Protein AF-A0A7R8V8C4-F1 (afdb_monomer)

Secondary structure (DSSP, 8-state):
-HHHHHHHHHHHTT--SSS-----SHHHHHHHHHHHHHHHHHHHHHHHHHHHHHHHHHHHHHHHHHHHHHHHHHHHHHHHHHHHHHHHHHHHHHHHHHHHHHHHHHHHHHHHHHHHHHHHHHHHHHHHHHHHHHHHHHHHHHHHHHHHHHHTTS-SSSHHHHHHHHHHHHHHHHHHHHHHHHHHHHHHHHHHHHHHHHHHHHHHHHHHHHHHHHHHHHHHHHHHHHHHHHHHHHHHHHHHHHHHHHHHHHHHHHHHHHHHHHHHHHHHHHHHHHHHHHHHHHHHHHHHHHHHHHHHHHHHHHHHHHHHHHHHHHHHHHHHHHHHHHHHHHHHHHHHHHHHHHHHHHHTTTTGGGTTTSSTTS------------------SSTTTTTTHHHHHHHHHHHHHHHHHHHHHHHHHHHHHHHHHHHHHHHHHHHHHHHHHHHHHHHHHHHHHHHHHHHHHHHHHHHHHHHHHHHHTT-PPPP-HHHHHHHHHHHHHHHHHHHHHHHHHHHHHHHHHHHHHHHHHHHHHHHHHHHHHHHHHHHHHHHHHHHHHHHHHHHHHHHHHHHHHHHHHHHHHHHHHHHHHHHHHHHHHHHHHHHHHHHHHHHHHHHHHHHHHHHHHHHHHHHHHHHHHHHHHHHHHHHHHHHHHTTSSSS----SS----------------------S-STTGGGGGGTTSTHHHHHHHHHHHHHHHHHHTTTT-------HHHHHHHHHHHHHHHHHHHHHHHHHHHHHHHHHHHHHHHHHHHHHHHHHHHHHHHHHHTTSS--

Sequence (787 aa):
MAQTYIKQVMESMGWTDGNMVPVANEENRGLLNAINELLKDKAEKAAALEIVQSRVGNLAAHFSNAESNIGQNVKLVNAHRSQLTTESHLSKLAEYDDNKYVSLLMDLEKEHEEIKQYESTTASHIKRIRKNIEKLSEKLDWARQTQAEWQQAMTKGDEANKLIERYCKEDESNAKKLENKRRLIQDNVNKQKKTLIDLYEEQKSVEQVLQRTAQLYRQAHMERRQLIQTWKDAVQQMSQRESDIEQCEKDLEEAKAYSKEKQAELKEQEHFLNQQVADNKEVEKAIDELNDEISDAKNRLADAVDLNTLKANEVQIIQKELSAMMQKLQQQRRQNNKTVTDKMRIDQTMKEVEKQIDELGQRYKKFQNETTSSSERLAQLDELLEAEEKIKYHLSQETVRLNNVFYRSQQQLANLRSEEKILNIQNRGAEASLVNTRKSLKDDEKELSRKIEHSYNMGFKVQQLEMKISKLMGVQKDIDPEKEARITALEKHNDRATQQLDLLQLQVKQVEDDMRNLTSNYNHDMHEMERMAFMIKEKETFYEGGNKKLRDLTASNQERLVEHSVLKMRVNQMENQIAKHNNKLFNIEKHRMELEKTVNERVIDLKSQLNLLNMKRKHLIEERTTLKADIVERRTRIEAMKTRYNLAIDLLGKNDDGSTVTVTQLRIETAQEKQLLLQEGNELNEKVIKAEKDIKAMENTLCLINYSNDAYRKSFGQADEDNPQLIELNELKKTYCEMLSKLRCMHNEISSKEAELENACQKRENAERELDELNRNRQVTLATFIN

Organism: Hermetia illucens (NCBI:txid343691)

Mean predicted aligned error: 25.66 Å

Solvent-accessible surface area (backbone atoms only — not comparable to full-atom values): 44706 Å² total; per-residue (Å²): 114,72,70,61,55,53,49,54,54,39,50,73,73,71,60,72,82,94,82,73,78,86,72,90,44,72,66,60,54,52,48,53,53,49,49,53,52,50,53,51,49,47,50,58,50,45,58,52,43,51,57,47,46,53,53,46,48,54,49,44,52,53,44,50,52,48,51,50,52,48,50,50,50,50,51,49,52,49,48,54,50,48,50,52,51,50,52,52,49,52,50,49,48,50,53,51,51,49,54,48,50,52,50,51,48,53,51,49,52,48,52,50,51,52,50,51,50,48,48,52,51,48,53,52,47,49,55,52,46,50,60,46,48,55,62,42,47,66,49,46,62,54,45,48,60,56,46,61,63,55,60,74,75,67,85,81,79,74,61,65,68,63,46,56,60,46,50,58,54,50,50,54,51,48,50,53,53,49,52,54,50,49,48,56,51,49,53,50,52,54,50,54,52,47,56,51,50,54,52,48,54,52,50,53,50,52,50,52,52,52,53,52,50,53,50,54,54,53,49,54,53,48,55,50,50,51,53,53,46,55,49,49,54,51,51,51,53,48,54,49,50,51,53,50,47,56,47,51,50,50,56,50,49,54,49,53,49,52,54,50,52,54,53,47,54,50,50,52,49,51,50,51,51,54,46,53,58,47,54,49,54,52,51,50,49,52,50,51,55,49,49,50,53,52,48,52,52,50,49,58,48,48,56,54,48,52,55,46,51,53,51,51,50,53,52,52,49,52,51,52,52,51,52,52,51,50,50,53,51,50,52,50,50,58,52,54,50,50,64,49,52,64,54,56,60,55,68,48,64,75,56,50,78,85,62,68,81,75,71,84,77,74,75,95,86,89,87,96,94,92,97,95,93,94,93,91,90,91,90,89,80,82,79,70,78,72,60,63,73,57,56,67,55,48,59,61,51,47,56,55,48,50,53,52,49,49,56,48,51,54,51,48,53,53,47,52,58,49,49,52,53,50,50,52,51,48,48,54,50,49,50,52,46,50,55,50,51,54,47,48,51,56,50,52,50,49,52,48,49,53,49,48,52,47,48,50,54,49,48,50,50,46,48,54,49,51,52,51,49,27,58,74,68,71,54,77,81,78,76,67,60,71,57,57,54,51,48,55,51,50,51,53,50,50,53,53,50,49,54,53,49,53,52,51,53,52,50,51,51,51,52,53,51,50,52,50,50,52,52,51,50,51,55,50,53,48,51,52,49,54,52,49,56,49,52,49,51,55,50,50,54,51,48,52,52,50,52,50,52,48,51,56,50,50,51,55,48,51,52,50,51,51,52,50,50,53,50,50,52,52,48,54,52,50,51,55,49,50,53,54,50,50,54,50,49,51,52,52,51,49,50,49,52,53,49,53,47,54,51,50,52,50,52,50,50,53,51,51,52,52,50,50,52,52,49,52,52,50,48,55,53,48,50,57,50,49,54,54,50,49,54,54,50,48,54,59,47,49,62,56,41,66,70,44,61,84,71,65,82,86,79,85,88,88,69,98,87,76,87,90,92,91,93,90,92,89,89,86,91,90,82,83,88,85,82,84,90,83,79,89,83,76,80,77,74,78,72,64,82,70,69,74,65,65,66,72,62,58,59,66,63,55,60,59,56,52,58,57,48,59,54,62,59,57,80,76,67,80,89,86,88,88,53,73,67,62,55,55,52,48,52,53,49,48,55,50,51,56,49,51,50,51,50,52,49,52,50,51,51,48,52,52,51,50,55,53,45,51,56,50,49,54,54,48,52,51,53,53,49,54,52,51,51,53,52,47,56,57,50,55,68,71,64,66,84,76,124

pLDDT: mean 78.24, std 16.7, range [31.08, 97.62]

Radius of gyration: 93.69 Å; Cα contacts (8 Å, |Δi|>4): 11; chains: 1; bounding box: 221×129×286 Å

InterPro domains:
  IPR033290 Coiled-coil domain-containing protein 39 [PF24161] (21-778)
  IPR033290 Coiled-coil domain-containing protein 39 [PTHR18962] (3-779)

Structure (mmCIF, N/CA/C/O backbone):
data_AF-A0A7R8V8C4-F1
#
_entry.id   AF-A0A7R8V8C4-F1
#
loop_
_atom_site.group_PDB
_atom_site.id
_atom_site.type_symbol
_atom_site.label_atom_id
_atom_site.label_alt_id
_atom_site.label_comp_id
_atom_site.label_asym_id
_atom_site.label_entity_id
_atom_site.label_seq_id
_atom_site.pdbx_PDB_ins_code
_atom_site.Cartn_x
_atom_site.Cartn_y
_atom_site.Cartn_z
_atom_site.occupancy
_atom_site.B_iso_or_equiv
_atom_site.auth_seq_id
_atom_site.auth_comp_id
_atom_site.auth_asym_id
_atom_site.auth_atom_id
_atom_site.pdbx_PDB_model_num
ATOM 1 N N . MET A 1 1 ? 10.760 -74.451 38.695 1.00 45.28 1 MET A N 1
ATOM 2 C CA . MET A 1 1 ? 10.424 -75.888 38.557 1.00 45.28 1 MET A CA 1
ATOM 3 C C . MET A 1 1 ? 9.294 -76.151 37.557 1.00 45.28 1 MET A C 1
ATOM 5 O O . MET A 1 1 ? 9.480 -77.029 36.732 1.00 45.28 1 MET A O 1
ATOM 9 N N . ALA A 1 2 ? 8.183 -75.395 37.534 1.00 49.34 2 ALA A N 1
ATOM 10 C CA . ALA A 1 2 ? 7.080 -75.640 36.581 1.00 49.34 2 ALA A CA 1
ATOM 11 C C . ALA A 1 2 ? 7.501 -75.703 35.089 1.00 49.34 2 ALA A C 1
ATOM 13 O O . ALA A 1 2 ? 7.123 -76.637 34.388 1.00 49.34 2 ALA A O 1
ATOM 14 N N . GLN A 1 3 ? 8.340 -74.772 34.613 1.00 51.81 3 GLN A N 1
ATOM 15 C CA . GLN A 1 3 ? 8.818 -74.758 33.217 1.00 51.81 3 GLN A CA 1
ATOM 16 C C . GLN A 1 3 ? 9.586 -76.028 32.805 1.00 51.81 3 GLN A C 1
ATOM 18 O O . GLN A 1 3 ? 9.489 -76.450 31.657 1.00 51.81 3 GLN A O 1
ATOM 23 N N . THR A 1 4 ? 10.326 -76.653 33.726 1.00 54.88 4 THR A N 1
ATOM 24 C CA . THR A 1 4 ? 11.104 -77.871 33.443 1.00 54.88 4 THR A CA 1
ATOM 25 C C . THR A 1 4 ? 10.183 -79.060 33.164 1.00 54.88 4 THR A C 1
ATOM 27 O O . THR A 1 4 ? 10.425 -79.821 32.234 1.00 54.88 4 THR A O 1
ATOM 30 N N . TYR A 1 5 ? 9.084 -79.166 33.918 1.00 58.81 5 TYR A N 1
ATOM 31 C CA . TYR A 1 5 ? 8.062 -80.195 33.724 1.00 58.81 5 TYR A CA 1
ATOM 32 C C . TYR A 1 5 ? 7.305 -80.001 32.399 1.00 58.81 5 TYR A C 1
ATOM 34 O O . TYR A 1 5 ? 7.102 -80.959 31.661 1.00 58.81 5 TYR A O 1
ATOM 42 N N . ILE A 1 6 ? 6.969 -78.753 32.044 1.00 58.59 6 ILE A N 1
ATOM 43 C CA . ILE A 1 6 ? 6.332 -78.425 30.754 1.00 58.59 6 ILE A CA 1
ATOM 44 C C . ILE A 1 6 ? 7.236 -78.825 29.577 1.00 58.59 6 ILE A C 1
ATOM 46 O O . ILE A 1 6 ? 6.747 -79.441 28.631 1.00 58.59 6 ILE A O 1
ATOM 50 N N . LYS A 1 7 ? 8.551 -78.556 29.650 1.00 57.12 7 LYS A N 1
ATOM 51 C CA . LYS A 1 7 ? 9.506 -79.018 28.627 1.00 57.12 7 LYS A CA 1
ATOM 52 C C . LYS A 1 7 ? 9.532 -80.543 28.494 1.00 57.12 7 LYS A C 1
ATOM 54 O O . LYS A 1 7 ? 9.382 -81.035 27.384 1.00 57.12 7 LYS A O 1
ATOM 59 N N . GLN A 1 8 ? 9.633 -81.282 29.601 1.00 56.88 8 GLN A N 1
ATOM 60 C CA . GLN A 1 8 ? 9.638 -82.752 29.567 1.00 56.88 8 GLN A CA 1
ATOM 61 C C . GLN A 1 8 ? 8.343 -83.336 28.975 1.00 56.88 8 GLN A C 1
ATOM 63 O O . GLN A 1 8 ? 8.392 -84.320 28.240 1.00 56.88 8 GLN A O 1
ATOM 68 N N . VAL A 1 9 ? 7.187 -82.711 29.232 1.00 59.00 9 VAL A N 1
ATOM 69 C CA . VAL A 1 9 ? 5.915 -83.106 28.604 1.00 59.00 9 VAL A CA 1
ATOM 70 C C . VAL A 1 9 ? 5.925 -82.823 27.094 1.00 59.00 9 VAL A C 1
ATOM 72 O O . VAL A 1 9 ? 5.523 -83.692 26.323 1.00 59.00 9 VAL A O 1
ATOM 75 N N . MET A 1 10 ? 6.436 -81.674 26.642 1.00 56.88 10 MET A N 1
ATOM 76 C CA . MET A 1 10 ? 6.558 -81.360 25.205 1.00 56.88 10 MET A CA 1
ATOM 77 C C . MET A 1 10 ? 7.560 -82.268 24.472 1.00 56.88 10 MET A C 1
ATOM 79 O O . MET A 1 10 ? 7.267 -82.754 23.381 1.00 56.88 10 MET A O 1
ATOM 83 N N . GLU A 1 11 ? 8.695 -82.580 25.096 1.00 59.06 11 GLU A N 1
ATOM 84 C CA . GLU A 1 11 ? 9.673 -83.547 24.584 1.00 59.06 11 GLU A CA 1
ATOM 85 C C . GLU A 1 11 ? 9.048 -84.953 24.478 1.00 59.06 11 GLU A C 1
ATOM 87 O O . GLU A 1 11 ? 9.202 -85.616 23.454 1.00 59.06 11 GLU A O 1
ATOM 92 N N . SER A 1 12 ? 8.237 -85.373 25.462 1.00 54.66 12 SER A N 1
ATOM 93 C CA . SER A 1 12 ? 7.499 -86.651 25.415 1.00 54.66 12 SER A CA 1
ATOM 94 C C . SER A 1 12 ? 6.405 -86.721 24.335 1.00 54.66 12 SER A C 1
ATOM 96 O O . SER A 1 12 ? 6.022 -87.813 23.923 1.00 54.66 12 SER A O 1
ATOM 98 N N . MET A 1 13 ? 5.939 -85.568 23.840 1.00 56.34 13 MET A N 1
ATOM 99 C CA . MET A 1 13 ? 5.015 -85.447 22.702 1.00 56.34 13 MET A CA 1
ATOM 100 C C . MET A 1 13 ? 5.744 -85.416 21.342 1.00 56.34 13 MET A C 1
ATOM 102 O O . MET A 1 13 ? 5.088 -85.348 20.303 1.00 56.34 13 MET A O 1
ATOM 106 N N . GLY A 1 14 ? 7.085 -85.446 21.325 1.00 55.62 14 GLY A N 1
ATOM 107 C CA . GLY A 1 14 ? 7.908 -85.444 20.108 1.00 55.62 14 GLY A CA 1
ATOM 108 C C . GLY A 1 14 ? 8.238 -84.058 19.538 1.00 55.62 14 GLY A C 1
ATOM 109 O O . GLY A 1 14 ? 8.553 -83.954 18.356 1.00 55.62 14 GLY A O 1
ATOM 110 N N . TRP A 1 15 ? 8.138 -82.989 20.337 1.00 60.59 15 TRP A N 1
ATOM 111 C CA . TRP A 1 15 ? 8.319 -81.606 19.871 1.00 60.59 15 TRP A CA 1
ATOM 112 C C . TRP A 1 15 ? 9.731 -81.098 20.206 1.00 60.59 15 TRP A C 1
ATOM 114 O O . TRP A 1 15 ? 9.964 -80.593 21.304 1.00 60.59 15 TRP A O 1
ATOM 124 N N . THR A 1 16 ? 10.678 -81.224 19.269 1.00 46.47 16 THR A N 1
ATOM 125 C CA . THR A 1 16 ? 12.077 -80.788 19.446 1.00 46.47 16 THR A CA 1
ATOM 126 C C . THR A 1 16 ? 12.454 -79.560 18.605 1.00 46.47 16 THR A C 1
ATOM 128 O O . THR A 1 16 ? 12.090 -79.433 17.442 1.00 46.47 16 THR A O 1
ATOM 131 N N . ASP A 1 17 ? 13.185 -78.655 19.261 1.00 47.72 17 ASP A N 1
ATOM 132 C CA . ASP A 1 17 ? 13.817 -77.402 18.823 1.00 47.72 17 ASP A CA 1
ATOM 133 C C . ASP A 1 17 ? 13.524 -76.788 17.433 1.00 47.72 17 ASP A C 1
ATOM 135 O O . ASP A 1 17 ? 13.943 -77.244 16.369 1.00 47.72 17 ASP A O 1
ATOM 139 N N . GLY A 1 18 ? 13.064 -75.536 17.495 1.00 55.84 18 GLY A N 1
ATOM 140 C CA . GLY A 1 18 ? 13.855 -74.450 16.909 1.00 55.84 18 GLY A CA 1
ATOM 141 C C . GLY A 1 18 ? 13.213 -73.704 15.748 1.00 55.84 18 GLY A C 1
ATOM 142 O O . GLY A 1 18 ? 13.243 -72.479 15.756 1.00 55.84 18 GLY A O 1
ATOM 143 N N . ASN A 1 19 ? 12.638 -74.406 14.765 1.00 49.56 19 ASN A N 1
ATOM 144 C CA . ASN A 1 19 ? 11.981 -73.743 13.622 1.00 49.56 19 ASN A CA 1
ATOM 145 C C . ASN A 1 19 ? 10.877 -74.553 12.910 1.00 49.56 19 ASN A C 1
ATOM 147 O O . ASN A 1 19 ? 10.336 -74.093 11.906 1.00 49.56 19 ASN A O 1
ATOM 151 N N . MET A 1 20 ? 10.497 -75.731 13.416 1.00 49.03 20 MET A N 1
ATOM 152 C CA . MET A 1 20 ? 9.277 -76.416 12.974 1.00 49.03 20 MET A CA 1
ATOM 153 C C . MET A 1 20 ? 8.134 -76.147 13.953 1.00 49.03 20 MET A C 1
ATOM 155 O O . MET A 1 20 ? 8.092 -76.713 15.041 1.00 49.03 20 MET A O 1
ATOM 159 N N . VAL A 1 21 ? 7.170 -75.322 13.536 1.00 50.09 21 VAL A N 1
ATOM 160 C CA . VAL A 1 21 ? 5.813 -75.363 14.101 1.00 50.09 21 VAL A CA 1
ATOM 161 C C . VAL A 1 21 ? 5.173 -76.677 13.636 1.00 50.09 21 VAL A C 1
ATOM 163 O O . VAL A 1 21 ? 5.147 -76.911 12.426 1.00 50.09 21 VAL A O 1
ATOM 166 N N . PRO A 1 22 ? 4.662 -77.547 14.525 1.00 47.22 22 PRO A N 1
ATOM 167 C CA . PRO A 1 22 ? 4.057 -78.808 14.101 1.00 47.22 22 PRO A CA 1
ATOM 168 C C . PRO A 1 22 ? 2.758 -78.595 13.319 1.00 47.22 22 PRO A C 1
ATOM 170 O O . PRO A 1 22 ? 1.705 -78.255 13.858 1.00 47.22 22 PRO A O 1
ATOM 173 N N . VAL A 1 23 ? 2.860 -78.794 12.008 1.00 51.75 23 VAL A N 1
ATOM 174 C CA . VAL A 1 23 ? 1.773 -78.638 11.042 1.00 51.75 23 VAL A CA 1
ATOM 175 C C . VAL A 1 23 ? 0.835 -79.846 11.143 1.00 51.75 23 VAL A C 1
ATOM 177 O O . VAL A 1 23 ? 1.113 -80.909 10.599 1.00 51.75 23 VAL A O 1
ATOM 180 N N . ALA A 1 24 ? -0.280 -79.684 11.858 1.00 53.47 24 ALA A N 1
ATOM 181 C CA . ALA A 1 24 ? -1.119 -80.791 12.336 1.00 53.47 24 ALA A CA 1
ATOM 182 C C . ALA A 1 24 ? -1.959 -81.551 11.277 1.00 53.47 24 ALA A C 1
ATOM 184 O O . ALA A 1 24 ? -2.761 -82.399 11.658 1.00 53.47 24 ALA A O 1
ATOM 185 N N . ASN A 1 25 ? -1.817 -81.265 9.974 1.00 59.34 25 ASN A N 1
ATOM 186 C CA . ASN A 1 25 ? -2.455 -82.048 8.903 1.00 59.34 25 ASN A CA 1
ATOM 187 C C . ASN A 1 25 ? -1.706 -81.908 7.561 1.00 59.34 25 ASN A C 1
ATOM 189 O O . ASN A 1 25 ? -1.074 -80.878 7.316 1.00 59.34 25 ASN A O 1
ATOM 193 N N . GLU A 1 26 ? -1.830 -82.889 6.659 1.00 61.47 26 GLU A N 1
ATOM 194 C CA . GLU A 1 26 ? -1.286 -82.807 5.291 1.00 61.47 26 GLU A CA 1
ATOM 195 C C . GLU A 1 26 ? -1.910 -81.660 4.483 1.00 61.47 26 GLU A C 1
ATOM 197 O O . GLU A 1 26 ? -1.203 -80.988 3.730 1.00 61.47 26 GLU A O 1
ATOM 202 N N . GLU A 1 27 ? -3.194 -81.357 4.712 1.00 59.94 27 GLU A N 1
ATOM 203 C CA . GLU A 1 27 ? -3.889 -80.188 4.147 1.00 59.94 27 GLU A CA 1
ATOM 204 C C . GLU A 1 27 ? -3.089 -78.896 4.353 1.00 59.94 27 GLU A C 1
ATOM 206 O O . GLU A 1 27 ? -2.861 -78.140 3.412 1.00 59.94 27 GLU A O 1
ATOM 211 N N . ASN A 1 28 ? -2.577 -78.678 5.568 1.00 56.78 28 ASN A N 1
ATOM 212 C CA . ASN A 1 28 ? -1.821 -77.478 5.923 1.00 56.78 28 ASN A CA 1
ATOM 213 C C . ASN A 1 28 ? -0.438 -77.425 5.241 1.00 56.78 28 ASN A C 1
ATOM 215 O O . ASN A 1 28 ? 0.128 -76.345 5.069 1.00 56.78 28 ASN A O 1
ATOM 219 N N . ARG A 1 29 ? 0.101 -78.570 4.799 1.00 60.22 29 ARG A N 1
ATOM 220 C CA . ARG A 1 29 ? 1.307 -78.632 3.959 1.00 60.22 29 ARG A CA 1
ATOM 221 C C . ARG A 1 29 ? 0.985 -78.314 2.495 1.00 60.22 29 ARG A C 1
ATOM 223 O O . ARG A 1 29 ? 1.773 -77.638 1.838 1.00 60.22 29 ARG A O 1
ATOM 230 N N . GLY A 1 30 ? -0.195 -78.720 2.019 1.00 66.56 30 GLY A N 1
ATOM 231 C CA . GLY A 1 30 ? -0.770 -78.251 0.755 1.00 66.56 30 GLY A CA 1
ATOM 232 C C . GLY A 1 30 ? -0.984 -76.734 0.749 1.00 66.56 30 GLY A C 1
ATOM 233 O O . GLY A 1 30 ? -0.543 -76.061 -0.183 1.00 66.56 30 GLY A O 1
ATOM 234 N N . LEU A 1 31 ? -1.549 -76.178 1.829 1.00 65.00 31 LEU A N 1
ATOM 235 C CA . LEU A 1 31 ? -1.701 -74.729 2.016 1.00 65.00 31 LEU A CA 1
ATOM 236 C C . LEU A 1 31 ? -0.359 -73.987 1.957 1.00 65.00 31 LEU A C 1
ATOM 238 O O . LEU A 1 31 ? -0.306 -72.900 1.396 1.00 65.00 31 LEU A O 1
ATOM 242 N N . LEU A 1 32 ? 0.736 -74.560 2.466 1.00 64.62 32 LEU A N 1
ATOM 243 C CA . LEU A 1 32 ? 2.067 -73.941 2.389 1.00 64.62 32 LEU A CA 1
ATOM 244 C C . LEU A 1 32 ? 2.618 -73.854 0.954 1.00 64.62 32 LEU A C 1
ATOM 246 O O . LEU A 1 32 ? 3.235 -72.852 0.594 1.00 64.62 32 LEU A O 1
ATOM 250 N N . ASN A 1 33 ? 2.356 -74.855 0.109 1.00 70.06 33 ASN A N 1
ATOM 251 C CA . ASN A 1 33 ? 2.700 -74.778 -1.314 1.00 70.06 33 ASN A CA 1
ATOM 252 C C . ASN A 1 33 ? 1.783 -73.798 -2.060 1.00 70.06 33 ASN A C 1
ATOM 254 O O . ASN A 1 33 ? 2.281 -72.973 -2.825 1.00 70.06 33 ASN A O 1
ATOM 258 N N . ALA A 1 34 ? 0.480 -73.809 -1.764 1.00 71.94 34 ALA A N 1
ATOM 259 C CA . ALA A 1 34 ? -0.464 -72.828 -2.297 1.00 71.94 34 ALA A CA 1
ATOM 260 C C . ALA A 1 34 ? -0.091 -71.390 -1.891 1.00 71.94 34 ALA A C 1
ATOM 262 O O . ALA A 1 34 ? -0.198 -70.485 -2.707 1.00 71.94 34 ALA A O 1
ATOM 263 N N . ILE A 1 35 ? 0.423 -71.164 -0.675 1.00 70.00 35 ILE A N 1
ATOM 264 C CA . ILE A 1 35 ? 0.965 -69.867 -0.236 1.00 70.00 35 ILE A CA 1
ATOM 265 C C . ILE A 1 35 ? 2.145 -69.432 -1.116 1.00 70.00 35 ILE A C 1
ATOM 267 O O . ILE A 1 35 ? 2.228 -68.257 -1.460 1.00 70.00 35 ILE A O 1
ATOM 271 N N . ASN A 1 36 ? 3.029 -70.343 -1.528 1.00 71.56 36 ASN A N 1
ATOM 272 C CA . ASN A 1 36 ? 4.157 -70.001 -2.401 1.00 71.56 36 ASN A CA 1
ATOM 273 C C . ASN A 1 36 ? 3.720 -69.684 -3.843 1.00 71.56 36 ASN A C 1
ATOM 275 O O . ASN A 1 36 ? 4.256 -68.752 -4.445 1.00 71.56 36 ASN A O 1
ATOM 279 N N . GLU A 1 37 ? 2.715 -70.381 -4.380 1.00 76.38 37 GLU A N 1
ATOM 280 C CA . GLU A 1 37 ? 2.099 -70.004 -5.661 1.00 76.38 37 GLU A CA 1
ATOM 281 C C . GLU A 1 37 ? 1.364 -68.659 -5.545 1.00 76.38 37 GLU A C 1
ATOM 283 O O . GLU A 1 37 ? 1.606 -67.763 -6.349 1.00 76.38 37 GLU A O 1
ATOM 288 N N . LEU A 1 38 ? 0.590 -68.446 -4.475 1.00 74.94 38 LEU A N 1
ATOM 289 C CA . LEU A 1 38 ? -0.062 -67.170 -4.157 1.00 74.94 38 LEU A CA 1
ATOM 290 C C . LEU A 1 38 ? 0.934 -66.019 -3.943 1.00 74.94 38 LEU A C 1
ATOM 292 O O . LEU A 1 38 ? 0.591 -64.873 -4.218 1.00 74.94 38 LEU A O 1
ATOM 296 N N . LEU A 1 39 ? 2.164 -66.279 -3.487 1.00 72.06 39 LEU A N 1
ATOM 297 C CA . LEU A 1 39 ? 3.232 -65.275 -3.400 1.00 72.06 39 LEU A CA 1
ATOM 298 C C . LEU A 1 39 ? 3.801 -64.903 -4.778 1.00 72.06 39 LEU A C 1
ATOM 300 O O . LEU A 1 39 ? 4.196 -63.752 -4.974 1.00 72.06 39 LEU A O 1
ATOM 304 N N . LYS A 1 40 ? 3.805 -65.833 -5.739 1.00 75.44 40 LYS A N 1
ATOM 305 C CA . LYS A 1 40 ? 4.178 -65.552 -7.131 1.00 75.44 40 LYS A CA 1
ATOM 306 C C . LYS A 1 40 ? 3.055 -64.812 -7.864 1.00 75.44 40 LYS A C 1
ATOM 308 O O . LYS A 1 40 ? 3.307 -63.765 -8.456 1.00 75.44 40 LYS A O 1
ATOM 313 N N . ASP A 1 41 ? 1.815 -65.273 -7.713 1.00 76.19 41 ASP A N 1
ATOM 314 C CA . ASP A 1 41 ? 0.613 -64.565 -8.159 1.00 76.19 41 ASP A CA 1
ATOM 315 C C . ASP A 1 41 ? 0.573 -63.149 -7.572 1.00 76.19 41 ASP A C 1
ATOM 317 O O . ASP A 1 41 ? 0.347 -62.190 -8.301 1.00 76.19 41 ASP A O 1
ATOM 321 N N . LYS A 1 42 ? 0.884 -62.975 -6.281 1.00 73.31 42 LYS A N 1
ATOM 322 C CA . LYS A 1 42 ? 1.001 -61.660 -5.630 1.00 73.31 42 LYS A CA 1
ATOM 323 C C . LYS A 1 42 ? 2.015 -60.748 -6.324 1.00 73.31 42 LYS A C 1
ATOM 325 O O . LYS A 1 42 ? 1.762 -59.550 -6.373 1.00 73.31 42 LYS A O 1
ATOM 330 N N . ALA A 1 43 ? 3.120 -61.263 -6.867 1.00 75.12 43 ALA A N 1
ATOM 331 C CA . ALA A 1 43 ? 4.084 -60.452 -7.615 1.00 75.12 43 ALA A CA 1
ATOM 332 C C . ALA A 1 43 ? 3.525 -60.007 -8.981 1.00 75.12 43 ALA A C 1
ATOM 334 O O . ALA A 1 43 ? 3.599 -58.827 -9.322 1.00 75.12 43 ALA A O 1
ATOM 335 N N . GLU A 1 44 ? 2.882 -60.908 -9.729 1.00 78.50 44 GLU A N 1
ATOM 336 C CA . GLU A 1 44 ? 2.236 -60.566 -11.008 1.00 78.50 44 GLU A CA 1
ATOM 337 C C . GLU A 1 44 ? 1.032 -59.626 -10.808 1.00 78.50 44 GLU A C 1
ATOM 339 O O . GLU A 1 44 ? 0.860 -58.644 -11.536 1.00 78.50 44 GLU A O 1
ATOM 344 N N . LYS A 1 45 ? 0.229 -59.857 -9.759 1.00 80.00 45 LYS A N 1
ATOM 345 C CA . LYS A 1 45 ? -0.833 -58.938 -9.333 1.00 80.00 45 LYS A CA 1
ATOM 346 C C . LYS A 1 45 ? -0.274 -57.621 -8.801 1.00 80.00 45 LYS A C 1
ATOM 348 O O . LYS A 1 45 ? -0.959 -56.625 -8.974 1.00 80.00 45 LYS A O 1
ATOM 353 N N . ALA A 1 46 ? 0.922 -57.568 -8.209 1.00 73.62 46 ALA A N 1
ATOM 354 C CA . ALA A 1 46 ? 1.550 -56.315 -7.784 1.00 73.62 46 ALA A CA 1
ATOM 355 C C . ALA A 1 46 ? 1.997 -55.464 -8.982 1.00 73.62 46 ALA A C 1
ATOM 357 O O . ALA A 1 46 ? 1.722 -54.270 -8.995 1.00 73.62 46 ALA A O 1
ATOM 358 N N . ALA A 1 47 ? 2.574 -56.062 -10.029 1.00 77.25 47 ALA A N 1
ATOM 359 C CA . ALA A 1 47 ? 2.881 -55.341 -11.270 1.00 77.25 47 ALA A CA 1
ATOM 360 C C . ALA A 1 47 ? 1.601 -54.830 -11.970 1.00 77.25 47 ALA A C 1
ATOM 362 O O . ALA A 1 47 ? 1.533 -53.688 -12.428 1.00 77.25 47 ALA A O 1
ATOM 363 N N . ALA A 1 48 ? 0.535 -55.640 -11.995 1.00 83.00 48 ALA A N 1
ATOM 364 C CA . ALA A 1 48 ? -0.773 -55.191 -12.476 1.00 83.00 48 ALA A CA 1
ATOM 365 C C . ALA A 1 48 ? -1.392 -54.104 -11.570 1.00 83.00 48 ALA A C 1
ATOM 367 O O . ALA A 1 48 ? -2.018 -53.168 -12.072 1.00 83.00 48 ALA A O 1
ATOM 368 N N . LEU A 1 49 ? -1.199 -54.201 -10.249 1.00 80.62 49 LEU A N 1
ATOM 369 C CA . LEU A 1 49 ? -1.621 -53.204 -9.267 1.00 80.62 49 LEU A CA 1
ATOM 370 C C . LEU A 1 49 ? -0.877 -51.887 -9.478 1.00 80.62 49 LEU A C 1
ATOM 372 O O . LEU A 1 49 ? -1.526 -50.861 -9.398 1.00 80.62 49 LEU A O 1
ATOM 376 N N . GLU A 1 50 ? 0.415 -51.893 -9.801 1.00 81.38 50 GLU A N 1
ATOM 377 C CA . GLU A 1 50 ? 1.209 -50.687 -10.069 1.00 81.38 50 GLU A CA 1
ATOM 378 C C . GLU A 1 50 ? 0.700 -49.940 -11.316 1.00 81.38 50 GLU A C 1
ATOM 380 O O . GLU A 1 50 ? 0.478 -48.728 -11.280 1.00 81.38 50 GLU A O 1
ATOM 385 N N . ILE A 1 51 ? 0.376 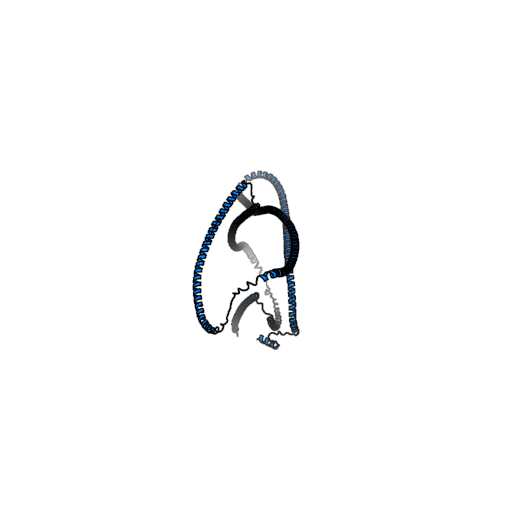-50.664 -12.395 1.00 83.00 51 ILE A N 1
ATOM 386 C CA . ILE A 1 51 ? -0.278 -50.090 -13.587 1.00 83.00 51 ILE A CA 1
ATOM 387 C C . ILE A 1 51 ? -1.662 -49.520 -13.227 1.00 83.00 51 ILE A C 1
ATOM 389 O O . ILE A 1 51 ? -2.027 -48.417 -13.651 1.00 83.00 51 ILE A O 1
ATOM 393 N N . VAL A 1 52 ? -2.440 -50.239 -12.410 1.00 84.94 52 VAL A N 1
ATOM 394 C CA . VAL A 1 52 ? -3.738 -49.760 -11.915 1.00 84.94 52 VAL A CA 1
ATOM 395 C C . VAL A 1 52 ? -3.576 -48.576 -10.958 1.00 84.94 52 VAL A C 1
ATOM 397 O O . VAL A 1 52 ? -4.397 -47.672 -11.024 1.00 84.94 52 VAL A O 1
ATOM 400 N N . GLN A 1 53 ? -2.526 -48.513 -10.139 1.00 82.94 53 GLN A N 1
ATOM 401 C CA . GLN A 1 53 ? -2.200 -47.417 -9.223 1.00 82.94 53 GLN A CA 1
ATOM 402 C C . GLN A 1 53 ? -1.736 -46.176 -9.979 1.00 82.94 53 GLN A C 1
ATOM 404 O O . GLN A 1 53 ? -2.136 -45.083 -9.607 1.00 82.94 53 GLN A O 1
ATOM 409 N N . SER A 1 54 ? -0.997 -46.319 -11.080 1.00 81.38 54 SER A N 1
ATOM 410 C CA . SER A 1 54 ? -0.709 -45.213 -12.000 1.00 81.38 54 SER A CA 1
ATOM 411 C C . SER A 1 54 ? -2.004 -44.665 -12.615 1.00 81.38 54 SER A C 1
ATOM 413 O O . SER A 1 54 ? -2.280 -43.465 -12.554 1.00 81.38 54 SER A O 1
ATOM 415 N N . ARG A 1 55 ? -2.890 -45.547 -13.107 1.00 89.06 55 ARG A N 1
ATOM 416 C CA . ARG A 1 55 ? -4.203 -45.135 -13.637 1.00 89.06 55 ARG A CA 1
ATOM 417 C C . ARG A 1 55 ? -5.108 -44.520 -12.563 1.00 89.06 55 ARG A C 1
ATOM 419 O O . ARG A 1 55 ? -5.796 -43.544 -12.845 1.00 89.06 55 ARG A O 1
ATOM 426 N N . VAL A 1 56 ? -5.112 -45.069 -11.350 1.00 86.06 56 VAL A N 1
ATOM 427 C CA . VAL A 1 56 ? -5.865 -44.562 -10.193 1.00 86.06 56 VAL A CA 1
ATOM 428 C C . VAL A 1 56 ? -5.259 -43.264 -9.674 1.00 86.06 56 VAL A C 1
ATOM 430 O O . VAL A 1 56 ? -6.021 -42.398 -9.288 1.00 86.06 56 VAL A O 1
ATOM 433 N N . GLY A 1 57 ? -3.943 -43.065 -9.741 1.00 84.25 57 GLY A N 1
ATOM 434 C CA . GLY A 1 57 ? -3.269 -41.808 -9.417 1.00 84.25 57 GLY A CA 1
ATOM 435 C C . GLY A 1 57 ? -3.636 -40.700 -10.401 1.00 84.25 57 GLY A C 1
ATOM 436 O O . GLY A 1 57 ? -4.017 -39.611 -9.985 1.00 84.25 57 GLY A O 1
ATOM 437 N N . ASN A 1 58 ? -3.655 -41.001 -11.702 1.00 84.00 58 ASN A N 1
ATOM 438 C CA . ASN A 1 58 ? -4.146 -40.074 -12.726 1.00 84.00 58 ASN A CA 1
ATOM 439 C C . ASN A 1 58 ? -5.644 -39.765 -12.543 1.00 84.00 58 ASN A C 1
ATOM 441 O O . ASN A 1 58 ? -6.055 -38.606 -12.609 1.00 84.00 58 ASN A O 1
ATOM 445 N N . LEU A 1 59 ? -6.467 -40.779 -12.247 1.00 88.94 59 LEU A N 1
ATOM 446 C CA . LEU A 1 59 ? -7.881 -40.586 -11.909 1.00 88.94 59 LEU A CA 1
ATOM 447 C C . LEU A 1 59 ? -8.072 -39.836 -10.583 1.00 88.94 59 LEU A C 1
ATOM 449 O O . LEU A 1 59 ? -9.021 -39.072 -10.483 1.00 88.94 59 LEU A O 1
ATOM 453 N N . ALA A 1 60 ? -7.181 -39.989 -9.604 1.00 85.25 60 ALA A N 1
ATOM 454 C CA . ALA A 1 60 ? -7.202 -39.284 -8.325 1.00 85.25 60 ALA A CA 1
ATOM 455 C C . ALA A 1 60 ? -6.738 -37.830 -8.470 1.00 85.25 60 ALA A C 1
ATOM 457 O O . ALA A 1 60 ? -7.278 -36.962 -7.799 1.00 85.25 60 ALA A O 1
ATOM 458 N N . ALA A 1 61 ? -5.821 -37.527 -9.391 1.00 86.44 61 ALA A N 1
ATOM 459 C CA . ALA A 1 61 ? -5.491 -36.156 -9.773 1.00 86.44 61 ALA A CA 1
ATOM 460 C C . ALA A 1 61 ? -6.674 -35.484 -10.496 1.00 86.44 61 ALA A C 1
ATOM 462 O O . ALA A 1 61 ? -7.043 -34.356 -10.171 1.00 86.44 61 ALA A O 1
ATOM 463 N N . HIS A 1 62 ? -7.339 -36.190 -11.419 1.00 87.12 62 HIS A N 1
ATOM 464 C CA . HIS A 1 62 ? -8.589 -35.717 -12.025 1.00 87.12 62 HIS A CA 1
ATOM 465 C C . HIS A 1 62 ? -9.723 -35.563 -11.001 1.00 87.12 62 HIS A C 1
ATOM 467 O O . HIS A 1 62 ? -10.455 -34.577 -11.058 1.00 87.12 62 HIS A O 1
ATOM 473 N N . PHE A 1 63 ? -9.852 -36.493 -10.054 1.00 89.00 63 PHE A N 1
ATOM 474 C CA . PHE A 1 63 ? -10.845 -36.449 -8.984 1.00 89.00 63 PHE A CA 1
ATOM 475 C C . PHE A 1 63 ? -10.547 -35.318 -8.000 1.00 89.00 63 PHE A C 1
ATOM 477 O O . PHE A 1 63 ? -11.453 -34.564 -7.703 1.00 89.00 63 PHE A O 1
ATOM 484 N N . SER A 1 64 ? -9.295 -35.100 -7.599 1.00 88.88 64 SER A N 1
ATOM 485 C CA . SER A 1 64 ? -8.892 -33.983 -6.735 1.00 88.88 64 SER A CA 1
ATOM 486 C C . SER A 1 64 ? -9.087 -32.625 -7.422 1.00 88.88 64 SER A C 1
ATOM 488 O O . SER A 1 64 ? -9.552 -31.674 -6.798 1.00 88.88 64 SER A O 1
ATOM 490 N N . ASN A 1 65 ? -8.852 -32.533 -8.736 1.00 88.25 65 ASN A N 1
ATOM 491 C CA . ASN A 1 65 ? -9.238 -31.358 -9.524 1.00 88.25 65 ASN A CA 1
ATOM 492 C C . ASN A 1 65 ? -10.769 -31.183 -9.575 1.00 88.25 65 ASN A C 1
ATOM 494 O O . ASN A 1 65 ? -11.265 -30.062 -9.453 1.00 88.25 65 ASN A O 1
ATOM 498 N N . ALA A 1 66 ? -11.535 -32.270 -9.702 1.00 91.62 66 ALA A N 1
ATOM 499 C CA . ALA A 1 66 ? -12.995 -32.231 -9.642 1.00 91.62 66 ALA A CA 1
ATOM 500 C C . ALA A 1 66 ? -13.513 -31.859 -8.240 1.00 91.62 66 ALA A C 1
ATOM 502 O O . ALA A 1 66 ? -14.420 -31.043 -8.147 1.00 91.62 66 ALA A O 1
ATOM 503 N N . GLU A 1 67 ? -12.915 -32.363 -7.159 1.00 89.12 67 GLU A N 1
ATOM 504 C CA . GLU A 1 67 ? -13.190 -31.999 -5.765 1.00 89.12 67 GLU A CA 1
ATOM 505 C C . GLU A 1 67 ? -12.795 -30.555 -5.464 1.00 89.12 67 GLU A C 1
ATOM 507 O O . GLU A 1 67 ? -13.510 -29.872 -4.741 1.00 89.12 67 GLU A O 1
ATOM 512 N N . SER A 1 68 ? -11.706 -30.049 -6.049 1.00 88.62 68 SER A N 1
ATOM 513 C CA . SER A 1 68 ? -11.328 -28.635 -5.968 1.00 88.62 68 SER A CA 1
ATOM 514 C C . SER A 1 68 ? -12.372 -27.755 -6.656 1.00 88.62 68 SER A C 1
ATOM 516 O O . SER A 1 68 ? -12.832 -26.775 -6.069 1.00 88.62 68 SER A O 1
ATOM 518 N N . ASN A 1 69 ? -12.832 -28.137 -7.851 1.00 90.00 69 ASN A N 1
ATOM 519 C CA . ASN A 1 69 ? -13.896 -27.432 -8.571 1.00 90.00 69 ASN A CA 1
ATOM 520 C C . ASN A 1 69 ? -15.253 -27.541 -7.852 1.00 90.00 69 ASN A C 1
ATOM 522 O O . ASN A 1 69 ? -15.969 -26.550 -7.731 1.00 90.00 69 ASN A O 1
ATOM 526 N N . ILE A 1 70 ? -15.597 -28.709 -7.302 1.00 91.19 70 ILE A N 1
ATOM 527 C CA . ILE A 1 70 ? -16.777 -28.911 -6.449 1.00 91.19 70 ILE A CA 1
ATOM 528 C C . ILE A 1 70 ? -16.644 -28.079 -5.173 1.00 91.19 70 ILE A C 1
ATOM 530 O O . ILE A 1 70 ? -17.603 -27.434 -4.782 1.00 91.19 70 ILE A O 1
ATOM 534 N N . GLY A 1 71 ? -15.467 -28.008 -4.556 1.00 91.12 71 GLY A N 1
ATOM 535 C CA . GLY A 1 71 ? -15.189 -27.199 -3.372 1.00 91.12 71 GLY A CA 1
ATOM 536 C C . GLY A 1 71 ? -15.269 -25.696 -3.644 1.00 91.12 71 GLY A C 1
ATOM 537 O O . GLY A 1 71 ? -15.764 -24.950 -2.803 1.00 91.12 71 GLY A O 1
ATOM 538 N N . GLN A 1 72 ? -14.849 -25.241 -4.826 1.00 90.88 72 GLN A N 1
ATOM 539 C CA . GLN A 1 72 ? -15.053 -23.869 -5.302 1.00 90.88 72 GLN A CA 1
ATOM 540 C C . GLN A 1 72 ? -16.542 -23.585 -5.549 1.00 90.88 72 GLN A C 1
ATOM 542 O O . GLN A 1 72 ? -17.062 -22.595 -5.037 1.00 90.88 72 GLN A O 1
ATOM 547 N N . ASN A 1 73 ? -17.259 -24.490 -6.219 1.00 91.94 73 ASN A N 1
ATOM 548 C CA . ASN A 1 73 ? -18.704 -24.381 -6.434 1.00 91.94 73 ASN A CA 1
ATOM 549 C C . ASN A 1 73 ? -19.498 -24.435 -5.118 1.00 91.94 73 ASN A C 1
ATOM 551 O O . ASN A 1 73 ? -20.452 -23.686 -4.951 1.00 91.94 73 ASN A O 1
ATOM 555 N N . VAL A 1 74 ? -19.092 -25.252 -4.144 1.00 92.00 74 VAL A N 1
ATOM 556 C CA . VAL A 1 74 ? -19.693 -25.324 -2.803 1.00 92.00 74 VAL A CA 1
ATOM 557 C C . VAL A 1 74 ? -19.374 -24.067 -1.997 1.00 92.00 74 VAL A C 1
ATOM 559 O O . VAL A 1 74 ? -20.257 -23.570 -1.306 1.00 92.00 74 VAL A O 1
ATOM 562 N N . LYS A 1 75 ? -18.172 -23.485 -2.116 1.00 91.94 75 LYS A N 1
ATOM 563 C CA . LYS A 1 75 ? -17.870 -22.154 -1.556 1.00 91.94 75 LYS A CA 1
ATOM 564 C C . LYS A 1 75 ? -18.761 -21.074 -2.176 1.00 91.94 75 LYS A C 1
ATOM 566 O O . LYS A 1 75 ? -19.308 -20.270 -1.430 1.00 91.94 75 LYS A O 1
ATOM 571 N N . LEU A 1 76 ? -18.965 -21.090 -3.495 1.00 92.38 76 LEU A N 1
ATOM 572 C CA . LEU A 1 76 ? -19.834 -20.148 -4.209 1.00 92.38 76 LEU A CA 1
ATOM 573 C C . LEU A 1 76 ? -21.313 -20.313 -3.811 1.00 92.38 76 LEU A C 1
ATOM 575 O O . LEU A 1 76 ? -21.971 -19.340 -3.451 1.00 92.38 76 LEU A O 1
ATOM 579 N N . VAL A 1 77 ? -21.824 -21.546 -3.778 1.00 94.06 77 VAL A N 1
ATOM 580 C CA . VAL A 1 77 ? -23.187 -21.869 -3.321 1.00 94.06 77 VAL A CA 1
ATOM 581 C C . VAL A 1 77 ? -23.377 -21.515 -1.845 1.00 94.06 77 VAL A C 1
ATOM 583 O O . VAL A 1 77 ? -24.421 -20.980 -1.486 1.00 94.06 77 VAL A O 1
ATOM 586 N N . ASN A 1 78 ? -22.379 -21.737 -0.985 1.00 92.44 78 ASN A N 1
ATOM 587 C CA . ASN A 1 78 ? -22.438 -21.319 0.417 1.00 92.44 78 ASN A CA 1
ATOM 588 C C . ASN A 1 78 ? -22.341 -19.795 0.577 1.00 92.44 78 ASN A C 1
ATOM 590 O O . ASN A 1 78 ? -22.990 -19.259 1.470 1.00 92.44 78 ASN A O 1
ATOM 594 N N . ALA A 1 79 ? -21.609 -19.086 -0.287 1.00 91.12 79 ALA A N 1
ATOM 595 C CA . ALA A 1 79 ? -21.595 -17.625 -0.315 1.00 91.12 79 ALA A CA 1
ATOM 596 C C . ALA A 1 79 ? -22.970 -17.070 -0.722 1.00 91.12 79 ALA A C 1
ATOM 598 O O . ALA A 1 79 ? -23.522 -16.248 0.004 1.00 91.12 79 ALA A O 1
ATOM 599 N N . HIS A 1 80 ? -23.583 -17.591 -1.792 1.00 92.19 80 HIS A N 1
ATOM 600 C CA . HIS A 1 80 ? -24.951 -17.228 -2.183 1.00 92.19 80 HIS A CA 1
ATOM 601 C C . HIS A 1 80 ? -25.997 -17.632 -1.136 1.00 92.19 80 HIS A C 1
ATOM 603 O O . HIS A 1 80 ? -26.935 -16.882 -0.887 1.00 92.19 80 HIS A O 1
ATOM 609 N N . ARG A 1 81 ? -25.840 -18.782 -0.469 1.00 93.62 81 ARG A N 1
ATOM 610 C CA . ARG A 1 81 ? -26.726 -19.194 0.630 1.00 93.62 81 ARG A CA 1
ATOM 611 C C . ARG A 1 81 ? -26.570 -18.287 1.850 1.00 93.62 81 ARG A C 1
ATOM 613 O O . ARG A 1 81 ? -27.576 -17.943 2.458 1.00 93.62 81 ARG A O 1
ATOM 620 N N . SER A 1 82 ? -25.342 -17.880 2.175 1.00 91.12 82 SER A N 1
ATOM 621 C CA . SER A 1 82 ? -25.051 -16.899 3.225 1.00 91.12 82 SER A CA 1
ATOM 622 C C . SER A 1 82 ? -25.701 -15.554 2.896 1.00 91.12 82 SER A C 1
ATOM 624 O O . SER A 1 82 ? -26.495 -15.056 3.692 1.00 91.12 82 SER A O 1
ATOM 626 N N . GLN A 1 83 ? -25.480 -15.043 1.678 1.00 92.50 83 GLN A N 1
ATOM 627 C CA . GLN A 1 83 ? -26.124 -13.839 1.148 1.00 92.50 83 GLN A CA 1
ATOM 628 C C . GLN A 1 83 ? -27.652 -13.921 1.283 1.00 92.50 83 GLN A C 1
ATOM 630 O O . GLN A 1 83 ? -28.252 -13.056 1.915 1.00 92.50 83 GLN A O 1
ATOM 635 N N . LEU A 1 84 ? -28.276 -15.000 0.803 1.00 93.00 84 LEU A N 1
ATOM 636 C CA . LEU A 1 84 ? -29.724 -15.205 0.879 1.00 93.00 84 LEU A CA 1
ATOM 637 C C . LEU A 1 84 ? -30.225 -15.302 2.332 1.00 93.00 84 LEU A C 1
ATOM 639 O O . LEU A 1 84 ? -31.306 -14.802 2.644 1.00 93.00 84 LEU A O 1
ATOM 643 N N . THR A 1 85 ? -29.443 -15.867 3.263 1.00 92.94 85 THR A N 1
ATOM 644 C CA . THR A 1 85 ? -29.782 -15.800 4.697 1.00 92.94 85 THR A CA 1
ATOM 645 C C . THR A 1 85 ? -29.621 -14.401 5.289 1.00 92.94 85 THR A C 1
ATOM 647 O O . THR A 1 85 ? -30.441 -14.025 6.124 1.00 92.94 85 THR A O 1
ATOM 650 N N . THR A 1 86 ? -28.645 -13.598 4.848 1.00 91.25 86 THR A N 1
ATOM 651 C CA . THR A 1 86 ? -28.527 -12.194 5.276 1.00 91.25 86 THR A CA 1
ATOM 652 C C . THR A 1 86 ? -29.634 -11.321 4.690 1.00 91.25 86 THR A C 1
ATOM 654 O O . THR A 1 86 ? -30.202 -10.519 5.420 1.00 91.25 86 THR A O 1
ATOM 657 N N . GLU A 1 87 ? -30.029 -11.528 3.434 1.00 91.88 87 GLU A N 1
ATOM 658 C CA . GLU A 1 87 ? -31.166 -10.851 2.799 1.00 91.88 87 GLU A CA 1
ATOM 659 C C . GLU A 1 87 ? -32.488 -11.246 3.471 1.00 91.88 87 GLU A C 1
ATOM 661 O O . GLU A 1 87 ? -33.288 -10.378 3.806 1.00 91.88 87 GLU A O 1
ATOM 666 N N . SER A 1 88 ? -32.692 -12.531 3.791 1.00 92.56 88 SER A N 1
ATOM 667 C CA . SER A 1 88 ? -33.858 -12.982 4.567 1.00 92.56 88 SER A CA 1
ATOM 668 C C . SER A 1 88 ? -33.871 -12.423 5.997 1.00 92.56 88 SER A C 1
ATOM 670 O O . SER A 1 88 ? -34.939 -12.115 6.523 1.00 92.56 88 SER A O 1
ATOM 672 N N . HIS A 1 89 ? -32.706 -12.257 6.630 1.00 92.75 89 HIS A N 1
ATOM 673 C CA . HIS A 1 89 ? -32.595 -11.604 7.936 1.00 92.75 89 HIS A CA 1
ATOM 674 C C . HIS A 1 89 ? -32.886 -10.098 7.851 1.00 92.75 89 HIS A C 1
ATOM 676 O O . HIS A 1 89 ? -33.595 -9.574 8.702 1.00 92.75 89 HIS A O 1
ATOM 682 N N . LEU A 1 90 ? -32.401 -9.411 6.813 1.00 90.75 90 LEU A N 1
ATOM 683 C CA . LEU A 1 90 ? -32.689 -7.995 6.561 1.00 90.75 90 LEU A CA 1
ATOM 684 C C . LEU A 1 90 ? -34.171 -7.762 6.230 1.00 90.75 90 LEU A C 1
ATOM 686 O O . LEU A 1 90 ? -34.750 -6.824 6.767 1.00 90.75 90 LEU A O 1
ATOM 690 N N . SER A 1 91 ? -34.804 -8.644 5.445 1.00 92.31 91 SER A N 1
ATOM 691 C CA . SER A 1 91 ? -36.261 -8.639 5.217 1.00 92.31 91 SER A CA 1
ATOM 692 C C . SER A 1 91 ? -37.013 -8.761 6.538 1.00 92.31 91 SER A C 1
ATOM 694 O O . SER A 1 91 ? -37.849 -7.923 6.845 1.00 92.31 91 SER A O 1
ATOM 696 N N . LYS A 1 92 ? -36.641 -9.729 7.385 1.00 92.69 92 LYS A N 1
ATOM 697 C CA . LYS A 1 92 ? -37.261 -9.904 8.705 1.00 92.69 92 LYS A CA 1
ATOM 698 C C . LYS A 1 92 ? -37.024 -8.728 9.644 1.00 92.69 92 LYS A C 1
ATOM 700 O O . LYS A 1 92 ? -37.919 -8.399 10.408 1.00 92.69 92 LYS A O 1
ATOM 705 N N . LEU A 1 93 ? -35.855 -8.085 9.609 1.00 91.12 93 LEU A N 1
ATOM 706 C CA . LEU A 1 93 ? -35.626 -6.851 10.368 1.00 91.12 93 LEU A CA 1
ATOM 707 C C . LEU A 1 93 ? -36.523 -5.715 9.867 1.00 91.12 93 LEU A C 1
ATOM 709 O O . LEU A 1 93 ? -37.134 -5.045 10.690 1.00 91.12 93 LEU A O 1
ATOM 713 N N . ALA A 1 94 ? -36.668 -5.547 8.549 1.00 89.25 94 ALA A N 1
ATOM 714 C CA . ALA A 1 94 ? -37.596 -4.577 7.974 1.00 89.25 94 ALA A CA 1
ATOM 715 C C . ALA A 1 94 ? -39.056 -4.892 8.348 1.00 89.25 94 ALA A C 1
ATOM 717 O O . ALA A 1 94 ? -39.775 -3.994 8.766 1.00 89.25 94 ALA A O 1
ATOM 718 N N . GLU A 1 95 ? -39.474 -6.161 8.297 1.00 92.81 95 GLU A N 1
ATOM 719 C CA . GLU A 1 95 ? -40.783 -6.623 8.778 1.00 92.81 95 GLU A CA 1
ATOM 720 C C . GLU A 1 95 ? -40.965 -6.346 10.283 1.00 92.81 95 GLU A C 1
ATOM 722 O O . GLU A 1 95 ? -42.037 -5.910 10.698 1.00 92.81 95 GLU A O 1
ATOM 727 N N . TYR A 1 96 ? -39.945 -6.565 11.121 1.00 92.62 96 TYR A N 1
ATOM 728 C CA . TYR A 1 96 ? -40.011 -6.282 12.559 1.00 92.62 96 TYR A CA 1
ATOM 729 C C . TYR A 1 96 ? -40.085 -4.785 12.861 1.00 92.62 96 TYR A C 1
ATOM 731 O O . TYR A 1 96 ? -40.869 -4.395 13.725 1.00 92.62 96 TYR A O 1
ATOM 739 N N . ASP A 1 97 ? -39.296 -3.952 12.179 1.00 89.31 97 ASP A N 1
ATOM 740 C CA . ASP A 1 97 ? -39.356 -2.501 12.347 1.00 89.31 97 ASP A CA 1
ATOM 741 C C . ASP A 1 97 ? -40.675 -1.932 11.800 1.00 89.31 97 ASP A C 1
ATOM 743 O O . ASP A 1 97 ? -41.277 -1.109 12.479 1.00 89.31 97 ASP A O 1
ATOM 747 N N . ASP A 1 98 ? -41.204 -2.429 10.676 1.00 92.50 98 ASP A N 1
ATOM 748 C CA . ASP A 1 98 ? -42.524 -2.043 10.150 1.00 92.50 98 ASP A CA 1
ATOM 749 C C . ASP A 1 98 ? -43.660 -2.422 11.118 1.00 92.50 98 ASP A C 1
ATOM 751 O O . ASP A 1 98 ? -44.429 -1.559 11.539 1.00 92.50 98 ASP A O 1
ATOM 755 N N . ASN A 1 99 ? -43.701 -3.668 11.611 1.00 93.25 99 ASN A N 1
ATOM 756 C CA . ASN A 1 99 ? -44.668 -4.083 12.641 1.00 93.25 99 ASN A CA 1
ATOM 757 C C . ASN A 1 99 ? -44.532 -3.267 13.943 1.00 93.25 99 ASN A C 1
ATOM 759 O O . ASN A 1 99 ? -45.525 -2.984 14.616 1.00 93.25 99 ASN A O 1
ATOM 763 N N . LYS A 1 100 ? -43.313 -2.860 14.307 1.00 93.56 100 LYS A N 1
ATOM 764 C CA . LYS A 1 100 ? -43.032 -1.990 15.458 1.00 93.56 100 LYS A CA 1
ATOM 765 C C . LYS A 1 100 ? -43.472 -0.546 15.208 1.00 93.56 100 LYS A C 1
ATOM 767 O O . LYS A 1 100 ? -43.978 0.076 16.138 1.00 93.56 100 LYS A O 1
ATOM 772 N N . TYR A 1 101 ? -43.340 -0.018 13.990 1.00 91.56 101 TYR A N 1
ATOM 773 C CA . TYR A 1 101 ? -43.901 1.280 13.612 1.00 91.56 101 TYR A CA 1
ATOM 774 C C . TYR A 1 101 ? -45.433 1.237 13.597 1.00 91.56 101 TYR A C 1
ATOM 776 O O . TYR A 1 101 ? -46.050 2.158 14.122 1.00 91.56 101 TYR A O 1
ATOM 784 N N . VAL A 1 102 ? -46.051 0.155 13.112 1.00 95.06 102 VAL A N 1
ATOM 785 C CA . VAL A 1 102 ? -47.505 -0.071 13.207 1.00 95.06 102 VAL A CA 1
ATOM 786 C C . VAL A 1 102 ? -47.961 -0.119 14.669 1.00 95.06 102 VAL A C 1
ATOM 788 O O . VAL A 1 102 ? -48.898 0.589 15.027 1.00 95.06 102 VAL A O 1
ATOM 791 N N . SER A 1 103 ? -47.274 -0.867 15.543 1.00 91.44 103 SER A N 1
ATOM 792 C CA . SER A 1 103 ? -47.588 -0.883 16.983 1.00 91.44 103 SER A CA 1
ATOM 793 C C . SER A 1 103 ? -47.442 0.503 17.614 1.00 91.44 103 SER A C 1
ATOM 795 O O . SER A 1 103 ? -48.338 0.942 18.324 1.00 91.44 103 SER A O 1
ATOM 797 N N . LEU A 1 104 ? -46.352 1.220 17.315 1.00 92.19 104 LEU A N 1
ATOM 798 C CA . LEU A 1 104 ? -46.114 2.573 17.823 1.00 92.19 104 LEU A CA 1
ATOM 799 C C . LEU A 1 104 ? -47.191 3.557 17.343 1.00 92.19 104 LEU A C 1
ATOM 801 O O . LEU A 1 104 ? -47.615 4.413 18.112 1.00 92.19 104 LEU A O 1
ATOM 805 N N . LEU A 1 105 ? -47.654 3.434 16.095 1.00 92.56 105 LEU A N 1
ATOM 806 C CA . LEU A 1 105 ? -48.764 4.226 15.565 1.00 92.56 105 LEU A CA 1
ATOM 807 C C . LEU A 1 105 ? -50.073 3.904 16.293 1.00 92.56 105 LEU A C 1
ATOM 809 O O . LEU A 1 105 ? -50.758 4.834 16.699 1.00 92.56 105 LEU A O 1
ATOM 813 N N . MET A 1 106 ? -50.388 2.629 16.540 1.00 93.94 106 MET A N 1
ATOM 814 C CA . MET A 1 106 ? -51.579 2.238 17.309 1.00 93.94 106 MET A CA 1
ATOM 815 C C . MET A 1 106 ? -51.527 2.728 18.766 1.00 93.94 106 MET A C 1
ATOM 817 O O . MET A 1 106 ? -52.540 3.191 19.295 1.00 93.94 106 MET A O 1
ATOM 821 N N . ASP A 1 107 ? -50.358 2.673 19.410 1.00 92.12 107 ASP A N 1
ATOM 822 C CA . ASP A 1 107 ? -50.155 3.216 20.757 1.00 92.12 107 ASP A CA 1
ATOM 823 C C . ASP A 1 107 ? -50.300 4.750 20.769 1.00 92.12 107 ASP A C 1
ATOM 825 O O . ASP A 1 107 ? -50.985 5.290 21.637 1.00 92.12 107 ASP A O 1
ATOM 829 N N . LEU A 1 108 ? -49.750 5.458 19.774 1.00 89.75 108 LEU A N 1
ATOM 830 C CA . LEU A 1 108 ? -49.889 6.914 19.624 1.00 89.75 108 LEU A CA 1
ATOM 831 C C . LEU A 1 108 ? -51.324 7.349 19.281 1.00 89.75 108 LEU A C 1
ATOM 833 O O . LEU A 1 108 ? -51.790 8.362 19.801 1.00 89.75 108 LEU A O 1
ATOM 837 N N . GLU A 1 109 ? -52.052 6.601 18.449 1.00 92.62 109 GLU A N 1
ATOM 838 C CA . GLU A 1 109 ? -53.478 6.830 18.175 1.00 92.62 109 GLU A CA 1
ATOM 839 C C . GLU A 1 109 ? -54.323 6.643 19.443 1.00 92.62 109 GLU A C 1
ATOM 841 O O . GLU A 1 109 ? -55.238 7.429 19.710 1.00 92.62 109 GLU A O 1
ATOM 846 N N . LYS A 1 110 ? -53.982 5.644 20.264 1.00 92.62 110 LYS A N 1
ATOM 847 C CA . LYS A 1 110 ? -54.623 5.388 21.555 1.00 92.62 110 LYS A CA 1
ATOM 848 C C . LYS A 1 110 ? -54.301 6.474 22.585 1.00 92.62 110 LYS A C 1
ATOM 850 O O . LYS A 1 110 ? -55.229 6.975 23.215 1.00 92.62 110 LYS A O 1
ATOM 855 N N . GLU A 1 111 ? -53.040 6.889 22.728 1.00 91.94 111 GLU A N 1
ATOM 856 C CA . GLU A 1 111 ? -52.661 8.035 23.571 1.00 91.94 111 GLU A CA 1
ATOM 857 C C . GLU A 1 111 ? -53.361 9.320 23.109 1.00 91.94 111 GLU A C 1
ATOM 859 O O . GLU A 1 111 ? -53.891 10.064 23.932 1.00 91.94 111 GLU A O 1
ATOM 864 N N . HIS A 1 112 ? -53.439 9.564 21.798 1.00 90.62 112 HIS A N 1
ATOM 865 C CA . HIS A 1 112 ? -54.149 10.707 21.230 1.00 90.62 112 HIS A CA 1
ATOM 866 C C . HIS A 1 112 ? -55.652 10.675 21.557 1.00 90.62 112 HIS A C 1
ATOM 868 O O . HIS A 1 112 ? -56.213 11.698 21.958 1.00 90.62 112 HIS A O 1
ATOM 874 N N . GLU A 1 113 ? -56.319 9.522 21.446 1.00 91.81 113 GLU A N 1
ATOM 875 C CA . GLU A 1 113 ? -57.736 9.406 21.805 1.00 91.81 113 GLU A CA 1
ATOM 876 C C . GLU A 1 113 ? -57.967 9.500 23.326 1.00 91.81 113 GLU A C 1
ATOM 878 O O . GLU A 1 113 ? -58.946 10.112 23.754 1.00 91.81 113 GLU A O 1
ATOM 883 N N . GLU A 1 114 ? -57.054 8.991 24.160 1.00 91.88 114 GLU A N 1
ATOM 884 C CA . GLU A 1 114 ? -57.082 9.186 25.618 1.00 91.88 114 GLU A CA 1
ATOM 885 C C . GLU A 1 114 ? -56.887 10.663 26.002 1.00 91.88 114 GLU A C 1
ATOM 887 O O . GLU A 1 114 ? -57.647 11.192 26.817 1.00 91.88 114 GLU A O 1
ATOM 892 N N . ILE A 1 115 ? -55.949 11.372 25.363 1.00 88.62 115 ILE A N 1
ATOM 893 C CA . ILE A 1 115 ? -55.743 12.822 25.527 1.00 88.62 115 ILE A CA 1
ATOM 894 C C . ILE A 1 115 ? -56.992 13.599 25.093 1.00 88.62 115 ILE A C 1
ATOM 896 O O . ILE A 1 115 ? -57.429 14.502 25.803 1.00 88.62 115 ILE A O 1
ATOM 900 N N . LYS A 1 116 ? -57.619 13.225 23.976 1.00 90.94 116 LYS A N 1
ATOM 901 C CA . LYS A 1 116 ? -58.854 13.829 23.447 1.00 90.94 116 LYS A CA 1
ATOM 902 C C . LYS A 1 116 ? -60.071 13.567 24.346 1.00 90.94 116 LYS A C 1
ATOM 904 O O . LYS A 1 116 ? -60.906 14.455 24.543 1.00 90.94 116 LYS A O 1
ATOM 909 N N . GLN A 1 117 ? -60.155 12.396 24.980 1.00 88.94 117 GLN A N 1
ATOM 910 C CA . GLN A 1 117 ? -61.141 12.117 26.031 1.00 88.94 117 GLN A CA 1
ATOM 911 C C . GLN A 1 117 ? -60.847 12.906 27.318 1.00 88.94 117 GLN A C 1
ATOM 913 O O . GLN A 1 117 ? -61.777 13.423 27.949 1.00 88.94 117 GLN A O 1
ATOM 918 N N . TYR A 1 118 ? -59.577 13.073 27.691 1.00 90.12 118 TYR A N 1
ATOM 919 C CA . TYR A 1 118 ? -59.164 13.918 28.813 1.00 90.12 118 TYR A CA 1
ATOM 920 C C . TYR A 1 118 ? -59.461 15.405 28.553 1.00 90.12 118 TYR A C 1
ATOM 922 O O . TYR A 1 118 ? -59.972 16.095 29.435 1.00 90.12 118 TYR A O 1
ATOM 930 N N . GLU A 1 119 ? -59.254 15.907 27.336 1.00 88.06 119 GLU A N 1
ATOM 931 C CA . GLU A 1 119 ? -59.639 17.264 26.934 1.00 88.06 119 GLU A CA 1
ATOM 932 C C . GLU A 1 119 ? -61.164 17.439 26.978 1.00 88.06 119 GLU A C 1
ATOM 934 O O . GLU A 1 119 ? -61.663 18.381 27.590 1.00 88.06 119 GLU A O 1
ATOM 939 N N . SER A 1 120 ? -61.932 16.497 2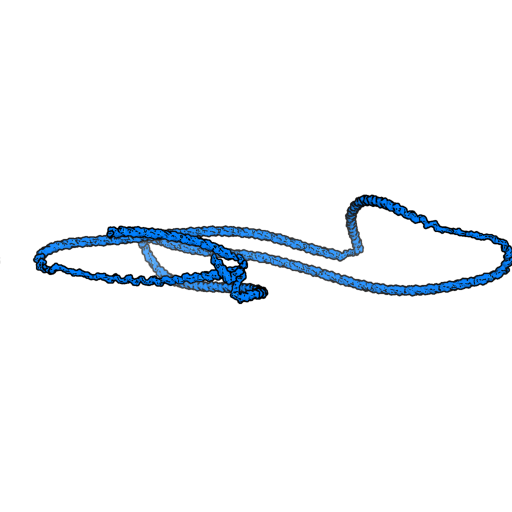6.423 1.00 87.69 120 SER A N 1
ATOM 940 C CA . SER A 1 120 ? -63.401 16.526 26.465 1.00 87.69 120 SER A CA 1
ATOM 941 C C . SER A 1 120 ? -63.944 16.528 27.904 1.00 87.69 120 SER A C 1
ATOM 943 O O . SER A 1 120 ? -64.779 17.364 28.278 1.00 87.69 120 SER A O 1
ATOM 945 N N . THR A 1 121 ? -63.426 15.640 28.760 1.00 88.62 121 THR A N 1
ATOM 946 C CA . THR A 1 121 ? -63.839 15.550 30.167 1.00 88.62 121 THR A CA 1
ATOM 947 C C . THR A 1 121 ? -63.400 16.773 30.971 1.00 88.62 121 THR A C 1
ATOM 949 O O . THR A 1 121 ? -64.238 17.348 31.671 1.00 88.62 121 THR A O 1
ATOM 952 N N . THR A 1 122 ? -62.161 17.256 30.829 1.00 84.12 122 THR A N 1
ATOM 953 C CA . THR A 1 122 ? -61.708 18.493 31.490 1.00 84.12 122 THR A CA 1
ATOM 954 C C . THR A 1 122 ? -62.443 19.730 30.981 1.00 84.12 122 THR A C 1
ATOM 956 O O . THR A 1 122 ? -62.840 20.552 31.802 1.00 84.12 122 THR A O 1
ATOM 959 N N . ALA A 1 123 ? -62.755 19.849 29.689 1.00 85.19 123 ALA A N 1
ATOM 960 C CA . ALA A 1 123 ? -63.589 20.927 29.154 1.00 85.19 123 ALA A CA 1
ATOM 961 C C . ALA A 1 123 ? -65.016 20.887 29.731 1.00 85.19 123 ALA A C 1
ATOM 963 O O . ALA A 1 123 ? -65.577 21.931 30.082 1.00 85.19 123 ALA A O 1
ATOM 964 N N . SER A 1 124 ? -65.600 19.693 29.900 1.00 86.25 124 SER A N 1
ATOM 965 C CA . SER A 1 124 ? -66.886 19.524 30.595 1.00 86.25 124 SER A CA 1
ATOM 966 C C . SER A 1 124 ? -66.795 19.926 32.077 1.00 86.25 124 SER A C 1
ATOM 968 O O . SER A 1 124 ? -67.680 20.613 32.598 1.00 86.25 124 SER A O 1
ATOM 970 N N . HIS A 1 125 ? -65.687 19.586 32.741 1.00 87.62 125 HIS A N 1
ATOM 971 C CA . HIS A 1 125 ? -65.439 19.906 34.142 1.00 87.62 125 HIS A CA 1
ATOM 972 C C . HIS A 1 125 ? -65.186 21.404 34.344 1.00 87.62 125 HIS A C 1
ATOM 974 O O . HIS A 1 125 ? -65.733 21.988 35.272 1.00 87.62 125 HIS A O 1
ATOM 980 N N . ILE A 1 126 ? -64.470 22.063 33.429 1.00 84.44 126 ILE A N 1
ATOM 981 C CA . ILE A 1 126 ? -64.269 23.517 33.392 1.00 84.44 126 ILE A CA 1
ATOM 982 C C . ILE A 1 126 ? -65.605 24.236 33.173 1.00 84.44 126 ILE A C 1
ATOM 984 O O . ILE A 1 126 ? -65.883 25.204 33.878 1.00 84.44 126 ILE A O 1
ATOM 988 N N . LYS A 1 127 ? -66.477 23.756 32.273 1.00 85.81 127 LYS A N 1
ATOM 989 C CA . LYS A 1 127 ? -67.845 24.296 32.119 1.00 85.81 127 LYS A CA 1
ATOM 990 C C . LYS A 1 127 ? -68.661 24.153 33.414 1.00 85.81 127 LYS A C 1
ATOM 992 O O . LYS A 1 127 ? -69.348 25.093 33.811 1.00 85.81 127 LYS A O 1
ATOM 997 N N . ARG A 1 128 ? -68.547 23.015 34.111 1.00 86.69 128 ARG A N 1
ATOM 998 C CA . ARG A 1 128 ? -69.207 22.768 35.408 1.00 86.69 128 ARG A CA 1
ATOM 999 C C . ARG A 1 128 ? -68.642 23.645 36.531 1.00 86.69 128 ARG A C 1
ATOM 1001 O O . ARG A 1 128 ? -69.412 24.177 37.324 1.00 86.69 128 ARG A O 1
ATOM 1008 N N . ILE A 1 129 ? -67.322 23.828 36.572 1.00 79.56 129 ILE A N 1
ATOM 1009 C CA . ILE A 1 129 ? -66.622 24.689 37.528 1.00 79.56 129 ILE A CA 1
ATOM 1010 C C . ILE A 1 129 ? -66.972 26.156 37.287 1.00 79.56 129 ILE A C 1
ATOM 1012 O O . ILE A 1 129 ? -67.329 26.815 38.251 1.00 79.56 129 ILE A O 1
ATOM 1016 N N . ARG A 1 130 ? -66.975 26.662 36.045 1.00 82.94 130 ARG A N 1
ATOM 1017 C CA . ARG A 1 130 ? -67.411 28.041 35.736 1.00 82.94 130 ARG A CA 1
ATOM 1018 C C . ARG A 1 130 ? -68.833 28.304 36.241 1.00 82.94 130 ARG A C 1
ATOM 1020 O O . ARG A 1 130 ? -69.023 29.205 37.050 1.00 82.94 130 ARG A O 1
ATOM 1027 N N . LYS A 1 131 ? -69.779 27.411 35.925 1.00 82.69 131 LYS A N 1
ATOM 1028 C CA . LYS A 1 131 ? -71.169 27.485 36.413 1.00 82.69 131 LYS A CA 1
ATOM 1029 C C . LYS A 1 131 ? -71.315 27.368 37.939 1.00 82.69 131 LYS A C 1
ATOM 1031 O O . LYS A 1 131 ? -72.311 27.819 38.503 1.00 82.69 131 LYS A O 1
ATOM 1036 N N . ASN A 1 132 ? -70.344 26.759 38.620 1.00 82.12 132 ASN A N 1
ATOM 1037 C CA . ASN A 1 132 ? -70.284 26.734 40.080 1.00 82.12 132 ASN A CA 1
ATOM 1038 C C . ASN A 1 132 ? -69.583 27.975 40.656 1.00 82.12 132 ASN A C 1
ATOM 1040 O O . ASN A 1 132 ? -69.992 28.428 41.715 1.00 82.12 132 ASN A O 1
ATOM 1044 N N . ILE A 1 133 ? -68.581 28.543 39.977 1.00 80.75 133 ILE A N 1
ATOM 1045 C CA . ILE A 1 133 ? -67.903 29.793 40.354 1.00 80.75 133 ILE A CA 1
ATOM 1046 C C . ILE A 1 133 ? -68.868 30.972 40.239 1.00 80.75 133 ILE A C 1
ATOM 1048 O O . ILE A 1 133 ? -68.926 31.768 41.164 1.00 80.75 133 ILE A O 1
ATOM 1052 N N . GLU A 1 134 ? -69.678 31.040 39.181 1.00 78.31 134 GLU A N 1
ATOM 1053 C CA . GLU A 1 134 ? -70.764 32.022 39.025 1.00 78.31 134 GLU A CA 1
ATOM 1054 C C . GLU A 1 134 ? -71.693 31.995 40.257 1.00 78.31 134 GLU A C 1
ATOM 1056 O O . GLU A 1 134 ? -71.770 32.966 41.010 1.00 78.31 134 GLU A O 1
ATOM 1061 N N . LYS A 1 135 ? -72.264 30.820 40.562 1.00 78.44 135 LYS A N 1
ATOM 1062 C CA . LYS A 1 135 ? -73.111 30.573 41.747 1.00 78.44 135 LYS A CA 1
ATOM 1063 C C . LYS A 1 135 ? -72.418 30.758 43.098 1.00 78.44 135 LYS A C 1
ATOM 1065 O O . LYS A 1 135 ? -73.092 30.877 44.123 1.00 78.44 135 LYS A O 1
ATOM 1070 N N . LEU A 1 136 ? -71.091 30.665 43.143 1.00 73.31 136 LEU A N 1
ATOM 1071 C CA . LEU A 1 136 ? -70.311 30.890 44.355 1.00 73.31 136 LEU A CA 1
ATOM 1072 C C . LEU A 1 136 ? -69.942 32.362 44.507 1.00 73.31 136 LEU A C 1
ATOM 1074 O O . LEU A 1 136 ? -69.897 32.802 45.644 1.00 73.31 136 LEU A O 1
ATOM 1078 N N . SER A 1 137 ? -69.766 33.135 43.430 1.00 79.00 137 SER A N 1
ATOM 1079 C CA . SER A 1 137 ? -69.573 34.589 43.511 1.00 79.00 137 SER A CA 1
ATOM 1080 C C . SER A 1 137 ? -70.824 35.255 44.074 1.00 79.00 137 SER A C 1
ATOM 1082 O O . SER A 1 137 ? -70.728 35.944 45.082 1.00 79.00 137 SER A O 1
ATOM 1084 N N . GLU A 1 138 ? -72.006 34.925 43.538 1.00 75.50 138 GLU A N 1
ATOM 1085 C CA . GLU A 1 138 ? -73.309 35.378 44.061 1.00 75.50 138 GLU A CA 1
ATOM 1086 C C . GLU A 1 138 ? -73.438 35.154 45.582 1.00 75.50 138 GLU A C 1
ATOM 1088 O O . GLU A 1 138 ? -73.931 36.009 46.318 1.00 75.50 138 GLU A O 1
ATOM 1093 N N . LYS A 1 139 ? -72.947 34.008 46.074 1.00 71.94 139 LYS A N 1
ATOM 1094 C CA . LYS A 1 139 ? -72.946 33.659 47.503 1.00 71.94 139 LYS A CA 1
ATOM 1095 C C . LYS A 1 139 ? -71.802 34.284 48.296 1.00 71.94 139 LYS A C 1
ATOM 1097 O O . LYS A 1 139 ? -71.968 34.514 49.488 1.00 71.94 139 LYS A O 1
ATOM 1102 N N . LEU A 1 140 ? -70.648 34.514 47.679 1.00 69.69 140 LEU A N 1
ATOM 1103 C CA . LEU A 1 140 ? -69.452 35.052 48.322 1.00 69.69 140 LEU A CA 1
ATOM 1104 C C . LEU A 1 140 ? -69.568 36.566 48.497 1.00 69.69 140 LEU A C 1
ATOM 1106 O O . LEU A 1 140 ? -69.121 37.083 49.512 1.00 69.69 140 LEU A O 1
ATOM 1110 N N . ASP A 1 141 ? -70.237 37.264 47.583 1.00 72.00 141 ASP A N 1
ATOM 1111 C CA . ASP A 1 141 ? -70.552 38.685 47.731 1.00 72.00 141 ASP A CA 1
ATOM 1112 C C . ASP A 1 141 ? -71.622 38.919 48.816 1.00 72.00 141 ASP A C 1
ATOM 1114 O O . ASP A 1 141 ? -71.473 39.831 49.630 1.00 72.00 141 ASP A O 1
ATOM 1118 N N . TRP A 1 142 ? -72.604 38.017 48.948 1.00 68.69 142 TRP A N 1
ATOM 1119 C CA . TRP A 1 142 ? -73.501 37.969 50.115 1.00 68.69 142 TRP A CA 1
ATOM 1120 C C . TRP A 1 142 ? -72.746 37.639 51.420 1.00 68.69 142 TRP A C 1
ATOM 1122 O O . TRP A 1 142 ? -72.902 38.320 52.434 1.00 68.69 142 TRP A O 1
ATOM 1132 N N . ALA A 1 143 ? -71.873 36.626 51.399 1.00 63.38 143 ALA A N 1
ATOM 1133 C CA . ALA A 1 143 ? -71.091 36.219 52.568 1.00 63.38 143 ALA A CA 1
ATOM 1134 C C . ALA A 1 143 ? -70.039 37.261 52.990 1.00 63.38 143 ALA A C 1
ATOM 1136 O O . ALA A 1 143 ? -69.719 37.348 54.168 1.00 63.38 143 ALA A O 1
ATOM 1137 N N . ARG A 1 144 ? -69.519 38.085 52.071 1.00 69.44 144 ARG A N 1
ATOM 1138 C CA . ARG A 1 144 ? -68.617 39.208 52.382 1.00 69.44 144 ARG A CA 1
ATOM 1139 C C . ARG A 1 144 ? -69.283 40.240 53.282 1.00 69.44 144 ARG A C 1
ATOM 1141 O O . ARG A 1 144 ? -68.637 40.721 54.210 1.00 69.44 144 ARG A O 1
ATOM 1148 N N . GLN A 1 145 ? -70.551 40.566 53.016 1.00 62.44 145 GLN A N 1
ATOM 1149 C CA . GLN A 1 145 ? -71.297 41.536 53.818 1.00 62.44 145 GLN A CA 1
ATOM 1150 C C . GLN A 1 145 ? -71.450 41.042 55.261 1.00 62.44 145 GLN A C 1
ATOM 1152 O O . GLN A 1 145 ? -71.090 41.766 56.183 1.00 62.44 145 GLN A O 1
ATOM 1157 N N . THR A 1 146 ? -71.851 39.782 55.463 1.00 56.53 146 THR A N 1
ATOM 1158 C CA . THR A 1 146 ? -71.933 39.196 56.813 1.00 56.53 146 THR A CA 1
ATOM 1159 C C . THR A 1 146 ? -70.554 38.978 57.449 1.00 56.53 146 THR A C 1
ATOM 1161 O O . THR A 1 146 ? -70.369 39.247 58.632 1.00 56.53 146 THR A O 1
ATOM 1164 N N . GLN A 1 147 ? -69.538 38.547 56.696 1.00 55.78 147 GLN A N 1
ATOM 1165 C CA . GLN A 1 147 ? -68.197 38.301 57.242 1.00 55.78 147 GLN A CA 1
ATOM 1166 C C . GLN A 1 147 ? -67.544 39.574 57.809 1.00 55.78 147 GLN A C 1
ATOM 1168 O O . GLN A 1 147 ? -66.832 39.479 58.809 1.00 55.78 147 GLN A O 1
ATOM 1173 N N . ALA A 1 148 ? -67.805 40.749 57.226 1.00 65.25 148 ALA A N 1
ATOM 1174 C CA . ALA A 1 148 ? -67.309 42.025 57.747 1.00 65.25 148 ALA A CA 1
ATOM 1175 C C . ALA A 1 148 ? -67.817 42.320 59.175 1.00 65.25 148 ALA A C 1
ATOM 1177 O O . ALA A 1 148 ? -67.061 42.829 60.003 1.00 65.25 148 ALA A O 1
ATOM 1178 N N . GLU A 1 149 ? -69.062 41.946 59.483 1.00 57.34 149 GLU A N 1
ATOM 1179 C CA . GLU A 1 149 ? -69.675 42.119 60.807 1.00 57.34 149 GLU A CA 1
ATOM 1180 C C . GLU A 1 149 ? -69.053 41.159 61.835 1.00 57.34 149 GLU A C 1
ATOM 1182 O O . GLU A 1 149 ? -68.663 41.564 62.931 1.00 57.34 149 GLU A O 1
ATOM 1187 N N . TRP A 1 150 ? -68.874 39.885 61.468 1.00 55.22 150 TRP A N 1
ATOM 1188 C CA . TRP A 1 150 ? -68.320 38.867 62.372 1.00 55.22 150 TRP A CA 1
ATOM 1189 C C . TRP A 1 150 ? -66.800 38.987 62.579 1.00 55.22 150 TRP A C 1
ATOM 1191 O O . TRP A 1 150 ? -66.291 38.599 63.634 1.00 55.22 150 TRP A O 1
ATOM 1201 N N . GLN A 1 151 ? -66.056 39.568 61.631 1.00 55.19 151 GLN A N 1
ATOM 1202 C CA . GLN A 1 151 ? -64.615 39.805 61.784 1.00 55.19 151 GLN A CA 1
ATOM 1203 C C . GLN A 1 151 ? -64.269 40.839 62.870 1.00 55.19 151 GLN A C 1
ATOM 1205 O O . GLN A 1 151 ? -63.161 40.785 63.403 1.00 55.19 151 GLN A O 1
ATOM 1210 N N . GLN A 1 152 ? -65.196 41.716 63.274 1.00 56.94 152 GLN A N 1
ATOM 1211 C CA . GLN A 1 152 ? -64.980 42.613 64.420 1.00 56.94 152 GLN A CA 1
ATOM 1212 C C . GLN A 1 152 ? -64.940 41.888 65.779 1.00 56.94 152 GLN A C 1
ATOM 1214 O O . GLN A 1 152 ? -64.397 42.437 66.737 1.00 56.94 152 GLN A O 1
ATOM 1219 N N . ALA A 1 153 ? -65.494 40.674 65.886 1.00 54.00 153 ALA A N 1
ATOM 1220 C CA . ALA A 1 153 ? -65.697 40.003 67.172 1.00 54.00 153 ALA A CA 1
ATOM 1221 C C . ALA A 1 153 ? -64.561 39.051 67.600 1.00 54.00 153 ALA A C 1
ATOM 1223 O O . ALA A 1 153 ? -64.421 38.776 68.791 1.00 54.00 153 ALA A O 1
ATOM 1224 N N . MET A 1 154 ? -63.760 38.527 66.661 1.00 50.84 154 MET A N 1
ATOM 1225 C CA . MET A 1 154 ? -62.931 37.325 66.899 1.00 50.84 154 MET A CA 1
ATOM 1226 C C . MET A 1 154 ? -61.408 37.570 67.006 1.00 50.84 154 MET A C 1
ATOM 1228 O O . MET A 1 154 ? -60.643 36.648 67.286 1.00 50.84 154 MET A O 1
ATOM 1232 N N . THR A 1 155 ? -60.942 38.802 66.801 1.00 56.25 155 THR A N 1
ATOM 1233 C CA . THR A 1 155 ? -59.524 39.180 66.592 1.00 56.25 155 THR A CA 1
ATOM 1234 C C . THR A 1 155 ? -58.710 39.377 67.885 1.00 56.25 155 THR A C 1
ATOM 1236 O O . THR A 1 155 ? -57.955 40.339 68.026 1.00 56.25 155 THR A O 1
ATOM 1239 N N . LYS A 1 156 ? -58.883 38.501 68.892 1.00 54.97 156 LYS A N 1
ATOM 1240 C CA . LYS A 1 156 ? -58.250 38.652 70.228 1.00 54.97 156 LYS A CA 1
ATOM 1241 C C . LYS A 1 156 ? -57.698 37.365 70.865 1.00 54.97 156 LYS A C 1
ATOM 1243 O O . LYS A 1 156 ? -57.804 37.186 72.076 1.00 54.97 156 LYS A O 1
ATOM 1248 N N . GLY A 1 157 ? -57.052 36.489 70.089 1.00 59.28 157 GLY A N 1
ATOM 1249 C CA . GLY A 1 157 ? -56.234 35.429 70.707 1.00 59.28 157 GLY A CA 1
ATOM 1250 C C . GLY A 1 157 ? -55.475 34.477 69.780 1.00 59.28 157 GLY A C 1
ATOM 1251 O O . GLY A 1 157 ? -54.366 34.073 70.108 1.00 59.28 157 GLY A O 1
ATOM 1252 N N . ASP A 1 158 ? -56.039 34.122 68.626 1.00 58.50 158 ASP A N 1
ATOM 1253 C CA . ASP A 1 158 ? -55.692 32.851 67.958 1.00 58.50 158 ASP A CA 1
ATOM 1254 C C . ASP A 1 158 ? -54.809 33.001 66.694 1.00 58.50 158 ASP A C 1
ATOM 1256 O O . ASP A 1 158 ? -54.687 32.087 65.874 1.00 58.50 158 ASP A O 1
ATOM 1260 N N . GLU A 1 159 ? -54.226 34.186 66.491 1.00 61.03 159 GLU A N 1
ATOM 1261 C CA . GLU A 1 159 ? -53.633 34.600 65.209 1.00 61.03 159 GLU A CA 1
ATOM 1262 C C . GLU A 1 159 ? -52.162 34.180 65.043 1.00 61.03 159 GLU A C 1
ATOM 1264 O O . GLU A 1 159 ? -51.764 33.765 63.953 1.00 61.03 159 GLU A O 1
ATOM 1269 N N . ALA A 1 160 ? -51.363 34.224 66.117 1.00 57.06 160 ALA A N 1
ATOM 1270 C CA . ALA A 1 160 ? -49.914 33.998 66.060 1.00 57.06 160 ALA A CA 1
ATOM 1271 C C . ALA A 1 160 ? -49.536 32.549 65.692 1.00 57.06 160 ALA A C 1
ATOM 1273 O O . ALA A 1 160 ? -48.795 32.321 64.735 1.00 57.06 160 ALA A O 1
ATOM 1274 N N . ASN A 1 161 ? -50.086 31.552 66.395 1.00 65.12 161 ASN A N 1
ATOM 1275 C CA . ASN A 1 161 ? -49.762 30.140 66.143 1.00 65.12 161 ASN A CA 1
ATOM 1276 C C . ASN A 1 161 ? -50.193 29.700 64.733 1.00 65.12 161 ASN A C 1
ATOM 1278 O O . ASN A 1 161 ? -49.440 29.034 64.022 1.00 65.12 161 ASN A O 1
ATOM 1282 N N . LYS A 1 162 ? -51.369 30.160 64.283 1.00 71.94 162 LYS A N 1
ATOM 1283 C CA . LYS A 1 162 ? -51.886 29.897 62.931 1.00 71.94 162 LYS A CA 1
ATOM 1284 C C . LYS A 1 162 ? -51.110 30.627 61.836 1.00 71.94 162 LYS A C 1
ATOM 1286 O O . LYS A 1 162 ? -51.311 30.322 60.663 1.00 71.94 162 LYS A O 1
ATOM 1291 N N . LEU A 1 163 ? -50.276 31.614 62.163 1.00 74.75 163 LEU A N 1
ATOM 1292 C CA . LEU A 1 163 ? -49.386 32.269 61.202 1.00 74.75 163 LEU A CA 1
ATOM 1293 C C . LEU A 1 163 ? -48.110 31.440 60.988 1.00 74.75 163 LEU A C 1
ATOM 1295 O O . LEU A 1 163 ? -47.766 31.146 59.846 1.00 74.75 163 LEU A O 1
ATOM 1299 N N . ILE A 1 164 ? -47.480 30.976 62.074 1.00 75.88 164 ILE A N 1
ATOM 1300 C CA . ILE A 1 164 ? -46.262 30.145 62.030 1.00 75.88 164 ILE A CA 1
ATOM 1301 C C . ILE A 1 164 ? -46.512 28.842 61.254 1.00 75.88 164 ILE A C 1
ATOM 1303 O O . ILE A 1 164 ? -45.768 28.519 60.331 1.00 75.88 164 ILE A O 1
ATOM 1307 N N . GLU A 1 165 ? -47.598 28.124 61.561 1.00 78.50 165 GLU A N 1
ATOM 1308 C CA . GLU A 1 165 ? -47.911 26.850 60.893 1.00 78.50 165 GLU A CA 1
ATOM 1309 C C . GLU A 1 165 ? -48.209 27.015 59.387 1.00 78.50 165 GLU A C 1
ATOM 1311 O O . GLU A 1 165 ? -47.969 26.098 58.597 1.00 78.50 165 GLU A O 1
ATOM 1316 N N . ARG A 1 166 ? -48.700 28.193 58.968 1.00 79.88 166 ARG A N 1
ATOM 1317 C CA . ARG A 1 166 ? -48.888 28.523 57.547 1.00 79.88 166 ARG A CA 1
ATOM 1318 C C . ARG A 1 166 ? -47.552 28.747 56.846 1.00 79.88 166 ARG A C 1
ATOM 1320 O O . ARG A 1 166 ? -47.340 28.126 55.808 1.00 79.88 166 ARG A O 1
ATOM 1327 N N . TYR A 1 167 ? -46.646 29.540 57.425 1.00 83.31 167 TYR A N 1
ATOM 1328 C CA . TYR A 1 167 ? -45.328 29.773 56.826 1.00 83.31 167 TYR A CA 1
ATOM 1329 C C . TYR A 1 167 ? -44.530 28.475 56.659 1.00 83.31 167 TYR A C 1
ATOM 1331 O O . TYR A 1 167 ? -44.068 28.205 55.557 1.00 83.31 167 TYR A O 1
ATOM 1339 N N . CYS A 1 168 ? -44.479 27.593 57.666 1.00 80.81 168 CYS A N 1
ATOM 1340 C CA . CYS A 1 168 ? -43.761 26.317 57.529 1.00 80.81 168 CYS A CA 1
ATOM 1341 C C . CYS A 1 168 ? -44.287 25.441 56.372 1.00 80.81 168 CYS A C 1
ATOM 1343 O O . CYS A 1 168 ? -43.502 24.809 55.666 1.00 80.81 168 CYS A O 1
ATOM 1345 N N . LYS A 1 169 ? -45.609 25.414 56.146 1.00 85.94 169 LYS A N 1
ATOM 1346 C CA . LYS A 1 169 ? -46.235 24.658 55.042 1.00 85.94 169 LYS A CA 1
ATOM 1347 C C . LYS A 1 169 ? -46.035 25.330 53.681 1.00 85.94 169 LYS A C 1
ATOM 1349 O O . LYS A 1 169 ? -45.913 24.642 52.665 1.00 85.94 169 LYS A O 1
ATOM 1354 N N . GLU A 1 170 ? -45.991 26.658 53.647 1.00 88.19 170 GLU A N 1
ATOM 1355 C CA . GLU A 1 170 ? -45.686 27.428 52.442 1.00 88.19 170 GLU A CA 1
ATOM 1356 C C . GLU A 1 170 ? -44.213 27.273 52.032 1.00 88.19 170 GLU A C 1
ATOM 1358 O O . GLU A 1 170 ? -43.940 26.981 50.866 1.00 88.19 170 GLU A O 1
ATOM 1363 N N . ASP A 1 171 ? -43.283 27.334 52.986 1.00 85.25 171 ASP A N 1
ATOM 1364 C CA . ASP A 1 171 ? -41.856 27.073 52.780 1.00 85.25 171 ASP A CA 1
ATOM 1365 C C . ASP A 1 171 ? -41.599 25.640 52.303 1.00 85.25 171 ASP A C 1
ATOM 1367 O O . ASP A 1 171 ? -40.882 25.442 51.323 1.00 85.25 171 ASP A O 1
ATOM 1371 N N . GLU A 1 172 ? -42.238 24.629 52.904 1.00 86.38 172 GLU A N 1
ATOM 1372 C CA . GLU A 1 172 ? -42.115 23.237 52.447 1.00 86.38 172 GLU A CA 1
ATOM 1373 C C . GLU A 1 172 ? -42.661 23.055 51.014 1.00 86.38 172 GLU A C 1
ATOM 1375 O O . GLU A 1 172 ? -42.066 22.359 50.183 1.00 86.38 172 GLU A O 1
ATOM 1380 N N . SER A 1 173 ? -43.772 23.727 50.686 1.00 87.81 173 SER A N 1
ATOM 1381 C CA . SER A 1 173 ? -44.325 23.767 49.327 1.00 87.81 173 SER A CA 1
ATOM 1382 C C . SER A 1 173 ? -43.362 24.444 48.345 1.00 87.81 173 SER A C 1
ATOM 1384 O O . SER A 1 173 ? -43.156 23.955 47.232 1.00 87.81 173 SER A O 1
ATOM 1386 N N . ASN A 1 174 ? -42.737 25.550 48.746 1.00 93.19 174 ASN A N 1
ATOM 1387 C CA . ASN A 1 174 ? -41.806 26.311 47.919 1.00 93.19 174 ASN A CA 1
ATOM 1388 C C . ASN A 1 174 ? -40.471 25.577 47.725 1.00 93.19 174 ASN A C 1
ATOM 1390 O O . ASN A 1 174 ? -39.983 25.520 46.596 1.00 93.19 174 ASN A O 1
ATOM 1394 N N . ALA A 1 175 ? -39.948 24.904 48.751 1.00 87.81 175 ALA A N 1
ATOM 1395 C CA . ALA A 1 175 ? -38.792 24.016 48.645 1.00 87.81 175 ALA A CA 1
ATOM 1396 C C . ALA A 1 175 ? -39.044 22.877 47.640 1.00 87.81 175 ALA A C 1
ATOM 1398 O O . ALA A 1 175 ? -38.225 22.647 46.749 1.00 87.81 175 ALA A O 1
ATOM 1399 N N . LYS A 1 176 ? -40.216 22.224 47.696 1.00 91.25 176 LYS A N 1
ATOM 1400 C CA . LYS A 1 176 ? -40.610 21.182 46.727 1.00 91.25 176 LYS A CA 1
ATOM 1401 C C . LYS A 1 176 ? -40.748 21.727 45.297 1.00 91.25 176 LYS A C 1
ATOM 1403 O O . LYS A 1 176 ? -40.286 21.086 44.354 1.00 91.25 176 LYS A O 1
ATOM 1408 N N . LYS A 1 177 ? -41.311 22.931 45.113 1.00 91.56 177 LYS A N 1
ATOM 1409 C CA . LYS A 1 177 ? -41.355 23.617 43.800 1.00 91.56 177 LYS A CA 1
ATOM 1410 C C . LYS A 1 177 ? -39.949 23.920 43.268 1.00 91.56 177 LYS A C 1
ATOM 1412 O O . LYS A 1 177 ? -39.707 23.747 42.074 1.00 91.56 177 LYS A O 1
ATOM 1417 N N . LEU A 1 178 ? -39.034 24.373 44.127 1.00 91.12 178 LEU A N 1
ATOM 1418 C CA . LEU A 1 178 ? -37.656 24.707 43.755 1.00 91.12 178 LEU A CA 1
ATOM 1419 C C . LEU A 1 178 ? -36.833 23.461 43.408 1.00 91.12 178 LEU A C 1
ATOM 1421 O O . LEU A 1 178 ? -36.156 23.472 42.386 1.00 91.12 178 LEU A O 1
ATOM 1425 N N . GLU A 1 179 ? -36.947 22.370 44.168 1.00 90.81 179 GLU A N 1
ATOM 1426 C CA . GLU A 1 179 ? -36.274 21.101 43.853 1.00 90.81 179 GLU A CA 1
ATOM 1427 C C . GLU A 1 179 ? -36.799 20.481 42.547 1.00 90.81 179 GLU A C 1
ATOM 1429 O O . GLU A 1 179 ? -36.010 20.039 41.711 1.00 90.81 179 GLU A O 1
ATOM 1434 N N . ASN A 1 180 ? -38.112 20.530 42.294 1.00 92.44 180 ASN A N 1
ATOM 1435 C CA . ASN A 1 180 ? -38.673 20.083 41.015 1.00 92.44 180 ASN A CA 1
ATOM 1436 C C . ASN A 1 180 ? -38.176 20.941 39.836 1.00 92.44 180 ASN A C 1
ATOM 1438 O O . ASN A 1 180 ? -37.819 20.396 38.790 1.00 92.44 180 ASN A O 1
ATOM 1442 N N . LYS A 1 181 ? -38.073 22.269 40.004 1.00 93.50 181 LYS A N 1
ATOM 1443 C CA . LYS A 1 181 ? -37.424 23.150 39.014 1.00 93.50 181 LYS A CA 1
ATOM 1444 C C . LYS A 1 181 ? -35.944 22.802 38.829 1.00 93.50 181 LYS A C 1
ATOM 1446 O O . LYS A 1 181 ? -35.484 22.751 37.692 1.00 93.50 181 LYS A O 1
ATOM 1451 N N . ARG A 1 182 ? -35.209 22.519 39.912 1.00 93.06 182 ARG A N 1
ATOM 1452 C CA . ARG A 1 182 ? -33.792 22.118 39.875 1.00 93.06 182 ARG A CA 1
ATOM 1453 C C . ARG A 1 182 ? -33.596 20.847 39.051 1.00 93.06 182 ARG A C 1
ATOM 1455 O O . ARG A 1 182 ? -32.694 20.811 38.221 1.00 93.06 182 ARG A O 1
ATOM 1462 N N . ARG A 1 183 ? -34.457 19.840 39.234 1.00 91.94 183 ARG A N 1
ATOM 1463 C CA . ARG A 1 183 ? -34.445 18.590 38.454 1.00 91.94 183 ARG A CA 1
ATOM 1464 C C . ARG A 1 183 ? -34.738 18.831 36.975 1.00 91.94 183 ARG A C 1
ATOM 1466 O O . ARG A 1 183 ? -33.920 18.459 36.147 1.00 91.94 183 ARG A O 1
ATOM 1473 N N . LEU A 1 184 ? -35.813 19.552 36.647 1.00 94.31 184 LEU A N 1
ATOM 1474 C CA . LEU A 1 184 ? -36.145 19.904 35.256 1.00 94.31 184 LEU A CA 1
ATOM 1475 C C . LEU A 1 184 ? -35.012 20.668 34.548 1.00 94.31 184 LEU A C 1
ATOM 1477 O O . LEU A 1 184 ? -34.708 20.394 33.388 1.00 94.31 184 LEU A O 1
ATOM 1481 N N . ILE A 1 185 ? -34.356 21.601 35.246 1.00 93.44 185 ILE A N 1
ATOM 1482 C CA . ILE A 1 185 ? -33.189 22.323 34.721 1.00 93.44 185 ILE A CA 1
ATOM 1483 C C . ILE A 1 185 ? -31.993 21.376 34.559 1.00 93.44 185 ILE A C 1
ATOM 1485 O O . ILE A 1 185 ? -31.343 21.407 33.517 1.00 93.44 185 ILE A O 1
ATOM 1489 N N . GLN A 1 186 ? -31.720 20.503 35.533 1.00 94.00 186 GLN A N 1
ATOM 1490 C CA . GLN A 1 186 ? -30.635 19.521 35.456 1.00 94.00 186 GLN A CA 1
ATOM 1491 C C . GLN A 1 186 ? -30.822 18.545 34.286 1.00 94.00 186 GLN A C 1
ATOM 1493 O O . GLN A 1 186 ? -29.864 18.280 33.563 1.00 94.00 186 GLN A O 1
ATOM 1498 N N . ASP A 1 187 ? -32.039 18.052 34.061 1.00 95.38 187 ASP A N 1
ATOM 1499 C CA . ASP A 1 187 ? -32.353 17.142 32.958 1.00 95.38 187 ASP A CA 1
ATOM 1500 C C . ASP A 1 187 ? -32.257 17.843 31.600 1.00 95.38 187 ASP A C 1
ATOM 1502 O O . ASP A 1 187 ? -31.732 17.266 30.647 1.00 95.38 187 ASP A O 1
ATOM 1506 N N . ASN A 1 188 ? -32.666 19.112 31.506 1.00 95.38 188 ASN A N 1
ATOM 1507 C CA . ASN A 1 188 ? -32.465 19.915 30.299 1.00 95.38 188 ASN A CA 1
ATOM 1508 C C . ASN A 1 188 ? -30.978 20.212 30.036 1.00 95.38 188 ASN A C 1
ATOM 1510 O O . ASN A 1 188 ? -30.539 20.092 28.896 1.00 95.38 188 ASN A O 1
ATOM 1514 N N . VAL A 1 189 ? -30.178 20.501 31.069 1.00 95.00 189 VAL A N 1
ATOM 1515 C CA . VAL A 1 189 ? -28.712 20.632 30.952 1.00 95.00 189 VAL A CA 1
ATOM 1516 C C . VAL A 1 189 ? -28.073 19.307 30.525 1.00 95.00 189 VAL A C 1
ATOM 1518 O O . VAL A 1 189 ? -27.169 19.302 29.694 1.00 95.00 189 VAL A O 1
ATOM 1521 N N . ASN A 1 190 ? -28.550 18.171 31.041 1.00 93.88 190 ASN A N 1
ATOM 1522 C CA . ASN A 1 190 ? -28.065 16.847 30.649 1.00 93.88 190 ASN A CA 1
ATOM 1523 C C . ASN A 1 190 ? -28.419 16.523 29.184 1.00 93.88 190 ASN A C 1
ATOM 1525 O O . ASN A 1 190 ? -27.574 15.995 28.463 1.00 93.88 190 ASN A O 1
ATOM 1529 N N . LYS A 1 191 ? -29.625 16.884 28.721 1.00 95.00 191 LYS A N 1
ATOM 1530 C CA . LYS A 1 191 ? -30.033 16.779 27.308 1.00 95.00 191 LYS A CA 1
ATOM 1531 C C . LYS A 1 191 ? -29.176 17.669 26.405 1.00 95.00 191 LYS A C 1
ATOM 1533 O O . LYS A 1 191 ? -28.611 17.163 25.445 1.00 95.00 191 LYS A O 1
ATOM 1538 N N . GLN A 1 192 ? -29.012 18.949 26.751 1.00 94.69 192 GLN A N 1
ATOM 1539 C CA . GLN A 1 192 ? -28.189 19.892 25.982 1.00 94.69 192 GLN A CA 1
ATOM 1540 C C . GLN A 1 192 ? -26.716 19.467 25.909 1.00 94.69 192 GLN A C 1
ATOM 1542 O O . GLN A 1 192 ? -26.078 19.648 24.876 1.00 94.69 192 GLN A O 1
ATOM 1547 N N . LYS A 1 193 ? -26.176 18.858 26.975 1.00 94.69 193 LYS A N 1
ATOM 1548 C CA . LYS A 1 193 ? -24.830 18.269 26.961 1.00 94.69 193 LYS A CA 1
ATOM 1549 C C . LYS A 1 193 ? -24.709 17.085 26.007 1.00 94.69 193 LYS A C 1
ATOM 1551 O O . LYS A 1 193 ? -23.684 16.994 25.348 1.00 94.69 193 LYS A O 1
ATOM 1556 N N . LYS A 1 194 ? -25.722 16.212 25.919 1.00 95.38 194 LYS A N 1
ATOM 1557 C CA . LYS A 1 194 ? -25.741 15.135 24.915 1.00 95.38 194 LYS A CA 1
ATOM 1558 C C . LYS A 1 194 ? -25.752 15.717 23.508 1.00 95.38 194 LYS A C 1
ATOM 1560 O O . LYS A 1 194 ? -24.773 15.536 22.805 1.00 95.38 194 LYS A O 1
ATOM 1565 N N . THR A 1 195 ? -26.733 16.560 23.178 1.00 95.38 195 THR A N 1
ATOM 1566 C CA . THR A 1 195 ? -26.829 17.160 21.834 1.00 95.38 195 THR A CA 1
ATOM 1567 C C . THR A 1 195 ? -25.583 17.954 21.434 1.00 95.38 195 THR A C 1
ATOM 1569 O O . THR A 1 195 ? -25.265 18.023 20.257 1.00 95.38 195 THR A O 1
ATOM 1572 N N . LEU A 1 196 ? -24.856 18.549 22.389 1.00 95.44 196 LEU A N 1
ATOM 1573 C CA . LEU A 1 196 ? -23.582 19.223 22.120 1.00 95.44 196 LEU A CA 1
ATOM 1574 C C . LEU A 1 196 ? -22.433 18.244 21.814 1.00 95.44 196 LEU A C 1
ATOM 1576 O O . LEU A 1 196 ? -21.571 18.574 21.006 1.00 95.44 196 LEU A O 1
ATOM 1580 N N . ILE A 1 197 ? -22.407 17.068 22.449 1.00 96.56 197 ILE A N 1
ATOM 1581 C CA . ILE A 1 197 ? -21.464 15.987 22.122 1.00 96.56 197 ILE A CA 1
ATOM 1582 C C . ILE A 1 197 ? -21.818 15.408 20.751 1.00 96.56 197 ILE A C 1
ATOM 1584 O O . ILE A 1 197 ? -20.947 15.352 19.890 1.00 96.56 197 ILE A O 1
ATOM 1588 N N . ASP A 1 198 ? -23.094 15.081 20.530 1.00 95.31 198 ASP A N 1
ATOM 1589 C CA . ASP A 1 198 ? -23.603 14.511 19.280 1.00 95.31 198 ASP A CA 1
ATOM 1590 C C . ASP A 1 198 ? -23.242 15.425 18.081 1.00 95.31 198 ASP A C 1
ATOM 1592 O O . ASP A 1 198 ? -22.581 14.992 17.139 1.00 95.31 198 ASP A O 1
ATOM 1596 N N . LEU A 1 199 ? -23.547 16.730 18.171 1.00 95.25 199 LEU A N 1
ATOM 1597 C CA . LEU A 1 199 ? -23.200 17.732 17.147 1.00 95.25 199 LEU A CA 1
ATOM 1598 C C . LEU A 1 199 ? -21.684 17.942 16.970 1.00 95.25 199 LEU A C 1
ATOM 1600 O O . LEU A 1 199 ? -21.233 18.273 15.874 1.00 95.25 199 LEU A O 1
ATOM 1604 N N . TYR A 1 200 ? -20.884 17.776 18.028 1.00 96.50 200 TYR A N 1
ATOM 1605 C CA . TYR A 1 200 ? -19.423 17.882 17.940 1.00 96.50 200 TYR A CA 1
ATOM 1606 C C . TYR A 1 200 ? -18.803 16.658 17.248 1.00 96.50 200 TYR A C 1
ATOM 1608 O O . TYR A 1 200 ? -17.856 16.798 16.470 1.00 96.50 200 TYR A O 1
ATOM 1616 N N . GLU A 1 201 ? -19.347 15.463 17.484 1.00 94.12 201 GLU A N 1
ATOM 1617 C CA . GLU A 1 201 ? -18.951 14.243 16.778 1.00 94.12 201 GLU A CA 1
ATOM 1618 C C . GLU A 1 201 ? -19.374 14.294 15.300 1.00 94.12 201 GLU A C 1
ATOM 1620 O O . GLU A 1 201 ? -18.552 13.996 14.428 1.00 94.12 201 GLU A O 1
ATOM 1625 N N . GLU A 1 202 ? -20.578 14.796 14.997 1.00 96.19 202 GLU A N 1
ATOM 1626 C CA . GLU A 1 202 ? -21.012 15.096 13.625 1.00 96.19 202 GLU A CA 1
ATOM 1627 C C . GLU A 1 202 ? -20.074 16.099 12.936 1.00 96.19 202 GLU A C 1
ATOM 1629 O O . GLU A 1 202 ? -19.521 15.774 11.880 1.00 96.19 202 GLU A O 1
ATOM 1634 N N . GLN A 1 203 ? -19.809 17.269 13.538 1.00 95.69 203 GLN A N 1
ATOM 1635 C CA . GLN A 1 203 ? -18.876 18.270 12.994 1.00 95.69 203 GLN A CA 1
ATOM 1636 C C . GLN A 1 203 ? -17.511 17.645 12.683 1.00 95.69 203 GLN A C 1
ATOM 1638 O O . GLN A 1 203 ? -16.983 17.806 11.582 1.00 95.69 203 GLN A O 1
ATOM 1643 N N . LYS A 1 204 ? -16.947 16.897 13.635 1.00 94.44 204 LYS A N 1
ATOM 1644 C CA . LYS A 1 204 ? -15.638 16.252 13.494 1.00 94.44 204 LYS A CA 1
ATOM 1645 C C . LYS A 1 204 ? -15.622 15.205 12.375 1.00 94.44 204 LYS A C 1
ATOM 1647 O O . LYS A 1 204 ? -14.615 15.081 11.678 1.00 94.44 204 LYS A O 1
ATOM 1652 N N . SER A 1 205 ? -16.723 14.478 12.169 1.00 95.12 205 SER A N 1
ATOM 1653 C CA . SER A 1 205 ? -16.861 13.542 11.044 1.00 95.12 205 SER A CA 1
ATOM 1654 C C . SER A 1 205 ? -16.877 14.274 9.694 1.00 95.12 205 SER A C 1
ATOM 1656 O O . SER A 1 205 ? -16.164 13.882 8.767 1.00 95.12 205 SER A O 1
ATOM 1658 N N . VAL A 1 206 ? -17.595 15.400 9.601 1.00 95.19 206 VAL A N 1
ATOM 1659 C CA . VAL A 1 206 ? -17.655 16.238 8.394 1.00 95.19 206 VAL A CA 1
ATOM 1660 C C . VAL A 1 206 ? -16.296 16.876 8.102 1.00 95.19 206 VAL A C 1
ATOM 1662 O O . VAL A 1 206 ? -15.858 16.868 6.954 1.00 95.19 206 VAL A O 1
ATOM 1665 N N . GLU A 1 207 ? -15.573 17.353 9.120 1.00 92.94 207 GLU A N 1
ATOM 1666 C CA . GLU A 1 207 ? -14.203 17.864 8.970 1.00 92.94 207 GLU A CA 1
ATOM 1667 C C . GLU A 1 207 ? -13.241 16.794 8.429 1.00 92.94 207 GLU A C 1
ATOM 1669 O O . GLU A 1 207 ? -12.438 17.088 7.542 1.00 92.94 207 GLU A O 1
ATOM 1674 N N . GLN A 1 208 ? -13.342 15.542 8.892 1.00 93.75 208 GLN A N 1
ATOM 1675 C CA . GLN A 1 208 ? -12.538 14.430 8.367 1.00 93.75 208 GLN A CA 1
ATOM 1676 C C . GLN A 1 208 ? -12.874 14.111 6.901 1.00 93.75 208 GLN A C 1
ATOM 1678 O O . GLN A 1 208 ? -11.964 13.942 6.085 1.00 93.75 208 GLN A O 1
ATOM 1683 N N . VAL A 1 209 ? -14.160 14.090 6.532 1.00 95.38 209 VAL A N 1
ATOM 1684 C CA . VAL A 1 209 ? -14.601 13.908 5.136 1.00 95.38 209 VAL A CA 1
ATOM 1685 C C . VAL A 1 209 ? -14.131 15.067 4.246 1.00 95.38 209 VAL A C 1
ATOM 1687 O O . VAL A 1 209 ? -13.682 14.843 3.119 1.00 95.38 209 VAL A O 1
ATOM 1690 N N . LEU A 1 210 ? -14.156 16.304 4.747 1.00 95.62 210 LEU A N 1
ATOM 1691 C CA . LEU A 1 210 ? -13.703 17.492 4.020 1.00 95.62 210 LEU A CA 1
ATOM 1692 C C . LEU A 1 210 ? -12.175 17.487 3.836 1.00 95.62 210 LEU A C 1
ATOM 1694 O O . LEU A 1 210 ? -11.682 17.743 2.738 1.00 95.62 210 LEU A O 1
ATOM 1698 N N . GLN A 1 211 ? -11.408 17.088 4.855 1.00 94.75 211 GLN A N 1
ATOM 1699 C CA . GLN A 1 211 ? -9.964 16.865 4.720 1.00 94.75 211 GLN A CA 1
ATOM 1700 C C . GLN A 1 211 ? -9.651 15.752 3.708 1.00 94.75 211 GLN A C 1
ATOM 1702 O O . GLN A 1 211 ? -8.765 15.919 2.866 1.00 94.75 211 GLN A O 1
ATOM 1707 N N . ARG A 1 212 ? -10.390 14.633 3.736 1.00 96.31 212 ARG A N 1
ATOM 1708 C CA . ARG A 1 212 ? -10.163 13.511 2.813 1.00 96.31 212 ARG A CA 1
ATOM 1709 C C . ARG A 1 212 ? -10.527 13.856 1.369 1.00 96.31 212 ARG A C 1
ATOM 1711 O O . ARG A 1 212 ? -9.770 13.519 0.461 1.00 96.31 212 ARG A O 1
ATOM 1718 N N . THR A 1 213 ? -11.627 14.569 1.138 1.00 95.12 213 THR A N 1
ATOM 1719 C CA . THR A 1 213 ? -11.984 15.053 -0.208 1.00 95.12 213 THR A CA 1
ATOM 1720 C C . THR A 1 213 ? -10.999 16.112 -0.709 1.00 95.12 213 THR A C 1
ATOM 1722 O O . THR A 1 213 ? -10.612 16.061 -1.874 1.00 95.12 213 THR A O 1
ATOM 1725 N N . ALA A 1 214 ? -10.478 16.988 0.158 1.00 94.19 214 ALA A N 1
ATOM 1726 C CA . ALA A 1 214 ? -9.410 17.925 -0.203 1.00 94.19 214 ALA A CA 1
ATOM 1727 C C . ALA A 1 214 ? -8.084 17.226 -0.577 1.00 94.19 214 ALA A C 1
ATOM 1729 O O . ALA A 1 214 ? -7.397 17.684 -1.491 1.00 94.19 214 ALA A O 1
ATOM 1730 N N . GLN A 1 215 ? -7.727 16.109 0.075 1.00 94.38 215 GLN A N 1
ATOM 1731 C CA . GLN A 1 215 ? -6.595 15.264 -0.341 1.00 94.38 215 GLN A CA 1
ATOM 1732 C C . GLN A 1 215 ? -6.825 14.669 -1.738 1.00 94.38 215 GLN A C 1
ATOM 1734 O O . GLN A 1 215 ? -5.992 14.855 -2.623 1.00 94.38 215 GLN A O 1
ATOM 1739 N N . LEU A 1 216 ? -7.972 14.014 -1.953 1.00 94.94 216 LEU A N 1
ATOM 1740 C CA . LEU A 1 216 ? -8.328 13.397 -3.238 1.00 94.94 216 LEU A CA 1
ATOM 1741 C C . LEU A 1 216 ? -8.377 14.428 -4.378 1.00 94.94 216 LEU A C 1
ATOM 1743 O O . LEU A 1 216 ? -7.913 14.157 -5.481 1.00 94.94 216 LEU A O 1
ATOM 1747 N N . TYR A 1 217 ? -8.861 15.643 -4.105 1.00 93.44 217 TYR A N 1
ATOM 1748 C CA . TYR A 1 217 ? -8.876 16.734 -5.079 1.00 93.44 217 TYR A CA 1
ATOM 1749 C C . TYR A 1 217 ? -7.460 17.201 -5.459 1.00 93.44 217 TYR A C 1
ATOM 1751 O O . TYR A 1 217 ? -7.191 17.443 -6.635 1.00 93.44 217 TYR A O 1
ATOM 1759 N N . ARG A 1 218 ? -6.522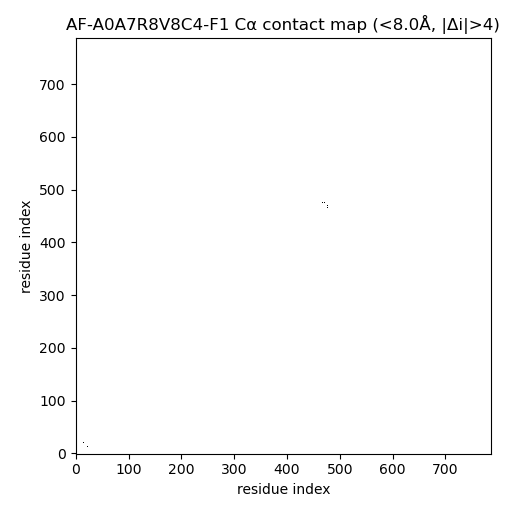 17.282 -4.501 1.00 95.38 218 ARG A N 1
ATOM 1760 C CA . ARG A 1 218 ? -5.105 17.579 -4.796 1.00 95.38 218 ARG A CA 1
ATOM 1761 C C . ARG A 1 218 ? -4.459 16.476 -5.634 1.00 95.38 218 ARG A C 1
ATOM 1763 O O . ARG A 1 218 ? -3.768 16.800 -6.596 1.00 95.38 218 ARG A O 1
ATOM 1770 N N . GLN A 1 219 ? -4.721 15.211 -5.301 1.00 94.44 219 GLN A N 1
ATOM 1771 C CA . GLN A 1 219 ? -4.235 14.051 -6.052 1.00 94.44 219 GLN A CA 1
ATOM 1772 C C . GLN A 1 219 ? -4.735 14.085 -7.506 1.00 94.44 219 GLN A C 1
ATOM 1774 O O . GLN A 1 219 ? -3.918 14.122 -8.424 1.00 94.44 219 GLN A O 1
ATOM 1779 N N . ALA A 1 220 ? -6.047 14.216 -7.724 1.00 92.69 220 ALA A N 1
ATOM 1780 C CA . ALA A 1 220 ? -6.632 14.307 -9.064 1.00 92.69 220 ALA A CA 1
ATOM 1781 C C . ALA A 1 220 ? -6.098 15.509 -9.877 1.00 92.69 220 ALA A C 1
ATOM 1783 O O . ALA A 1 220 ? -5.974 15.441 -11.101 1.00 92.69 220 ALA A O 1
ATOM 1784 N N . HIS A 1 221 ? -5.733 16.617 -9.217 1.00 95.12 221 HIS A N 1
ATOM 1785 C CA . HIS A 1 221 ? -5.058 17.749 -9.869 1.00 95.12 221 HIS A CA 1
ATOM 1786 C C . HIS A 1 221 ? -3.591 17.475 -10.225 1.00 95.12 221 HIS A C 1
ATOM 1788 O O . HIS A 1 221 ? -3.114 18.038 -11.210 1.00 95.12 221 HIS A O 1
ATOM 1794 N N . MET A 1 222 ? -2.870 16.634 -9.478 1.00 95.44 222 MET A N 1
ATOM 1795 C CA . MET A 1 222 ? -1.525 16.176 -9.856 1.00 95.44 222 MET A CA 1
ATOM 1796 C C . MET A 1 222 ? -1.586 15.191 -11.026 1.00 95.44 222 MET A C 1
ATOM 1798 O O . MET A 1 222 ? -0.923 15.419 -12.036 1.00 95.44 222 MET A O 1
ATOM 1802 N N . GLU A 1 223 ? -2.455 14.182 -10.946 1.00 92.81 223 GLU A N 1
ATOM 1803 C CA . GLU A 1 223 ? -2.700 13.202 -12.015 1.00 92.81 223 GLU A CA 1
ATOM 1804 C C . GLU A 1 223 ? -3.108 13.901 -13.323 1.00 92.81 223 GLU A C 1
ATOM 1806 O O . GLU A 1 223 ? -2.544 13.639 -14.386 1.00 92.81 223 GLU A O 1
ATOM 1811 N N . ARG A 1 224 ? -4.006 14.897 -13.253 1.00 96.19 224 ARG A N 1
ATOM 1812 C CA . ARG A 1 224 ? -4.381 15.721 -14.414 1.00 96.19 224 ARG A CA 1
ATOM 1813 C C . ARG A 1 224 ? -3.203 16.505 -15.001 1.00 96.19 224 ARG A C 1
ATOM 1815 O O . ARG A 1 224 ? -3.145 16.664 -16.218 1.00 96.19 224 ARG A O 1
ATOM 1822 N N . ARG A 1 225 ? -2.275 17.019 -14.184 1.00 94.38 225 ARG A N 1
ATOM 1823 C CA . ARG A 1 225 ? -1.072 17.717 -14.687 1.00 94.38 225 ARG A CA 1
ATOM 1824 C C . ARG A 1 225 ? -0.117 16.749 -15.375 1.00 94.38 225 ARG A C 1
ATOM 1826 O O . ARG A 1 225 ? 0.382 17.084 -16.442 1.00 94.38 225 ARG A O 1
ATOM 1833 N N . GLN A 1 226 ? 0.085 15.562 -14.805 1.00 94.12 226 GLN A N 1
ATOM 1834 C CA . GLN A 1 226 ? 0.896 14.502 -15.408 1.00 94.12 226 GLN A CA 1
ATOM 1835 C C . GLN A 1 226 ? 0.310 14.057 -16.753 1.00 94.12 226 GLN A C 1
ATOM 1837 O O . GLN A 1 226 ? 1.049 13.981 -17.728 1.00 94.12 226 GLN A O 1
ATOM 1842 N N . LEU A 1 227 ? -1.014 13.876 -16.843 1.00 95.00 227 LEU A N 1
ATOM 1843 C CA . LEU A 1 227 ? -1.707 13.555 -18.097 1.00 95.00 227 LEU A CA 1
ATOM 1844 C C . LEU A 1 227 ? -1.586 14.676 -19.146 1.00 95.00 227 LEU A C 1
ATOM 1846 O O . LEU A 1 227 ? -1.412 14.403 -20.329 1.00 95.00 227 LEU A O 1
ATOM 1850 N N . ILE A 1 228 ? -1.661 15.946 -18.731 1.00 95.75 228 ILE A N 1
ATOM 1851 C CA . ILE A 1 228 ? -1.455 17.091 -19.635 1.00 95.75 228 ILE A CA 1
ATOM 1852 C C . ILE A 1 228 ? -0.000 17.165 -20.114 1.00 95.75 228 ILE A C 1
ATOM 1854 O O . ILE A 1 228 ? 0.226 17.536 -21.264 1.00 95.75 228 ILE A O 1
ATOM 1858 N N . GLN A 1 229 ? 0.976 16.828 -19.268 1.00 94.00 229 GLN A N 1
ATOM 1859 C CA . GLN A 1 229 ? 2.381 16.826 -19.666 1.00 94.00 229 GLN A CA 1
ATOM 1860 C C . GLN A 1 229 ? 2.670 15.685 -20.644 1.00 94.00 229 GLN A C 1
ATOM 1862 O O . GLN A 1 229 ? 3.071 15.968 -21.766 1.00 94.00 229 GLN A O 1
ATOM 1867 N N . THR A 1 230 ? 2.325 14.438 -20.309 1.00 92.75 230 THR A N 1
ATOM 1868 C CA . THR A 1 230 ? 2.532 13.295 -21.217 1.00 92.75 230 THR A CA 1
ATOM 1869 C C . THR A 1 230 ? 1.774 13.442 -22.539 1.00 92.75 230 THR A C 1
ATOM 1871 O O . THR A 1 230 ? 2.271 13.011 -23.577 1.00 92.75 230 THR A O 1
ATOM 1874 N N . TRP A 1 231 ? 0.616 14.114 -22.546 1.00 95.69 231 TRP A N 1
ATOM 1875 C CA . TRP A 1 231 ? -0.075 14.485 -23.785 1.00 95.69 231 TRP A CA 1
ATOM 1876 C C . TRP A 1 231 ? 0.698 15.521 -24.619 1.00 95.69 231 TRP A C 1
ATOM 1878 O O . TRP A 1 231 ? 0.815 15.344 -25.830 1.00 95.69 231 TRP A O 1
ATOM 1888 N N . LYS A 1 232 ? 1.273 16.568 -24.005 1.00 93.75 232 LYS A N 1
ATOM 1889 C CA . LYS A 1 232 ? 2.158 17.512 -24.718 1.00 93.75 232 LYS A CA 1
ATOM 1890 C C . LYS A 1 232 ? 3.388 16.809 -25.282 1.00 93.75 232 LYS A C 1
ATOM 1892 O O . LYS A 1 232 ? 3.723 17.042 -26.438 1.00 93.75 232 LYS A O 1
ATOM 1897 N N . ASP A 1 233 ? 4.028 15.954 -24.489 1.00 93.12 233 ASP A N 1
ATOM 1898 C CA . ASP A 1 233 ? 5.240 15.234 -24.885 1.00 93.12 233 ASP A CA 1
ATOM 1899 C C . ASP A 1 233 ? 4.947 14.313 -26.083 1.00 93.12 233 ASP A C 1
ATOM 1901 O O . ASP A 1 233 ? 5.721 14.260 -27.037 1.00 93.12 233 ASP A O 1
ATOM 1905 N N . ALA A 1 234 ? 3.783 13.650 -26.086 1.00 93.31 234 ALA A N 1
ATOM 1906 C CA . ALA A 1 234 ? 3.307 12.850 -27.212 1.00 93.31 234 ALA A CA 1
ATOM 1907 C C . ALA A 1 234 ? 3.004 13.696 -28.464 1.00 93.31 234 ALA A C 1
ATOM 1909 O O . ALA A 1 234 ? 3.385 13.303 -29.565 1.00 93.31 234 ALA A O 1
ATOM 1910 N N . VAL A 1 235 ? 2.373 14.869 -28.317 1.00 94.94 235 VAL A N 1
ATOM 1911 C CA . VAL A 1 235 ? 2.135 15.807 -29.434 1.00 94.94 235 VAL A CA 1
ATOM 1912 C C . VAL A 1 235 ? 3.454 16.349 -29.997 1.00 94.94 235 VAL A C 1
ATOM 1914 O O . VAL A 1 235 ? 3.609 16.428 -31.214 1.00 94.94 235 VAL A O 1
ATOM 1917 N N . GLN A 1 236 ? 4.436 16.657 -29.146 1.00 93.44 236 GLN A N 1
ATOM 1918 C CA . GLN A 1 236 ? 5.762 17.098 -29.581 1.00 93.44 236 GLN A CA 1
ATOM 1919 C C . GLN A 1 236 ? 6.522 15.979 -30.311 1.00 93.44 236 GLN A C 1
ATOM 1921 O O . GLN A 1 236 ? 7.118 16.233 -31.354 1.00 93.44 236 GLN A O 1
ATOM 1926 N N . GLN A 1 237 ? 6.455 14.733 -29.828 1.00 91.94 237 GLN A N 1
ATOM 1927 C CA . GLN A 1 237 ? 7.012 13.575 -30.541 1.00 91.94 237 GLN A CA 1
ATOM 1928 C C . GLN A 1 237 ? 6.309 13.311 -31.880 1.00 91.94 237 GLN A C 1
ATOM 1930 O O . GLN A 1 237 ? 6.963 12.892 -32.832 1.00 91.94 237 GLN A O 1
ATOM 1935 N N . MET A 1 238 ? 4.997 13.551 -31.973 1.00 89.31 238 MET A N 1
ATOM 1936 C CA . MET A 1 238 ? 4.252 13.427 -33.228 1.00 89.31 238 MET A CA 1
ATOM 1937 C C . MET A 1 238 ? 4.702 14.487 -34.239 1.00 89.31 238 MET A C 1
ATOM 1939 O O . MET A 1 238 ? 5.081 14.130 -35.348 1.00 89.31 238 MET A O 1
ATOM 1943 N N . SER A 1 239 ? 4.779 15.755 -33.822 1.00 92.88 239 SER A N 1
ATOM 1944 C CA . SER A 1 239 ? 5.246 16.861 -34.669 1.00 92.88 239 SER A CA 1
ATOM 1945 C C . SER A 1 239 ? 6.713 16.707 -35.095 1.00 92.88 239 SER A C 1
ATOM 1947 O O . SER A 1 239 ? 7.049 17.003 -36.240 1.00 92.88 239 SER A O 1
ATOM 1949 N N . GLN A 1 240 ? 7.581 16.172 -34.225 1.00 92.19 240 GLN A N 1
ATOM 1950 C CA . GLN A 1 240 ? 8.948 15.814 -34.613 1.00 92.19 240 GLN A CA 1
ATOM 1951 C C . GLN A 1 240 ? 8.942 14.732 -35.699 1.00 92.19 240 GLN A C 1
ATOM 1953 O O . GLN A 1 240 ? 9.598 14.905 -36.718 1.00 92.19 240 GLN A O 1
ATOM 1958 N N . ARG A 1 241 ? 8.155 13.659 -35.535 1.00 92.88 241 ARG A N 1
ATOM 1959 C CA . ARG A 1 241 ? 8.048 12.592 -36.545 1.00 92.88 241 ARG A CA 1
ATOM 1960 C C . ARG A 1 241 ? 7.459 13.078 -37.865 1.00 92.88 241 ARG A C 1
ATOM 1962 O O . ARG A 1 241 ? 7.881 12.593 -38.903 1.00 92.88 241 ARG A O 1
ATOM 1969 N N . GLU A 1 242 ? 6.513 14.013 -37.845 1.00 94.38 242 GLU A N 1
ATOM 1970 C CA . GLU A 1 242 ? 5.987 14.655 -39.057 1.00 94.38 242 GLU A CA 1
ATOM 1971 C C . GLU A 1 242 ? 7.099 15.428 -39.789 1.00 94.38 242 GLU A C 1
ATOM 1973 O O . GLU A 1 242 ? 7.280 15.240 -40.990 1.00 94.38 242 GLU A O 1
ATOM 1978 N N . SER A 1 243 ? 7.921 16.194 -39.060 1.00 92.44 243 SER A N 1
ATOM 1979 C CA . SER A 1 243 ? 9.107 16.882 -39.603 1.00 92.44 243 SER A CA 1
ATOM 1980 C C . SER A 1 243 ? 10.185 15.910 -40.115 1.00 92.44 243 SER A C 1
ATOM 1982 O O . SER A 1 243 ? 10.783 16.136 -41.169 1.00 92.44 243 SER A O 1
ATOM 1984 N N . ASP A 1 244 ? 10.416 14.800 -39.406 1.00 90.56 244 ASP A N 1
ATOM 1985 C CA . ASP A 1 244 ? 11.356 13.749 -39.812 1.00 90.56 244 ASP A CA 1
ATOM 1986 C C . ASP A 1 244 ? 10.870 13.042 -41.092 1.00 90.56 244 ASP A C 1
ATOM 1988 O O . ASP A 1 244 ? 11.661 12.813 -42.005 1.00 90.56 244 ASP A O 1
ATOM 1992 N N . ILE A 1 245 ? 9.566 12.748 -41.195 1.00 92.31 245 ILE A N 1
ATOM 1993 C CA . ILE A 1 245 ? 8.932 12.175 -42.394 1.00 92.31 245 ILE A CA 1
ATOM 1994 C C . ILE A 1 245 ? 9.048 13.148 -43.567 1.00 92.31 245 ILE A C 1
ATOM 1996 O O . ILE A 1 245 ? 9.520 12.741 -44.625 1.00 92.31 245 ILE A O 1
ATOM 2000 N N . GLU A 1 246 ? 8.713 14.427 -43.380 1.00 93.12 246 GLU A N 1
ATOM 2001 C CA . GLU A 1 246 ? 8.895 15.463 -44.402 1.00 93.12 246 GLU A CA 1
ATOM 2002 C C . GLU A 1 246 ? 10.344 15.534 -44.914 1.00 93.12 246 GLU A C 1
ATOM 2004 O O . GLU A 1 246 ? 10.573 15.755 -46.105 1.00 93.12 246 GLU A O 1
ATOM 2009 N N . GLN A 1 247 ? 11.339 15.378 -44.033 1.00 91.19 247 GLN A N 1
ATOM 2010 C CA . GLN A 1 247 ? 12.743 15.368 -44.445 1.00 91.19 247 GLN A CA 1
ATOM 2011 C C . GLN A 1 247 ? 13.125 14.063 -45.153 1.00 91.19 247 GLN A C 1
ATOM 2013 O O . GLN A 1 247 ? 13.842 14.113 -46.150 1.00 91.19 247 GLN A O 1
ATOM 2018 N N . CYS A 1 248 ? 12.618 12.911 -44.710 1.00 90.88 248 CYS A N 1
ATOM 2019 C CA . CYS A 1 248 ? 12.790 11.643 -45.419 1.00 90.88 248 CYS A CA 1
ATOM 2020 C C . CYS A 1 248 ? 12.128 11.654 -46.805 1.00 90.88 248 CYS A C 1
ATOM 2022 O O . CYS A 1 248 ? 12.679 11.072 -47.736 1.00 90.88 248 CYS A O 1
ATOM 2024 N N . GLU A 1 249 ? 10.985 12.320 -46.978 1.00 90.12 249 GLU A N 1
ATOM 2025 C CA . GLU A 1 249 ? 10.340 12.492 -48.283 1.00 90.12 249 GLU A CA 1
ATOM 2026 C C . GLU A 1 249 ? 11.190 13.364 -49.215 1.00 90.12 249 GLU A C 1
ATOM 2028 O O . GLU A 1 249 ? 11.425 12.961 -50.355 1.00 90.12 249 GLU A O 1
ATOM 2033 N N . LYS A 1 250 ? 11.747 14.479 -48.718 1.00 92.56 250 LYS A N 1
ATOM 2034 C CA . LYS A 1 250 ? 12.691 15.336 -49.465 1.00 92.56 250 LYS A CA 1
ATOM 2035 C C . LYS A 1 250 ? 13.963 14.573 -49.856 1.00 92.56 250 LYS A C 1
ATOM 2037 O O . LYS A 1 250 ? 14.303 14.533 -51.036 1.00 92.56 250 LYS A O 1
ATOM 2042 N N . ASP A 1 251 ? 14.607 13.885 -48.910 1.00 89.75 251 ASP A N 1
ATOM 2043 C CA . ASP A 1 251 ? 15.804 13.067 -49.167 1.00 89.75 251 ASP A CA 1
ATOM 2044 C C . ASP A 1 251 ? 15.486 11.910 -50.163 1.00 89.75 251 ASP A C 1
ATOM 2046 O O . ASP A 1 251 ? 16.319 11.553 -51.000 1.00 89.75 251 ASP A O 1
ATOM 2050 N N . LEU A 1 252 ? 14.258 11.361 -50.160 1.00 90.06 252 LEU A N 1
ATOM 2051 C CA . LEU A 1 252 ? 13.782 10.388 -51.160 1.00 90.06 252 LEU A CA 1
ATOM 2052 C C . LEU A 1 252 ? 13.499 11.007 -52.538 1.00 90.06 252 LEU A C 1
ATOM 2054 O O . LEU A 1 252 ? 13.631 10.309 -53.545 1.00 90.06 252 LEU A O 1
ATOM 2058 N N . GLU A 1 253 ? 13.072 12.266 -52.626 1.00 91.31 253 GLU A N 1
ATOM 2059 C CA . GLU A 1 253 ? 12.920 12.975 -53.902 1.00 91.31 253 GLU A CA 1
ATOM 2060 C C . GLU A 1 253 ? 14.274 13.345 -54.512 1.00 91.31 253 GLU A C 1
ATOM 2062 O O . GLU A 1 253 ? 14.482 13.082 -55.700 1.00 91.31 253 GLU A O 1
ATOM 2067 N N . GLU A 1 254 ? 15.225 13.823 -53.704 1.00 90.81 254 GLU A N 1
ATOM 2068 C CA . GLU A 1 254 ? 16.620 14.033 -54.117 1.00 90.81 254 GLU A CA 1
ATOM 2069 C C . GLU A 1 254 ? 17.245 12.720 -54.627 1.00 90.81 254 GLU A C 1
ATOM 2071 O O . GLU A 1 254 ? 17.788 12.674 -55.734 1.00 90.81 254 GLU A O 1
ATOM 2076 N N . ALA A 1 255 ? 17.072 11.607 -53.902 1.00 87.69 255 ALA A N 1
ATOM 2077 C CA . ALA A 1 255 ? 17.551 10.291 -54.336 1.00 87.69 255 ALA A CA 1
ATOM 2078 C C . ALA A 1 255 ? 16.886 9.797 -55.640 1.00 87.69 255 ALA A C 1
ATOM 2080 O O . ALA A 1 255 ? 17.556 9.207 -56.492 1.00 87.69 255 ALA A O 1
ATOM 2081 N N . LYS A 1 256 ? 15.584 10.055 -55.846 1.00 90.12 256 LYS A N 1
ATOM 2082 C CA . LYS A 1 256 ? 14.885 9.745 -57.113 1.00 90.12 256 LYS A CA 1
ATOM 2083 C C . LYS A 1 256 ? 15.374 10.621 -58.269 1.00 90.12 256 LYS A C 1
ATOM 2085 O O . LYS A 1 256 ? 15.416 10.136 -59.399 1.00 90.12 256 LYS A O 1
ATOM 2090 N N . ALA A 1 257 ? 15.716 11.885 -58.019 1.00 90.19 257 ALA A N 1
ATOM 2091 C CA . ALA A 1 257 ? 16.280 12.781 -59.026 1.00 90.19 257 ALA A CA 1
ATOM 2092 C C . ALA A 1 257 ? 17.677 12.304 -59.452 1.00 90.19 257 ALA A C 1
ATOM 2094 O O . ALA A 1 257 ? 17.887 12.026 -60.633 1.00 90.19 257 ALA A O 1
ATOM 2095 N N . TYR A 1 258 ? 18.571 12.068 -58.489 1.00 88.75 258 TYR A N 1
ATOM 2096 C CA . TYR A 1 258 ? 19.912 11.528 -58.731 1.00 88.75 258 TYR A CA 1
ATOM 2097 C C . TYR A 1 258 ? 19.878 10.153 -59.422 1.00 88.75 258 TYR A C 1
ATOM 2099 O O . TYR A 1 258 ? 20.638 9.886 -60.352 1.00 88.75 258 TYR A O 1
ATOM 2107 N N . SER A 1 259 ? 18.937 9.277 -59.050 1.00 87.88 259 SER A N 1
ATOM 2108 C CA . SER A 1 259 ? 18.763 7.986 -59.729 1.00 87.88 259 SER A CA 1
ATOM 2109 C C . SER A 1 259 ? 18.301 8.125 -61.185 1.00 87.88 259 SER A C 1
ATOM 2111 O O . SER A 1 259 ? 18.629 7.254 -61.990 1.00 87.88 259 SER A O 1
ATOM 2113 N N . LYS A 1 260 ? 17.544 9.173 -61.544 1.00 90.00 260 LYS A N 1
ATOM 2114 C CA . LYS A 1 260 ? 17.174 9.462 -62.942 1.00 90.00 260 LYS A CA 1
ATOM 2115 C C . LYS A 1 260 ? 18.349 10.044 -63.723 1.00 90.00 260 LYS A C 1
ATOM 2117 O O . LYS A 1 260 ? 18.554 9.643 -64.862 1.00 90.00 260 LYS A O 1
ATOM 2122 N N . GLU A 1 261 ? 19.117 10.937 -63.106 1.00 91.12 261 GLU A N 1
ATOM 2123 C CA . GLU A 1 261 ? 20.344 11.518 -63.664 1.00 91.12 261 GLU A CA 1
ATOM 2124 C C . GLU A 1 261 ? 21.367 10.421 -63.994 1.00 91.12 261 GLU A C 1
ATOM 2126 O O . GLU A 1 261 ? 21.749 10.261 -65.151 1.00 91.12 261 GLU A O 1
ATOM 2131 N N . LYS A 1 262 ? 21.691 9.544 -63.034 1.00 89.69 262 LYS A N 1
ATOM 2132 C CA . LYS A 1 262 ? 22.585 8.401 -63.283 1.00 89.69 262 LYS A CA 1
ATOM 2133 C C . LYS A 1 262 ? 22.010 7.361 -64.251 1.00 89.69 262 LYS A C 1
ATOM 2135 O O . LYS A 1 262 ? 22.777 6.698 -64.942 1.00 89.69 262 LYS A O 1
ATOM 2140 N N . GLN A 1 263 ? 20.684 7.242 -64.379 1.00 88.69 263 GLN A N 1
ATOM 2141 C CA . GLN A 1 263 ? 20.072 6.426 -65.437 1.00 88.69 263 GLN A CA 1
ATOM 2142 C C . GLN A 1 263 ? 20.147 7.092 -66.826 1.00 88.69 263 GLN A C 1
ATOM 2144 O O . GLN A 1 263 ? 20.132 6.382 -67.832 1.00 88.69 263 GLN A O 1
ATOM 2149 N N . ALA A 1 264 ? 20.227 8.423 -66.911 1.00 88.44 264 ALA A N 1
ATOM 2150 C CA . ALA A 1 264 ? 20.481 9.135 -68.162 1.00 88.44 264 ALA A CA 1
ATOM 2151 C C . ALA A 1 264 ? 21.955 8.995 -68.574 1.00 88.44 2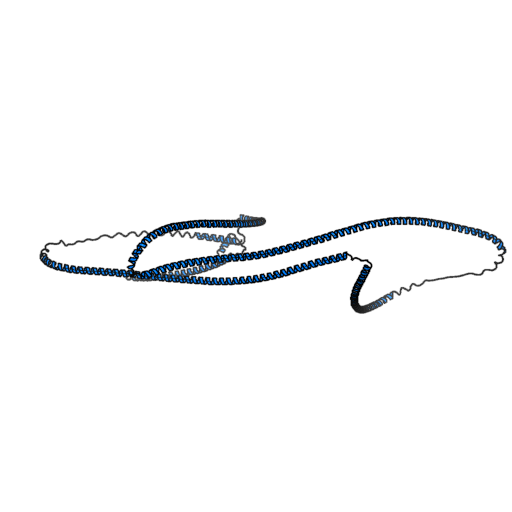64 ALA A C 1
ATOM 2153 O O . ALA A 1 264 ? 22.215 8.511 -69.673 1.00 88.44 264 ALA A O 1
ATOM 2154 N N . GLU A 1 265 ? 22.898 9.271 -67.664 1.00 89.94 265 GLU A N 1
ATOM 2155 C CA . GLU A 1 265 ? 24.339 9.053 -67.889 1.00 89.94 265 GLU A CA 1
ATOM 2156 C C . GLU A 1 265 ? 24.641 7.622 -68.348 1.00 89.94 265 GLU A C 1
ATOM 2158 O O . GLU A 1 265 ? 25.384 7.421 -69.305 1.00 89.94 265 GLU A O 1
ATOM 2163 N N . LEU A 1 266 ? 24.040 6.614 -67.703 1.00 88.31 266 LEU A N 1
ATOM 2164 C CA . LEU A 1 266 ? 24.244 5.214 -68.074 1.00 88.31 266 LEU A CA 1
ATOM 2165 C C . LEU A 1 266 ? 23.739 4.919 -69.494 1.00 88.31 266 LEU A C 1
ATOM 2167 O O . LEU A 1 266 ? 24.411 4.201 -70.225 1.00 88.31 266 LEU A O 1
ATOM 2171 N N . LYS A 1 267 ? 22.617 5.510 -69.926 1.00 89.38 267 LYS A N 1
ATOM 2172 C CA . LYS A 1 267 ? 22.117 5.366 -71.307 1.00 89.38 267 LYS A CA 1
ATOM 2173 C C . LYS A 1 267 ? 22.995 6.079 -72.331 1.00 89.38 267 LYS A C 1
ATOM 2175 O O . LYS A 1 267 ? 23.157 5.577 -73.439 1.00 89.38 267 LYS A O 1
ATOM 2180 N N . GLU A 1 268 ? 23.567 7.228 -71.981 1.00 89.81 268 GLU A N 1
ATOM 2181 C CA . GLU A 1 268 ? 24.536 7.923 -72.834 1.00 89.81 268 GLU A CA 1
ATOM 2182 C C . GLU A 1 268 ? 25.838 7.117 -72.956 1.00 89.81 268 GLU A C 1
ATOM 2184 O O . GLU A 1 268 ? 26.363 6.968 -74.058 1.00 89.81 268 GLU A O 1
ATOM 2189 N N . GLN A 1 269 ? 26.305 6.501 -71.865 1.00 86.94 269 GLN A N 1
ATOM 2190 C CA . GLN A 1 269 ? 27.450 5.584 -71.873 1.00 86.94 269 GLN A CA 1
ATOM 2191 C C . GLN A 1 269 ? 27.159 4.288 -72.647 1.00 86.94 269 GLN A C 1
ATOM 2193 O O . GLN A 1 269 ? 28.010 3.844 -73.414 1.00 86.94 269 GLN A O 1
ATOM 2198 N N . GLU A 1 270 ? 25.962 3.705 -72.522 1.00 86.69 270 GLU A N 1
ATOM 2199 C CA . GLU A 1 270 ? 25.517 2.574 -73.349 1.00 86.69 270 GLU A CA 1
ATOM 2200 C C . GLU A 1 270 ? 25.457 2.956 -74.834 1.00 86.69 270 GLU A C 1
ATOM 2202 O O . GLU A 1 270 ? 25.915 2.190 -75.681 1.00 86.69 270 GLU A O 1
ATOM 2207 N N . HIS A 1 271 ? 24.934 4.137 -75.181 1.00 89.81 271 HIS A N 1
ATOM 2208 C CA . HIS A 1 271 ? 24.911 4.617 -76.565 1.00 89.81 271 HIS A CA 1
ATOM 2209 C C . HIS A 1 271 ? 26.331 4.828 -77.105 1.00 89.81 271 HIS A C 1
ATOM 2211 O O . HIS A 1 271 ? 26.644 4.366 -78.201 1.00 89.81 271 HIS A O 1
ATOM 2217 N N . PHE A 1 272 ? 27.206 5.481 -76.337 1.00 88.81 272 PHE A N 1
ATOM 2218 C CA . PHE A 1 272 ? 28.601 5.704 -76.712 1.00 88.81 272 PHE A CA 1
ATOM 2219 C C . PHE A 1 272 ? 29.369 4.385 -76.879 1.00 88.81 272 PHE A C 1
ATOM 2221 O O . PHE A 1 272 ? 30.080 4.212 -77.866 1.00 88.81 272 PHE A O 1
ATOM 2228 N N . LEU A 1 273 ? 29.174 3.415 -75.980 1.00 87.19 273 LEU A N 1
ATOM 2229 C CA . LEU A 1 273 ? 29.768 2.082 -76.095 1.00 87.19 273 LEU A CA 1
ATOM 2230 C C . LEU A 1 273 ? 29.263 1.342 -77.341 1.00 87.19 273 LEU A C 1
ATOM 2232 O O . LEU A 1 273 ? 30.065 0.768 -78.072 1.00 87.19 273 LEU A O 1
ATOM 2236 N N . ASN A 1 274 ? 27.955 1.374 -77.616 1.00 90.88 274 ASN A N 1
ATOM 2237 C CA . ASN A 1 274 ? 27.388 0.766 -78.822 1.00 90.88 274 ASN A CA 1
ATOM 2238 C C . ASN A 1 274 ? 27.912 1.430 -80.105 1.00 90.88 274 ASN A C 1
ATOM 2240 O O . ASN A 1 274 ? 28.185 0.726 -81.076 1.00 90.88 274 ASN A O 1
ATOM 2244 N N . GLN A 1 275 ? 28.104 2.753 -80.095 1.00 90.50 275 GLN A N 1
ATOM 2245 C CA . GLN A 1 275 ? 28.724 3.482 -81.198 1.00 90.50 275 GLN A CA 1
ATOM 2246 C C . GLN A 1 275 ? 30.187 3.061 -81.384 1.00 90.50 275 GLN A C 1
ATOM 2248 O O . GLN A 1 275 ? 30.540 2.610 -82.462 1.00 90.50 275 GLN A O 1
ATOM 2253 N N . GLN A 1 276 ? 31.004 3.051 -80.329 1.00 84.75 276 GLN A N 1
ATOM 2254 C CA . GLN A 1 276 ? 32.397 2.589 -80.405 1.00 84.75 276 GLN A CA 1
ATOM 2255 C C . GLN A 1 276 ? 32.517 1.111 -80.823 1.00 84.75 276 GLN A C 1
ATOM 2257 O O . GLN A 1 276 ? 33.474 0.729 -81.491 1.00 84.75 276 GLN A O 1
ATOM 2262 N N . VAL A 1 277 ? 31.544 0.259 -80.486 1.00 88.00 277 VAL A N 1
ATOM 2263 C CA . VAL A 1 277 ? 31.462 -1.132 -80.975 1.00 88.00 277 VAL A CA 1
ATOM 2264 C C . VAL A 1 277 ? 31.041 -1.211 -82.452 1.00 88.00 277 VAL A C 1
ATOM 2266 O O . VAL A 1 277 ? 31.383 -2.189 -83.118 1.00 88.00 277 VAL A O 1
ATOM 2269 N N . ALA A 1 278 ? 30.328 -0.218 -82.988 1.00 89.31 278 ALA A N 1
ATOM 2270 C CA . ALA A 1 278 ? 30.079 -0.091 -84.423 1.00 89.31 278 ALA A CA 1
ATOM 2271 C C . ALA A 1 278 ? 31.324 0.443 -85.152 1.00 89.31 278 ALA A C 1
ATOM 2273 O O . ALA A 1 278 ? 31.787 -0.211 -86.084 1.00 89.31 278 ALA A O 1
ATOM 2274 N N . ASP A 1 279 ? 31.918 1.534 -84.661 1.00 89.31 279 ASP A N 1
ATOM 2275 C CA . ASP A 1 279 ? 33.140 2.151 -85.193 1.00 89.31 279 ASP A CA 1
ATOM 2276 C C . ASP A 1 279 ? 34.277 1.111 -85.294 1.00 89.31 279 ASP A C 1
ATOM 2278 O O . ASP A 1 279 ? 34.893 0.944 -86.347 1.00 89.31 279 ASP A O 1
ATOM 2282 N N . ASN A 1 280 ? 34.502 0.323 -84.232 1.00 85.31 280 ASN A N 1
ATOM 2283 C CA . ASN A 1 280 ? 35.497 -0.755 -84.232 1.00 85.31 280 ASN A CA 1
ATOM 2284 C C . ASN A 1 280 ? 35.205 -1.839 -85.284 1.00 85.31 280 ASN A C 1
ATOM 2286 O O . ASN A 1 280 ? 36.140 -2.327 -85.906 1.00 85.31 280 ASN A O 1
ATOM 2290 N N . LYS A 1 281 ? 33.936 -2.185 -85.546 1.00 89.12 281 LYS A N 1
ATOM 2291 C CA . LYS A 1 281 ? 33.565 -3.162 -86.592 1.00 89.12 281 LYS A CA 1
ATOM 2292 C C . LYS A 1 281 ? 33.727 -2.619 -88.008 1.00 89.12 281 LYS A C 1
ATOM 2294 O O . LYS A 1 281 ? 33.862 -3.402 -88.946 1.00 89.12 281 LYS A O 1
ATOM 2299 N N . GLU A 1 282 ? 33.673 -1.304 -88.196 1.00 89.62 282 GLU A N 1
ATOM 2300 C CA . GLU A 1 282 ? 34.015 -0.678 -89.477 1.00 89.62 282 GLU A CA 1
ATOM 2301 C C . GLU A 1 282 ? 35.535 -0.650 -89.679 1.00 89.62 282 GLU A C 1
ATOM 2303 O O . GLU A 1 282 ? 36.007 -0.962 -90.771 1.00 89.62 282 GLU A O 1
ATOM 2308 N N . VAL A 1 283 ? 36.308 -0.415 -88.612 1.00 86.25 283 VAL A N 1
ATOM 2309 C CA . VAL A 1 283 ? 37.776 -0.544 -88.628 1.00 86.25 283 VAL A CA 1
ATOM 2310 C C . VAL A 1 283 ? 38.227 -1.994 -88.855 1.00 86.25 283 VAL A C 1
ATOM 2312 O O . VAL A 1 283 ? 39.132 -2.212 -89.654 1.00 86.25 283 VAL A O 1
ATOM 2315 N N . GLU A 1 284 ? 37.592 -2.989 -88.226 1.00 86.12 284 GLU A N 1
ATOM 2316 C CA . GLU A 1 284 ? 37.865 -4.419 -88.462 1.00 86.12 284 GLU A CA 1
ATOM 2317 C C . GLU A 1 284 ? 37.658 -4.790 -89.940 1.00 86.12 284 GLU A C 1
ATOM 2319 O O . GLU A 1 284 ? 38.559 -5.353 -90.557 1.00 86.12 284 GLU A O 1
ATOM 2324 N N . LYS A 1 285 ? 36.536 -4.381 -90.553 1.00 89.31 285 LYS A N 1
ATOM 2325 C CA . LYS A 1 285 ? 36.297 -4.587 -91.994 1.00 89.31 285 LYS A CA 1
ATOM 2326 C C . LYS A 1 285 ? 37.339 -3.900 -92.871 1.00 89.31 285 LYS A C 1
ATOM 2328 O O . LYS A 1 285 ? 37.819 -4.512 -93.814 1.00 89.31 285 LYS A O 1
ATOM 2333 N N . ALA A 1 286 ? 37.703 -2.653 -92.567 1.00 87.81 286 ALA A N 1
ATOM 2334 C CA . ALA A 1 286 ? 38.722 -1.934 -93.328 1.00 87.81 286 ALA A CA 1
ATOM 2335 C C . ALA A 1 286 ? 40.109 -2.599 -93.207 1.00 87.81 286 ALA A C 1
ATOM 2337 O O . ALA A 1 286 ? 40.897 -2.565 -94.149 1.00 87.81 286 ALA A O 1
ATOM 2338 N N . ILE A 1 287 ? 40.406 -3.234 -92.068 1.00 80.75 287 ILE A N 1
ATOM 2339 C CA . ILE A 1 287 ? 41.609 -4.055 -91.880 1.00 80.75 287 ILE A CA 1
ATOM 2340 C C . ILE A 1 287 ? 41.528 -5.342 -92.712 1.00 80.75 287 ILE A C 1
ATOM 2342 O O . ILE A 1 287 ? 42.522 -5.697 -93.340 1.00 80.75 287 ILE A O 1
ATOM 2346 N N . ASP A 1 288 ? 40.377 -6.015 -92.765 1.00 87.19 288 ASP A N 1
ATOM 2347 C CA . ASP A 1 288 ? 40.179 -7.208 -93.600 1.00 87.19 288 ASP A CA 1
ATOM 2348 C C . ASP A 1 288 ? 40.278 -6.884 -95.104 1.00 87.19 288 ASP A C 1
ATOM 2350 O O . ASP A 1 288 ? 41.016 -7.556 -95.824 1.00 87.19 288 ASP A O 1
ATOM 2354 N N . GLU A 1 289 ? 39.649 -5.799 -95.568 1.00 89.06 289 GLU A N 1
ATOM 2355 C CA . GLU A 1 289 ? 39.764 -5.303 -96.950 1.00 89.06 289 GLU A CA 1
ATOM 2356 C C . GLU A 1 289 ? 41.227 -4.980 -97.318 1.00 89.06 289 GLU A C 1
ATOM 2358 O O . GLU A 1 289 ? 41.718 -5.402 -98.368 1.00 89.06 289 GLU A O 1
ATOM 2363 N N . LEU A 1 290 ? 41.973 -4.313 -96.426 1.00 87.12 290 LEU A N 1
ATOM 2364 C CA . LEU A 1 290 ? 43.407 -4.057 -96.614 1.00 87.12 290 LEU A CA 1
ATOM 2365 C C . LEU A 1 290 ? 44.260 -5.335 -96.550 1.00 87.12 290 LEU A C 1
ATOM 2367 O O . LEU A 1 290 ? 45.278 -5.424 -97.240 1.00 87.12 290 LEU A O 1
ATOM 2371 N N . ASN A 1 291 ? 43.881 -6.333 -95.747 1.00 86.69 291 ASN A N 1
ATOM 2372 C CA . ASN A 1 291 ? 44.565 -7.627 -95.703 1.00 86.69 291 ASN A CA 1
ATOM 2373 C C . ASN A 1 291 ? 44.399 -8.388 -97.025 1.00 86.69 291 ASN A C 1
ATOM 2375 O O . ASN A 1 291 ? 45.382 -8.958 -97.510 1.00 86.69 291 ASN A O 1
ATOM 2379 N N . ASP A 1 292 ? 43.209 -8.348 -97.628 1.00 87.88 292 ASP A N 1
ATOM 2380 C CA . ASP A 1 292 ? 42.951 -8.910 -98.954 1.00 87.88 292 ASP A CA 1
ATOM 2381 C C . ASP A 1 292 ? 43.726 -8.152 -100.044 1.00 87.88 292 ASP A C 1
ATOM 2383 O O . ASP A 1 292 ? 44.426 -8.792 -100.831 1.00 87.88 292 ASP A O 1
ATOM 2387 N N . GLU A 1 293 ? 43.742 -6.810 -100.047 1.00 88.12 293 GLU A N 1
ATOM 2388 C CA . GLU A 1 293 ? 44.589 -6.031 -100.973 1.00 88.12 293 GLU A CA 1
ATOM 2389 C C . GLU A 1 293 ? 46.086 -6.370 -100.832 1.00 88.12 293 GLU A C 1
ATOM 2391 O O . GLU A 1 293 ? 46.802 -6.509 -101.829 1.00 88.12 293 GLU A O 1
ATOM 2396 N N . ILE A 1 294 ? 46.574 -6.544 -99.599 1.00 83.62 294 ILE A N 1
ATOM 2397 C CA . ILE A 1 294 ? 47.957 -6.945 -99.308 1.00 83.62 294 ILE A CA 1
ATOM 2398 C C . ILE A 1 294 ? 48.224 -8.393 -99.750 1.00 83.62 294 ILE A C 1
ATOM 2400 O O . ILE A 1 294 ? 49.336 -8.700 -100.190 1.00 83.62 294 ILE A O 1
ATOM 2404 N N . SER A 1 295 ? 47.242 -9.289 -99.639 1.00 84.44 295 SER A N 1
ATOM 2405 C CA . SER A 1 295 ? 47.314 -10.665 -100.143 1.00 84.44 295 SER A CA 1
ATOM 2406 C C . SER A 1 295 ? 47.444 -10.667 -101.668 1.00 84.44 295 SER A C 1
ATOM 2408 O O . SER A 1 295 ? 48.385 -11.242 -102.218 1.00 84.44 295 SER A O 1
ATOM 2410 N N . ASP A 1 296 ? 46.593 -9.902 -102.350 1.00 88.31 296 ASP A N 1
ATOM 2411 C CA . ASP A 1 296 ? 46.610 -9.747 -103.802 1.00 88.31 296 ASP A CA 1
ATOM 2412 C C . ASP A 1 296 ? 47.913 -9.099 -104.300 1.00 88.31 296 ASP A C 1
ATOM 2414 O O . ASP A 1 296 ? 48.505 -9.543 -105.286 1.00 88.31 296 ASP A O 1
ATOM 2418 N N . ALA A 1 297 ? 48.433 -8.099 -103.581 1.00 81.81 297 ALA A N 1
ATOM 2419 C CA . ALA A 1 297 ? 49.732 -7.494 -103.869 1.00 81.81 297 ALA A CA 1
ATOM 2420 C C . ALA A 1 297 ? 50.903 -8.482 -103.693 1.00 81.81 297 ALA A C 1
ATOM 2422 O O . ALA A 1 297 ? 51.835 -8.470 -104.501 1.00 81.81 297 ALA A O 1
ATOM 2423 N N . LYS A 1 298 ? 50.858 -9.366 -102.683 1.00 85.00 298 LYS A N 1
ATOM 2424 C CA . LYS A 1 298 ? 51.851 -10.442 -102.495 1.00 85.00 298 LYS A CA 1
ATOM 2425 C C . LYS A 1 298 ? 51.780 -11.485 -103.609 1.00 85.00 298 LYS A C 1
ATOM 2427 O O . LYS A 1 298 ? 52.831 -11.897 -104.092 1.00 85.00 298 LYS A O 1
ATOM 2432 N N . ASN A 1 299 ? 50.580 -11.864 -104.050 1.00 85.88 299 ASN A N 1
ATOM 2433 C CA . ASN A 1 299 ? 50.388 -12.807 -105.155 1.00 85.88 299 ASN A CA 1
ATOM 2434 C C . ASN A 1 299 ? 50.960 -12.235 -106.463 1.00 85.88 299 ASN A C 1
ATOM 2436 O O . ASN A 1 299 ? 51.830 -12.849 -107.075 1.00 85.88 299 ASN A O 1
ATOM 2440 N N . ARG A 1 300 ? 50.603 -10.989 -106.810 1.00 86.50 300 ARG A N 1
ATOM 2441 C CA . ARG A 1 300 ? 51.154 -10.278 -107.982 1.00 86.50 300 ARG A CA 1
ATOM 2442 C C . ARG A 1 300 ? 52.681 -10.107 -107.909 1.00 86.50 300 ARG A C 1
ATOM 2444 O O . ARG A 1 300 ? 53.351 -10.113 -108.941 1.00 86.50 300 ARG A O 1
ATOM 2451 N N . LEU A 1 301 ? 53.246 -9.951 -106.706 1.00 82.44 301 LEU A N 1
ATOM 2452 C CA . LEU A 1 301 ? 54.698 -9.915 -106.497 1.00 82.44 301 LEU A CA 1
ATOM 2453 C C . LEU A 1 301 ? 55.342 -11.293 -106.715 1.00 82.44 301 LEU A C 1
ATOM 2455 O O . LEU A 1 301 ? 56.410 -11.356 -107.319 1.00 82.44 301 LEU A O 1
ATOM 2459 N N . ALA A 1 302 ? 54.707 -12.379 -106.263 1.00 85.00 302 ALA A N 1
ATOM 2460 C CA . ALA A 1 302 ? 55.170 -13.744 -106.508 1.00 85.00 302 ALA A CA 1
ATOM 2461 C C . ALA A 1 302 ? 55.162 -14.074 -108.011 1.00 85.00 302 ALA A C 1
ATOM 2463 O O . ALA A 1 302 ? 56.200 -14.467 -108.538 1.00 85.00 302 ALA A O 1
ATOM 2464 N N . ASP A 1 303 ? 54.066 -13.783 -108.722 1.00 86.50 303 ASP A N 1
ATOM 2465 C CA . ASP A 1 303 ? 53.967 -13.941 -110.183 1.00 86.50 303 ASP A CA 1
ATOM 2466 C C . ASP A 1 303 ? 55.087 -13.182 -110.921 1.00 86.50 303 ASP A C 1
ATOM 2468 O O . ASP A 1 303 ? 55.710 -13.693 -111.857 1.00 86.50 303 ASP A O 1
ATOM 2472 N N . ALA A 1 304 ? 55.379 -11.951 -110.484 1.00 80.31 304 ALA A N 1
ATOM 2473 C CA . ALA A 1 304 ? 56.441 -11.125 -111.054 1.00 80.31 304 ALA A CA 1
ATOM 2474 C C . ALA A 1 304 ? 57.852 -11.654 -110.736 1.00 80.31 304 ALA A C 1
ATOM 2476 O O . ALA A 1 304 ? 58.749 -11.543 -111.577 1.00 80.31 304 ALA A O 1
ATOM 2477 N N . VAL A 1 305 ? 58.064 -12.241 -109.553 1.00 85.69 305 VAL A N 1
ATOM 2478 C CA . VAL A 1 305 ? 59.318 -12.918 -109.187 1.00 85.69 305 VAL A CA 1
ATOM 2479 C C . VAL A 1 305 ? 59.503 -14.179 -110.025 1.00 85.69 305 VAL A C 1
ATOM 2481 O O . VAL A 1 305 ? 60.563 -14.333 -110.632 1.00 85.69 305 VAL A O 1
ATOM 2484 N N . ASP A 1 306 ? 58.485 -15.029 -110.148 1.00 86.06 306 ASP A N 1
ATOM 2485 C CA . ASP A 1 306 ? 58.549 -16.261 -110.937 1.00 86.06 306 ASP A CA 1
ATOM 2486 C C . ASP A 1 306 ? 58.814 -15.960 -112.418 1.00 86.06 306 ASP A C 1
ATOM 2488 O O . ASP A 1 306 ? 59.740 -16.531 -113.005 1.00 86.06 306 ASP A O 1
ATOM 2492 N N . LEU A 1 307 ? 58.122 -14.973 -113.000 1.00 87.31 307 LEU A N 1
ATOM 2493 C CA . LEU A 1 307 ? 58.403 -14.476 -114.351 1.00 87.31 307 LEU A CA 1
ATOM 2494 C C . LEU A 1 307 ? 59.853 -13.980 -114.5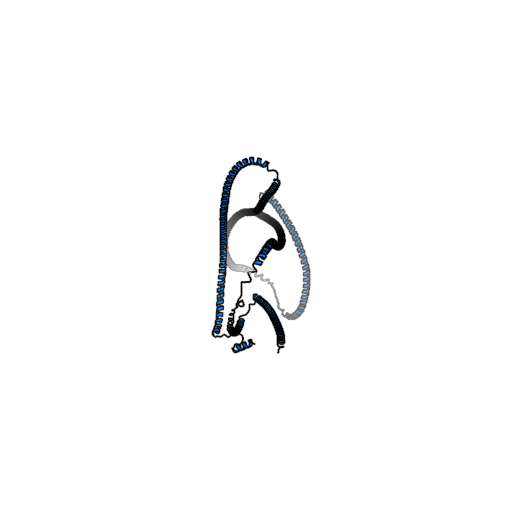01 1.00 87.31 307 LEU A C 1
ATOM 2496 O O . LEU A 1 307 ? 60.497 -14.239 -115.522 1.00 87.31 307 LEU A O 1
ATOM 2500 N N . ASN A 1 308 ? 60.398 -13.302 -113.488 1.00 81.94 308 ASN A N 1
ATOM 2501 C CA . ASN A 1 308 ? 61.787 -12.846 -113.487 1.00 81.94 308 ASN A CA 1
ATOM 2502 C C . ASN A 1 308 ? 62.774 -14.027 -113.392 1.00 81.94 308 ASN A C 1
ATOM 2504 O O . ASN A 1 308 ? 63.756 -14.054 -114.133 1.00 81.94 308 ASN A O 1
ATOM 2508 N N . THR A 1 309 ? 62.496 -15.065 -112.588 1.00 83.81 309 THR A N 1
ATOM 2509 C CA . THR A 1 309 ? 63.336 -16.280 -112.573 1.00 83.81 309 THR A CA 1
ATOM 2510 C C . THR A 1 309 ? 63.311 -17.014 -113.916 1.00 83.81 309 THR A C 1
ATOM 2512 O O . THR A 1 309 ? 64.363 -17.443 -114.393 1.00 83.81 309 THR A O 1
ATOM 2515 N N . LEU A 1 310 ? 62.157 -17.085 -114.591 1.00 85.25 310 LEU A N 1
ATOM 2516 C CA . LEU A 1 310 ? 62.046 -17.631 -115.947 1.00 85.25 310 LEU A CA 1
ATOM 2517 C C . LEU A 1 310 ? 62.907 -16.836 -116.941 1.00 85.25 310 LEU A C 1
ATOM 2519 O O . LEU A 1 310 ? 63.659 -17.436 -117.711 1.00 85.25 310 LEU A O 1
ATOM 2523 N N . LYS A 1 311 ? 62.898 -15.497 -116.876 1.00 82.31 311 LYS A N 1
ATOM 2524 C CA . LYS A 1 311 ? 63.772 -14.658 -117.716 1.00 82.31 311 LYS A CA 1
ATOM 2525 C C . LYS A 1 311 ? 65.255 -14.755 -117.352 1.00 82.31 311 LYS A C 1
ATOM 2527 O O . LYS A 1 311 ? 66.092 -14.772 -118.253 1.00 82.31 311 LYS A O 1
ATOM 2532 N N . ALA A 1 312 ? 65.605 -14.919 -116.078 1.00 81.38 312 ALA A N 1
ATOM 2533 C CA . ALA A 1 312 ? 66.976 -15.218 -115.669 1.00 81.38 312 ALA A CA 1
ATOM 2534 C C . ALA A 1 312 ? 67.452 -16.577 -116.224 1.00 81.38 312 ALA A C 1
ATOM 2536 O O . ALA A 1 312 ? 68.592 -16.693 -116.680 1.00 81.38 312 ALA A O 1
ATOM 2537 N N . ASN A 1 313 ? 66.574 -17.583 -116.257 1.00 83.75 313 ASN A N 1
ATOM 2538 C CA . ASN A 1 313 ? 66.856 -18.893 -116.845 1.00 83.75 313 ASN A CA 1
ATOM 2539 C C . ASN A 1 313 ? 67.026 -18.819 -118.375 1.00 83.75 313 ASN A C 1
ATOM 2541 O O . ASN A 1 313 ? 67.987 -19.387 -118.897 1.00 83.75 313 ASN A O 1
ATOM 2545 N N . GLU A 1 314 ? 66.182 -18.064 -119.090 1.00 83.19 314 GLU A N 1
ATOM 2546 C CA . GLU A 1 314 ? 66.373 -17.766 -120.523 1.00 83.19 314 GLU A CA 1
ATOM 2547 C C . GLU A 1 314 ? 67.743 -17.114 -120.788 1.00 83.19 314 GLU A C 1
ATOM 2549 O O . GLU A 1 314 ? 68.491 -17.566 -121.658 1.00 83.19 314 GLU A O 1
ATOM 2554 N N . VAL A 1 315 ? 68.130 -16.109 -119.993 1.00 80.88 315 VAL A N 1
ATOM 2555 C CA . VAL A 1 315 ? 69.443 -15.450 -120.112 1.00 80.88 315 VAL A CA 1
ATOM 2556 C C . VAL A 1 315 ? 70.597 -16.421 -119.833 1.00 80.88 315 VAL A C 1
ATOM 2558 O O . VAL A 1 315 ? 71.597 -16.387 -120.550 1.00 80.88 315 VAL A O 1
ATOM 2561 N N . GLN A 1 316 ? 70.478 -17.330 -118.859 1.00 80.44 316 GLN A N 1
ATOM 2562 C CA . GLN A 1 316 ? 71.496 -18.363 -118.621 1.00 80.44 316 GLN A CA 1
ATOM 2563 C C . GLN A 1 316 ? 71.619 -19.367 -119.777 1.00 80.44 316 GLN A C 1
ATOM 2565 O O . GLN A 1 316 ? 72.725 -19.838 -120.055 1.00 80.44 316 GLN A O 1
ATOM 2570 N N . ILE A 1 317 ? 70.517 -19.706 -120.454 1.00 80.81 317 ILE A N 1
ATOM 2571 C CA . ILE A 1 317 ? 70.542 -20.552 -121.658 1.00 80.81 317 ILE A CA 1
ATOM 2572 C C . ILE A 1 317 ? 71.283 -19.814 -122.780 1.00 80.81 317 ILE A C 1
ATOM 2574 O O . ILE A 1 317 ? 72.259 -20.346 -123.308 1.00 80.81 317 ILE A O 1
ATOM 2578 N N . ILE A 1 318 ? 70.927 -18.555 -123.048 1.00 79.56 318 ILE A N 1
ATOM 2579 C CA . ILE A 1 318 ? 71.586 -17.719 -124.066 1.00 79.56 318 ILE A CA 1
ATOM 2580 C C . ILE A 1 318 ? 73.082 -17.525 -123.752 1.00 79.56 318 ILE A C 1
ATOM 2582 O O . ILE A 1 318 ? 73.914 -17.585 -124.655 1.00 79.56 318 ILE A O 1
ATOM 2586 N N . GLN A 1 319 ? 73.474 -17.363 -122.482 1.00 76.31 319 GLN A N 1
ATOM 2587 C CA . GLN A 1 319 ? 74.890 -17.307 -122.085 1.00 76.31 319 GLN A CA 1
ATOM 2588 C C . GLN A 1 319 ? 75.630 -18.630 -122.343 1.00 76.31 319 GLN A C 1
ATOM 2590 O O . GLN A 1 319 ? 76.773 -18.612 -122.810 1.00 76.31 319 GLN A O 1
ATOM 2595 N N . LYS A 1 320 ? 74.994 -19.782 -122.088 1.00 78.19 320 LYS A N 1
ATOM 2596 C CA . LYS A 1 320 ? 75.565 -21.102 -122.408 1.00 78.19 320 LYS A CA 1
ATOM 2597 C C . LYS A 1 320 ? 75.738 -21.269 -123.920 1.00 78.19 320 LYS A C 1
ATOM 2599 O O . LYS A 1 320 ? 76.828 -21.645 -124.356 1.00 78.19 320 LYS A O 1
ATOM 2604 N N . GLU A 1 321 ? 74.738 -20.903 -124.719 1.00 77.94 321 GLU A N 1
ATOM 2605 C CA . GLU A 1 321 ? 74.808 -20.920 -126.188 1.00 77.94 321 GLU A CA 1
ATOM 2606 C C . GLU A 1 321 ? 75.886 -19.975 -126.737 1.00 77.94 321 GLU A C 1
ATOM 2608 O O . GLU A 1 321 ? 76.684 -20.377 -127.590 1.00 77.94 321 GLU A O 1
ATOM 2613 N N . LEU A 1 322 ? 75.991 -18.757 -126.194 1.00 76.94 322 LEU A N 1
ATOM 2614 C CA . LEU A 1 322 ? 77.043 -17.798 -126.532 1.00 76.94 322 LEU A CA 1
ATOM 2615 C C . LEU A 1 322 ? 78.434 -18.362 -126.206 1.00 76.94 322 LEU A C 1
ATOM 2617 O O . LEU A 1 322 ? 79.351 -18.239 -127.019 1.00 76.94 322 LEU A O 1
ATOM 2621 N N . SER A 1 323 ? 78.599 -19.034 -125.060 1.00 77.25 323 SER A N 1
ATOM 2622 C CA . SER A 1 323 ? 79.868 -19.678 -124.695 1.00 77.25 323 SER A CA 1
ATOM 2623 C C . SER A 1 323 ? 80.232 -20.821 -125.656 1.00 77.25 323 SER A C 1
ATOM 2625 O O . SER A 1 323 ? 81.386 -20.931 -126.075 1.00 77.25 323 SER A O 1
ATOM 2627 N N . ALA A 1 324 ? 79.245 -21.606 -126.105 1.00 75.56 324 ALA A N 1
ATOM 2628 C CA . ALA A 1 324 ? 79.432 -22.676 -127.081 1.00 75.56 324 ALA A CA 1
ATOM 2629 C C . ALA A 1 324 ? 79.761 -22.134 -128.488 1.00 75.56 324 ALA A C 1
ATOM 2631 O O . ALA A 1 324 ? 80.638 -22.674 -129.170 1.00 75.56 324 ALA A O 1
ATOM 2632 N N . MET A 1 325 ? 79.134 -21.028 -128.914 1.00 76.75 325 MET A N 1
ATOM 2633 C CA . MET A 1 325 ? 79.554 -20.282 -130.109 1.00 76.75 325 MET A CA 1
ATOM 2634 C C . MET A 1 325 ? 80.983 -19.749 -129.971 1.00 76.75 325 MET A C 1
ATOM 2636 O O . MET A 1 325 ? 81.772 -19.871 -130.906 1.00 76.75 325 MET A O 1
ATOM 2640 N N . MET A 1 326 ? 81.348 -19.193 -128.815 1.00 67.88 326 MET A N 1
ATOM 2641 C CA . MET A 1 326 ? 82.674 -18.615 -128.586 1.00 67.88 326 MET A CA 1
ATOM 2642 C C . MET A 1 326 ? 83.780 -19.684 -128.590 1.00 67.88 326 MET A C 1
ATOM 2644 O O . MET A 1 326 ? 84.860 -19.450 -129.139 1.00 67.88 326 MET A O 1
ATOM 2648 N N . GLN A 1 327 ? 83.496 -20.889 -128.082 1.00 78.19 327 GLN A N 1
ATOM 2649 C CA . GLN A 1 327 ? 84.376 -22.055 -128.211 1.00 78.19 327 GLN A CA 1
ATOM 2650 C C . GLN A 1 327 ? 84.507 -22.523 -129.671 1.00 78.19 327 GLN A C 1
ATOM 2652 O O . GLN A 1 327 ? 85.630 -22.703 -130.148 1.00 78.19 327 GLN A O 1
ATOM 2657 N N . LYS A 1 328 ? 83.401 -22.629 -130.429 1.00 78.06 328 LYS A N 1
ATOM 2658 C CA . LYS A 1 328 ? 83.446 -22.915 -131.881 1.00 78.06 328 LYS A CA 1
ATOM 2659 C C . LYS A 1 328 ? 84.255 -21.860 -132.652 1.00 78.06 328 LYS A C 1
ATOM 2661 O O . LYS A 1 328 ? 85.042 -22.210 -133.531 1.00 78.06 328 LYS A O 1
ATOM 2666 N N . LEU A 1 329 ? 84.133 -20.583 -132.286 1.00 76.19 329 LEU A N 1
ATOM 2667 C CA . LEU A 1 329 ? 84.896 -19.483 -132.881 1.00 76.19 329 LEU A CA 1
ATOM 2668 C C . LEU A 1 329 ? 86.395 -19.574 -132.548 1.00 76.19 329 LEU A C 1
ATOM 2670 O O . LEU A 1 329 ? 87.226 -19.349 -133.428 1.00 76.19 329 LEU A O 1
ATOM 2674 N N . GLN A 1 330 ? 86.774 -19.951 -131.320 1.00 75.50 330 GLN A N 1
ATOM 2675 C CA . GLN A 1 330 ? 88.175 -20.256 -130.991 1.00 75.50 330 GLN A CA 1
ATOM 2676 C C . GLN A 1 330 ? 88.710 -21.460 -131.781 1.00 75.50 330 GLN A C 1
ATOM 2678 O O . GLN A 1 330 ? 89.856 -21.428 -132.234 1.00 75.50 330 GLN A O 1
ATOM 2683 N N . GLN A 1 331 ? 87.897 -22.501 -131.981 1.00 74.94 331 GLN A N 1
ATOM 2684 C CA . GLN A 1 331 ? 88.277 -23.679 -132.763 1.00 74.94 331 GLN A CA 1
ATOM 2685 C C . GLN A 1 331 ? 88.537 -23.313 -134.234 1.00 74.94 331 GLN A C 1
ATOM 2687 O O . GLN A 1 331 ? 89.600 -23.648 -134.763 1.00 74.94 331 GLN A O 1
ATOM 2692 N N . GLN A 1 332 ? 87.651 -22.526 -134.857 1.00 73.50 332 GLN A N 1
ATOM 2693 C CA . GLN A 1 332 ? 87.881 -21.995 -136.205 1.00 73.50 332 GLN A CA 1
ATOM 2694 C C . GLN A 1 332 ? 89.091 -21.052 -136.269 1.00 73.50 332 GLN A C 1
ATOM 2696 O O . GLN A 1 332 ? 89.893 -21.175 -137.191 1.00 73.50 332 GLN A O 1
ATOM 2701 N N . ARG A 1 333 ? 89.306 -20.166 -135.284 1.00 75.31 333 ARG A N 1
ATOM 2702 C CA . ARG A 1 333 ? 90.516 -19.315 -135.228 1.00 75.31 333 ARG A CA 1
ATOM 2703 C C . ARG A 1 333 ? 91.805 -20.145 -135.139 1.00 75.31 333 ARG A C 1
ATOM 2705 O O . ARG A 1 333 ? 92.783 -19.813 -135.803 1.00 75.31 333 ARG A O 1
ATOM 2712 N N . ARG A 1 334 ? 91.807 -21.262 -134.398 1.00 71.44 334 ARG A N 1
ATOM 2713 C CA . ARG A 1 334 ? 92.939 -22.211 -134.358 1.00 71.44 334 ARG A CA 1
ATOM 2714 C C . ARG A 1 334 ? 93.175 -22.926 -135.693 1.00 71.44 334 ARG A C 1
ATOM 2716 O O . ARG A 1 334 ? 94.331 -23.174 -136.026 1.00 71.44 334 ARG A O 1
ATOM 2723 N N . GLN A 1 335 ? 92.130 -23.237 -136.463 1.00 73.81 335 GLN A N 1
ATOM 2724 C CA . GLN A 1 335 ? 92.290 -23.765 -137.826 1.00 73.81 335 GLN A CA 1
ATOM 2725 C C . GLN A 1 335 ? 92.796 -22.689 -138.798 1.00 73.81 335 GLN A C 1
ATOM 2727 O O . GLN A 1 335 ? 93.749 -22.944 -139.529 1.00 73.81 335 GLN A O 1
ATOM 2732 N N . ASN A 1 336 ? 92.239 -21.477 -138.749 1.00 66.69 336 ASN A N 1
ATOM 2733 C CA . ASN A 1 336 ? 92.593 -20.396 -139.670 1.00 66.69 336 ASN A CA 1
ATOM 2734 C C . ASN A 1 336 ? 94.043 -19.906 -139.472 1.00 66.69 336 ASN A C 1
ATOM 2736 O O . ASN A 1 336 ? 94.738 -19.606 -140.441 1.00 66.69 336 ASN A O 1
ATOM 2740 N N . ASN A 1 337 ? 94.550 -19.910 -138.230 1.00 68.38 337 ASN A N 1
ATOM 2741 C CA . ASN A 1 337 ? 95.962 -19.617 -137.967 1.00 68.38 337 ASN A CA 1
ATOM 2742 C C . ASN A 1 337 ? 96.912 -20.658 -138.586 1.00 68.38 337 ASN A C 1
ATOM 2744 O O . ASN A 1 337 ? 97.966 -20.264 -139.077 1.00 68.38 337 ASN A O 1
ATOM 2748 N N . LYS A 1 338 ? 96.551 -21.954 -138.624 1.00 71.19 338 LYS A N 1
ATOM 2749 C CA . LYS A 1 338 ? 97.386 -22.985 -139.276 1.00 71.19 338 LYS A CA 1
ATOM 2750 C C . LYS A 1 338 ? 97.531 -22.725 -140.777 1.00 71.19 338 LYS A C 1
ATOM 2752 O O . LYS A 1 338 ? 98.645 -22.687 -141.291 1.00 71.19 338 LYS A O 1
ATOM 2757 N N . THR A 1 339 ? 96.421 -22.440 -141.459 1.00 67.00 339 THR A N 1
ATOM 2758 C CA . THR A 1 339 ? 96.423 -22.113 -142.895 1.00 67.00 339 THR A CA 1
ATOM 2759 C C . THR A 1 339 ? 97.154 -20.808 -143.231 1.00 67.00 339 THR A C 1
ATOM 2761 O O . THR A 1 339 ? 97.625 -20.654 -144.355 1.00 67.00 339 THR A O 1
ATOM 2764 N N . VAL A 1 340 ? 97.303 -19.884 -142.273 1.00 70.19 340 VAL A N 1
ATOM 2765 C CA . VAL A 1 340 ? 98.167 -18.698 -142.424 1.00 70.19 340 VAL A CA 1
ATOM 2766 C C . VAL A 1 340 ? 99.646 -19.058 -142.239 1.00 70.19 340 VAL A C 1
ATOM 2768 O O . VAL A 1 340 ? 100.467 -18.665 -143.069 1.00 70.19 340 VAL A O 1
ATOM 2771 N N . THR A 1 341 ? 100.000 -19.845 -141.213 1.00 66.00 341 THR A N 1
ATOM 2772 C CA . THR A 1 341 ? 101.399 -20.251 -140.982 1.00 66.00 341 THR A CA 1
ATOM 2773 C C . THR A 1 341 ? 101.963 -21.106 -142.113 1.00 66.00 341 THR A C 1
ATOM 2775 O O . THR A 1 341 ? 103.100 -20.886 -142.520 1.00 66.00 341 THR A O 1
ATOM 2778 N N . ASP A 1 342 ? 101.172 -22.025 -142.676 1.00 65.12 342 ASP A N 1
ATOM 2779 C CA . ASP A 1 342 ? 101.628 -22.888 -143.773 1.00 65.12 342 ASP A CA 1
ATOM 2780 C C . ASP A 1 342 ? 101.842 -22.115 -145.087 1.00 65.12 342 ASP A C 1
ATOM 2782 O O . ASP A 1 342 ? 102.649 -22.531 -145.917 1.00 65.12 342 ASP A O 1
ATOM 2786 N N . LYS A 1 343 ? 101.186 -20.956 -145.263 1.00 59.91 343 LYS A N 1
ATOM 2787 C CA . LYS A 1 343 ? 101.357 -20.102 -146.448 1.00 59.91 343 LYS A CA 1
ATOM 2788 C C . LYS A 1 343 ? 102.603 -19.213 -146.357 1.00 59.91 343 LYS A C 1
ATOM 2790 O O . LYS A 1 343 ? 103.372 -19.156 -147.310 1.00 59.91 343 LYS A O 1
ATOM 2795 N N . MET A 1 344 ? 102.860 -18.594 -145.199 1.00 63.91 344 MET A N 1
ATOM 2796 C CA . MET A 1 344 ? 104.097 -17.820 -144.971 1.00 63.91 344 MET A CA 1
ATOM 2797 C C . MET A 1 344 ? 105.366 -18.680 -145.080 1.00 63.91 344 MET A C 1
ATOM 2799 O O . MET A 1 344 ? 106.407 -18.194 -145.524 1.00 63.91 344 MET A O 1
ATOM 2803 N N . ARG A 1 345 ? 105.277 -19.970 -144.726 1.00 63.91 345 ARG A N 1
ATOM 2804 C CA . ARG A 1 345 ? 106.421 -20.893 -144.725 1.00 63.91 345 ARG A CA 1
ATOM 2805 C C . ARG A 1 345 ? 106.983 -21.228 -146.111 1.00 63.91 345 ARG A C 1
ATOM 2807 O O . ARG A 1 345 ? 108.051 -21.823 -146.164 1.00 63.91 345 ARG A O 1
ATOM 2814 N N . ILE A 1 346 ? 106.282 -20.882 -147.195 1.00 64.00 346 ILE A N 1
ATOM 2815 C CA . ILE A 1 346 ? 106.716 -21.131 -148.582 1.00 64.00 346 ILE A CA 1
ATOM 2816 C C . ILE A 1 346 ? 107.429 -19.896 -149.162 1.00 64.00 346 ILE A C 1
ATOM 2818 O O . ILE A 1 346 ? 108.502 -20.028 -149.754 1.00 64.00 346 ILE A O 1
ATOM 2822 N N . ASP A 1 347 ? 106.906 -18.690 -148.915 1.00 55.91 347 ASP A N 1
ATOM 2823 C CA . ASP A 1 347 ? 107.506 -17.436 -149.404 1.00 55.91 347 ASP A CA 1
ATOM 2824 C C . ASP A 1 347 ? 108.860 -17.117 -148.740 1.00 55.91 347 ASP A C 1
ATOM 2826 O O . ASP A 1 347 ? 109.743 -16.532 -149.370 1.00 55.91 347 ASP A O 1
ATOM 2830 N N . GLN A 1 348 ? 109.059 -17.516 -147.476 1.00 58.88 348 GLN A N 1
ATOM 2831 C CA . GLN A 1 348 ? 110.322 -17.291 -146.754 1.00 58.88 348 GLN A CA 1
ATOM 2832 C C . GLN A 1 348 ? 111.425 -18.281 -147.166 1.00 58.88 348 GLN A C 1
ATOM 2834 O O . GLN A 1 348 ? 112.580 -17.886 -147.340 1.00 58.88 348 GLN A O 1
ATOM 2839 N N . THR A 1 349 ? 111.080 -19.547 -147.440 1.00 60.22 349 THR A N 1
ATOM 2840 C CA . THR A 1 349 ? 112.052 -20.555 -147.914 1.00 60.22 349 THR A CA 1
ATOM 2841 C C . THR A 1 349 ? 112.694 -20.217 -149.260 1.00 60.22 349 THR A C 1
ATOM 2843 O O . THR A 1 349 ? 113.735 -20.779 -149.582 1.00 60.22 349 THR A O 1
ATOM 2846 N N . MET A 1 350 ? 112.124 -19.284 -150.028 1.00 53.16 350 MET A N 1
ATOM 2847 C CA . MET A 1 350 ? 112.673 -18.839 -151.313 1.00 53.16 350 MET A CA 1
ATOM 2848 C C . MET A 1 350 ? 113.654 -17.654 -151.199 1.00 53.16 350 MET A C 1
ATOM 2850 O O . MET A 1 350 ? 114.146 -17.187 -152.221 1.00 53.16 350 MET A O 1
ATOM 2854 N N . LYS A 1 351 ? 113.928 -17.141 -149.987 1.00 56.03 351 LYS A N 1
ATOM 2855 C CA . LYS A 1 351 ? 114.835 -15.991 -149.759 1.00 56.03 351 LYS A CA 1
ATOM 2856 C C . LYS A 1 351 ? 115.872 -16.212 -148.658 1.00 56.03 351 LYS A C 1
ATOM 2858 O O . LYS A 1 351 ? 116.956 -15.644 -148.721 1.00 56.03 351 LYS A O 1
ATOM 2863 N N . GLU A 1 352 ? 115.581 -17.062 -147.676 1.00 51.03 352 GLU A N 1
ATOM 2864 C CA . GLU A 1 352 ? 116.512 -17.339 -146.571 1.00 51.03 352 GLU A CA 1
ATOM 2865 C C . GLU A 1 352 ? 117.718 -18.210 -146.998 1.00 51.03 352 GLU A C 1
ATOM 2867 O O . GLU A 1 352 ? 118.815 -18.100 -146.445 1.00 51.03 352 GLU A O 1
ATOM 2872 N N . VAL A 1 353 ? 117.525 -19.049 -148.026 1.00 59.31 353 VAL A N 1
ATOM 2873 C CA . VAL A 1 353 ? 118.523 -20.001 -148.558 1.00 59.31 353 VAL A CA 1
ATOM 2874 C C . VAL A 1 353 ? 119.735 -19.301 -149.187 1.00 59.31 353 VAL A C 1
ATOM 2876 O O . VAL A 1 353 ? 120.826 -19.864 -149.186 1.00 59.31 353 VAL A O 1
ATOM 2879 N N . GLU A 1 354 ? 119.583 -18.062 -149.657 1.00 51.78 354 GLU A N 1
ATOM 2880 C CA . GLU A 1 354 ? 120.684 -17.270 -150.225 1.00 51.78 354 GLU A CA 1
ATOM 2881 C C . GLU A 1 354 ? 121.535 -16.549 -149.163 1.00 51.78 354 GLU A C 1
ATOM 2883 O O . GLU A 1 354 ? 122.513 -15.897 -149.525 1.00 51.78 354 GLU A O 1
ATOM 2888 N N . LYS A 1 355 ? 121.178 -16.614 -147.864 1.00 53.28 355 LYS A N 1
ATOM 2889 C CA . LYS A 1 355 ? 121.790 -15.729 -146.853 1.00 53.28 355 LYS A CA 1
ATOM 2890 C C . LYS A 1 355 ? 122.184 -16.343 -145.508 1.00 53.28 355 LYS A C 1
ATOM 2892 O O . LYS A 1 355 ? 123.039 -15.776 -144.838 1.00 53.28 355 LYS A O 1
ATOM 2897 N N . GLN A 1 356 ? 121.637 -17.490 -145.103 1.00 50.19 356 GLN A N 1
ATOM 2898 C CA . GLN A 1 356 ? 121.992 -18.115 -143.811 1.00 50.19 356 GLN A CA 1
ATOM 2899 C C . GLN A 1 356 ? 123.136 -19.151 -143.888 1.00 50.19 356 GLN A C 1
ATOM 2901 O O . GLN A 1 356 ? 123.306 -19.964 -142.981 1.00 50.19 356 GLN A O 1
ATOM 2906 N N . ILE A 1 357 ? 123.959 -19.095 -144.942 1.00 52.94 357 ILE A N 1
ATOM 2907 C CA . ILE A 1 357 ? 125.206 -19.876 -145.054 1.00 52.94 357 ILE A CA 1
ATOM 2908 C C . ILE A 1 357 ? 126.340 -19.289 -144.184 1.00 52.94 357 ILE A C 1
ATOM 2910 O O . ILE A 1 357 ? 127.171 -20.053 -143.694 1.00 52.94 357 ILE A O 1
ATOM 2914 N N . ASP A 1 358 ? 126.361 -17.973 -143.933 1.00 41.72 358 ASP A N 1
ATOM 2915 C CA . ASP A 1 358 ? 127.535 -17.294 -143.351 1.00 41.72 358 ASP A CA 1
ATOM 2916 C C . ASP A 1 358 ? 127.595 -17.243 -141.807 1.00 41.72 358 ASP A C 1
ATOM 2918 O O . ASP A 1 358 ? 128.687 -17.252 -141.235 1.00 41.72 358 ASP A O 1
ATOM 2922 N N . GLU A 1 359 ? 126.464 -17.184 -141.090 1.00 44.53 359 GLU A N 1
ATOM 2923 C CA . GLU A 1 359 ? 126.472 -16.745 -139.674 1.00 44.53 359 GLU A CA 1
ATOM 2924 C C . GLU A 1 359 ? 126.341 -17.860 -138.614 1.00 44.53 359 GLU A C 1
ATOM 2926 O O . GLU A 1 359 ? 126.546 -17.615 -137.422 1.00 44.53 359 GLU A O 1
ATOM 2931 N N . LEU A 1 360 ? 126.146 -19.126 -139.009 1.00 43.66 360 LEU A N 1
ATOM 2932 C CA . LEU A 1 360 ? 126.122 -20.282 -138.085 1.00 43.66 360 LEU A CA 1
ATOM 2933 C C . LEU A 1 360 ? 127.505 -20.672 -137.498 1.00 43.66 360 LEU A C 1
ATOM 2935 O O . LEU A 1 360 ? 127.677 -21.752 -136.931 1.00 43.66 360 LEU A O 1
ATOM 2939 N N . GLY A 1 361 ? 128.505 -19.787 -137.582 1.00 39.59 361 GLY A N 1
ATOM 2940 C CA . GLY A 1 361 ? 129.871 -20.028 -137.105 1.00 39.59 361 GLY A CA 1
ATOM 2941 C C . GLY A 1 361 ? 130.139 -19.741 -135.617 1.00 39.59 361 GLY A C 1
ATOM 2942 O O . GLY A 1 361 ? 131.085 -20.311 -135.059 1.00 39.59 361 GLY A O 1
ATOM 2943 N N . GLN A 1 362 ? 129.359 -18.867 -134.955 1.00 42.00 362 GLN A N 1
ATOM 2944 C CA . GLN A 1 362 ? 129.785 -18.206 -133.698 1.00 42.00 362 GLN A CA 1
ATOM 2945 C C . GLN A 1 362 ? 128.878 -18.396 -132.455 1.00 42.00 362 GLN A C 1
ATOM 2947 O O . GLN A 1 362 ? 128.629 -17.468 -131.699 1.00 42.00 362 GLN A O 1
ATOM 2952 N N . ARG A 1 363 ? 128.537 -19.665 -132.174 1.00 35.47 363 ARG A N 1
ATOM 2953 C CA . ARG A 1 363 ? 128.722 -20.344 -130.856 1.00 35.47 363 ARG A CA 1
ATOM 2954 C C . ARG A 1 363 ? 128.101 -19.700 -129.590 1.00 35.47 363 ARG A C 1
ATOM 2956 O O . ARG A 1 363 ? 128.576 -18.702 -129.072 1.00 35.47 363 ARG A O 1
ATOM 2963 N N . TYR A 1 364 ? 127.146 -20.363 -128.933 1.00 34.56 364 TYR A N 1
ATOM 2964 C CA . TYR A 1 364 ? 127.398 -21.424 -127.925 1.00 34.56 364 TYR A CA 1
ATOM 2965 C C . TYR A 1 364 ? 128.286 -21.013 -126.714 1.00 34.56 364 TYR A C 1
ATOM 2967 O O . TYR A 1 364 ? 129.506 -21.193 -126.767 1.00 34.56 364 TYR A O 1
ATOM 2975 N N . LYS A 1 365 ? 127.647 -20.500 -125.631 1.00 31.91 365 LYS A N 1
ATOM 2976 C CA . LYS A 1 365 ? 128.083 -20.308 -124.202 1.00 31.91 365 LYS A CA 1
ATOM 2977 C C . LYS A 1 365 ? 127.051 -19.363 -123.494 1.00 31.91 365 LYS A C 1
ATOM 2979 O O . LYS A 1 365 ? 126.823 -18.314 -124.078 1.00 31.91 365 LYS A O 1
ATOM 2984 N N . LYS A 1 366 ? 126.398 -19.558 -122.312 1.00 31.08 366 LYS A N 1
ATOM 2985 C CA . LYS A 1 366 ? 126.374 -20.533 -121.156 1.00 31.08 366 LYS A CA 1
ATOM 2986 C C . LYS A 1 366 ? 124.985 -20.543 -120.378 1.00 31.08 366 LYS A C 1
ATOM 2988 O O . LYS A 1 366 ? 124.112 -19.792 -120.795 1.00 31.08 366 LYS A O 1
ATOM 2993 N N . PHE A 1 367 ? 124.787 -21.347 -119.285 1.00 31.95 367 PHE A N 1
ATOM 2994 C CA . PHE A 1 367 ? 123.519 -21.633 -118.487 1.00 31.95 367 PHE A CA 1
ATOM 2995 C C . PHE A 1 367 ? 123.752 -22.293 -117.030 1.00 31.95 367 PHE A C 1
ATOM 2997 O O . PHE A 1 367 ? 124.911 -22.613 -116.782 1.00 31.95 367 PHE A O 1
ATOM 3004 N N . GLN A 1 368 ? 122.711 -22.571 -116.154 1.00 46.44 368 GLN A N 1
ATOM 3005 C CA . GLN A 1 368 ? 122.551 -23.487 -114.902 1.00 46.44 368 GLN A CA 1
ATOM 3006 C C . GLN A 1 368 ? 123.097 -23.113 -113.445 1.00 46.44 368 GLN A C 1
ATOM 3008 O O . GLN A 1 368 ? 123.912 -22.198 -113.422 1.00 46.44 368 GLN A O 1
ATOM 3013 N N . ASN A 1 369 ? 122.797 -23.649 -112.191 1.00 46.88 369 ASN A N 1
ATOM 3014 C CA . ASN A 1 369 ? 121.901 -24.641 -111.408 1.00 46.88 369 ASN A CA 1
ATOM 3015 C C . ASN A 1 369 ? 121.791 -24.249 -109.836 1.00 46.88 369 ASN A C 1
ATOM 3017 O O . ASN A 1 369 ? 122.037 -23.067 -109.622 1.00 46.88 369 ASN A O 1
ATOM 3021 N N . GLU A 1 370 ? 121.459 -24.923 -108.661 1.00 49.56 370 GLU A N 1
ATOM 3022 C CA . GLU A 1 370 ? 121.196 -26.298 -108.019 1.00 49.56 370 GLU A CA 1
ATOM 3023 C C . GLU A 1 370 ? 120.505 -26.263 -106.545 1.00 49.56 370 GLU A C 1
ATOM 3025 O O . GLU A 1 370 ? 120.205 -25.152 -106.118 1.00 49.56 370 GLU A O 1
ATOM 3030 N N . THR A 1 371 ? 120.237 -27.366 -105.733 1.00 50.97 371 THR A N 1
ATOM 3031 C CA . THR A 1 371 ? 119.494 -27.393 -104.361 1.00 50.97 371 THR A CA 1
ATOM 3032 C C . THR A 1 371 ? 119.684 -28.604 -103.306 1.00 50.97 371 THR A C 1
ATOM 3034 O O . THR A 1 371 ? 120.421 -29.530 -103.631 1.00 50.97 371 THR A O 1
ATOM 3037 N N . THR A 1 372 ? 118.993 -28.640 -102.094 1.00 45.62 372 THR A N 1
ATOM 3038 C CA . THR A 1 372 ? 118.677 -29.721 -101.004 1.00 45.62 372 THR A CA 1
ATOM 3039 C C . THR A 1 372 ? 119.134 -29.469 -99.497 1.00 45.62 372 THR A C 1
ATOM 3041 O O . THR A 1 372 ? 119.783 -28.444 -99.327 1.00 45.62 372 THR A O 1
ATOM 3044 N N . SER A 1 373 ? 118.861 -30.159 -98.320 1.00 43.25 373 SER A N 1
ATOM 3045 C CA . SER A 1 373 ? 118.265 -31.468 -97.782 1.00 43.25 373 SER A CA 1
ATOM 3046 C C . SER A 1 373 ? 117.817 -31.472 -96.225 1.00 43.25 373 SER A C 1
ATOM 3048 O O . SER A 1 373 ? 117.694 -30.376 -95.686 1.00 43.25 373 SER A O 1
ATOM 3050 N N . SER A 1 374 ? 117.554 -32.609 -95.477 1.00 40.00 374 SER A N 1
ATOM 3051 C CA . SER A 1 374 ? 11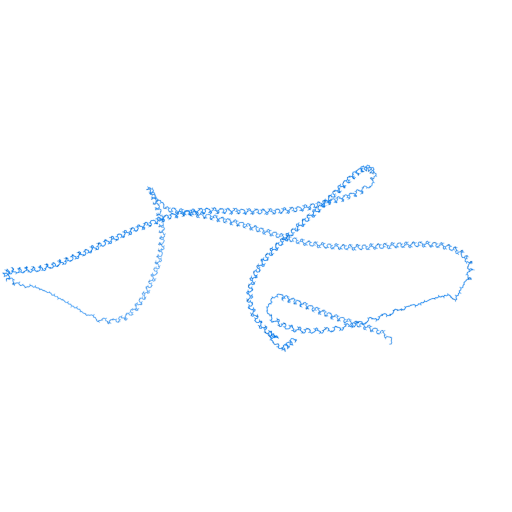6.851 -32.719 -94.103 1.00 40.00 374 SER A CA 1
ATOM 3052 C C . SER A 1 374 ? 117.096 -33.959 -93.109 1.00 40.00 374 SER A C 1
ATOM 3054 O O . SER A 1 374 ? 117.606 -34.964 -93.594 1.00 40.00 374 SER A O 1
ATOM 3056 N N . SER A 1 375 ? 116.689 -33.976 -91.780 1.00 42.94 375 SER A N 1
ATOM 3057 C CA . SER A 1 375 ? 116.776 -35.135 -90.760 1.00 42.94 375 SER A CA 1
ATOM 3058 C C . SER A 1 375 ? 116.029 -35.025 -89.340 1.00 42.94 375 SER A C 1
ATOM 3060 O O . SER A 1 375 ? 115.821 -33.891 -88.924 1.00 42.94 375 SER A O 1
ATOM 3062 N N . GLU A 1 376 ? 115.695 -36.124 -88.563 1.00 46.12 376 GLU A N 1
ATOM 3063 C CA . GLU A 1 376 ? 115.141 -36.200 -87.129 1.00 46.12 376 GLU A CA 1
ATOM 3064 C C . GLU A 1 376 ? 115.080 -37.638 -86.465 1.00 46.12 376 GLU A C 1
ATOM 3066 O O . GLU A 1 376 ? 114.797 -38.592 -87.196 1.00 46.12 376 GLU A O 1
ATOM 3071 N N . ARG A 1 377 ? 115.237 -37.831 -85.112 1.00 41.75 377 ARG A N 1
ATOM 3072 C CA . ARG A 1 377 ? 114.580 -38.990 -84.395 1.00 41.75 377 ARG A CA 1
ATOM 3073 C C . ARG A 1 377 ? 114.468 -39.156 -82.840 1.00 41.75 377 ARG A C 1
ATOM 3075 O O . ARG A 1 377 ? 113.507 -39.795 -82.424 1.00 41.75 377 ARG A O 1
ATOM 3082 N N . LEU A 1 378 ? 115.459 -38.838 -81.990 1.00 45.47 378 LEU A N 1
ATOM 3083 C CA . LEU A 1 378 ? 115.871 -39.778 -80.896 1.00 45.47 378 LEU A CA 1
ATOM 3084 C C . LEU A 1 378 ? 115.772 -39.247 -79.423 1.00 45.47 378 LEU A C 1
ATOM 3086 O O . LEU A 1 378 ? 116.667 -38.496 -79.044 1.00 45.47 378 LEU A O 1
ATOM 3090 N N . ALA A 1 379 ? 114.779 -39.643 -78.577 1.00 62.22 379 ALA A N 1
ATOM 3091 C CA . ALA A 1 379 ? 114.635 -39.102 -77.185 1.00 62.22 379 ALA A CA 1
ATOM 3092 C C . ALA A 1 379 ? 113.612 -39.746 -76.158 1.00 62.22 379 ALA A C 1
ATOM 3094 O O . ALA A 1 379 ? 112.830 -38.995 -75.582 1.00 62.22 379 ALA A O 1
ATOM 3095 N N . GLN A 1 380 ? 113.521 -41.072 -75.898 1.00 53.00 380 GLN A N 1
ATOM 3096 C CA . GLN A 1 380 ? 112.362 -41.645 -75.127 1.00 53.00 380 GLN A CA 1
ATOM 3097 C C . GLN A 1 380 ? 112.604 -42.781 -74.078 1.00 53.00 380 GLN A C 1
ATOM 3099 O O . GLN A 1 380 ? 111.765 -43.674 -73.982 1.00 53.00 380 GLN A O 1
ATOM 3104 N N . LEU A 1 381 ? 113.696 -42.820 -73.288 1.00 53.38 381 LEU A N 1
ATOM 3105 C CA . LEU A 1 381 ? 113.907 -43.939 -72.322 1.00 53.38 381 LEU A CA 1
ATOM 3106 C C . LEU A 1 381 ? 114.293 -43.616 -70.861 1.00 53.38 381 LEU A C 1
ATOM 3108 O O . LEU A 1 381 ? 114.077 -44.478 -70.011 1.00 53.38 381 LEU A O 1
ATOM 3112 N N . ASP A 1 382 ? 114.794 -42.426 -70.520 1.00 63.94 382 ASP A N 1
ATOM 3113 C CA . ASP A 1 382 ? 115.296 -42.144 -69.154 1.00 63.94 382 ASP A CA 1
ATOM 3114 C C . ASP A 1 382 ? 114.208 -41.760 -68.117 1.00 63.94 382 ASP A C 1
ATOM 3116 O O . ASP A 1 382 ? 114.492 -41.595 -66.933 1.00 63.94 382 ASP A O 1
ATOM 3120 N N . GLU A 1 383 ? 112.948 -41.613 -68.535 1.00 71.62 383 GLU A N 1
ATOM 3121 C CA . GLU A 1 383 ? 111.925 -40.841 -67.803 1.00 71.62 383 GLU A CA 1
ATOM 3122 C C . GLU A 1 383 ? 111.319 -41.532 -66.557 1.00 71.62 383 GLU A C 1
ATOM 3124 O O . GLU A 1 383 ? 110.760 -40.865 -65.687 1.00 71.62 383 GLU A O 1
ATOM 3129 N N . LEU A 1 384 ? 111.412 -42.863 -66.435 1.00 62.56 384 LEU A N 1
ATOM 3130 C CA . LEU A 1 384 ? 110.587 -43.627 -65.479 1.00 62.56 384 LEU A CA 1
ATOM 3131 C C . LEU A 1 384 ? 111.205 -43.869 -64.090 1.00 62.56 384 LEU A C 1
ATOM 3133 O O . LEU A 1 384 ? 110.459 -44.076 -63.133 1.00 62.56 384 LEU A O 1
ATOM 3137 N N . LEU A 1 385 ? 112.535 -43.859 -63.941 1.00 58.59 385 LEU A N 1
ATOM 3138 C CA . LEU A 1 385 ? 113.176 -44.251 -62.671 1.00 58.59 385 LEU A CA 1
ATOM 3139 C C . LEU A 1 385 ? 113.149 -43.165 -61.585 1.00 58.59 385 LEU A C 1
ATOM 3141 O O . LEU A 1 385 ? 113.196 -43.496 -60.403 1.00 58.59 385 LEU A O 1
ATOM 3145 N N . GLU A 1 386 ? 113.006 -41.885 -61.939 1.00 71.81 386 GLU A N 1
ATOM 3146 C CA . GLU A 1 386 ? 112.936 -40.809 -60.938 1.00 71.81 386 GLU A CA 1
ATOM 3147 C C . GLU A 1 386 ? 111.603 -40.756 -60.154 1.00 71.81 386 GLU A C 1
ATOM 3149 O O . GLU A 1 386 ? 111.417 -39.867 -59.320 1.00 71.81 386 GLU A O 1
ATOM 3154 N N . ALA A 1 387 ? 110.627 -41.617 -60.457 1.00 71.75 387 ALA A N 1
ATOM 3155 C CA . ALA A 1 387 ? 109.247 -41.437 -60.004 1.00 71.75 387 ALA A CA 1
ATOM 3156 C C . ALA A 1 387 ? 109.018 -41.730 -58.506 1.00 71.75 387 ALA A C 1
ATOM 3158 O O . ALA A 1 387 ? 108.328 -40.958 -57.838 1.00 71.75 387 ALA A O 1
ATOM 3159 N N . GLU A 1 388 ? 109.572 -42.820 -57.957 1.00 57.06 388 GLU A N 1
ATOM 3160 C CA . GLU A 1 388 ? 109.156 -43.307 -56.628 1.00 57.06 388 GLU A CA 1
ATOM 3161 C C . GLU A 1 388 ? 109.784 -42.562 -55.440 1.00 57.06 388 GLU A C 1
ATOM 3163 O O . GLU A 1 388 ? 109.081 -42.263 -54.470 1.00 57.06 388 GLU A O 1
ATOM 3168 N N . GLU A 1 389 ? 111.074 -42.204 -55.484 1.00 68.12 389 GLU A N 1
ATOM 3169 C CA . GLU A 1 389 ? 111.736 -41.548 -54.337 1.00 68.12 389 GLU A CA 1
ATOM 3170 C C . GLU A 1 389 ? 111.090 -40.195 -53.981 1.00 68.12 389 GLU A C 1
ATOM 3172 O O . GLU A 1 389 ? 111.011 -39.816 -52.806 1.00 68.12 389 GLU A O 1
ATOM 3177 N N . LYS A 1 390 ? 110.521 -39.514 -54.986 1.00 70.38 390 LYS A N 1
ATOM 3178 C CA . LYS A 1 390 ? 109.766 -38.259 -54.843 1.00 70.38 390 LYS A CA 1
ATOM 3179 C C . LYS A 1 390 ? 108.552 -38.409 -53.906 1.00 70.38 390 LYS A C 1
ATOM 3181 O O . LYS A 1 390 ? 108.216 -37.468 -53.185 1.00 70.38 390 LYS A O 1
ATOM 3186 N N . ILE A 1 391 ? 107.928 -39.591 -53.840 1.00 73.25 391 ILE A N 1
ATOM 3187 C CA . ILE A 1 391 ? 106.700 -39.841 -53.059 1.00 73.25 391 ILE A CA 1
ATOM 3188 C C . ILE A 1 391 ? 106.974 -39.828 -51.546 1.00 73.25 391 ILE A C 1
ATOM 3190 O O . ILE A 1 391 ? 106.211 -39.248 -50.769 1.00 73.25 391 ILE A O 1
ATOM 3194 N N . LYS A 1 392 ? 108.081 -40.433 -51.097 1.00 62.09 392 LYS A N 1
ATOM 3195 C CA . LYS A 1 392 ? 108.393 -40.545 -49.659 1.00 62.09 392 LYS A CA 1
ATOM 3196 C C . LYS A 1 392 ? 108.826 -39.208 -49.047 1.00 62.09 392 LYS A C 1
ATOM 3198 O O . LYS A 1 392 ? 108.538 -38.944 -47.881 1.00 62.09 392 LYS A O 1
ATOM 3203 N N . TYR A 1 393 ? 109.469 -38.356 -49.845 1.00 75.38 393 TYR A N 1
ATOM 3204 C CA . TYR A 1 393 ? 109.801 -36.976 -49.485 1.00 75.38 393 TYR A CA 1
ATOM 3205 C C . TYR A 1 393 ? 108.543 -36.096 -49.348 1.00 75.38 393 TYR A C 1
ATOM 3207 O O . TYR A 1 393 ? 108.431 -35.320 -48.398 1.00 75.38 393 TYR A O 1
ATOM 3215 N N . HIS A 1 394 ? 107.552 -36.277 -50.228 1.00 75.12 394 HIS A N 1
ATOM 3216 C CA . HIS A 1 394 ? 106.284 -35.541 -50.186 1.00 75.12 394 HIS A CA 1
ATOM 3217 C C . HIS A 1 394 ? 105.536 -35.673 -48.847 1.00 75.12 394 HIS A C 1
ATOM 3219 O O . HIS A 1 394 ? 105.032 -34.679 -48.326 1.00 75.12 394 HIS A O 1
ATOM 3225 N N . LEU A 1 395 ? 105.484 -36.872 -48.255 1.00 71.88 395 LEU A N 1
ATOM 3226 C CA . LEU A 1 395 ? 104.737 -37.102 -47.010 1.00 71.88 395 LEU A CA 1
ATOM 3227 C C . LEU A 1 395 ? 105.324 -36.371 -45.791 1.00 71.88 395 LEU A C 1
ATOM 3229 O O . LEU A 1 395 ? 104.565 -35.932 -44.930 1.00 71.88 395 LEU A O 1
ATOM 3233 N N . SER A 1 396 ? 106.648 -36.197 -45.704 1.00 71.00 396 SER A N 1
ATOM 3234 C CA . SER A 1 396 ? 107.259 -35.451 -44.591 1.00 71.00 396 SER A CA 1
ATOM 3235 C C . SER A 1 396 ? 107.135 -33.936 -44.771 1.00 71.00 396 SER A C 1
ATOM 3237 O O . SER A 1 396 ? 106.925 -33.220 -43.786 1.00 71.00 396 SER A O 1
ATOM 3239 N N . GLN A 1 397 ? 107.169 -33.447 -46.018 1.00 76.19 397 GLN A N 1
ATOM 3240 C CA . GLN A 1 397 ? 106.779 -32.071 -46.329 1.00 76.19 397 GLN A CA 1
ATOM 3241 C C . GLN A 1 397 ? 105.325 -31.799 -45.923 1.00 76.19 397 GLN A C 1
ATOM 3243 O O . GLN A 1 397 ? 105.044 -30.739 -45.368 1.00 76.19 397 GLN A O 1
ATOM 3248 N N . GLU A 1 398 ? 104.410 -32.745 -46.146 1.00 75.81 398 GLU A N 1
ATOM 3249 C CA . GLU A 1 398 ? 102.977 -32.550 -45.909 1.00 75.81 398 GLU A CA 1
ATOM 3250 C C . GLU A 1 398 ? 102.635 -32.344 -44.423 1.00 75.81 398 GLU A C 1
ATOM 3252 O O . GLU A 1 398 ? 101.846 -31.458 -44.089 1.00 75.81 398 GLU A O 1
ATOM 3257 N N . THR A 1 399 ? 103.295 -33.048 -43.497 1.00 73.06 399 THR A N 1
ATOM 3258 C CA . THR A 1 399 ? 103.116 -32.816 -42.049 1.00 73.06 399 THR A CA 1
ATOM 3259 C C . THR A 1 399 ? 103.614 -31.429 -41.623 1.00 73.06 399 THR A C 1
ATOM 3261 O O . THR A 1 399 ? 102.981 -30.747 -40.812 1.00 73.06 399 THR A O 1
ATOM 3264 N N . VAL A 1 400 ? 104.728 -30.966 -42.202 1.00 81.69 400 VAL A N 1
ATOM 3265 C CA . VAL A 1 400 ? 105.254 -29.607 -41.980 1.00 81.69 400 VAL A CA 1
ATOM 3266 C C . VAL A 1 400 ? 104.341 -28.559 -42.629 1.00 81.69 400 VAL A C 1
ATOM 3268 O O . VAL A 1 400 ? 104.124 -27.493 -42.046 1.00 81.69 400 VAL A O 1
ATOM 3271 N N . ARG A 1 401 ? 103.743 -28.861 -43.788 1.00 80.75 401 ARG A N 1
ATOM 3272 C CA . ARG A 1 401 ? 102.736 -28.026 -44.455 1.00 80.75 401 ARG A CA 1
ATOM 3273 C C . ARG A 1 401 ? 101.501 -27.866 -43.573 1.00 80.75 401 ARG A C 1
ATOM 3275 O O . ARG A 1 401 ? 101.071 -26.737 -43.362 1.00 80.75 401 ARG A O 1
ATOM 3282 N N . LEU A 1 402 ? 100.989 -28.954 -42.995 1.00 79.88 402 LEU A N 1
ATOM 3283 C CA . LEU A 1 402 ? 99.826 -28.948 -42.102 1.00 79.88 402 LEU A CA 1
ATOM 3284 C C . LEU A 1 402 ? 100.061 -28.127 -40.825 1.00 79.88 402 LEU A C 1
ATOM 3286 O O . LEU A 1 402 ? 99.225 -27.288 -40.498 1.00 79.88 402 LEU A O 1
ATOM 3290 N N . ASN A 1 403 ? 101.210 -28.264 -40.152 1.00 79.69 403 ASN A N 1
ATOM 3291 C CA . ASN A 1 403 ? 101.522 -27.426 -38.981 1.00 79.69 403 ASN A CA 1
ATOM 3292 C C . ASN A 1 403 ? 101.687 -25.937 -39.345 1.00 79.69 403 ASN A C 1
ATOM 3294 O O . ASN A 1 403 ? 101.213 -25.065 -38.615 1.00 79.69 403 ASN A O 1
ATOM 3298 N N . ASN A 1 404 ? 102.291 -25.625 -40.498 1.00 82.38 404 ASN A N 1
ATOM 3299 C CA . ASN A 1 404 ? 102.350 -24.248 -40.999 1.00 82.38 404 ASN A CA 1
ATOM 3300 C C . ASN A 1 404 ? 100.958 -23.698 -41.353 1.00 82.38 404 ASN A C 1
ATOM 3302 O O . ASN A 1 404 ? 100.682 -22.529 -41.089 1.00 82.38 404 ASN A O 1
ATOM 3306 N N . VAL A 1 405 ? 100.068 -24.519 -41.921 1.00 81.69 405 VAL A N 1
ATOM 3307 C CA . VAL A 1 405 ? 98.666 -24.157 -42.182 1.00 81.69 405 VAL A CA 1
ATOM 3308 C C . VAL A 1 405 ? 97.910 -23.926 -40.872 1.00 81.69 405 VAL A C 1
ATOM 3310 O O . VAL A 1 405 ? 97.200 -22.930 -40.771 1.00 81.69 405 VAL A O 1
ATOM 3313 N N . PHE A 1 406 ? 98.109 -24.760 -39.847 1.00 81.00 406 PHE A N 1
ATOM 3314 C CA . PHE A 1 406 ? 97.492 -24.567 -38.535 1.00 81.00 406 PHE A CA 1
ATOM 3315 C C . PHE A 1 406 ? 97.929 -23.241 -37.898 1.00 81.00 406 PHE A C 1
ATOM 3317 O O . PHE A 1 406 ? 97.076 -22.414 -37.580 1.00 81.00 406 PHE A O 1
ATOM 3324 N N . TYR A 1 407 ? 99.236 -22.967 -37.813 1.00 85.69 407 TYR A N 1
ATOM 3325 C CA . TYR A 1 407 ? 99.743 -21.700 -37.269 1.00 85.69 407 TYR A CA 1
ATOM 3326 C C . TYR A 1 407 ? 99.232 -20.485 -38.061 1.00 85.69 407 TYR A C 1
ATOM 3328 O O . TYR A 1 407 ? 98.750 -19.518 -37.471 1.00 85.69 407 TYR A O 1
ATOM 3336 N N . ARG A 1 408 ? 99.239 -20.560 -39.402 1.00 85.88 408 ARG A N 1
ATOM 3337 C CA . ARG A 1 408 ? 98.654 -19.522 -40.269 1.00 85.88 408 ARG A CA 1
ATOM 3338 C C . ARG A 1 408 ? 97.162 -19.331 -40.010 1.00 85.88 408 ARG A C 1
ATOM 3340 O O . ARG A 1 408 ? 96.739 -18.188 -39.901 1.00 85.88 408 ARG A O 1
ATOM 3347 N N . SER A 1 409 ? 96.382 -20.401 -39.845 1.00 82.31 409 SER A N 1
ATOM 3348 C CA . SER A 1 409 ? 94.951 -20.297 -39.526 1.00 82.31 409 SER A CA 1
ATOM 3349 C C . SER A 1 409 ? 94.704 -19.680 -38.147 1.00 82.31 409 SER A C 1
ATOM 3351 O O . SER A 1 409 ? 93.792 -18.875 -37.995 1.00 82.31 409 SER A O 1
ATOM 3353 N N . GLN A 1 410 ? 95.552 -19.970 -37.155 1.00 85.00 410 GLN A N 1
ATOM 3354 C CA . GLN A 1 410 ? 95.444 -19.391 -35.818 1.00 85.00 410 GLN A CA 1
ATOM 3355 C C . GLN A 1 410 ? 95.807 -17.898 -35.825 1.00 85.00 410 GLN A C 1
ATOM 3357 O O . GLN A 1 410 ? 95.139 -17.098 -35.169 1.00 85.00 410 GLN A O 1
ATOM 3362 N N . GLN A 1 411 ? 96.809 -17.504 -36.618 1.00 85.94 411 GLN A N 1
ATOM 3363 C CA . GLN A 1 411 ? 97.176 -16.103 -36.824 1.00 85.94 411 GLN A CA 1
ATOM 3364 C C . GLN A 1 411 ? 96.128 -15.346 -37.661 1.00 85.94 411 GLN A C 1
ATOM 3366 O O . GLN A 1 411 ? 95.785 -14.215 -37.328 1.00 85.94 411 GLN A O 1
ATOM 3371 N N . GLN A 1 412 ? 95.535 -15.980 -38.678 1.00 86.44 412 GLN A N 1
ATOM 3372 C CA . GLN A 1 412 ? 94.376 -15.450 -39.405 1.00 86.44 412 GLN A CA 1
ATOM 3373 C C . GLN A 1 412 ? 93.172 -15.263 -38.475 1.00 86.44 412 GLN A C 1
ATOM 3375 O O . GLN A 1 412 ? 92.540 -14.218 -38.523 1.00 86.44 412 GLN A O 1
ATOM 3380 N N . LEU A 1 413 ? 92.884 -16.209 -37.577 1.00 87.00 413 LEU A N 1
ATOM 3381 C CA . LEU A 1 413 ? 91.792 -16.097 -36.603 1.00 87.00 413 LEU A CA 1
ATOM 3382 C C . LEU A 1 413 ? 92.060 -14.972 -35.580 1.00 87.00 413 LEU A C 1
ATOM 3384 O O . LEU A 1 413 ? 91.136 -14.267 -35.177 1.00 87.00 413 LEU A O 1
ATOM 3388 N N . ALA A 1 414 ? 93.322 -14.740 -35.204 1.00 88.69 414 ALA A N 1
ATOM 3389 C CA . ALA A 1 414 ? 93.714 -13.588 -34.390 1.00 88.69 414 ALA A CA 1
ATOM 3390 C C . ALA A 1 414 ? 93.529 -12.246 -35.131 1.00 88.69 414 ALA A C 1
ATOM 3392 O O . ALA A 1 414 ? 93.011 -11.302 -34.532 1.00 88.69 414 ALA A O 1
ATOM 3393 N N . ASN A 1 415 ? 93.881 -12.179 -36.420 1.00 89.62 415 ASN A N 1
ATOM 3394 C CA . ASN A 1 415 ? 93.662 -11.000 -37.266 1.00 89.62 415 ASN A CA 1
ATOM 3395 C C . ASN A 1 415 ? 92.165 -10.743 -37.504 1.00 89.62 415 ASN A C 1
ATOM 3397 O O . ASN A 1 415 ? 91.693 -9.638 -37.280 1.00 89.62 415 ASN A O 1
ATOM 3401 N N . LEU A 1 416 ? 91.381 -11.772 -37.831 1.00 86.44 416 LEU A N 1
ATOM 3402 C CA . LEU A 1 416 ? 89.927 -11.661 -37.990 1.00 86.44 416 LEU A CA 1
ATOM 3403 C C . LEU A 1 416 ? 89.249 -11.156 -36.704 1.00 86.44 416 LEU A C 1
ATOM 3405 O O . LEU A 1 416 ? 88.297 -10.391 -36.780 1.00 86.44 416 LEU A O 1
ATOM 3409 N N . ARG A 1 417 ? 89.771 -11.497 -35.516 1.00 86.75 417 ARG A N 1
ATOM 3410 C CA . ARG A 1 417 ? 89.312 -10.956 -34.217 1.00 86.75 417 ARG A CA 1
ATOM 3411 C C . ARG A 1 417 ? 89.777 -9.526 -33.910 1.00 86.75 417 ARG A C 1
ATOM 3413 O O . ARG A 1 417 ? 89.243 -8.910 -32.983 1.00 86.75 417 ARG A O 1
ATOM 3420 N N . SER A 1 418 ? 90.783 -8.990 -34.604 1.00 88.62 418 SER A N 1
ATOM 3421 C CA . SER A 1 418 ? 91.130 -7.563 -34.525 1.00 88.62 418 SER A CA 1
ATOM 3422 C C . SER A 1 418 ? 90.342 -6.758 -35.561 1.00 88.62 418 SER A C 1
ATOM 3424 O O . SER A 1 418 ? 89.791 -5.715 -35.212 1.00 88.62 418 SER A O 1
ATOM 3426 N N . GLU A 1 419 ? 90.168 -7.295 -36.768 1.00 90.31 419 GLU A N 1
ATOM 3427 C CA . GLU A 1 419 ? 89.264 -6.786 -37.804 1.00 90.31 419 GLU A CA 1
ATOM 3428 C C . GLU A 1 419 ? 87.814 -6.727 -37.305 1.00 90.31 419 GLU A C 1
ATOM 3430 O O . GLU A 1 419 ? 87.192 -5.679 -37.420 1.00 90.31 419 GLU A O 1
ATOM 3435 N N . GLU A 1 420 ? 87.302 -7.765 -36.635 1.00 85.38 420 GLU A N 1
ATOM 3436 C CA . GLU A 1 420 ? 85.983 -7.776 -35.978 1.00 85.38 420 GLU A CA 1
ATOM 3437 C C . GLU A 1 420 ? 85.807 -6.580 -35.029 1.00 85.38 420 GLU A C 1
ATOM 3439 O O . GLU A 1 420 ? 84.778 -5.906 -35.049 1.00 85.38 420 GLU A O 1
ATOM 3444 N N . LYS A 1 421 ? 86.825 -6.265 -34.216 1.00 90.06 421 LYS A N 1
ATOM 3445 C CA . LYS A 1 421 ? 86.790 -5.126 -33.283 1.00 90.06 421 LYS A CA 1
ATOM 3446 C C . LYS A 1 421 ? 86.836 -3.786 -34.013 1.00 90.06 421 LYS A C 1
ATOM 3448 O O . LYS A 1 421 ? 86.121 -2.866 -33.619 1.00 90.06 421 LYS A O 1
ATOM 3453 N N . ILE A 1 422 ? 87.639 -3.680 -35.071 1.00 89.94 422 ILE A N 1
ATOM 3454 C CA . ILE A 1 422 ? 87.713 -2.486 -35.923 1.00 89.94 422 ILE A CA 1
ATOM 3455 C C . ILE A 1 422 ? 86.369 -2.265 -36.630 1.00 89.94 422 ILE A C 1
ATOM 3457 O O . ILE A 1 422 ? 85.834 -1.162 -36.565 1.00 89.94 422 ILE A O 1
ATOM 3461 N N . LEU A 1 423 ? 85.775 -3.311 -37.205 1.00 89.12 423 LEU A N 1
ATOM 3462 C CA . LEU A 1 423 ? 84.452 -3.295 -37.834 1.00 89.12 423 LEU A CA 1
ATOM 3463 C C . LEU A 1 423 ? 83.339 -2.970 -36.827 1.00 89.12 423 LEU A C 1
ATOM 3465 O O . LEU A 1 423 ? 82.425 -2.228 -37.158 1.00 89.12 423 LEU A O 1
ATOM 3469 N N . ASN A 1 424 ? 83.422 -3.438 -35.577 1.00 91.44 424 ASN A N 1
ATOM 3470 C CA . ASN A 1 424 ? 82.464 -3.079 -34.522 1.00 91.44 424 ASN A CA 1
ATOM 3471 C C . ASN A 1 424 ? 82.552 -1.579 -34.165 1.00 91.44 424 ASN A C 1
ATOM 3473 O O . ASN A 1 424 ? 81.529 -0.919 -33.995 1.00 91.44 424 ASN A O 1
ATOM 3477 N N . ILE A 1 425 ? 83.764 -1.013 -34.113 1.00 89.75 425 ILE A N 1
ATOM 3478 C CA . ILE A 1 425 ? 83.984 0.431 -33.919 1.00 89.75 425 ILE A CA 1
ATOM 3479 C C . ILE A 1 425 ? 83.507 1.230 -35.144 1.00 89.75 425 ILE A C 1
ATOM 3481 O O . ILE A 1 425 ? 82.838 2.250 -34.981 1.00 89.75 425 ILE A O 1
ATOM 3485 N N . GLN A 1 426 ? 83.791 0.759 -36.362 1.00 90.25 426 GLN A N 1
ATOM 3486 C CA . GLN A 1 426 ? 83.330 1.380 -37.607 1.00 90.25 426 GLN A CA 1
ATOM 3487 C C . GLN A 1 426 ? 81.804 1.342 -37.732 1.00 90.25 426 GLN A C 1
ATOM 3489 O O . GLN A 1 426 ? 81.220 2.366 -38.069 1.00 90.25 426 GLN A O 1
ATOM 3494 N N . ASN A 1 427 ? 81.149 0.232 -37.377 1.00 87.00 427 ASN A N 1
ATOM 3495 C CA . ASN A 1 427 ? 79.690 0.128 -37.341 1.00 87.00 427 ASN A CA 1
ATOM 3496 C C . ASN A 1 427 ? 79.088 1.114 -36.338 1.00 87.00 427 ASN A C 1
ATOM 3498 O O . ASN A 1 427 ? 78.190 1.853 -36.713 1.00 87.00 427 ASN A O 1
ATOM 3502 N N . ARG A 1 428 ? 79.629 1.239 -35.118 1.00 88.38 428 ARG A N 1
ATOM 3503 C CA . ARG A 1 428 ? 79.172 2.262 -34.151 1.00 88.38 428 ARG A CA 1
ATOM 3504 C C . ARG A 1 428 ? 79.383 3.691 -34.662 1.00 88.38 428 ARG A C 1
ATOM 3506 O O . ARG A 1 428 ? 78.552 4.566 -34.426 1.00 88.38 428 ARG A O 1
ATOM 3513 N N . GLY A 1 429 ? 80.475 3.938 -35.388 1.00 90.50 429 GLY A N 1
ATOM 3514 C CA . GLY A 1 429 ? 80.718 5.207 -36.079 1.00 90.50 429 GLY A CA 1
ATOM 3515 C C . GLY A 1 429 ? 79.713 5.469 -37.207 1.00 90.50 429 GLY A C 1
ATOM 3516 O O . GLY A 1 429 ? 79.197 6.578 -37.329 1.00 90.50 429 GLY A O 1
ATOM 3517 N N . ALA A 1 430 ? 79.379 4.442 -37.990 1.00 87.12 430 ALA A N 1
ATOM 3518 C CA . ALA A 1 430 ? 78.383 4.490 -39.054 1.00 87.12 430 ALA A CA 1
ATOM 3519 C C . ALA A 1 430 ? 76.953 4.630 -38.508 1.00 87.12 430 ALA A C 1
ATOM 3521 O O . ALA A 1 430 ? 76.164 5.365 -39.088 1.00 87.12 430 ALA A O 1
ATOM 3522 N N . GLU A 1 431 ? 76.629 4.014 -37.369 1.00 87.94 431 GLU A N 1
ATOM 3523 C CA . GLU A 1 431 ? 75.378 4.182 -36.620 1.00 87.94 431 GLU A CA 1
ATOM 3524 C C . GLU A 1 431 ? 75.239 5.614 -36.090 1.00 87.94 431 GLU A C 1
ATOM 3526 O O . GLU A 1 431 ? 74.202 6.246 -36.291 1.00 87.94 431 GLU A O 1
ATOM 3531 N N . ALA A 1 432 ? 76.289 6.168 -35.475 1.00 88.75 432 ALA A N 1
ATOM 3532 C CA . ALA A 1 432 ? 76.311 7.565 -35.041 1.00 88.75 432 ALA A CA 1
ATOM 3533 C C . ALA A 1 432 ? 76.183 8.535 -36.232 1.00 88.75 432 ALA A C 1
ATOM 3535 O O . ALA A 1 432 ? 75.439 9.517 -36.160 1.00 88.75 432 ALA A O 1
ATOM 3536 N N . SER A 1 433 ? 76.844 8.226 -37.352 1.00 90.12 433 SER A N 1
ATOM 3537 C CA . SER A 1 433 ? 76.696 8.954 -38.614 1.00 90.12 433 SER A CA 1
ATOM 3538 C C . SER A 1 433 ? 75.268 8.846 -39.163 1.00 90.12 433 SER A C 1
ATOM 3540 O O . SER A 1 433 ? 74.686 9.865 -39.512 1.00 90.12 433 SER A O 1
ATOM 3542 N N . LEU A 1 434 ? 74.643 7.663 -39.128 1.00 89.81 434 LEU A N 1
ATOM 3543 C CA . LEU A 1 434 ? 73.239 7.433 -39.497 1.00 89.81 434 LEU A CA 1
ATOM 3544 C C . LEU A 1 434 ? 72.260 8.204 -38.608 1.00 89.81 434 LEU A C 1
ATOM 3546 O O . LEU A 1 434 ? 71.259 8.715 -39.099 1.00 89.81 434 LEU A O 1
ATOM 3550 N N . VAL A 1 435 ? 72.522 8.310 -37.305 1.00 92.94 435 VAL A N 1
ATOM 3551 C CA . VAL A 1 435 ? 71.709 9.133 -36.397 1.00 92.94 435 VAL A CA 1
ATOM 3552 C C . VAL A 1 435 ? 71.854 10.618 -36.734 1.00 92.94 435 VAL A C 1
ATOM 3554 O O . VAL A 1 435 ? 70.863 11.344 -36.695 1.00 92.94 435 VAL A O 1
ATOM 3557 N N . ASN A 1 436 ? 73.050 11.077 -37.105 1.00 91.12 436 ASN A N 1
ATOM 3558 C CA . ASN A 1 436 ? 73.282 12.474 -37.469 1.00 91.12 436 ASN A CA 1
ATOM 3559 C C . ASN A 1 436 ? 72.755 12.820 -38.873 1.00 91.12 436 ASN A C 1
ATOM 3561 O O . ASN A 1 436 ? 72.133 13.867 -39.030 1.00 91.12 436 ASN A O 1
ATOM 3565 N N . THR A 1 437 ? 72.882 11.939 -39.867 1.00 88.12 437 THR A N 1
ATOM 3566 C CA . THR A 1 437 ? 72.263 12.133 -41.189 1.00 88.12 437 THR A CA 1
ATOM 3567 C C . THR A 1 437 ? 70.744 12.014 -41.127 1.00 88.12 437 THR A C 1
ATOM 3569 O O . THR A 1 437 ? 70.072 12.784 -41.795 1.00 88.12 437 THR A O 1
ATOM 3572 N N . ARG A 1 438 ? 70.170 11.167 -40.257 1.00 90.56 438 ARG A N 1
ATOM 3573 C CA . ARG A 1 438 ? 68.720 11.173 -39.960 1.00 90.56 438 ARG A CA 1
ATOM 3574 C C . ARG A 1 438 ? 68.249 12.439 -39.236 1.00 90.56 438 ARG A C 1
ATOM 3576 O O . ARG A 1 438 ? 67.074 12.776 -39.344 1.00 90.56 438 ARG A O 1
ATOM 3583 N N . LYS A 1 439 ? 69.118 13.133 -38.489 1.00 91.62 439 LYS A N 1
ATOM 3584 C CA . LYS A 1 439 ? 68.811 14.470 -37.949 1.00 91.62 439 LYS A CA 1
ATOM 3585 C C . LYS A 1 439 ? 68.849 15.521 -39.054 1.00 91.62 439 LYS A C 1
ATOM 3587 O O . LYS A 1 439 ? 67.861 16.229 -39.181 1.00 91.62 439 LYS A O 1
ATOM 3592 N N . SER A 1 440 ? 69.902 15.537 -39.884 1.00 91.75 440 SER A N 1
ATOM 3593 C CA . SER A 1 440 ? 69.967 16.397 -41.078 1.00 91.75 440 SER A CA 1
ATOM 3594 C C . SER A 1 440 ? 68.723 16.204 -41.929 1.00 91.75 440 SER A C 1
ATOM 3596 O O . SER A 1 440 ? 67.976 17.151 -42.081 1.00 91.75 440 SER A O 1
ATOM 3598 N N . LEU A 1 441 ? 68.399 14.964 -42.320 1.00 88.94 441 LEU A N 1
ATOM 3599 C CA . LEU A 1 441 ? 67.196 14.627 -43.082 1.00 88.94 441 LEU A CA 1
ATOM 3600 C C . LEU A 1 441 ? 65.926 15.217 -42.453 1.00 88.94 441 LEU A C 1
ATOM 3602 O O . LEU A 1 441 ? 65.103 15.756 -43.171 1.00 88.94 441 LEU A O 1
ATOM 3606 N N . LYS A 1 442 ? 65.779 15.182 -41.123 1.00 91.19 442 LYS A N 1
ATOM 3607 C CA . LYS A 1 442 ? 64.630 15.779 -40.419 1.00 91.19 442 LYS A CA 1
ATOM 3608 C C . LYS A 1 442 ? 64.637 17.304 -40.366 1.00 91.19 442 LYS A C 1
ATOM 3610 O O . LYS A 1 442 ? 63.584 17.900 -40.154 1.00 91.19 442 LYS A O 1
ATOM 3615 N N . ASP A 1 443 ? 65.788 17.946 -40.491 1.00 91.25 443 ASP A N 1
ATOM 3616 C CA . ASP A 1 443 ? 65.904 19.400 -40.603 1.00 91.25 443 ASP A CA 1
ATOM 3617 C C . ASP A 1 443 ? 65.753 19.849 -42.070 1.00 91.25 443 ASP A C 1
ATOM 3619 O O . ASP A 1 443 ? 65.045 20.819 -42.338 1.00 91.25 443 ASP A O 1
ATOM 3623 N N . ASP A 1 444 ? 66.258 19.057 -43.016 1.00 89.94 444 ASP A N 1
ATOM 3624 C CA . ASP A 1 444 ? 66.035 19.142 -44.460 1.00 89.94 444 ASP A CA 1
ATOM 3625 C C . ASP A 1 444 ? 64.553 18.901 -44.818 1.00 89.94 444 ASP A C 1
ATOM 3627 O O . ASP A 1 444 ? 64.005 19.605 -45.658 1.00 89.94 444 ASP A O 1
ATOM 3631 N N . GLU A 1 445 ? 63.852 17.990 -44.133 1.00 90.19 445 GLU A N 1
ATOM 3632 C CA . GLU A 1 445 ? 62.397 17.771 -44.233 1.00 90.19 445 GLU A CA 1
ATOM 3633 C C . GLU A 1 445 ? 61.615 19.012 -43.767 1.00 90.19 445 GLU A C 1
ATOM 3635 O O . GLU A 1 445 ? 60.615 19.383 -44.386 1.00 90.19 445 GLU A O 1
ATOM 3640 N N . LYS A 1 446 ? 62.070 19.703 -42.710 1.00 89.69 446 LYS A N 1
ATOM 3641 C CA . LYS A 1 446 ? 61.458 20.962 -42.234 1.00 89.69 446 LYS A CA 1
ATOM 3642 C C . LYS A 1 446 ? 61.752 22.117 -43.186 1.00 89.69 446 LYS A C 1
ATOM 3644 O O . LYS A 1 446 ? 60.865 22.922 -43.452 1.00 89.69 446 LYS A O 1
ATOM 3649 N N . GLU A 1 447 ? 62.974 22.212 -43.708 1.00 90.31 447 GLU A N 1
ATOM 3650 C CA . GLU A 1 447 ? 63.334 23.160 -44.766 1.00 90.31 447 GLU A CA 1
ATOM 3651 C C . GLU A 1 447 ? 62.516 22.914 -46.034 1.00 90.31 447 GLU A C 1
ATOM 3653 O O . GLU A 1 447 ? 62.015 23.867 -46.622 1.00 90.31 447 GLU A O 1
ATOM 3658 N N . LEU A 1 448 ? 62.337 21.654 -46.435 1.00 88.94 448 LEU A N 1
ATOM 3659 C CA . LEU A 1 448 ? 61.512 21.262 -47.571 1.00 88.94 448 LEU A CA 1
ATOM 3660 C C . LEU A 1 448 ? 60.044 21.599 -47.314 1.00 88.94 448 LEU A C 1
ATOM 3662 O O . LEU A 1 448 ? 59.417 22.183 -48.185 1.00 88.94 448 LEU A O 1
ATOM 3666 N N . SER A 1 449 ? 59.522 21.341 -46.113 1.00 87.12 449 SER A N 1
ATOM 3667 C CA . SER A 1 449 ? 58.161 21.727 -45.712 1.00 87.12 449 SER A CA 1
ATOM 3668 C C . SER A 1 449 ? 57.966 23.244 -45.798 1.00 87.12 449 SER A C 1
ATOM 3670 O O . SER A 1 449 ? 57.043 23.701 -46.461 1.00 87.12 449 SER A O 1
ATOM 3672 N N . ARG A 1 450 ? 58.902 24.042 -45.264 1.00 91.31 450 ARG A N 1
ATOM 3673 C CA . ARG A 1 450 ? 58.902 25.513 -45.390 1.00 91.31 450 ARG A CA 1
ATOM 3674 C C . ARG A 1 450 ? 59.052 25.995 -46.836 1.00 91.31 450 ARG A C 1
ATOM 3676 O O . ARG A 1 450 ? 58.463 27.003 -47.212 1.00 91.31 450 ARG A O 1
ATOM 3683 N N . LYS A 1 451 ? 59.842 25.306 -47.664 1.00 87.12 451 LYS A N 1
ATOM 3684 C CA . LYS A 1 451 ? 60.007 25.616 -49.096 1.00 87.12 451 LYS A CA 1
ATOM 3685 C C . LYS A 1 451 ? 58.772 25.212 -49.901 1.00 87.12 451 LYS A C 1
ATOM 3687 O O . LYS A 1 451 ? 58.443 25.905 -50.856 1.00 87.12 451 LYS A O 1
ATOM 3692 N N . ILE A 1 452 ? 58.051 24.171 -49.488 1.00 86.81 452 ILE A N 1
ATOM 3693 C CA . ILE A 1 452 ? 56.740 23.775 -50.014 1.00 86.81 452 ILE A CA 1
ATOM 3694 C C . ILE A 1 452 ? 55.680 24.801 -49.599 1.00 86.81 452 ILE A C 1
ATOM 3696 O O . ILE A 1 452 ? 54.971 25.292 -50.464 1.00 86.81 452 ILE A O 1
ATOM 3700 N N . GLU A 1 453 ? 55.622 25.221 -48.333 1.00 88.50 453 GLU A N 1
ATOM 3701 C CA . GLU A 1 453 ? 54.776 26.332 -47.868 1.00 88.50 453 GLU A CA 1
ATOM 3702 C C . GLU A 1 453 ? 55.079 27.627 -48.633 1.00 88.50 453 GLU A C 1
ATOM 3704 O O . GLU A 1 453 ? 54.164 28.314 -49.083 1.00 88.50 453 GLU A O 1
ATOM 3709 N N . HIS A 1 454 ? 56.355 27.965 -48.834 1.00 90.00 454 HIS A N 1
ATOM 3710 C CA . HIS A 1 454 ? 56.751 29.131 -49.621 1.00 90.00 454 HIS A CA 1
ATOM 3711 C C . HIS A 1 454 ? 56.379 28.971 -51.103 1.00 90.00 454 HIS A C 1
ATOM 3713 O O . HIS A 1 454 ? 55.889 29.920 -51.704 1.00 90.00 454 HIS A O 1
ATOM 3719 N N . SER A 1 455 ? 56.533 27.775 -51.678 1.00 86.75 455 SER A N 1
ATOM 3720 C CA . SER A 1 455 ? 56.123 27.457 -53.052 1.00 86.75 455 SER A CA 1
ATOM 3721 C C . SER A 1 455 ? 54.601 27.490 -53.227 1.00 86.75 455 SER A C 1
ATOM 3723 O O . SER A 1 455 ? 54.125 27.991 -54.237 1.00 86.75 455 SER A O 1
ATOM 3725 N N . TYR A 1 456 ? 53.817 27.070 -52.229 1.00 89.88 456 TYR A N 1
ATOM 3726 C CA . TYR A 1 456 ? 52.362 27.234 -52.223 1.00 89.88 456 TYR A CA 1
ATOM 3727 C C . TYR A 1 456 ? 51.956 28.698 -52.058 1.00 89.88 456 TYR A C 1
ATOM 3729 O O . TYR A 1 456 ? 51.071 29.154 -52.770 1.00 89.88 456 TYR A O 1
ATOM 3737 N N . ASN A 1 457 ? 52.617 29.471 -51.192 1.00 89.12 457 ASN A N 1
ATOM 3738 C CA . ASN A 1 457 ? 52.350 30.906 -51.055 1.00 89.12 457 ASN A CA 1
ATOM 3739 C C . ASN A 1 457 ? 52.716 31.683 -52.331 1.00 89.12 457 ASN A C 1
ATOM 3741 O O . ASN A 1 457 ? 51.952 32.542 -52.768 1.00 89.12 457 ASN A O 1
ATOM 3745 N N . MET A 1 458 ? 53.849 31.363 -52.961 1.00 84.62 458 MET A N 1
ATOM 3746 C CA . MET A 1 458 ? 54.266 31.943 -54.239 1.00 84.62 458 MET A CA 1
ATOM 3747 C C . MET A 1 458 ? 53.391 31.454 -55.394 1.00 84.62 458 MET A C 1
ATOM 3749 O O . MET A 1 458 ? 52.999 32.267 -56.220 1.00 84.62 458 MET A O 1
ATOM 3753 N N . GLY A 1 459 ? 53.008 30.178 -55.420 1.00 85.06 459 GLY A N 1
ATOM 3754 C CA . GLY A 1 459 ? 52.074 29.596 -56.385 1.00 85.06 459 GLY A CA 1
ATOM 3755 C C . GLY A 1 459 ? 50.674 30.197 -56.271 1.00 85.06 459 GLY A C 1
ATOM 3756 O O . GLY A 1 459 ? 50.085 30.554 -57.280 1.00 85.06 459 GLY A O 1
ATOM 3757 N N . PHE A 1 460 ? 50.185 30.438 -55.055 1.00 84.56 460 PHE A N 1
ATOM 3758 C CA . PHE A 1 460 ? 48.959 31.191 -54.789 1.00 84.56 460 PHE A CA 1
ATOM 3759 C C . PHE A 1 460 ? 49.101 32.666 -55.189 1.00 84.56 460 PHE A C 1
ATOM 3761 O O . PHE A 1 460 ? 48.150 33.265 -55.684 1.00 84.56 460 PHE A O 1
ATOM 3768 N N . LYS A 1 461 ? 50.288 33.272 -55.041 1.00 86.62 461 LYS A N 1
ATOM 3769 C CA . LYS A 1 461 ? 50.546 34.638 -55.526 1.00 86.62 461 LYS A CA 1
ATOM 3770 C C . LYS A 1 461 ? 50.594 34.716 -57.051 1.00 86.62 461 LYS A C 1
ATOM 3772 O O . LYS A 1 461 ? 50.053 35.665 -57.614 1.00 86.62 461 LYS A O 1
ATOM 3777 N N . VAL A 1 462 ? 51.177 33.711 -57.700 1.00 83.31 462 VAL A N 1
ATOM 3778 C CA . VAL A 1 462 ? 51.137 33.510 -59.150 1.00 83.31 462 VAL A CA 1
ATOM 3779 C C . VAL A 1 462 ? 49.690 33.312 -59.586 1.00 83.31 462 VAL A C 1
ATOM 3781 O O . VAL A 1 462 ? 49.229 34.118 -60.374 1.00 83.31 462 VAL A O 1
ATOM 3784 N N . GLN A 1 463 ? 48.918 32.410 -58.977 1.00 79.81 463 GLN A N 1
ATOM 3785 C CA . GLN A 1 463 ? 47.488 32.236 -59.259 1.00 79.81 463 GLN A CA 1
ATOM 3786 C C . GLN A 1 463 ? 46.669 33.513 -59.025 1.00 79.81 463 GLN A C 1
ATOM 3788 O O . GLN A 1 463 ? 45.808 33.829 -59.833 1.00 79.81 463 GLN A O 1
ATOM 3793 N N . GLN A 1 464 ? 46.941 34.316 -57.989 1.00 80.38 464 GLN A N 1
ATOM 3794 C CA . GLN A 1 464 ? 46.288 35.623 -57.818 1.00 80.38 464 GLN A CA 1
ATOM 3795 C C . GLN A 1 464 ? 46.610 36.592 -58.967 1.00 80.38 464 GLN A C 1
ATOM 3797 O O . GLN A 1 464 ? 45.740 37.357 -59.389 1.00 80.38 464 GLN A O 1
ATOM 3802 N N . LEU A 1 465 ? 47.844 36.576 -59.477 1.00 81.69 465 LEU A N 1
ATOM 3803 C CA . LEU A 1 465 ? 48.260 37.385 -60.624 1.00 81.69 465 LEU A CA 1
ATOM 3804 C C . LEU A 1 465 ? 47.708 36.826 -61.940 1.00 81.69 465 LEU A C 1
ATOM 3806 O O . LEU A 1 465 ? 47.202 37.601 -62.741 1.00 81.69 465 LEU A O 1
ATOM 3810 N N . GLU A 1 466 ? 47.708 35.511 -62.136 1.00 75.56 466 GLU A N 1
ATOM 3811 C CA . GLU A 1 466 ? 47.125 34.807 -63.279 1.00 75.56 466 GLU A CA 1
ATOM 3812 C C . GLU A 1 466 ? 45.609 34.977 -63.323 1.00 75.56 466 GLU A C 1
ATOM 3814 O O . GLU A 1 466 ? 45.078 35.269 -64.383 1.00 75.56 466 GLU A O 1
ATOM 3819 N N . MET A 1 467 ? 44.893 34.896 -62.198 1.00 66.69 467 MET A N 1
ATOM 3820 C CA . MET A 1 467 ? 43.465 35.223 -62.114 1.00 66.69 467 MET A CA 1
ATOM 3821 C C . MET A 1 467 ? 43.216 36.700 -62.425 1.00 66.69 467 MET A C 1
ATOM 3823 O O . MET A 1 467 ? 42.233 37.025 -63.086 1.00 66.69 467 MET A O 1
ATOM 3827 N N . LYS A 1 468 ? 44.094 37.610 -61.984 1.00 77.81 468 LYS A N 1
ATOM 3828 C CA . LYS A 1 468 ? 43.984 39.041 -62.305 1.00 77.81 468 LYS A CA 1
ATOM 3829 C C . LYS A 1 468 ? 44.247 39.308 -63.791 1.00 77.81 468 LYS A C 1
ATOM 3831 O O . LYS A 1 468 ? 43.509 40.076 -64.395 1.00 77.81 468 LYS A O 1
ATOM 3836 N N . ILE A 1 469 ? 45.234 38.640 -64.386 1.00 73.38 469 ILE A N 1
ATOM 3837 C CA . ILE A 1 469 ? 45.542 38.679 -65.821 1.00 73.38 469 ILE A CA 1
ATOM 3838 C C . ILE A 1 469 ? 44.408 38.035 -66.627 1.00 73.38 469 ILE A C 1
ATOM 3840 O O . ILE A 1 469 ? 43.951 38.623 -67.593 1.00 73.38 469 ILE A O 1
ATOM 3844 N N . SER A 1 470 ? 43.877 36.890 -66.203 1.00 65.44 470 SER A N 1
ATOM 3845 C CA . SER A 1 470 ? 42.813 36.167 -66.912 1.00 65.44 470 SER A CA 1
ATOM 3846 C C . SER A 1 470 ? 41.483 36.924 -66.849 1.00 65.44 470 SER A C 1
ATOM 3848 O O . SER A 1 470 ? 40.791 37.005 -67.858 1.00 65.44 470 SER A O 1
ATOM 3850 N N . LYS A 1 471 ? 41.185 37.609 -65.733 1.00 65.38 471 LYS A N 1
ATOM 3851 C CA . LYS A 1 471 ? 40.092 38.598 -65.649 1.00 65.38 471 LYS A CA 1
ATOM 3852 C C . LYS A 1 471 ? 40.319 39.813 -66.556 1.00 65.38 471 LYS A C 1
ATOM 3854 O O . LYS A 1 471 ? 39.363 40.296 -67.149 1.00 65.38 471 LYS A O 1
ATOM 3859 N N . LEU A 1 472 ? 41.561 40.283 -66.715 1.00 66.00 472 LEU A N 1
ATOM 3860 C CA . LEU A 1 472 ? 41.913 41.335 -67.685 1.00 66.00 472 LEU A CA 1
ATOM 3861 C C . LEU A 1 472 ? 41.885 40.846 -69.149 1.00 66.00 472 LEU A C 1
ATOM 3863 O O . LEU A 1 472 ? 41.696 41.660 -70.046 1.00 66.00 472 LEU A O 1
ATOM 3867 N N . MET A 1 473 ? 42.030 39.539 -69.393 1.00 56.75 473 MET A N 1
ATOM 3868 C CA . MET A 1 473 ? 41.903 38.889 -70.707 1.00 56.75 473 MET A CA 1
ATOM 3869 C C . MET A 1 473 ? 40.509 38.278 -70.958 1.00 56.75 473 MET A C 1
ATOM 3871 O O . MET A 1 473 ? 40.310 37.615 -71.972 1.00 56.75 473 MET A O 1
ATOM 3875 N N . GLY A 1 474 ? 39.544 38.475 -70.053 1.00 56.25 474 GLY A N 1
ATOM 3876 C CA . GLY A 1 474 ? 38.160 38.002 -70.197 1.00 56.25 474 GLY A CA 1
ATOM 3877 C C . GLY A 1 474 ? 37.933 36.489 -70.058 1.00 56.25 474 GLY A C 1
ATOM 3878 O O . GLY A 1 474 ? 36.811 36.037 -70.268 1.00 56.25 474 GLY A O 1
ATOM 3879 N N . VAL A 1 475 ? 38.947 35.699 -69.689 1.00 61.44 475 VAL A N 1
ATOM 3880 C CA . VAL A 1 475 ? 38.827 34.241 -69.515 1.00 61.44 475 VAL A CA 1
ATOM 3881 C C . VAL A 1 475 ? 38.682 33.918 -68.033 1.00 61.44 475 VAL A C 1
ATOM 3883 O O . VAL A 1 475 ? 39.663 33.845 -67.294 1.00 61.44 475 VAL A O 1
ATOM 3886 N N . GLN A 1 476 ? 37.448 33.706 -67.586 1.00 51.72 476 GLN A N 1
ATOM 3887 C CA . GLN A 1 476 ? 37.188 33.168 -66.257 1.00 51.72 476 GLN A CA 1
ATOM 3888 C C . GLN A 1 476 ? 37.107 31.641 -66.359 1.00 51.72 476 GLN A C 1
ATOM 3890 O O . GLN A 1 476 ? 36.286 31.114 -67.101 1.00 51.72 476 GLN A O 1
ATOM 3895 N N . LYS A 1 477 ? 37.997 30.928 -65.658 1.00 56.94 477 LYS A N 1
ATOM 3896 C CA . LYS A 1 477 ? 37.808 29.497 -65.400 1.00 56.94 477 LYS A CA 1
ATOM 3897 C C . LYS A 1 477 ? 36.887 29.372 -64.199 1.00 56.94 477 LYS A C 1
ATOM 3899 O O . LYS A 1 477 ? 37.258 29.830 -63.117 1.00 56.94 477 LYS A O 1
ATOM 3904 N N . ASP A 1 478 ? 35.718 28.785 -64.407 1.00 57.34 478 ASP A N 1
ATOM 3905 C CA . ASP A 1 478 ? 34.810 28.460 -63.315 1.00 57.34 478 ASP A CA 1
ATOM 3906 C C . ASP A 1 478 ? 35.416 27.382 -62.409 1.00 57.34 478 ASP A C 1
ATOM 3908 O O . ASP A 1 478 ? 36.276 26.593 -62.821 1.00 57.34 478 ASP A O 1
ATOM 3912 N N . ILE A 1 479 ? 35.003 27.401 -61.143 1.00 61.09 479 ILE A N 1
ATOM 3913 C CA . ILE A 1 479 ? 35.414 26.405 -60.157 1.00 61.09 479 ILE A CA 1
ATOM 3914 C C . ILE A 1 479 ? 34.644 25.116 -60.447 1.00 61.09 479 ILE A C 1
ATOM 3916 O O . ILE A 1 479 ? 33.479 25.142 -60.827 1.00 61.09 479 ILE A O 1
ATOM 3920 N N . ASP A 1 480 ? 35.335 23.992 -60.292 1.00 65.31 480 ASP A N 1
ATOM 3921 C CA . ASP A 1 480 ? 34.846 22.650 -60.591 1.00 65.31 480 ASP A CA 1
ATOM 3922 C C . ASP A 1 480 ? 33.603 22.315 -59.728 1.00 65.31 480 ASP A C 1
ATOM 3924 O O . ASP A 1 480 ? 33.749 22.067 -58.523 1.00 65.31 480 ASP A O 1
ATOM 3928 N N . PRO A 1 481 ? 32.374 22.361 -60.285 1.00 70.19 481 PRO A N 1
ATOM 3929 C CA . PRO A 1 481 ? 31.153 22.563 -59.497 1.00 70.19 481 PRO A CA 1
ATOM 3930 C C . PRO A 1 481 ? 30.804 21.359 -58.616 1.00 70.19 481 PRO A C 1
ATOM 3932 O O . PRO A 1 481 ? 30.217 21.516 -57.546 1.00 70.19 481 PRO A O 1
ATOM 3935 N N . GLU A 1 482 ? 31.240 20.160 -59.009 1.00 70.50 482 GLU A N 1
ATOM 3936 C CA . GLU A 1 482 ? 31.118 18.939 -58.208 1.00 70.50 482 GLU A CA 1
ATOM 3937 C C . GLU A 1 482 ? 31.829 19.076 -56.847 1.00 70.50 482 GLU A C 1
ATOM 3939 O O . GLU A 1 482 ? 31.369 18.536 -55.838 1.00 70.50 482 GLU A O 1
ATOM 3944 N N . LYS A 1 483 ? 32.924 19.847 -56.776 1.00 74.06 483 LYS A N 1
ATOM 3945 C CA . LYS A 1 483 ? 33.691 20.045 -55.538 1.00 74.06 483 LYS A CA 1
ATOM 3946 C C . LYS A 1 483 ? 33.025 21.050 -54.597 1.00 74.06 483 LYS A C 1
ATOM 3948 O O . LYS A 1 483 ? 33.006 20.806 -53.393 1.00 74.06 483 LYS A O 1
ATOM 3953 N N . GLU A 1 484 ? 32.417 22.115 -55.118 1.00 78.50 484 GLU A N 1
ATOM 3954 C CA . GLU A 1 484 ? 31.611 23.045 -54.306 1.00 78.50 484 GLU A CA 1
ATOM 3955 C C . GLU A 1 484 ? 30.320 22.373 -53.804 1.00 78.50 484 GLU A C 1
ATOM 3957 O O . GLU A 1 484 ? 29.973 22.491 -52.625 1.00 78.50 484 GLU A O 1
ATOM 3962 N N . ALA A 1 485 ? 29.669 21.561 -54.644 1.00 79.88 485 ALA A N 1
ATOM 3963 C CA . ALA A 1 485 ? 28.554 20.707 -54.232 1.00 79.88 485 ALA A CA 1
ATOM 3964 C C . ALA A 1 485 ? 28.968 19.706 -53.135 1.00 79.88 485 ALA A C 1
ATOM 3966 O O . ALA A 1 485 ? 28.238 19.504 -52.163 1.00 79.88 485 ALA A O 1
ATOM 3967 N N . ARG A 1 486 ? 30.166 19.109 -53.231 1.00 86.06 486 ARG A N 1
ATOM 3968 C CA . ARG A 1 486 ? 30.667 18.174 -52.212 1.00 86.06 486 ARG A CA 1
ATOM 3969 C C . ARG A 1 486 ? 31.003 18.855 -50.885 1.00 86.06 486 ARG A C 1
ATOM 3971 O O . ARG A 1 486 ? 30.724 18.272 -49.839 1.00 86.06 486 ARG A O 1
ATOM 3978 N N . ILE A 1 487 ? 31.577 20.059 -50.914 1.00 81.94 487 ILE A N 1
ATOM 3979 C CA . ILE A 1 487 ? 31.873 20.847 -49.707 1.00 81.94 487 ILE A CA 1
ATOM 3980 C C . ILE A 1 487 ? 30.568 21.246 -49.013 1.00 81.94 487 ILE A C 1
ATOM 3982 O O . ILE A 1 487 ? 30.370 20.885 -47.856 1.00 81.94 487 ILE A O 1
ATOM 3986 N N . THR A 1 488 ? 29.631 21.863 -49.735 1.00 87.31 488 THR A N 1
ATOM 3987 C CA . THR A 1 488 ? 28.346 22.303 -49.161 1.00 87.31 488 THR A CA 1
ATOM 3988 C C . THR A 1 488 ? 27.477 21.143 -48.653 1.00 87.31 488 THR A C 1
ATOM 3990 O O . THR A 1 488 ? 26.748 21.299 -47.672 1.00 87.31 488 THR A O 1
ATOM 3993 N N . ALA A 1 489 ? 27.578 19.948 -49.248 1.00 84.94 489 ALA A N 1
ATOM 3994 C CA . ALA A 1 489 ? 26.951 18.736 -48.715 1.00 84.94 489 ALA A CA 1
ATOM 3995 C C . ALA A 1 489 ? 27.591 18.254 -47.397 1.00 84.94 489 ALA A C 1
ATOM 3997 O O . ALA A 1 489 ? 26.878 17.821 -46.489 1.00 84.94 489 ALA A O 1
ATOM 3998 N N . LEU A 1 490 ? 28.921 18.342 -47.265 1.00 89.06 490 LEU A N 1
ATOM 3999 C CA . LEU A 1 490 ? 29.635 17.999 -46.029 1.00 89.06 490 LEU A CA 1
ATOM 4000 C C . LEU A 1 490 ? 29.390 19.029 -44.917 1.00 89.06 490 LEU A C 1
ATOM 4002 O O . LEU A 1 490 ? 29.213 18.634 -43.768 1.00 89.06 490 LEU A O 1
ATOM 4006 N N . GLU A 1 491 ? 29.303 20.317 -45.252 1.00 91.50 491 GLU A N 1
ATOM 4007 C CA . GLU A 1 491 ? 28.918 21.388 -44.324 1.00 91.50 491 GLU A CA 1
ATOM 4008 C C . GLU A 1 491 ? 27.493 21.161 -43.796 1.00 91.50 491 GLU A C 1
ATOM 4010 O O . GLU A 1 491 ? 27.308 21.040 -42.587 1.00 91.50 491 GLU A O 1
ATOM 4015 N N . LYS A 1 492 ? 26.507 20.933 -44.680 1.00 91.38 492 LYS A N 1
ATOM 4016 C CA . LYS A 1 492 ? 25.136 20.553 -44.279 1.00 91.38 492 LYS A CA 1
ATOM 4017 C C . LYS A 1 492 ? 25.094 19.305 -43.390 1.00 91.38 492 LYS A C 1
ATOM 4019 O O . LYS A 1 492 ? 24.291 19.249 -42.460 1.00 91.38 492 LYS A O 1
ATOM 4024 N N . HIS A 1 493 ? 25.917 18.291 -43.663 1.00 90.62 493 HIS A N 1
ATOM 4025 C CA . HIS A 1 493 ? 25.989 17.096 -42.816 1.00 90.62 493 HIS A CA 1
ATOM 4026 C C . HIS A 1 493 ? 26.596 17.412 -41.441 1.00 90.62 493 HIS A C 1
ATOM 4028 O O . HIS A 1 493 ? 26.130 16.892 -40.427 1.00 90.62 493 HIS A O 1
ATOM 4034 N N . ASN A 1 494 ? 27.627 18.255 -41.385 1.00 91.12 494 ASN A N 1
ATOM 4035 C CA . ASN A 1 494 ? 28.231 18.697 -40.133 1.00 91.12 494 ASN A CA 1
ATOM 4036 C C . ASN A 1 494 ? 27.237 19.518 -39.292 1.00 91.12 494 ASN A C 1
ATOM 4038 O O . ASN A 1 494 ? 27.104 19.257 -38.101 1.00 91.12 494 ASN A O 1
ATOM 4042 N N . ASP A 1 495 ? 26.472 20.415 -39.917 1.00 92.94 495 ASP A N 1
ATOM 4043 C CA . ASP A 1 495 ? 25.437 21.218 -39.254 1.00 92.94 495 ASP A CA 1
ATOM 4044 C C . ASP A 1 495 ? 24.253 20.368 -38.758 1.00 92.94 495 ASP A C 1
ATOM 4046 O O . ASP A 1 495 ? 23.753 20.580 -37.653 1.00 92.94 495 ASP A O 1
ATOM 4050 N N . ARG A 1 496 ? 23.831 19.348 -39.524 1.00 89.69 496 ARG A N 1
ATOM 4051 C CA . ARG A 1 496 ? 22.863 18.337 -39.049 1.00 89.69 496 ARG A CA 1
ATOM 4052 C C . ARG A 1 496 ? 23.409 17.595 -37.815 1.00 89.69 496 ARG A C 1
ATOM 4054 O O . ARG A 1 496 ? 22.674 17.382 -36.852 1.00 89.69 496 ARG A O 1
ATOM 4061 N N . ALA A 1 497 ? 24.694 17.228 -37.815 1.00 89.50 497 ALA A N 1
ATOM 4062 C CA . ALA A 1 497 ? 25.325 16.493 -36.717 1.00 89.50 497 ALA A CA 1
ATOM 4063 C C . ALA A 1 497 ? 25.536 17.343 -35.448 1.00 89.50 497 ALA A C 1
ATOM 4065 O O . ALA A 1 497 ? 25.345 16.834 -34.342 1.00 89.50 497 ALA A O 1
ATOM 4066 N N . THR A 1 498 ? 25.878 18.631 -35.570 1.00 94.56 498 THR A N 1
ATOM 4067 C CA . THR A 1 498 ? 25.984 19.541 -34.414 1.00 94.56 498 THR A CA 1
ATOM 4068 C C . THR A 1 498 ? 24.616 19.842 -33.807 1.00 94.56 498 THR A C 1
ATOM 4070 O O . THR A 1 498 ? 24.478 19.767 -32.590 1.00 94.56 498 THR A O 1
ATOM 4073 N N . GLN A 1 499 ? 23.575 20.052 -34.620 1.00 93.12 499 GLN A N 1
ATOM 4074 C CA . GLN A 1 499 ? 22.199 20.215 -34.124 1.00 93.12 499 GLN A CA 1
ATOM 4075 C C . GLN A 1 499 ? 21.705 18.977 -33.354 1.00 93.12 499 GLN A C 1
ATOM 4077 O O . GLN A 1 499 ? 21.099 19.110 -32.290 1.00 93.12 499 GLN A O 1
ATOM 4082 N N . GLN A 1 500 ? 22.005 17.767 -33.844 1.00 91.44 500 GLN A N 1
ATOM 4083 C CA . GLN A 1 500 ? 21.712 16.522 -33.124 1.00 91.44 500 GLN A CA 1
ATOM 4084 C C . GLN A 1 500 ? 22.499 16.415 -31.808 1.00 91.44 500 GLN A C 1
ATOM 4086 O O . GLN A 1 500 ? 21.932 16.027 -30.786 1.00 91.44 500 GLN A O 1
ATOM 4091 N N . LEU A 1 501 ? 23.783 16.790 -31.806 1.00 93.94 501 LEU A N 1
ATOM 4092 C CA . LEU A 1 501 ? 24.621 16.799 -30.605 1.00 93.94 501 LEU A CA 1
ATOM 4093 C C . LEU A 1 501 ? 24.096 17.780 -29.542 1.00 93.94 501 LEU A C 1
ATOM 4095 O O . LEU A 1 501 ? 24.028 17.420 -28.367 1.00 93.94 501 LEU A O 1
ATOM 4099 N N . ASP A 1 502 ? 23.708 18.991 -29.937 1.00 95.19 502 ASP A N 1
ATOM 4100 C CA . ASP A 1 502 ? 23.186 20.018 -29.029 1.00 95.19 502 ASP A CA 1
ATOM 4101 C C . ASP A 1 502 ? 21.826 19.618 -28.439 1.00 95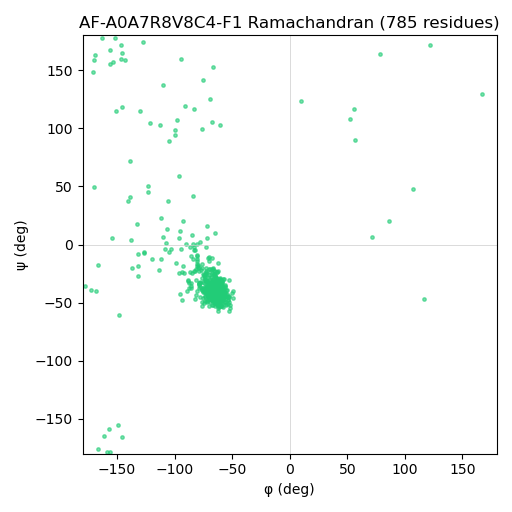.19 502 ASP A C 1
ATOM 4103 O O . ASP A 1 502 ? 21.592 19.794 -27.239 1.00 95.19 502 ASP A O 1
ATOM 4107 N N . LEU A 1 503 ? 20.951 19.002 -29.243 1.00 92.81 503 LEU A N 1
ATOM 4108 C CA . LEU A 1 503 ? 19.674 18.455 -28.780 1.00 92.81 503 LEU A CA 1
ATOM 4109 C C . LEU A 1 503 ? 19.881 17.314 -27.770 1.00 92.81 503 LEU A C 1
ATOM 4111 O O . LEU A 1 503 ? 19.238 17.306 -26.719 1.00 92.81 503 LEU A O 1
ATOM 4115 N N . LEU A 1 504 ? 20.821 16.399 -28.032 1.00 92.75 504 LEU A N 1
ATOM 4116 C CA . LEU A 1 504 ? 21.191 15.335 -27.092 1.00 92.75 504 LEU A CA 1
ATOM 4117 C C . LEU A 1 504 ? 21.798 15.898 -25.796 1.00 92.75 504 LEU A C 1
ATOM 4119 O O . LEU A 1 504 ? 21.443 15.444 -24.710 1.00 92.75 504 LEU A O 1
ATOM 4123 N N . GLN A 1 505 ? 22.655 16.923 -25.867 1.00 95.81 505 GLN A N 1
ATOM 4124 C CA . GLN A 1 505 ? 23.175 17.604 -24.673 1.00 95.81 505 GLN A CA 1
ATOM 4125 C C . GLN A 1 505 ? 22.069 18.277 -23.847 1.00 95.81 505 GLN A C 1
ATOM 4127 O O . GLN A 1 505 ? 22.153 18.310 -22.618 1.00 95.81 505 GLN A O 1
ATOM 4132 N N . LEU A 1 506 ? 21.042 18.829 -24.499 1.00 95.12 506 LEU A N 1
ATOM 4133 C CA . LEU A 1 506 ? 19.907 19.455 -23.823 1.00 95.12 506 LEU A CA 1
ATOM 4134 C C . LEU A 1 506 ? 19.024 18.401 -23.135 1.00 95.12 506 LEU A C 1
ATOM 4136 O O . LEU A 1 506 ? 18.660 18.588 -21.975 1.00 95.12 506 LEU A O 1
ATOM 4140 N N . GLN A 1 507 ? 18.780 17.259 -23.786 1.00 91.69 507 GLN A N 1
ATOM 4141 C CA . GLN A 1 507 ? 18.102 16.106 -23.179 1.00 91.69 507 GLN A CA 1
ATOM 4142 C C . GLN A 1 507 ? 18.883 15.526 -21.988 1.00 91.69 507 GLN A C 1
ATOM 4144 O O . GLN A 1 507 ? 18.292 15.260 -20.945 1.00 91.69 507 GLN A O 1
ATOM 4149 N N . VAL A 1 508 ? 20.211 15.387 -22.090 1.00 94.75 508 VAL A N 1
ATOM 4150 C CA . VAL A 1 508 ? 21.055 14.934 -20.966 1.00 94.75 508 VAL A CA 1
ATOM 4151 C C . VAL A 1 508 ? 20.946 15.888 -19.774 1.00 94.75 508 VAL A C 1
ATOM 4153 O O . VAL A 1 508 ? 20.767 15.426 -18.651 1.00 94.75 508 VAL A O 1
ATOM 4156 N N . LYS A 1 509 ? 20.960 17.210 -19.998 1.00 96.44 509 LYS A N 1
ATOM 4157 C CA . LYS A 1 509 ? 20.759 18.204 -18.925 1.00 96.44 509 LYS A CA 1
ATOM 4158 C C . LYS A 1 509 ? 19.373 18.106 -18.282 1.00 96.44 509 LYS A C 1
ATOM 4160 O O . LYS A 1 509 ? 19.282 18.187 -17.063 1.00 96.44 509 LYS A O 1
ATOM 4165 N N . GLN A 1 510 ? 18.318 17.881 -19.069 1.00 95.44 510 GLN A N 1
ATOM 4166 C CA . GLN A 1 510 ? 16.971 17.643 -18.535 1.00 95.44 510 GLN A CA 1
ATOM 4167 C C . GLN A 1 510 ? 16.936 16.397 -17.638 1.00 95.44 510 GLN A C 1
ATOM 4169 O O . GLN A 1 510 ? 16.437 16.475 -16.521 1.00 95.44 510 GLN A O 1
ATOM 4174 N N . VAL A 1 511 ? 17.543 15.286 -18.070 1.00 94.00 511 VAL A N 1
ATOM 4175 C CA . VAL A 1 511 ? 17.640 14.059 -17.258 1.00 94.00 511 VAL A CA 1
ATOM 4176 C C . VAL A 1 511 ? 18.481 14.276 -15.992 1.00 94.00 511 VAL A C 1
ATOM 4178 O O . VAL A 1 511 ? 18.105 13.787 -14.929 1.00 94.00 511 VAL A O 1
ATOM 4181 N N . GLU A 1 512 ? 19.580 15.035 -16.055 1.00 95.75 512 GLU A N 1
ATOM 4182 C CA . GLU A 1 512 ? 20.355 15.408 -14.862 1.00 95.75 512 GLU A CA 1
ATOM 4183 C C . GLU A 1 512 ? 19.533 16.235 -13.862 1.00 95.75 512 GLU A C 1
ATOM 4185 O O . GLU A 1 512 ? 19.582 15.964 -12.660 1.00 95.75 512 GLU A O 1
ATOM 4190 N N . ASP A 1 513 ? 18.781 17.234 -14.330 1.00 95.56 513 ASP A N 1
ATOM 4191 C CA . ASP A 1 513 ? 17.944 18.071 -13.467 1.00 95.56 513 ASP A CA 1
ATOM 4192 C C . ASP A 1 513 ? 16.740 17.299 -12.908 1.00 95.56 513 ASP A C 1
ATOM 4194 O O . ASP A 1 513 ? 16.439 17.428 -11.721 1.00 95.56 513 ASP A O 1
ATOM 4198 N N . ASP A 1 514 ? 16.121 16.406 -13.681 1.00 93.94 514 ASP A N 1
ATOM 4199 C CA . ASP A 1 514 ? 15.087 15.498 -13.177 1.00 93.94 514 ASP A CA 1
ATOM 4200 C C . ASP A 1 514 ? 15.642 14.502 -12.150 1.00 93.94 514 ASP A C 1
ATOM 4202 O O . ASP A 1 514 ? 15.000 14.261 -11.126 1.00 93.94 514 ASP A O 1
ATOM 4206 N N . MET A 1 515 ? 16.864 13.988 -12.332 1.00 94.50 515 MET A N 1
ATOM 4207 C CA . MET A 1 515 ? 17.545 13.183 -11.309 1.00 94.50 515 MET A CA 1
ATOM 4208 C C . MET A 1 515 ? 17.834 13.989 -10.033 1.00 94.50 515 MET A C 1
ATOM 4210 O O . MET A 1 515 ? 17.661 13.462 -8.930 1.00 94.50 515 MET A O 1
ATOM 4214 N N . ARG A 1 516 ? 18.228 15.267 -10.143 1.00 96.56 516 ARG A N 1
ATOM 4215 C CA . ARG A 1 516 ? 18.400 16.173 -8.987 1.00 96.56 516 ARG A CA 1
ATOM 4216 C C . ARG A 1 516 ? 17.067 16.418 -8.274 1.00 96.56 516 ARG A C 1
ATOM 4218 O O . ARG A 1 516 ? 17.009 16.309 -7.049 1.00 96.56 516 ARG A O 1
ATOM 4225 N N . ASN A 1 517 ? 15.993 16.668 -9.024 1.00 95.44 517 ASN A N 1
ATOM 4226 C CA . ASN A 1 517 ? 14.640 16.864 -8.500 1.00 95.44 517 ASN A CA 1
ATOM 4227 C C . ASN A 1 517 ? 14.117 15.606 -7.785 1.00 95.44 517 ASN A C 1
ATOM 4229 O O . ASN A 1 517 ? 13.649 15.695 -6.651 1.00 95.44 517 ASN A O 1
ATOM 4233 N N . LEU A 1 518 ? 14.262 14.426 -8.397 1.00 93.31 518 LEU A N 1
ATOM 4234 C CA . LEU A 1 518 ? 13.911 13.135 -7.794 1.00 93.31 518 LEU A CA 1
ATOM 4235 C C . LEU A 1 518 ? 14.713 12.860 -6.517 1.00 93.31 518 LEU A C 1
ATOM 4237 O O . LEU A 1 518 ? 14.135 12.433 -5.522 1.00 93.31 518 LEU A O 1
ATOM 4241 N N . THR A 1 519 ? 16.015 13.160 -6.510 1.00 97.19 519 THR A N 1
ATOM 4242 C CA . THR A 1 519 ? 16.870 13.012 -5.318 1.00 97.19 519 THR A CA 1
ATOM 4243 C C . THR A 1 519 ? 16.441 13.964 -4.195 1.00 97.19 519 THR A C 1
ATOM 4245 O O . THR A 1 519 ? 16.403 13.574 -3.031 1.00 97.19 519 THR A O 1
ATOM 4248 N N . SER A 1 520 ? 16.071 15.204 -4.533 1.00 96.56 520 SER A N 1
ATOM 4249 C CA . SER A 1 520 ? 15.551 16.192 -3.579 1.00 96.56 520 SER A CA 1
ATOM 4250 C C . SER A 1 520 ? 14.222 15.741 -2.959 1.00 96.56 520 SER A C 1
ATOM 4252 O O . SER A 1 520 ? 14.077 15.748 -1.736 1.00 96.56 520 SER A O 1
ATOM 4254 N N . ASN A 1 521 ? 13.286 15.263 -3.788 1.00 95.50 521 ASN A N 1
ATOM 4255 C CA . ASN A 1 521 ? 12.001 14.728 -3.335 1.00 95.50 521 ASN A CA 1
ATOM 4256 C C . ASN A 1 521 ? 12.192 13.481 -2.459 1.00 95.50 521 ASN A C 1
ATOM 4258 O O . ASN A 1 521 ? 11.638 13.423 -1.369 1.00 95.50 521 ASN A O 1
ATOM 4262 N N . TYR A 1 522 ? 13.048 12.539 -2.867 1.00 95.62 522 TYR A N 1
ATOM 4263 C CA . TYR A 1 522 ? 13.382 11.355 -2.069 1.00 95.62 522 TYR A CA 1
ATOM 4264 C C . TYR A 1 522 ? 13.928 11.724 -0.681 1.00 95.62 522 TYR A C 1
ATOM 4266 O O . TYR A 1 522 ? 13.504 11.155 0.320 1.00 95.62 522 TYR A O 1
ATOM 4274 N N . ASN A 1 523 ? 14.826 12.711 -0.594 1.00 96.56 523 ASN A N 1
ATOM 4275 C CA . ASN A 1 523 ? 15.352 13.184 0.690 1.00 96.56 523 ASN A CA 1
ATOM 4276 C C . ASN A 1 523 ? 14.277 13.887 1.542 1.00 96.56 523 ASN A C 1
ATOM 4278 O O . ASN A 1 523 ? 14.283 13.760 2.767 1.00 96.56 523 ASN A O 1
ATOM 4282 N N . HIS A 1 524 ? 13.335 14.602 0.919 1.00 96.31 524 HIS A N 1
ATOM 4283 C CA . HIS A 1 524 ? 12.189 15.193 1.614 1.00 96.31 524 HIS A CA 1
ATOM 4284 C C . HIS A 1 524 ? 11.248 14.117 2.176 1.00 96.31 524 HIS A C 1
ATOM 4286 O O . HIS A 1 524 ? 10.940 14.143 3.367 1.00 96.31 524 HIS A O 1
ATOM 4292 N N . ASP A 1 525 ? 10.868 13.140 1.350 1.00 94.25 525 ASP A N 1
ATOM 4293 C CA . ASP A 1 525 ? 10.014 12.012 1.729 1.00 94.25 525 ASP A CA 1
ATOM 4294 C C . ASP A 1 525 ? 10.677 11.150 2.819 1.00 94.25 525 ASP A C 1
ATOM 4296 O O . ASP A 1 525 ? 10.010 10.696 3.748 1.00 94.25 525 ASP A O 1
ATOM 4300 N N . MET A 1 526 ? 12.003 10.977 2.766 1.00 96.44 526 MET A N 1
ATOM 4301 C CA . MET A 1 526 ? 12.785 10.299 3.804 1.00 96.44 526 MET A CA 1
ATOM 4302 C C . MET A 1 526 ? 12.680 11.026 5.154 1.00 96.44 526 MET A C 1
ATOM 4304 O O . MET A 1 526 ? 12.391 10.392 6.168 1.00 96.44 526 MET A O 1
ATOM 4308 N N . HIS A 1 527 ? 12.830 12.355 5.181 1.00 96.50 527 HIS A N 1
ATOM 4309 C CA . HIS A 1 527 ? 12.671 13.146 6.407 1.00 96.50 527 HIS A CA 1
ATOM 4310 C C . HIS A 1 527 ? 11.214 13.214 6.903 1.00 96.50 527 HIS A C 1
ATOM 4312 O O . HIS A 1 527 ? 10.978 13.208 8.114 1.00 96.50 527 HIS A O 1
ATOM 4318 N N . GLU A 1 528 ? 10.222 13.230 6.005 1.00 95.19 528 GLU A N 1
ATOM 4319 C CA . GLU A 1 528 ? 8.809 13.043 6.366 1.00 95.19 528 GLU A CA 1
ATOM 4320 C C . GLU A 1 528 ? 8.603 11.668 7.027 1.00 95.19 528 GLU A C 1
ATOM 4322 O O . GLU A 1 528 ? 7.988 11.587 8.090 1.00 95.19 528 GLU A O 1
ATOM 4327 N N . MET A 1 529 ? 9.178 10.593 6.479 1.00 95.38 529 MET A N 1
ATOM 4328 C CA . MET A 1 529 ? 9.102 9.239 7.045 1.00 95.38 529 MET A CA 1
ATOM 4329 C C . MET A 1 529 ? 9.808 9.113 8.403 1.00 95.38 529 MET A C 1
ATOM 4331 O O . MET A 1 529 ? 9.244 8.518 9.324 1.00 95.38 529 MET A O 1
ATOM 4335 N N . GLU A 1 530 ? 10.990 9.711 8.583 1.00 96.81 530 GLU A N 1
ATOM 4336 C CA . GLU A 1 530 ? 11.680 9.791 9.881 1.00 96.81 530 GLU A CA 1
ATOM 4337 C C . GLU A 1 530 ? 10.823 10.517 10.930 1.00 96.81 530 GLU A C 1
ATOM 4339 O O . GLU A 1 530 ? 10.657 10.041 12.058 1.00 96.81 530 GLU A O 1
ATOM 4344 N N . ARG A 1 531 ? 10.211 11.643 10.543 1.00 97.12 531 ARG A N 1
ATOM 4345 C CA . ARG A 1 531 ? 9.289 12.424 11.377 1.00 97.12 531 ARG A CA 1
ATOM 4346 C C . ARG A 1 531 ? 8.019 11.641 11.725 1.00 97.12 531 ARG A C 1
ATOM 4348 O O . ARG A 1 531 ? 7.577 11.690 12.874 1.00 97.12 531 ARG A O 1
ATOM 4355 N N . MET A 1 532 ? 7.440 10.899 10.781 1.00 94.19 532 MET A N 1
ATOM 4356 C CA . MET A 1 532 ? 6.286 10.027 11.035 1.00 94.19 532 MET A CA 1
ATOM 4357 C C . MET A 1 532 ? 6.660 8.883 11.986 1.00 94.19 532 MET A C 1
ATOM 4359 O O . MET A 1 532 ? 5.934 8.636 12.948 1.00 94.19 532 MET A O 1
ATOM 4363 N N . ALA A 1 533 ? 7.819 8.245 11.800 1.00 96.56 533 ALA A N 1
ATOM 4364 C CA . ALA A 1 533 ? 8.326 7.205 12.696 1.00 96.56 533 ALA A CA 1
ATOM 4365 C C . ALA A 1 533 ? 8.615 7.731 14.117 1.00 96.56 533 ALA A C 1
ATOM 4367 O O . ALA A 1 533 ? 8.369 7.026 15.098 1.00 96.56 533 ALA A O 1
ATOM 4368 N N . PHE A 1 534 ? 9.086 8.976 14.252 1.00 96.88 534 PHE A N 1
ATOM 4369 C CA . PHE A 1 534 ? 9.210 9.643 15.550 1.00 96.88 534 PHE A CA 1
ATOM 4370 C C . PHE A 1 534 ? 7.839 9.882 16.202 1.00 96.88 534 PHE A C 1
ATOM 4372 O O . PHE A 1 534 ? 7.646 9.518 17.362 1.00 96.88 534 PHE A O 1
ATOM 4379 N N . MET A 1 535 ? 6.865 10.430 15.464 1.00 97.38 535 MET A N 1
ATOM 4380 C CA . MET A 1 535 ? 5.512 10.655 15.990 1.00 97.38 535 MET A CA 1
ATOM 4381 C C . MET A 1 535 ? 4.807 9.347 16.374 1.00 97.38 535 MET A C 1
ATOM 4383 O O . MET A 1 535 ? 4.088 9.328 17.370 1.00 97.38 535 MET A O 1
ATOM 4387 N N . ILE A 1 536 ? 5.034 8.249 15.644 1.00 95.62 536 ILE A N 1
ATOM 4388 C CA . ILE A 1 536 ? 4.535 6.916 16.014 1.00 95.62 536 ILE A CA 1
ATOM 4389 C C . ILE A 1 536 ? 5.087 6.515 17.388 1.00 95.62 536 ILE A C 1
ATOM 4391 O O . ILE A 1 536 ? 4.294 6.268 18.292 1.00 95.62 536 ILE A O 1
ATOM 4395 N N . LYS A 1 537 ? 6.408 6.588 17.604 1.00 96.44 537 LYS A N 1
ATOM 4396 C CA . LYS A 1 537 ? 7.038 6.291 18.908 1.00 96.44 537 LYS A CA 1
ATOM 4397 C C . LYS A 1 537 ? 6.559 7.207 20.040 1.00 96.44 537 LYS A C 1
ATOM 4399 O O . LYS A 1 537 ? 6.401 6.770 21.181 1.00 96.44 537 LYS A O 1
ATOM 4404 N N . GLU A 1 538 ? 6.283 8.475 19.740 1.00 96.94 538 GLU A N 1
ATOM 4405 C CA . GLU A 1 538 ? 5.672 9.414 20.688 1.00 96.94 538 GLU A CA 1
ATOM 4406 C C . GLU A 1 538 ? 4.249 8.972 21.090 1.00 96.94 538 GLU A C 1
ATOM 4408 O O . GLU A 1 538 ? 3.880 9.046 22.263 1.00 96.94 538 GLU A O 1
ATOM 4413 N N . LYS A 1 539 ? 3.440 8.462 20.147 1.00 94.69 539 LYS A N 1
ATOM 4414 C CA . LYS A 1 539 ? 2.088 7.963 20.457 1.00 94.69 539 LYS A CA 1
ATOM 4415 C C . LYS A 1 539 ? 2.098 6.576 21.097 1.00 94.69 539 LYS A C 1
ATOM 4417 O O . LYS A 1 539 ? 1.264 6.333 21.964 1.00 94.69 539 LYS A O 1
ATOM 4422 N N . GLU A 1 540 ? 3.050 5.713 20.752 1.00 95.56 540 GLU A N 1
ATOM 4423 C CA . GLU A 1 540 ? 3.289 4.426 21.419 1.00 95.56 540 GLU A CA 1
ATOM 4424 C C . GLU A 1 540 ? 3.630 4.644 22.899 1.00 95.56 540 GLU A C 1
ATOM 4426 O O . GLU A 1 540 ? 2.928 4.136 23.770 1.00 95.56 540 GLU A O 1
ATOM 4431 N N . THR A 1 541 ? 4.619 5.487 23.204 1.00 96.69 541 THR A N 1
ATOM 4432 C CA . THR A 1 541 ? 5.003 5.797 24.596 1.00 96.69 541 THR A CA 1
ATOM 4433 C C . THR A 1 541 ? 3.895 6.513 25.380 1.00 96.69 541 THR A C 1
ATOM 4435 O O . THR A 1 541 ? 3.694 6.228 26.564 1.00 96.69 541 THR A O 1
ATOM 4438 N N . PHE A 1 542 ? 3.101 7.381 24.738 1.00 96.44 542 PHE A N 1
ATOM 4439 C CA . PHE A 1 542 ? 1.897 7.954 25.354 1.00 96.44 542 PHE A CA 1
ATOM 4440 C C . PHE A 1 542 ? 0.827 6.886 25.650 1.00 96.44 542 PHE A C 1
ATOM 4442 O O . PHE A 1 542 ? 0.228 6.888 26.729 1.00 96.44 542 PHE A O 1
ATOM 4449 N N . TYR A 1 543 ? 0.605 5.947 24.726 1.00 95.25 543 TYR A N 1
ATOM 4450 C CA . TYR A 1 543 ? -0.331 4.834 24.886 1.00 95.25 543 TYR A CA 1
ATOM 4451 C C . TYR A 1 543 ? 0.113 3.853 25.983 1.00 95.25 543 TYR A C 1
ATOM 4453 O O . TYR A 1 543 ? -0.706 3.451 26.811 1.00 95.25 543 TYR A O 1
ATOM 4461 N N . GLU A 1 544 ? 1.404 3.528 26.072 1.00 96.81 544 GLU A N 1
ATOM 4462 C CA . GLU A 1 544 ? 1.981 2.741 27.168 1.00 96.81 544 GLU A CA 1
ATOM 4463 C C . GLU A 1 544 ? 1.812 3.435 28.526 1.00 96.81 544 GLU A C 1
ATOM 4465 O O . GLU A 1 544 ? 1.388 2.801 29.498 1.00 96.81 544 GLU A O 1
ATOM 4470 N N . GLY A 1 545 ? 2.069 4.746 28.593 1.00 96.25 545 GLY A N 1
ATOM 4471 C CA . GLY A 1 545 ? 1.827 5.560 29.786 1.00 96.25 545 GLY A CA 1
ATOM 4472 C C . GLY A 1 545 ? 0.354 5.558 30.208 1.00 96.25 545 GLY A C 1
ATOM 4473 O O . GLY A 1 545 ? 0.046 5.364 31.387 1.00 96.25 545 GLY A O 1
ATOM 4474 N N . GLY A 1 546 ? -0.563 5.691 29.244 1.00 95.81 546 GLY A N 1
ATOM 4475 C CA . GLY A 1 546 ? -2.007 5.576 29.453 1.00 95.81 546 GLY A CA 1
ATOM 4476 C C . GLY A 1 546 ? -2.427 4.191 29.956 1.00 95.81 546 GLY A C 1
ATOM 4477 O O . GLY A 1 546 ? -3.140 4.091 30.952 1.00 95.81 546 GLY A O 1
ATOM 4478 N N . ASN A 1 547 ? -1.922 3.120 29.338 1.00 96.44 547 ASN A N 1
ATOM 4479 C CA . ASN A 1 547 ? -2.165 1.735 29.750 1.00 96.44 547 ASN A CA 1
ATOM 4480 C C . ASN A 1 547 ? -1.633 1.439 31.157 1.00 96.44 547 ASN A C 1
ATOM 4482 O O . ASN A 1 547 ? -2.310 0.771 31.940 1.00 96.44 547 ASN A O 1
ATOM 4486 N N . LYS A 1 548 ? -0.446 1.947 31.510 1.00 97.31 548 LYS A N 1
ATOM 4487 C CA . LYS A 1 548 ? 0.076 1.850 32.878 1.00 97.31 548 LYS A CA 1
ATOM 4488 C C . LYS A 1 548 ? -0.857 2.564 33.854 1.00 97.31 548 LYS A C 1
ATOM 4490 O O . LYS A 1 548 ? -1.292 1.955 34.826 1.00 97.31 548 LYS A O 1
ATOM 4495 N N . LYS A 1 549 ? -1.256 3.802 33.546 1.00 96.19 549 LYS A N 1
ATOM 4496 C CA . LYS A 1 549 ? -2.155 4.576 34.409 1.00 96.19 549 LYS A CA 1
ATOM 4497 C C . LYS A 1 549 ? -3.535 3.929 34.562 1.00 96.19 549 LYS A C 1
ATOM 4499 O O . LYS A 1 549 ? -4.118 3.998 35.643 1.00 96.19 549 LYS A O 1
ATOM 4504 N N . LEU A 1 550 ? -4.035 3.271 33.515 1.00 96.44 550 LEU A N 1
ATOM 4505 C CA . LEU A 1 550 ? -5.263 2.480 33.554 1.00 96.44 550 LEU A CA 1
ATOM 4506 C C . LEU A 1 550 ? -5.122 1.278 34.499 1.00 96.44 550 LEU A C 1
ATOM 4508 O O . LEU A 1 550 ? -5.995 1.087 35.337 1.00 96.44 550 LEU A O 1
ATOM 4512 N N . ARG A 1 551 ? -4.011 0.526 34.435 1.00 97.38 551 ARG A N 1
ATOM 4513 C CA . ARG A 1 551 ? -3.725 -0.581 35.371 1.00 97.38 551 ARG A CA 1
ATOM 4514 C C . ARG A 1 551 ? -3.653 -0.095 36.822 1.00 97.38 551 ARG A C 1
ATOM 4516 O O . ARG A 1 551 ? -4.308 -0.687 37.675 1.00 97.38 551 ARG A O 1
ATOM 4523 N N . ASP A 1 552 ? -2.941 1.006 37.082 1.00 97.50 552 ASP A N 1
ATOM 4524 C CA . ASP A 1 552 ? -2.844 1.620 38.417 1.00 97.50 552 ASP A CA 1
ATOM 4525 C C . ASP A 1 552 ? -4.240 1.989 38.969 1.00 97.50 552 ASP A C 1
ATOM 4527 O O . ASP A 1 552 ? -4.572 1.705 40.122 1.00 97.50 552 ASP A O 1
ATOM 4531 N N . LEU A 1 553 ? -5.093 2.596 38.132 1.00 96.00 553 LEU A N 1
ATOM 4532 C CA . LEU A 1 553 ? -6.469 2.958 38.488 1.00 96.00 553 LEU A CA 1
ATOM 4533 C C . LEU A 1 553 ? -7.375 1.732 38.671 1.00 96.00 553 LEU A C 1
ATOM 4535 O O . LEU A 1 553 ? -8.226 1.737 39.560 1.00 96.00 553 LEU A O 1
ATOM 4539 N N . THR A 1 554 ? -7.203 0.676 37.870 1.00 96.69 554 THR A N 1
ATOM 4540 C CA . THR A 1 554 ? -7.941 -0.585 38.026 1.00 96.69 554 THR A CA 1
ATOM 4541 C C . THR A 1 554 ? -7.593 -1.267 39.349 1.00 96.69 554 THR A C 1
ATOM 4543 O O . THR A 1 554 ? -8.511 -1.677 40.057 1.00 96.69 554 THR A O 1
ATOM 4546 N N . ALA A 1 555 ? -6.310 -1.323 39.720 1.00 97.44 555 ALA A N 1
ATOM 4547 C CA . ALA A 1 555 ? -5.870 -1.856 41.009 1.00 97.44 555 ALA A CA 1
ATOM 4548 C C . ALA A 1 555 ? -6.459 -1.049 42.179 1.00 97.44 555 ALA A C 1
ATOM 4550 O O . ALA A 1 555 ? -7.127 -1.617 43.039 1.00 97.44 555 ALA A O 1
ATOM 4551 N N . SER A 1 556 ? -6.345 0.284 42.155 1.00 97.56 556 SER A N 1
ATOM 4552 C CA . SER A 1 556 ? -6.905 1.133 43.220 1.00 97.56 556 SER A CA 1
ATOM 4553 C C . SER A 1 556 ? -8.440 1.072 43.310 1.00 97.56 556 SER A C 1
ATOM 4555 O O . SER A 1 556 ? -9.023 1.202 44.388 1.00 97.56 556 SER A O 1
ATOM 4557 N N . ASN A 1 557 ? -9.131 0.810 42.196 1.00 97.19 557 ASN A N 1
ATOM 4558 C CA . ASN A 1 557 ? -10.567 0.536 42.215 1.00 97.19 557 ASN A CA 1
ATOM 4559 C C . ASN A 1 557 ? -10.893 -0.840 42.829 1.00 97.19 557 ASN A C 1
ATOM 4561 O O . ASN A 1 557 ? -11.866 -0.957 43.570 1.00 97.19 557 ASN A O 1
ATOM 4565 N N . GLN A 1 558 ? -10.084 -1.871 42.567 1.00 95.25 558 GLN A N 1
ATOM 4566 C CA . GLN A 1 558 ? -10.226 -3.188 43.203 1.00 95.25 558 GLN A CA 1
ATOM 4567 C C . GLN A 1 558 ? -9.980 -3.110 44.719 1.00 95.25 558 GLN A C 1
ATOM 4569 O O . GLN A 1 558 ? -10.780 -3.647 45.482 1.00 95.25 558 GLN A O 1
ATOM 4574 N N . GLU A 1 559 ? -8.958 -2.370 45.161 1.00 96.69 559 GLU A N 1
ATOM 4575 C CA . GLU A 1 559 ? -8.706 -2.070 46.579 1.00 96.69 559 GLU A CA 1
ATOM 4576 C C . GLU A 1 559 ? -9.937 -1.427 47.237 1.00 96.69 559 GLU A C 1
ATOM 4578 O O . GLU A 1 559 ? -10.454 -1.948 48.224 1.00 96.69 559 GLU A O 1
ATOM 4583 N N . ARG A 1 560 ? -10.491 -0.364 46.638 1.00 95.31 560 ARG A N 1
ATOM 4584 C CA . ARG A 1 560 ? -11.699 0.318 47.142 1.00 95.31 560 ARG A CA 1
ATOM 4585 C C . ARG A 1 560 ? -12.948 -0.564 47.161 1.00 95.31 560 ARG A C 1
ATOM 4587 O O . ARG A 1 560 ? -13.798 -0.403 48.038 1.00 95.31 560 ARG A O 1
ATOM 4594 N N . LEU A 1 561 ? -13.087 -1.500 46.221 1.00 95.62 561 LEU A N 1
ATOM 4595 C CA . LEU A 1 561 ? -14.172 -2.488 46.237 1.00 95.62 561 LEU A CA 1
ATOM 4596 C C . LEU A 1 561 ? -14.012 -3.474 47.406 1.00 95.62 561 LEU A C 1
ATOM 4598 O O . LEU A 1 561 ? -15.003 -3.797 48.068 1.00 95.62 561 LEU A O 1
ATOM 4602 N N . VAL A 1 562 ? -12.780 -3.891 47.717 1.00 97.62 562 VAL A N 1
ATOM 4603 C CA . VAL A 1 562 ? -12.476 -4.691 48.914 1.00 97.62 562 VAL A CA 1
ATOM 4604 C C . VAL A 1 562 ? -12.759 -3.886 50.186 1.00 97.62 562 VAL A C 1
ATOM 4606 O O . VAL A 1 562 ? -13.512 -4.373 51.030 1.00 97.62 562 VAL A O 1
ATOM 4609 N N . GLU A 1 563 ? -12.278 -2.644 50.306 1.00 96.69 563 GLU A N 1
ATOM 4610 C CA . GLU A 1 563 ? -12.589 -1.748 51.434 1.00 96.69 563 GLU A CA 1
ATOM 4611 C C . GLU A 1 563 ? -14.103 -1.593 51.642 1.00 96.69 563 GLU A C 1
ATOM 4613 O O . GLU A 1 563 ? -14.604 -1.765 52.755 1.00 96.69 563 GLU A O 1
ATOM 4618 N N . HIS A 1 564 ? -14.858 -1.337 50.567 1.00 96.00 564 HIS A N 1
ATOM 4619 C CA . HIS A 1 564 ? -16.315 -1.233 50.618 1.00 96.00 564 HIS A CA 1
ATOM 4620 C C . HIS A 1 564 ? -16.970 -2.539 51.095 1.00 96.00 564 HIS A C 1
ATOM 4622 O O . HIS A 1 564 ? -17.885 -2.499 51.919 1.00 96.00 564 HIS A O 1
ATOM 4628 N N . SER A 1 565 ? -16.495 -3.702 50.634 1.00 95.56 565 SER A N 1
ATOM 4629 C CA . SER A 1 565 ? -17.006 -5.003 51.090 1.00 95.56 565 SER A CA 1
ATOM 4630 C C . SER A 1 565 ? -16.736 -5.256 52.581 1.00 95.56 565 SER A C 1
ATOM 4632 O O . SER A 1 565 ? -17.625 -5.729 53.292 1.00 95.56 565 SER A O 1
ATOM 4634 N N . VAL A 1 566 ? -15.561 -4.859 53.086 1.00 95.75 566 VAL A N 1
ATOM 4635 C CA . VAL A 1 566 ? -15.188 -4.965 54.505 1.00 95.75 566 VAL A CA 1
ATOM 4636 C C . VAL A 1 566 ? -16.026 -4.011 55.358 1.00 95.75 566 VAL A C 1
ATOM 4638 O O . VAL A 1 566 ? -16.529 -4.407 56.412 1.00 95.75 566 VAL A O 1
ATOM 4641 N N . LEU A 1 567 ? -16.249 -2.778 54.892 1.00 96.06 567 LEU A N 1
ATOM 4642 C CA . LEU A 1 567 ? -17.149 -1.823 55.541 1.00 96.06 567 LEU A CA 1
ATOM 4643 C C . LEU A 1 567 ? -18.589 -2.347 55.581 1.00 96.06 567 LEU A C 1
ATOM 4645 O O . LEU A 1 567 ? -19.210 -2.311 56.641 1.00 96.06 567 LEU A O 1
ATOM 4649 N N . LYS A 1 568 ? -19.099 -2.908 54.479 1.00 96.94 568 LYS A N 1
ATOM 4650 C CA . LYS A 1 568 ? -20.432 -3.527 54.419 1.00 96.94 568 LYS A CA 1
ATOM 4651 C C . LYS A 1 568 ? -20.551 -4.716 55.377 1.00 96.94 568 LYS A C 1
ATOM 4653 O O . LYS A 1 568 ? -21.518 -4.795 56.126 1.00 96.94 568 LYS A O 1
ATOM 4658 N N . MET A 1 569 ? -19.543 -5.589 55.445 1.00 95.50 569 MET A N 1
ATOM 4659 C CA . MET A 1 569 ? -19.493 -6.660 56.448 1.00 95.50 569 MET A CA 1
ATOM 4660 C C . MET A 1 569 ? -19.531 -6.098 57.879 1.00 95.50 569 MET A C 1
ATOM 4662 O O . MET A 1 569 ? -20.243 -6.634 58.728 1.00 95.50 569 MET A O 1
ATOM 4666 N N . ARG A 1 570 ? -18.808 -5.006 58.155 1.00 95.62 570 ARG A N 1
ATOM 4667 C CA . ARG A 1 570 ? -18.776 -4.362 59.477 1.00 95.62 570 ARG A CA 1
ATOM 4668 C C . ARG A 1 570 ? -20.102 -3.681 59.837 1.00 95.62 570 ARG A C 1
ATOM 4670 O O . ARG A 1 570 ? -20.509 -3.756 60.994 1.00 95.62 570 ARG A O 1
ATOM 4677 N N . VAL A 1 571 ? -20.807 -3.092 58.867 1.00 96.25 571 VAL A N 1
ATOM 4678 C CA . VAL A 1 571 ? -22.188 -2.601 59.034 1.00 96.25 571 VAL A CA 1
ATOM 4679 C C . VAL A 1 571 ? -23.118 -3.762 59.382 1.00 96.25 571 VAL A C 1
ATOM 4681 O O . VAL A 1 571 ? -23.718 -3.734 60.453 1.00 96.25 571 VAL A O 1
ATOM 4684 N N . ASN A 1 572 ? -23.132 -4.836 58.585 1.00 96.06 572 ASN A N 1
ATOM 4685 C CA . ASN A 1 572 ? -23.940 -6.029 58.864 1.00 96.06 572 ASN A CA 1
ATOM 4686 C C . ASN A 1 572 ? -23.631 -6.630 60.255 1.00 96.06 572 ASN A C 1
ATOM 4688 O O . ASN A 1 572 ? -24.529 -7.127 60.935 1.00 96.06 572 ASN A O 1
ATOM 4692 N N . GLN A 1 573 ? -22.374 -6.599 60.713 1.00 96.00 573 GLN A N 1
ATOM 4693 C CA . GLN A 1 573 ? -22.004 -7.032 62.068 1.00 96.00 573 GLN A CA 1
ATOM 4694 C C . GLN A 1 573 ? -22.605 -6.125 63.154 1.00 96.00 573 GLN A C 1
ATOM 4696 O O . GLN A 1 573 ? -23.109 -6.643 64.152 1.00 96.00 573 GLN A O 1
ATOM 4701 N N . MET A 1 574 ? -22.596 -4.801 62.967 1.00 94.62 574 MET A N 1
ATOM 4702 C CA . MET A 1 574 ? -23.226 -3.853 63.896 1.00 94.62 574 MET A CA 1
ATOM 4703 C C . MET A 1 574 ? -24.755 -3.970 63.889 1.00 94.62 574 MET A C 1
ATOM 4705 O O . MET A 1 574 ? -25.355 -3.997 64.958 1.00 94.62 574 MET A O 1
ATOM 4709 N N . GLU A 1 575 ? -25.391 -4.148 62.730 1.00 95.19 575 GLU A N 1
ATOM 4710 C CA . GLU A 1 575 ? -26.833 -4.421 62.619 1.00 95.19 575 GLU A CA 1
ATOM 4711 C C . GLU A 1 575 ? -27.224 -5.701 63.372 1.00 95.19 575 GLU A C 1
ATOM 4713 O O . GLU A 1 575 ? -28.158 -5.698 64.174 1.00 95.19 575 GLU A O 1
ATOM 4718 N N . ASN A 1 576 ? -26.452 -6.782 63.209 1.00 95.62 576 ASN A N 1
ATOM 4719 C CA . ASN A 1 576 ? -26.639 -8.022 63.967 1.00 95.62 576 ASN A CA 1
ATOM 4720 C C . ASN A 1 576 ? -26.421 -7.839 65.481 1.00 95.62 576 ASN A C 1
ATOM 4722 O O . ASN A 1 576 ? -27.063 -8.522 66.284 1.00 95.62 576 ASN A O 1
ATOM 4726 N N . GLN A 1 577 ? -25.534 -6.933 65.903 1.00 95.56 577 GLN A N 1
ATOM 4727 C CA . GLN A 1 577 ? -25.396 -6.571 67.316 1.00 95.56 577 GLN A CA 1
ATOM 4728 C C . GLN A 1 577 ? -26.599 -5.759 67.809 1.00 95.56 577 GLN A C 1
ATOM 4730 O O . GLN A 1 577 ? -27.112 -6.064 68.885 1.00 95.56 577 GLN A O 1
ATOM 4735 N N . ILE A 1 578 ? -27.092 -4.786 67.039 1.00 95.12 578 ILE A N 1
ATOM 4736 C CA . ILE A 1 578 ? -28.283 -3.988 67.373 1.00 95.12 578 ILE A CA 1
ATOM 4737 C C . ILE A 1 578 ? -29.512 -4.898 67.491 1.00 95.12 578 ILE A C 1
ATOM 4739 O O . ILE A 1 578 ? -30.197 -4.853 68.507 1.00 95.12 578 ILE A O 1
ATOM 4743 N N . ALA A 1 579 ? -29.733 -5.815 66.544 1.00 94.62 579 ALA A N 1
ATOM 4744 C CA . ALA A 1 579 ? -30.808 -6.807 66.616 1.00 94.62 579 ALA A CA 1
ATOM 4745 C C . ALA A 1 579 ? -30.723 -7.675 67.890 1.00 94.62 579 ALA A C 1
ATOM 4747 O O . ALA A 1 579 ? -31.724 -7.883 68.576 1.00 94.62 579 ALA A O 1
ATOM 4748 N N . LYS A 1 580 ? -29.517 -8.119 68.278 1.00 95.12 580 LYS A N 1
ATOM 4749 C CA . LYS A 1 580 ? -29.298 -8.847 69.543 1.00 95.12 580 LYS A CA 1
ATOM 4750 C C . LYS A 1 580 ? -29.587 -7.993 70.785 1.00 95.12 580 LYS A C 1
ATOM 4752 O O . LYS A 1 580 ? -30.079 -8.536 71.772 1.00 95.12 580 LYS A O 1
ATOM 4757 N N . HIS A 1 581 ? -29.308 -6.689 70.761 1.00 94.50 581 HIS A N 1
ATOM 4758 C CA . HIS A 1 581 ? -29.643 -5.783 71.867 1.00 94.50 581 HIS A CA 1
ATOM 4759 C C . HIS A 1 581 ? -31.144 -5.474 71.924 1.00 94.50 581 HIS A C 1
ATOM 4761 O O . HIS A 1 581 ? -31.715 -5.521 73.010 1.00 94.50 581 HIS A O 1
ATOM 4767 N N . ASN A 1 582 ? -31.804 -5.281 70.781 1.00 94.00 582 ASN A N 1
ATOM 4768 C CA . ASN A 1 582 ? -33.254 -5.100 70.699 1.00 94.00 582 ASN A CA 1
ATOM 4769 C C . ASN A 1 582 ? -34.001 -6.339 71.219 1.00 94.00 582 ASN A C 1
ATOM 4771 O O . ASN A 1 582 ? -34.925 -6.199 72.012 1.00 94.00 582 ASN A O 1
ATOM 4775 N N . ASN A 1 583 ? -33.551 -7.551 70.875 1.00 94.50 583 ASN A N 1
ATOM 4776 C CA . ASN A 1 583 ? -34.132 -8.791 71.404 1.00 94.50 583 ASN A CA 1
ATOM 4777 C C . ASN A 1 583 ? -33.921 -8.939 72.925 1.00 94.50 583 ASN A C 1
ATOM 4779 O O . ASN A 1 583 ? -34.819 -9.398 73.628 1.00 94.50 583 ASN A O 1
ATOM 4783 N N . LYS A 1 584 ? -32.764 -8.516 73.461 1.00 94.69 584 LYS A N 1
ATOM 4784 C CA . LYS A 1 584 ? -32.542 -8.452 74.920 1.00 94.69 584 LYS A CA 1
ATOM 4785 C C . LYS A 1 584 ? -33.476 -7.441 75.589 1.00 94.69 584 LYS A C 1
ATOM 4787 O O . LYS A 1 584 ? -34.080 -7.774 76.603 1.00 94.69 584 LYS A O 1
ATOM 4792 N N . LEU A 1 585 ? -33.606 -6.241 75.022 1.00 95.62 585 LEU A N 1
ATOM 4793 C CA . LEU A 1 585 ? -34.485 -5.188 75.531 1.00 95.62 585 LEU A CA 1
ATOM 4794 C C . LEU A 1 585 ? -35.949 -5.643 75.524 1.00 95.62 585 LEU A C 1
ATOM 4796 O O . LEU A 1 585 ? -36.614 -5.528 76.544 1.00 95.62 585 LEU A O 1
ATOM 4800 N N . PHE A 1 586 ? -36.414 -6.251 74.430 1.00 94.56 586 PHE A N 1
ATOM 4801 C CA . PHE A 1 586 ? -37.752 -6.833 74.320 1.00 94.56 586 PHE A CA 1
ATOM 4802 C C . PHE A 1 586 ? -38.012 -7.915 75.378 1.00 94.56 586 PHE A C 1
ATOM 4804 O O . PHE A 1 586 ? -39.069 -7.915 76.004 1.00 94.56 586 PHE A O 1
ATOM 4811 N N . ASN A 1 587 ? -37.047 -8.803 75.640 1.00 95.44 587 ASN A N 1
ATOM 4812 C CA . ASN A 1 587 ? -37.180 -9.806 76.701 1.00 95.44 587 ASN A CA 1
ATOM 4813 C C . ASN A 1 587 ? -37.241 -9.167 78.101 1.00 95.44 587 ASN A C 1
ATOM 4815 O O . ASN A 1 587 ? -38.030 -9.605 78.934 1.00 95.44 587 ASN A O 1
ATOM 4819 N N . ILE A 1 588 ? -36.457 -8.115 78.361 1.00 94.69 588 ILE A N 1
ATOM 4820 C CA . ILE A 1 588 ? -36.495 -7.364 79.629 1.00 94.69 588 ILE A CA 1
ATOM 4821 C C . ILE A 1 588 ? -37.831 -6.621 79.787 1.00 94.69 588 ILE A C 1
ATOM 4823 O O . ILE A 1 588 ? -38.433 -6.680 80.854 1.00 94.69 588 ILE A O 1
ATOM 4827 N N . GLU A 1 589 ? -38.326 -5.973 78.731 1.00 93.50 589 GLU A N 1
ATOM 4828 C CA . GLU A 1 589 ? -39.628 -5.293 78.688 1.00 93.50 589 GLU A CA 1
ATOM 4829 C C . GLU A 1 589 ? -40.780 -6.284 78.925 1.00 93.50 589 GLU A C 1
ATOM 4831 O O . GLU A 1 589 ? -41.664 -6.038 79.746 1.00 93.50 589 GLU A O 1
ATOM 4836 N N . LYS A 1 590 ? -40.727 -7.457 78.281 1.00 94.75 590 LYS A N 1
ATOM 4837 C CA . LYS A 1 590 ? -41.668 -8.558 78.504 1.00 94.75 590 LYS A CA 1
ATOM 4838 C C . LYS A 1 590 ? -41.646 -9.020 79.963 1.00 94.75 590 LYS A C 1
ATOM 4840 O O . LYS A 1 590 ? -42.702 -9.071 80.587 1.00 94.75 590 LYS A O 1
ATOM 4845 N N . HIS A 1 591 ? -40.472 -9.299 80.530 1.00 93.50 591 HIS A N 1
ATOM 4846 C CA . HIS A 1 591 ? -40.360 -9.703 81.934 1.00 93.50 591 HIS A CA 1
ATOM 4847 C C . HIS A 1 591 ? -40.803 -8.596 82.902 1.00 93.50 591 HIS A C 1
ATOM 4849 O O . HIS A 1 591 ? -41.401 -8.898 83.933 1.00 93.50 591 HIS A O 1
ATOM 4855 N N . ARG A 1 592 ? -40.597 -7.315 82.562 1.00 96.56 592 ARG A N 1
ATOM 4856 C CA . ARG A 1 592 ? -41.153 -6.176 83.309 1.00 96.56 592 ARG A CA 1
ATOM 4857 C C . ARG A 1 592 ? -42.682 -6.221 83.316 1.00 96.56 592 ARG A C 1
ATOM 4859 O O . ARG A 1 592 ? -43.266 -6.110 84.387 1.00 96.56 592 ARG A O 1
ATOM 4866 N N . MET A 1 593 ? -43.320 -6.441 82.165 1.00 93.69 593 MET A N 1
ATOM 4867 C CA . MET A 1 593 ? -44.781 -6.571 82.064 1.00 93.69 593 MET A CA 1
ATOM 4868 C C . MET A 1 593 ? -45.322 -7.825 82.773 1.00 93.69 593 MET A C 1
ATOM 4870 O O . MET A 1 593 ? -46.378 -7.764 83.396 1.00 93.69 593 MET A O 1
ATOM 4874 N N . GLU A 1 594 ? -44.606 -8.952 82.729 1.00 93.62 594 GLU A N 1
ATOM 4875 C CA . GLU A 1 594 ? -44.964 -10.182 83.456 1.00 93.62 594 GLU A CA 1
ATOM 4876 C C . GLU A 1 594 ? -44.886 -9.986 84.984 1.00 93.62 594 GLU A C 1
ATOM 4878 O O . GLU A 1 594 ? -45.806 -10.367 85.715 1.00 93.62 594 GLU A O 1
ATOM 4883 N N . LEU A 1 595 ? -43.834 -9.325 85.478 1.00 94.06 595 LEU A N 1
ATOM 4884 C CA . LEU A 1 595 ? -43.703 -8.945 86.889 1.00 94.06 595 LEU A CA 1
ATOM 4885 C C . LEU A 1 595 ? -44.771 -7.924 87.305 1.00 94.06 595 LEU A C 1
ATOM 4887 O O . LEU A 1 595 ? -45.438 -8.107 88.318 1.00 94.06 595 LEU A O 1
ATOM 4891 N N . GLU A 1 596 ? -44.996 -6.880 86.508 1.00 95.25 596 GLU A N 1
ATOM 4892 C CA . GLU A 1 596 ? -46.023 -5.865 86.764 1.00 95.25 596 GLU A CA 1
ATOM 4893 C C . GLU A 1 596 ? -47.432 -6.484 86.797 1.00 95.25 596 GLU A C 1
ATOM 4895 O O . GLU A 1 596 ? -48.236 -6.156 87.673 1.00 95.25 596 GLU A O 1
ATOM 4900 N N . LYS A 1 597 ? -47.718 -7.453 85.918 1.00 94.50 597 LYS A N 1
ATOM 4901 C CA . LYS A 1 597 ? -48.953 -8.244 85.956 1.00 94.50 597 LYS A CA 1
ATOM 4902 C C . LYS A 1 597 ? -49.071 -9.053 87.252 1.00 94.50 597 LYS A C 1
ATOM 4904 O O . LYS A 1 597 ? -50.070 -8.902 87.950 1.00 94.50 597 LYS A O 1
ATOM 4909 N N . THR A 1 598 ? -48.075 -9.871 87.599 1.00 94.94 598 THR A N 1
ATOM 4910 C CA . THR A 1 598 ? -48.140 -10.729 88.803 1.00 94.94 598 THR A CA 1
ATOM 4911 C C . THR A 1 598 ? -48.215 -9.924 90.104 1.00 94.94 598 THR A C 1
ATOM 4913 O O . THR A 1 598 ? -48.924 -10.315 91.032 1.00 94.94 598 THR A O 1
ATOM 4916 N N . VAL A 1 599 ? -47.569 -8.754 90.170 1.00 93.75 599 VAL A N 1
ATOM 4917 C CA . VAL A 1 599 ? -47.719 -7.804 91.285 1.00 93.75 599 VAL A CA 1
ATOM 4918 C C . VAL A 1 599 ? -49.147 -7.255 91.352 1.00 93.75 599 VAL A C 1
ATOM 4920 O O . VAL A 1 599 ? -49.737 -7.235 92.432 1.00 93.75 599 VAL A O 1
ATOM 4923 N N . ASN A 1 600 ? -49.740 -6.857 90.223 1.00 94.50 600 ASN A N 1
ATOM 4924 C CA . ASN A 1 600 ? -51.121 -6.370 90.182 1.00 94.50 600 ASN A CA 1
ATOM 4925 C C . ASN A 1 600 ? -52.142 -7.459 90.556 1.00 94.50 600 ASN A C 1
ATOM 4927 O O . ASN A 1 600 ? -53.042 -7.197 91.357 1.00 94.50 600 ASN A O 1
ATOM 4931 N N . GLU A 1 601 ? -51.972 -8.688 90.062 1.00 92.88 601 GLU A N 1
ATOM 4932 C CA . GLU A 1 601 ? -52.759 -9.859 90.477 1.00 92.88 601 GLU A CA 1
ATOM 4933 C C . GLU A 1 601 ? -52.637 -10.080 91.993 1.00 92.88 601 GLU A C 1
ATOM 4935 O O . GLU A 1 601 ? -53.648 -10.189 92.689 1.00 92.88 601 GLU A O 1
ATOM 4940 N N . ARG A 1 602 ? -51.419 -10.007 92.551 1.00 94.19 602 ARG A N 1
ATOM 4941 C CA . ARG A 1 602 ? -51.212 -10.160 93.996 1.00 94.19 602 ARG A CA 1
ATOM 4942 C C . ARG A 1 602 ? -51.795 -9.013 94.830 1.00 94.19 602 ARG A C 1
ATOM 4944 O O . ARG A 1 602 ? -52.236 -9.232 95.957 1.00 94.19 602 ARG A O 1
ATOM 4951 N N . VAL A 1 603 ? -51.850 -7.796 94.293 1.00 94.81 603 VAL A N 1
ATOM 4952 C CA . VAL A 1 603 ? -52.544 -6.660 94.922 1.00 94.81 603 VAL A CA 1
ATOM 4953 C C . VAL A 1 603 ? -54.066 -6.856 94.900 1.00 94.81 603 VAL A C 1
ATOM 4955 O O . VAL A 1 603 ? -54.740 -6.461 95.854 1.00 94.81 603 VAL A O 1
ATOM 4958 N N . ILE A 1 604 ? -54.623 -7.487 93.862 1.00 94.75 604 ILE A N 1
ATOM 4959 C CA . ILE A 1 604 ? -56.048 -7.851 93.793 1.00 94.75 604 ILE A CA 1
ATOM 4960 C C . ILE A 1 604 ? -56.371 -8.970 94.798 1.00 94.75 604 ILE A C 1
ATOM 4962 O O . ILE A 1 604 ? -57.343 -8.835 95.543 1.00 94.75 604 ILE A O 1
ATOM 4966 N N . ASP A 1 605 ? -55.525 -9.998 94.911 1.00 93.25 605 ASP A N 1
ATOM 4967 C CA . ASP A 1 605 ? -55.600 -11.032 95.959 1.00 93.25 605 ASP A CA 1
ATOM 4968 C C . ASP A 1 605 ? -55.622 -10.426 97.368 1.00 93.25 605 ASP A C 1
ATOM 4970 O O . ASP A 1 605 ? -56.488 -10.739 98.182 1.00 93.25 605 ASP A O 1
ATOM 4974 N N . LEU A 1 606 ? -54.673 -9.539 97.680 1.00 93.56 606 LEU A N 1
ATOM 4975 C CA . LEU A 1 606 ? -54.583 -8.931 99.009 1.00 93.56 606 LEU A CA 1
ATOM 4976 C C . LEU A 1 606 ? -55.803 -8.045 99.308 1.00 93.56 606 LEU A C 1
ATOM 4978 O O . LEU A 1 606 ? -56.292 -8.036 100.438 1.00 93.56 606 LEU A O 1
ATOM 4982 N N . LYS A 1 607 ? -56.359 -7.361 98.297 1.00 95.19 607 LYS A N 1
ATOM 4983 C CA . LYS A 1 607 ? -57.633 -6.630 98.416 1.00 95.19 607 LYS A CA 1
ATOM 4984 C C . LYS A 1 607 ? -58.822 -7.573 98.634 1.00 95.19 607 LYS A C 1
ATOM 4986 O O . LYS A 1 607 ? -59.679 -7.267 99.462 1.00 95.19 607 LYS A O 1
ATOM 4991 N N . SER A 1 608 ? -58.888 -8.717 97.948 1.00 92.94 608 SER A N 1
ATOM 4992 C CA . SER A 1 608 ? -59.981 -9.686 98.119 1.00 92.94 608 SER A CA 1
ATOM 4993 C C . SER A 1 608 ? -59.924 -10.365 99.495 1.00 92.94 608 SER A C 1
ATOM 4995 O O . SER A 1 608 ? -60.947 -10.455 100.175 1.00 92.94 608 SER A O 1
ATOM 4997 N N . GLN A 1 609 ? -58.727 -10.716 99.976 1.00 93.44 609 GLN A N 1
ATOM 4998 C CA . GLN A 1 609 ? -58.492 -11.228 101.329 1.00 93.44 609 GLN A CA 1
ATOM 4999 C C . GLN A 1 609 ? -58.828 -10.185 102.405 1.00 93.44 609 GLN A C 1
ATOM 5001 O O . GLN A 1 609 ? -59.506 -10.512 103.379 1.00 93.44 609 GLN A O 1
ATOM 5006 N N . LEU A 1 610 ? -58.437 -8.919 102.220 1.00 94.81 610 LEU A N 1
ATOM 5007 C CA . LEU A 1 610 ? -58.805 -7.822 103.122 1.00 94.81 610 LEU A CA 1
ATOM 5008 C C . LEU A 1 610 ? -60.326 -7.599 103.161 1.00 94.81 610 LEU A C 1
ATOM 5010 O O . LEU A 1 610 ? -60.892 -7.374 104.233 1.00 94.81 610 LEU A O 1
ATOM 5014 N N . ASN A 1 611 ? -61.010 -7.698 102.020 1.00 93.19 611 ASN A N 1
ATOM 5015 C CA . ASN A 1 611 ? -62.469 -7.622 101.955 1.00 93.19 611 ASN A CA 1
ATOM 5016 C C . ASN A 1 611 ? -63.128 -8.821 102.655 1.00 93.19 611 ASN A C 1
ATOM 5018 O O . ASN A 1 611 ? -64.050 -8.626 103.446 1.00 93.19 611 ASN A O 1
ATOM 5022 N N . LEU A 1 612 ? -62.617 -10.041 102.460 1.00 92.75 612 LEU A N 1
ATOM 5023 C CA . LEU A 1 612 ? -63.088 -11.241 103.158 1.00 92.75 612 LEU A CA 1
ATOM 5024 C C . LEU A 1 612 ? -62.891 -11.136 104.678 1.00 92.75 612 LEU A C 1
ATOM 5026 O O . LEU A 1 612 ? -63.800 -11.476 105.432 1.00 92.75 612 LEU A O 1
ATOM 5030 N N . LEU A 1 613 ? -61.750 -10.622 105.147 1.00 93.62 613 LEU A N 1
ATOM 5031 C CA . LEU A 1 613 ? -61.502 -10.363 106.570 1.00 93.62 613 LEU A CA 1
ATOM 5032 C C . LEU A 1 613 ? -62.439 -9.281 107.125 1.00 93.62 613 LEU A C 1
ATOM 5034 O O . LEU A 1 613 ? -62.947 -9.423 108.236 1.00 93.62 613 LEU A O 1
ATOM 5038 N N . ASN A 1 614 ? -62.739 -8.236 106.350 1.00 94.06 614 ASN A N 1
ATOM 5039 C CA . ASN A 1 614 ? -63.733 -7.231 106.727 1.00 94.06 614 ASN A CA 1
ATOM 5040 C C . ASN A 1 614 ? -65.155 -7.806 106.812 1.00 94.06 614 ASN A C 1
ATOM 5042 O O . ASN A 1 614 ? -65.883 -7.463 107.744 1.00 94.06 614 ASN A O 1
ATOM 5046 N N . MET A 1 615 ? -65.539 -8.704 105.901 1.00 91.38 615 MET A N 1
ATOM 5047 C CA . MET A 1 615 ? -66.831 -9.397 105.956 1.00 91.38 615 MET A CA 1
ATOM 5048 C C . MET A 1 615 ? -66.895 -10.391 107.120 1.00 91.38 615 MET A C 1
ATOM 5050 O O . MET A 1 615 ? -67.870 -10.367 107.863 1.00 91.38 615 MET A O 1
ATOM 5054 N N . LYS A 1 616 ? -65.835 -11.171 107.379 1.00 91.31 616 LYS A N 1
ATOM 5055 C CA . LYS A 1 616 ? -65.726 -12.008 108.589 1.00 91.31 616 LYS A CA 1
ATOM 5056 C C . LYS A 1 616 ? -65.817 -11.173 109.869 1.00 91.31 616 LYS A C 1
ATOM 5058 O O . LYS A 1 616 ? -66.483 -11.582 110.809 1.00 91.31 616 LYS A O 1
ATOM 5063 N N . ARG A 1 617 ? -65.209 -9.981 109.905 1.00 92.50 617 ARG A N 1
ATOM 5064 C CA . ARG A 1 617 ? -65.319 -9.047 111.039 1.00 92.50 617 ARG A CA 1
ATOM 5065 C C . ARG A 1 617 ? -66.749 -8.533 111.236 1.00 92.50 617 ARG A C 1
ATOM 5067 O O . ARG A 1 617 ? -67.177 -8.444 112.381 1.00 92.50 617 ARG A O 1
ATOM 5074 N N . LYS A 1 618 ? -67.482 -8.208 110.163 1.00 93.12 618 LYS A N 1
ATOM 5075 C CA . LYS A 1 618 ? -68.916 -7.869 110.250 1.00 93.12 618 LYS A CA 1
ATOM 5076 C C . LYS A 1 618 ? -69.728 -9.050 110.777 1.00 93.12 618 LYS A C 1
ATOM 5078 O O . LYS A 1 618 ? -70.420 -8.895 111.775 1.00 93.12 618 LYS A O 1
ATOM 5083 N N . HIS A 1 619 ? -69.535 -10.232 110.196 1.00 92.19 619 HIS A N 1
ATOM 5084 C CA . HIS A 1 619 ? -70.235 -11.445 110.601 1.00 92.19 619 HIS A CA 1
ATOM 5085 C C . HIS A 1 619 ? -69.984 -11.804 112.072 1.00 92.19 619 HIS A C 1
ATOM 5087 O O . HIS A 1 619 ? -70.932 -12.013 112.808 1.00 92.19 619 HIS A O 1
ATOM 5093 N N . LEU A 1 620 ? -68.742 -11.733 112.561 1.00 91.69 620 LEU A N 1
ATOM 5094 C CA . LEU A 1 620 ? -68.426 -11.940 113.983 1.00 91.69 620 LEU A CA 1
ATOM 5095 C C . LEU A 1 620 ? -69.056 -10.878 114.907 1.00 91.69 620 LEU A C 1
ATOM 5097 O O . LEU A 1 620 ? -69.317 -11.150 116.078 1.00 91.69 620 LEU A O 1
ATOM 5101 N N . ILE A 1 621 ? -69.303 -9.655 114.420 1.00 91.31 621 ILE A N 1
ATOM 5102 C CA . ILE A 1 621 ? -70.047 -8.628 115.169 1.00 91.31 621 ILE A CA 1
ATOM 5103 C C . ILE A 1 621 ? -71.544 -8.969 115.195 1.00 91.31 621 ILE A C 1
ATOM 5105 O O . ILE A 1 621 ? -72.160 -8.835 116.254 1.00 91.31 621 ILE A O 1
ATOM 5109 N N . GLU A 1 622 ? -72.095 -9.440 114.075 1.00 90.88 622 GLU A N 1
ATOM 5110 C CA . GLU A 1 622 ? -73.476 -9.915 113.929 1.00 90.88 622 GLU A CA 1
ATOM 5111 C C . GLU A 1 622 ? -73.729 -11.155 114.807 1.00 90.88 622 GLU A C 1
ATOM 5113 O O . GLU A 1 622 ? -74.628 -11.121 115.645 1.00 90.88 622 GLU A O 1
ATOM 5118 N N . GLU A 1 623 ? -72.874 -12.181 114.743 1.00 87.38 623 GLU A N 1
ATOM 5119 C CA . GLU A 1 623 ? -72.874 -13.355 115.630 1.00 87.38 623 GLU A CA 1
ATOM 5120 C C . GLU A 1 623 ? -72.759 -12.954 117.104 1.00 87.38 623 GLU A C 1
ATOM 5122 O O . GLU A 1 623 ? -73.482 -13.461 117.954 1.00 87.38 623 GLU A O 1
ATOM 5127 N N . ARG A 1 624 ? -71.909 -11.978 117.449 1.00 90.25 624 ARG A N 1
ATOM 5128 C CA . ARG A 1 624 ? -71.837 -11.458 118.825 1.00 90.25 624 ARG A CA 1
ATOM 5129 C C . ARG A 1 624 ? -73.126 -10.733 119.246 1.00 90.25 624 ARG A C 1
ATOM 5131 O O . ARG A 1 624 ? -73.376 -10.603 120.446 1.00 90.25 624 ARG A O 1
ATOM 5138 N N . THR A 1 625 ? -73.937 -10.235 118.311 1.00 88.12 625 THR A N 1
ATOM 5139 C CA . THR A 1 625 ? -75.272 -9.689 118.615 1.00 88.12 625 THR A CA 1
ATOM 5140 C C . THR A 1 625 ? -76.364 -10.757 118.658 1.00 88.12 625 THR A C 1
ATOM 5142 O O . THR A 1 625 ? -77.189 -10.689 119.567 1.00 88.12 625 THR A O 1
ATOM 5145 N N . THR A 1 626 ? -76.338 -11.780 117.796 1.00 88.62 626 THR A N 1
ATOM 5146 C CA . THR 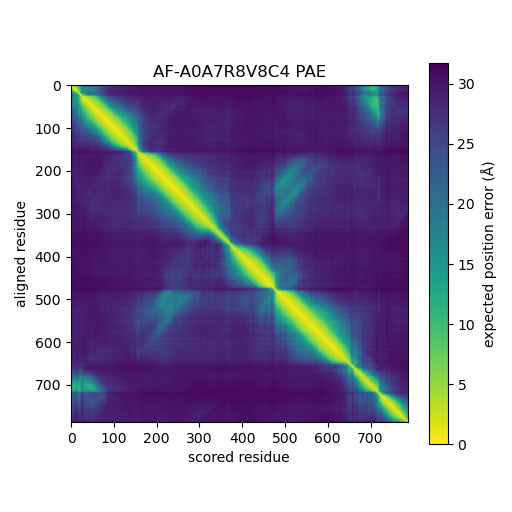A 1 626 ? -77.279 -12.911 117.883 1.00 88.62 626 THR A CA 1
ATOM 5147 C C . THR A 1 626 ? -77.006 -13.746 119.126 1.00 88.62 626 THR A C 1
ATOM 5149 O O . THR A 1 626 ? -77.911 -13.906 119.927 1.00 88.62 626 THR A O 1
ATOM 5152 N N . LEU A 1 627 ? -75.757 -14.119 119.424 1.00 85.69 627 LEU A N 1
ATOM 5153 C CA . LEU A 1 627 ? -75.392 -14.821 120.663 1.00 85.69 627 LEU A CA 1
ATOM 5154 C C . LEU A 1 627 ? -75.797 -14.052 121.933 1.00 85.69 627 LEU A C 1
ATOM 5156 O O . LEU A 1 627 ? -76.104 -14.663 122.954 1.00 85.69 627 LEU A O 1
ATOM 5160 N N . LYS A 1 628 ? -75.848 -12.712 121.892 1.00 86.88 628 LYS A N 1
ATOM 5161 C CA . LYS A 1 628 ? -76.414 -11.910 122.990 1.00 86.88 628 LYS A CA 1
ATOM 5162 C C . LYS A 1 628 ? -77.933 -12.065 123.109 1.00 86.88 628 LYS A C 1
ATOM 5164 O O . LYS A 1 628 ? -78.422 -12.116 124.234 1.00 86.88 628 LYS A O 1
ATOM 5169 N N . ALA A 1 629 ? -78.660 -12.156 121.996 1.00 86.31 629 ALA A N 1
ATOM 5170 C CA . ALA A 1 629 ? -80.087 -12.475 121.988 1.00 86.31 629 ALA A CA 1
ATOM 5171 C C . ALA A 1 629 ? -80.343 -13.936 122.410 1.00 86.31 629 ALA A C 1
ATOM 5173 O O . ALA A 1 629 ? -81.162 -14.169 123.294 1.00 86.31 629 ALA A O 1
ATOM 5174 N N . ASP A 1 630 ? -79.574 -14.900 121.900 1.00 84.88 630 ASP A N 1
ATOM 5175 C CA . ASP A 1 630 ? -79.621 -16.315 122.288 1.00 84.88 630 ASP A CA 1
ATOM 5176 C C . ASP A 1 630 ? -79.332 -16.523 123.778 1.00 84.88 630 ASP A C 1
ATOM 5178 O O . ASP A 1 630 ? -79.907 -17.414 124.389 1.00 84.88 630 ASP A O 1
ATOM 5182 N N . ILE A 1 631 ? -78.462 -15.724 124.407 1.00 85.12 631 ILE A N 1
ATOM 5183 C CA . ILE A 1 631 ? -78.249 -15.776 125.865 1.00 85.12 631 ILE A CA 1
ATOM 5184 C C . ILE A 1 631 ? -79.500 -15.301 126.626 1.00 85.12 631 ILE A C 1
ATOM 5186 O O . ILE A 1 631 ? -79.789 -15.817 127.709 1.00 85.12 631 ILE A O 1
ATOM 5190 N N . VAL A 1 632 ? -80.269 -14.360 126.069 1.00 81.00 632 VAL A N 1
ATOM 5191 C CA . VAL A 1 632 ? -81.561 -13.935 126.630 1.00 81.00 632 VAL A CA 1
ATOM 5192 C C . VAL A 1 632 ? -82.634 -15.006 126.394 1.00 81.00 632 VAL A C 1
ATOM 5194 O O . VAL A 1 632 ? -83.318 -15.370 127.350 1.00 81.00 632 VAL A O 1
ATOM 5197 N N . GLU A 1 633 ? -82.739 -15.593 125.194 1.00 83.75 633 GLU A N 1
ATOM 5198 C CA . GLU A 1 633 ? -83.683 -16.696 124.936 1.00 83.75 633 GLU A CA 1
ATOM 5199 C C . GLU A 1 633 ? -83.325 -17.946 125.750 1.00 83.75 633 GLU A C 1
ATOM 5201 O O . GLU A 1 633 ? -84.180 -18.536 126.396 1.00 83.75 633 GLU A O 1
ATOM 5206 N N . ARG A 1 634 ? -82.052 -18.347 125.823 1.00 78.31 634 ARG A N 1
ATOM 5207 C CA . ARG A 1 634 ? -81.639 -19.511 126.623 1.00 78.31 634 ARG A CA 1
ATOM 5208 C C . ARG A 1 634 ? -81.869 -19.301 128.115 1.00 78.31 634 ARG A C 1
ATOM 5210 O O . ARG A 1 634 ? -82.110 -20.285 128.802 1.00 78.31 634 ARG A O 1
ATOM 5217 N N . ARG A 1 635 ? -81.884 -18.064 128.628 1.00 76.81 635 ARG A N 1
ATOM 5218 C CA . ARG A 1 635 ? -82.355 -17.797 129.999 1.00 76.81 635 ARG A CA 1
ATOM 5219 C C . ARG A 1 635 ? -83.841 -18.128 130.162 1.00 76.81 635 ARG A C 1
ATOM 5221 O O . ARG A 1 635 ? -84.176 -18.844 131.100 1.00 76.81 635 ARG A O 1
ATOM 5228 N N . THR A 1 636 ? -84.718 -17.702 129.248 1.00 75.38 636 THR A N 1
ATOM 5229 C CA . THR A 1 636 ? -86.148 -18.076 129.316 1.00 75.38 636 THR A CA 1
ATOM 5230 C C . THR A 1 636 ? -86.362 -19.571 129.044 1.00 75.38 636 THR A C 1
ATOM 5232 O O . THR A 1 636 ? -87.220 -20.205 129.659 1.00 75.38 636 THR A O 1
ATOM 5235 N N . ARG A 1 637 ? -85.534 -20.178 128.187 1.00 77.94 637 ARG A N 1
ATOM 5236 C CA . ARG A 1 637 ? -85.631 -21.590 127.801 1.00 77.94 637 ARG A CA 1
ATOM 5237 C C . ARG A 1 637 ? -85.002 -22.565 128.797 1.00 77.94 637 ARG A C 1
ATOM 5239 O O . ARG A 1 637 ? -85.407 -23.721 128.819 1.00 77.94 637 ARG A O 1
ATOM 5246 N N . ILE A 1 638 ? -84.080 -22.125 129.656 1.00 76.69 638 ILE A N 1
ATOM 5247 C CA . ILE A 1 638 ? -83.623 -22.906 130.818 1.00 76.69 638 ILE A CA 1
ATOM 5248 C C . ILE A 1 638 ? -84.759 -23.042 131.834 1.00 76.69 638 ILE A C 1
ATOM 5250 O O . ILE A 1 638 ? -85.004 -24.154 132.294 1.00 76.69 638 ILE A O 1
ATOM 5254 N N . GLU A 1 639 ? -85.517 -21.975 132.112 1.00 61.47 639 GLU A N 1
ATOM 5255 C CA . GLU A 1 639 ? -86.731 -22.091 132.935 1.00 61.47 639 GLU A CA 1
ATOM 5256 C C . GLU A 1 639 ? -87.757 -23.045 132.293 1.00 61.47 639 GLU A C 1
ATOM 5258 O O . GLU A 1 639 ? -88.304 -23.906 132.978 1.00 61.47 639 GLU A O 1
ATOM 5263 N N . ALA A 1 640 ? -87.933 -23.001 130.966 1.00 72.56 640 ALA A N 1
ATOM 5264 C CA . ALA A 1 640 ? -88.804 -23.943 130.253 1.00 72.56 640 ALA A CA 1
ATOM 5265 C C . ALA A 1 640 ? -88.274 -25.396 130.184 1.00 72.56 640 ALA A C 1
ATOM 5267 O O . ALA A 1 640 ? -89.062 -26.330 130.082 1.00 72.56 640 ALA A O 1
ATOM 5268 N N . MET A 1 641 ? -86.959 -25.632 130.223 1.00 62.50 641 MET A N 1
ATOM 5269 C CA . MET A 1 641 ? -86.403 -26.995 130.207 1.00 62.50 641 MET A CA 1
ATOM 5270 C C . MET A 1 641 ? -86.302 -27.607 131.609 1.00 62.50 641 MET A C 1
ATOM 5272 O O . MET A 1 641 ? -86.408 -28.828 131.719 1.00 62.50 641 MET A O 1
ATOM 5276 N N . LYS A 1 642 ? -86.236 -26.801 132.682 1.00 63.94 642 LYS A N 1
ATOM 5277 C CA . LYS A 1 642 ? -86.489 -27.284 134.056 1.00 63.94 642 LYS A CA 1
ATOM 5278 C C . LYS A 1 642 ? -87.865 -27.944 134.181 1.00 63.94 642 LYS A C 1
ATOM 5280 O O . LYS A 1 642 ? -87.987 -28.934 134.891 1.00 63.94 642 LYS A O 1
ATOM 5285 N N . THR A 1 643 ? -88.889 -27.439 133.486 1.00 55.56 643 THR A N 1
ATOM 5286 C CA . THR A 1 643 ? -90.231 -28.052 133.511 1.00 55.56 643 THR A CA 1
ATOM 5287 C C . THR A 1 643 ? -90.368 -29.265 132.584 1.00 55.56 643 THR A C 1
ATOM 5289 O O . THR A 1 643 ? -91.338 -30.006 132.720 1.00 55.56 643 THR A O 1
ATOM 5292 N N . ARG A 1 644 ? -89.408 -29.509 131.673 1.00 59.84 644 ARG A N 1
ATOM 5293 C CA . ARG A 1 644 ? -89.494 -30.563 130.640 1.00 59.84 644 ARG A CA 1
ATOM 5294 C C . ARG A 1 644 ? -88.493 -31.716 130.778 1.00 59.84 644 ARG A C 1
ATOM 5296 O O . ARG A 1 644 ? -88.769 -32.796 130.269 1.00 59.84 644 ARG A O 1
ATOM 5303 N N . TYR A 1 645 ? -87.369 -31.547 131.478 1.00 59.44 645 TYR A N 1
ATOM 5304 C CA . TYR A 1 645 ? -86.500 -32.684 131.832 1.00 59.44 645 TYR A CA 1
ATOM 5305 C C . TYR A 1 645 ? -87.260 -33.720 132.684 1.00 59.44 645 TYR A C 1
ATOM 5307 O O . TYR A 1 645 ? -87.114 -34.921 132.480 1.00 59.44 645 TYR A O 1
ATOM 5315 N N . ASN A 1 646 ? -88.184 -33.238 133.522 1.00 52.25 646 ASN A N 1
ATOM 5316 C CA . ASN A 1 646 ? -89.118 -34.009 134.353 1.00 52.25 646 ASN A CA 1
ATOM 5317 C C . ASN A 1 646 ? -90.164 -34.846 133.564 1.00 52.25 646 ASN A C 1
ATOM 5319 O O . ASN A 1 646 ? -91.136 -35.291 134.163 1.00 52.25 646 ASN A O 1
ATOM 5323 N N . LEU A 1 647 ? -90.028 -34.985 132.238 1.00 47.75 647 LEU A N 1
ATOM 5324 C CA . LEU A 1 647 ? -90.994 -35.637 131.332 1.00 47.75 647 LEU A CA 1
ATOM 5325 C C . LEU A 1 647 ? -90.341 -36.542 130.262 1.00 47.75 647 LEU A C 1
ATOM 5327 O O . LEU A 1 647 ? -91.028 -36.980 129.340 1.00 47.75 647 LEU A O 1
ATOM 5331 N N . ALA A 1 648 ? -89.014 -36.732 130.283 1.00 53.97 648 ALA A N 1
ATOM 5332 C CA . ALA A 1 648 ? -88.274 -37.239 129.115 1.00 53.97 648 ALA A CA 1
ATOM 5333 C C . ALA A 1 648 ? -87.377 -38.468 129.359 1.00 53.97 648 ALA A C 1
ATOM 5335 O O . ALA A 1 648 ? -86.834 -39.008 128.397 1.00 53.97 648 ALA A O 1
ATOM 5336 N N . ILE A 1 649 ? -87.221 -38.925 130.605 1.00 54.62 649 ILE A N 1
ATOM 5337 C CA . ILE A 1 649 ? -86.482 -40.164 130.923 1.00 54.62 649 ILE A CA 1
ATOM 5338 C C . ILE A 1 649 ? -87.347 -41.421 130.674 1.00 54.62 649 ILE A C 1
ATOM 5340 O O . ILE A 1 649 ? -86.818 -42.514 130.498 1.00 54.62 649 ILE A O 1
ATOM 5344 N N . ASP A 1 650 ? -88.666 -41.262 130.569 1.00 44.09 650 ASP A N 1
ATOM 5345 C CA . ASP A 1 650 ? -89.647 -42.333 130.797 1.00 44.09 650 ASP A CA 1
ATOM 5346 C C . ASP A 1 650 ? -89.955 -43.256 129.587 1.00 44.09 650 ASP A C 1
ATOM 5348 O O . ASP A 1 650 ? -90.925 -44.009 129.645 1.00 44.09 650 ASP A O 1
ATOM 5352 N N . LEU A 1 651 ? -89.225 -43.173 128.457 1.00 47.41 651 LEU A N 1
ATOM 5353 C CA . LEU A 1 651 ? -89.828 -43.475 127.136 1.00 47.41 651 LEU A CA 1
ATOM 5354 C C . LEU A 1 651 ? -89.114 -44.422 126.136 1.00 47.41 651 LEU A C 1
ATOM 5356 O O . LEU A 1 651 ? -89.738 -44.730 125.120 1.00 47.41 651 LEU A O 1
ATOM 5360 N N . LEU A 1 652 ? -87.868 -44.889 126.325 1.00 43.47 652 LEU A N 1
ATOM 5361 C CA . LEU A 1 652 ? -87.180 -45.739 125.316 1.00 43.47 652 LEU A CA 1
ATOM 5362 C C . LEU A 1 652 ? -86.289 -46.861 125.893 1.00 43.47 652 LEU A C 1
ATOM 5364 O O . LEU A 1 652 ? -85.831 -46.788 127.030 1.00 43.47 652 LEU A O 1
ATOM 5368 N N . GLY A 1 653 ? -86.014 -47.882 125.065 1.00 44.91 653 GLY A N 1
ATOM 5369 C CA . GLY A 1 653 ? -85.220 -49.079 125.397 1.00 44.91 653 GLY A CA 1
ATOM 5370 C C . GLY A 1 653 ? -84.378 -49.635 124.230 1.00 44.91 653 GLY A C 1
ATOM 5371 O O . GLY A 1 653 ? -84.158 -48.943 123.236 1.00 44.91 653 GLY A O 1
ATOM 5372 N N . LYS A 1 654 ? -83.877 -50.874 124.372 1.00 50.25 654 LYS A N 1
ATOM 5373 C CA . LYS A 1 654 ? -82.956 -51.575 123.446 1.00 50.25 654 LYS A CA 1
ATOM 5374 C C . LYS A 1 654 ? -83.225 -53.092 123.414 1.00 50.25 654 LYS A C 1
ATOM 5376 O O . LYS A 1 654 ? -83.691 -53.623 124.414 1.00 50.25 654 LYS A O 1
ATOM 5381 N N . ASN A 1 655 ? -82.775 -53.758 122.345 1.00 47.41 655 ASN A N 1
ATOM 5382 C CA . ASN A 1 655 ? -82.639 -55.217 122.183 1.00 47.41 655 ASN A CA 1
ATOM 5383 C C . ASN A 1 655 ? -81.399 -55.521 121.307 1.00 47.41 655 ASN A C 1
ATOM 5385 O O . ASN A 1 655 ? -80.932 -54.650 120.572 1.00 47.41 655 ASN A O 1
ATOM 5389 N N . ASP A 1 656 ? -80.862 -56.737 121.243 1.00 56.28 656 ASP A N 1
ATOM 5390 C CA . ASP A 1 656 ? -80.431 -57.559 122.389 1.00 56.28 656 ASP A CA 1
ATOM 5391 C C . ASP A 1 656 ? -78.885 -57.700 122.395 1.00 56.28 656 ASP A C 1
ATOM 5393 O O . ASP A 1 656 ? -78.341 -58.641 122.954 1.00 56.28 656 ASP A O 1
ATOM 5397 N N . ASP A 1 657 ? -78.195 -56.748 121.738 1.00 57.03 657 ASP A N 1
ATOM 5398 C CA . ASP A 1 657 ? -76.859 -56.224 122.110 1.00 57.03 657 ASP A CA 1
ATOM 5399 C C . ASP A 1 657 ? -76.475 -55.016 121.213 1.00 57.03 657 ASP A C 1
ATOM 5401 O O . ASP A 1 657 ? -76.020 -53.987 121.713 1.00 57.03 657 ASP A O 1
ATOM 5405 N N . GLY A 1 658 ? -76.791 -55.068 119.904 1.00 53.47 658 GLY A N 1
ATOM 5406 C CA . GLY A 1 658 ? -77.119 -53.866 119.105 1.00 53.47 658 GLY A CA 1
ATOM 5407 C C . GLY A 1 658 ? -76.135 -53.300 118.049 1.00 53.47 658 GLY A C 1
ATOM 5408 O O . GLY A 1 658 ? -75.952 -52.085 118.037 1.00 53.47 658 GLY A O 1
ATOM 5409 N N . SER A 1 659 ? -75.540 -54.094 117.130 1.00 60.84 659 SER A N 1
ATOM 5410 C CA . SER A 1 659 ? -74.931 -53.615 115.839 1.00 60.84 659 SER A CA 1
ATOM 5411 C C . SER A 1 659 ? -74.552 -54.756 114.835 1.00 60.84 659 SER A C 1
ATOM 5413 O O . SER A 1 659 ? -74.516 -55.909 115.256 1.00 60.84 659 SER A O 1
ATOM 5415 N N . THR A 1 660 ? -74.310 -54.485 113.521 1.00 44.19 660 THR A N 1
ATOM 5416 C CA . THR A 1 660 ? -74.119 -55.490 112.403 1.00 44.19 660 THR A CA 1
ATOM 5417 C C . THR A 1 660 ? -73.255 -55.014 111.167 1.00 44.19 660 THR A C 1
ATOM 5419 O O . THR A 1 660 ? -73.125 -53.805 110.985 1.00 44.19 660 THR A O 1
ATOM 5422 N N . VAL A 1 661 ? -72.622 -55.913 110.338 1.00 45.47 661 VAL A N 1
ATOM 5423 C CA . VAL A 1 661 ? -71.487 -55.634 109.346 1.00 45.47 661 VAL A CA 1
ATOM 5424 C C . VAL A 1 661 ? -71.390 -56.584 108.062 1.00 45.47 661 VAL A C 1
ATOM 5426 O O . VAL A 1 661 ? -72.192 -57.510 107.972 1.00 45.47 661 VAL A O 1
ATOM 5429 N N . THR A 1 662 ? -70.439 -56.397 107.083 1.00 43.75 662 THR A N 1
ATOM 5430 C CA . THR A 1 662 ? -70.302 -57.040 105.698 1.00 43.75 662 THR A CA 1
ATOM 5431 C C . THR A 1 662 ? -68.822 -57.292 105.161 1.00 43.75 662 THR A C 1
ATOM 5433 O O . THR A 1 662 ? -67.898 -56.800 105.803 1.00 43.75 662 THR A O 1
ATOM 5436 N N . VAL A 1 663 ? -68.537 -58.010 104.016 1.00 33.25 663 VAL A N 1
ATOM 5437 C CA . VAL A 1 663 ? -67.149 -58.375 103.477 1.00 33.25 663 VAL A CA 1
ATOM 5438 C C . VAL A 1 663 ? -66.916 -58.515 101.896 1.00 33.25 663 VAL A C 1
ATOM 5440 O O . VAL A 1 663 ? -67.618 -57.838 101.153 1.00 33.25 663 VAL A O 1
ATOM 5443 N N . THR A 1 664 ? -65.912 -59.281 101.352 1.00 40.47 664 THR A N 1
ATOM 5444 C CA . THR A 1 664 ? -65.180 -59.177 100.010 1.00 40.47 664 THR A CA 1
ATOM 5445 C C . THR A 1 664 ? -65.090 -60.432 99.067 1.00 40.47 664 THR A C 1
ATOM 5447 O O . THR A 1 664 ? -65.399 -61.524 99.532 1.00 40.47 664 THR A O 1
ATOM 5450 N N . GLN A 1 665 ? -64.545 -60.350 97.809 1.00 38.69 665 GLN A N 1
ATOM 5451 C CA . GLN A 1 665 ? -64.363 -61.552 96.918 1.00 38.69 665 GLN A CA 1
ATOM 5452 C C . GLN A 1 665 ? -63.194 -61.725 95.856 1.00 38.69 665 GLN A C 1
ATOM 5454 O O . GLN A 1 665 ? -62.502 -62.734 95.941 1.00 38.69 665 GLN A O 1
ATOM 5459 N N . LEU A 1 666 ? -62.999 -60.894 94.802 1.00 34.38 666 LEU A N 1
ATOM 5460 C CA . LEU A 1 666 ? -62.430 -61.305 93.456 1.00 34.38 666 LEU A CA 1
ATOM 5461 C C . LEU A 1 666 ? -60.890 -61.144 93.179 1.00 34.38 666 LEU A C 1
ATOM 5463 O O . LEU A 1 666 ? -60.278 -60.296 93.829 1.00 34.38 666 LEU A O 1
ATOM 5467 N N . ARG A 1 667 ? -60.264 -61.853 92.174 1.00 34.25 667 ARG A N 1
ATOM 5468 C CA . ARG A 1 667 ? -58.852 -61.550 91.706 1.00 34.25 667 ARG A CA 1
ATOM 5469 C C . ARG A 1 667 ? -58.125 -62.078 90.396 1.00 34.25 667 ARG A C 1
ATOM 5471 O O . ARG A 1 667 ? -57.061 -61.530 90.133 1.00 34.25 667 ARG A O 1
ATOM 5478 N N . ILE A 1 668 ? -58.496 -63.129 89.636 1.00 36.25 668 ILE A N 1
ATOM 5479 C CA . ILE A 1 668 ? -57.490 -64.196 89.261 1.00 36.25 668 ILE A CA 1
ATOM 5480 C C . ILE A 1 668 ? -56.636 -64.196 87.927 1.00 36.25 668 ILE A C 1
ATOM 5482 O O . ILE A 1 668 ? -55.454 -64.516 88.011 1.00 36.25 668 ILE A O 1
ATOM 5486 N N . GLU A 1 669 ? -57.152 -63.978 86.706 1.00 35.88 669 GLU A N 1
ATOM 5487 C CA . GLU A 1 669 ? -56.887 -64.849 85.503 1.00 35.88 669 GLU A CA 1
ATOM 5488 C C . GLU A 1 669 ? -55.565 -64.804 84.643 1.00 35.88 669 GLU A C 1
ATOM 5490 O O . GLU A 1 669 ? -55.469 -65.522 83.647 1.00 35.88 669 GLU A O 1
ATOM 5495 N N . THR A 1 670 ? -54.523 -64.013 84.921 1.00 44.44 670 THR A N 1
ATOM 5496 C CA . THR A 1 670 ? -53.635 -63.463 83.846 1.00 44.44 670 THR A CA 1
ATOM 5497 C C . THR A 1 670 ? -52.291 -64.179 83.490 1.00 44.44 670 THR A C 1
ATOM 5499 O O . THR A 1 670 ? -51.246 -63.535 83.601 1.00 44.44 670 THR A O 1
ATOM 5502 N N . ALA A 1 671 ? -52.232 -65.464 83.073 1.00 47.72 671 ALA A N 1
ATOM 5503 C CA . ALA A 1 671 ? -50.958 -66.242 83.162 1.00 47.72 671 ALA A CA 1
ATOM 5504 C C . ALA A 1 671 ? -50.300 -66.986 81.945 1.00 47.72 671 ALA A C 1
ATOM 5506 O O . ALA A 1 671 ? -49.198 -67.495 82.150 1.00 47.72 671 ALA A O 1
ATOM 5507 N N . GLN A 1 672 ? -50.868 -67.128 80.729 1.00 41.38 672 GLN A N 1
ATOM 5508 C CA . GLN A 1 672 ? -50.521 -68.302 79.863 1.00 41.38 672 GLN A CA 1
ATOM 5509 C C . GLN A 1 672 ? -49.712 -68.155 78.532 1.00 41.38 672 GLN A C 1
ATOM 5511 O O . GLN A 1 672 ? -49.251 -69.175 78.027 1.00 41.38 672 GLN A O 1
ATOM 5516 N N . GLU A 1 673 ? -49.476 -66.984 77.927 1.00 45.38 673 GLU A N 1
ATOM 5517 C CA . GLU A 1 673 ? -49.175 -66.904 76.463 1.00 45.38 673 GLU A CA 1
ATOM 5518 C C . GLU A 1 673 ? -47.717 -67.137 75.948 1.00 45.38 673 GLU A C 1
ATOM 5520 O O . GLU A 1 673 ? -47.462 -67.028 74.750 1.00 45.38 673 GLU A O 1
ATOM 5525 N N . LYS A 1 674 ? -46.707 -67.423 76.782 1.00 57.12 674 LYS A N 1
ATOM 5526 C CA . LYS A 1 674 ? -45.303 -67.028 76.467 1.00 57.12 674 LYS A CA 1
ATOM 5527 C C . LYS A 1 674 ? -44.435 -67.934 75.540 1.00 57.12 674 LYS A C 1
ATOM 5529 O O . LYS A 1 674 ? -43.282 -67.583 75.305 1.00 57.12 674 LYS A O 1
ATOM 5534 N N . GLN A 1 675 ? -44.881 -69.095 75.042 1.00 57.16 675 GLN A N 1
ATOM 5535 C CA . GLN A 1 675 ? -43.938 -70.206 74.730 1.00 57.16 675 GLN A CA 1
ATOM 5536 C C . GLN A 1 675 ? -43.626 -70.556 73.242 1.00 57.16 675 GLN A C 1
ATOM 5538 O O . GLN A 1 675 ? -42.843 -71.471 73.002 1.00 57.16 675 GLN A O 1
ATOM 5543 N N . LEU A 1 676 ? -44.171 -69.870 72.226 1.00 53.28 676 LEU A N 1
ATOM 5544 C CA . LEU A 1 676 ? -44.232 -70.411 70.840 1.00 53.28 676 LEU A CA 1
ATOM 5545 C C . LEU A 1 676 ? -43.111 -70.049 69.821 1.00 53.28 676 LEU A C 1
ATOM 5547 O O . LEU A 1 676 ? -43.144 -70.560 68.706 1.00 53.28 676 LEU A O 1
ATOM 5551 N N . LEU A 1 677 ? -42.129 -69.194 70.134 1.00 53.62 677 LEU A N 1
ATOM 5552 C CA . LEU A 1 677 ? -41.341 -68.447 69.116 1.00 53.62 677 LEU A CA 1
ATOM 5553 C C . LEU A 1 677 ? -39.882 -68.919 68.839 1.00 53.62 677 LEU A C 1
ATOM 5555 O O . LEU A 1 677 ? -39.005 -68.076 68.664 1.00 53.62 677 LEU A O 1
ATOM 5559 N N . LEU A 1 678 ? -39.564 -70.225 68.833 1.00 51.78 678 LEU A N 1
ATOM 5560 C CA . LEU A 1 678 ? -38.152 -70.678 68.968 1.00 51.78 678 LEU A CA 1
ATOM 5561 C C . LEU A 1 678 ? -37.611 -71.758 67.992 1.00 51.78 678 LEU A C 1
ATOM 5563 O O . LEU A 1 678 ? -36.589 -72.363 68.307 1.00 51.78 678 LEU A O 1
ATOM 5567 N N . GLN A 1 679 ? -38.236 -72.036 66.834 1.00 50.53 679 GLN A N 1
ATOM 5568 C CA . GLN A 1 679 ? -37.853 -73.203 65.993 1.00 50.53 679 GLN A CA 1
ATOM 5569 C C . GLN A 1 679 ? -37.365 -72.956 64.542 1.00 50.53 679 GLN A C 1
ATOM 5571 O O . GLN A 1 679 ? -36.787 -73.872 63.967 1.00 50.53 679 GLN A O 1
ATOM 5576 N N . GLU A 1 680 ? -37.500 -71.768 63.940 1.00 55.81 680 GLU A N 1
ATOM 5577 C CA . GLU A 1 680 ? -37.242 -71.571 62.486 1.00 55.81 680 GLU A CA 1
ATOM 5578 C C . GLU A 1 680 ? -35.759 -71.410 62.049 1.00 55.81 680 GLU A C 1
ATOM 5580 O O . GLU A 1 680 ? -35.477 -71.217 60.869 1.00 55.81 680 GLU A O 1
ATOM 5585 N N . GLY A 1 681 ? -34.780 -71.461 62.959 1.00 64.44 681 GLY A N 1
ATOM 5586 C CA . GLY A 1 681 ? -33.437 -70.908 62.695 1.00 64.44 681 GLY A CA 1
ATOM 5587 C C . GLY A 1 681 ? -32.431 -71.735 61.868 1.00 64.44 681 GLY A C 1
ATOM 5588 O O . GLY A 1 681 ? -31.443 -71.167 61.404 1.00 64.44 681 GLY A O 1
ATOM 5589 N N . ASN A 1 682 ? -32.605 -73.052 61.704 1.00 59.16 682 ASN A N 1
ATOM 5590 C CA . ASN A 1 682 ? -31.457 -73.945 61.437 1.00 59.16 682 ASN A CA 1
ATOM 5591 C C . ASN A 1 682 ? -31.193 -74.352 59.968 1.00 59.16 682 ASN A C 1
ATOM 5593 O O . ASN A 1 682 ? -30.102 -74.841 59.678 1.00 59.16 682 ASN A O 1
ATOM 5597 N N . GLU A 1 683 ? -32.128 -74.180 59.027 1.00 60.00 683 GLU A N 1
ATOM 5598 C CA . GLU A 1 683 ? -32.034 -74.839 57.703 1.00 60.00 683 GLU A CA 1
ATOM 5599 C C . GLU A 1 683 ? -31.171 -74.121 56.639 1.00 60.00 683 GLU A C 1
ATOM 5601 O O . GLU A 1 683 ? -30.865 -74.702 55.596 1.00 60.00 683 GLU A O 1
ATOM 5606 N N . LEU A 1 684 ? -30.761 -72.862 56.844 1.00 63.22 684 LEU A N 1
ATOM 5607 C CA . LEU A 1 684 ? -30.131 -72.073 55.768 1.00 63.22 684 LEU A CA 1
ATOM 5608 C C . LEU A 1 684 ? -28.646 -72.384 55.484 1.00 63.22 684 LEU A C 1
ATOM 5610 O O . LEU A 1 684 ? -28.157 -72.036 54.408 1.00 63.22 684 LEU A O 1
ATOM 5614 N N . ASN A 1 685 ? -27.915 -73.003 56.414 1.00 60.25 685 ASN A N 1
ATOM 5615 C CA . ASN A 1 685 ? -26.443 -72.954 56.410 1.00 60.25 685 ASN A CA 1
ATOM 5616 C C . ASN A 1 685 ? -25.757 -73.922 55.413 1.00 60.25 685 ASN A C 1
ATOM 5618 O O . ASN A 1 685 ? -24.602 -73.732 55.042 1.00 60.25 685 ASN A O 1
ATOM 5622 N N . GLU A 1 686 ? -26.447 -74.968 54.949 1.00 63.94 686 GLU A N 1
ATOM 5623 C CA . GLU A 1 686 ? -25.801 -76.098 54.251 1.00 63.94 686 GLU A CA 1
ATOM 5624 C C . GLU A 1 686 ? -25.476 -75.837 52.760 1.00 63.94 686 GLU A C 1
ATOM 5626 O O . GLU A 1 686 ? -24.701 -76.565 52.136 1.00 63.94 686 GLU A O 1
ATOM 5631 N N . LYS A 1 687 ? -26.039 -74.781 52.155 1.00 63.41 687 LYS A N 1
ATOM 5632 C CA . LYS A 1 687 ? -25.965 -74.551 50.695 1.00 63.41 687 LYS A CA 1
ATOM 5633 C C . LYS A 1 687 ? -24.651 -73.933 50.195 1.00 63.41 687 LYS A C 1
ATOM 5635 O O . LYS A 1 687 ? -24.379 -74.009 48.999 1.00 63.41 687 LYS A O 1
ATOM 5640 N N . VAL A 1 688 ? -23.835 -73.343 51.071 1.00 60.34 688 VAL A N 1
ATOM 5641 C CA . VAL A 1 688 ? -22.661 -72.532 50.676 1.00 60.34 688 VAL A CA 1
ATOM 5642 C C . VAL A 1 688 ? -21.480 -73.388 50.183 1.00 60.34 688 VAL A C 1
ATOM 5644 O O . VAL A 1 688 ? -20.825 -73.049 49.201 1.00 60.34 688 VAL A O 1
ATOM 5647 N N . ILE A 1 689 ? -21.243 -74.544 50.810 1.00 62.06 689 ILE A N 1
ATOM 5648 C CA . ILE A 1 689 ? -19.984 -75.318 50.709 1.00 62.06 689 ILE A CA 1
ATOM 5649 C C . ILE A 1 689 ? -19.758 -75.982 49.326 1.00 62.06 689 ILE A C 1
ATOM 5651 O O . ILE A 1 689 ? -18.665 -76.466 49.028 1.00 62.06 689 ILE A O 1
ATOM 5655 N N . LYS A 1 690 ? -20.762 -76.012 48.437 1.00 61.69 690 LYS A N 1
ATOM 5656 C CA . LYS A 1 690 ? -20.630 -76.642 47.106 1.00 61.69 690 LYS A CA 1
ATOM 5657 C C . LYS A 1 690 ? -19.981 -75.762 46.031 1.00 61.69 690 LYS A C 1
ATOM 5659 O O . LYS A 1 690 ? -19.446 -76.324 45.083 1.00 61.69 690 LYS A O 1
ATOM 5664 N N . ALA A 1 691 ? -19.998 -74.434 46.159 1.00 61.16 691 ALA A N 1
ATOM 5665 C CA . ALA A 1 691 ? -19.592 -73.532 45.071 1.00 61.16 691 ALA A CA 1
ATOM 5666 C C . ALA A 1 691 ? -18.065 -73.405 44.866 1.00 61.16 691 ALA A C 1
ATOM 5668 O O . ALA A 1 691 ? -17.610 -73.030 43.790 1.00 61.16 691 ALA A O 1
ATOM 5669 N N . GLU A 1 692 ? -17.254 -73.717 45.880 1.00 62.81 692 GLU A N 1
ATOM 5670 C CA . GLU A 1 692 ? -15.823 -73.364 45.898 1.00 62.81 692 GLU A CA 1
ATOM 5671 C C . GLU A 1 692 ? -14.906 -74.309 45.095 1.00 62.81 692 GLU A C 1
ATOM 5673 O O . GLU A 1 692 ? -13.718 -74.027 44.928 1.00 62.81 692 GLU A O 1
ATOM 5678 N N . LYS A 1 693 ? -15.416 -75.453 44.614 1.00 64.81 693 LYS A N 1
ATOM 5679 C CA . LYS A 1 693 ? -14.577 -76.495 43.988 1.00 64.81 693 LYS A CA 1
ATOM 5680 C C . LYS A 1 693 ? -14.343 -76.302 42.491 1.00 64.81 693 LYS A C 1
ATOM 5682 O O . LYS A 1 693 ? -13.250 -76.616 42.022 1.00 64.81 693 LYS A O 1
ATOM 5687 N N . ASP A 1 694 ? -15.310 -75.751 41.762 1.00 60.19 694 ASP A N 1
ATOM 5688 C CA . ASP A 1 694 ? -15.253 -75.687 40.294 1.00 60.19 694 ASP A CA 1
ATOM 5689 C C . ASP A 1 694 ? -14.254 -74.631 39.780 1.00 60.19 694 ASP A C 1
ATOM 5691 O O . ASP A 1 694 ? -13.655 -74.793 38.716 1.00 60.19 694 ASP A O 1
ATOM 5695 N N . ILE A 1 695 ? -13.988 -73.590 40.578 1.00 59.84 695 ILE A N 1
ATOM 5696 C CA . ILE A 1 695 ? -13.098 -72.467 40.227 1.00 59.84 695 ILE A CA 1
ATOM 5697 C C . ILE A 1 695 ? -11.671 -72.947 39.891 1.00 59.84 695 ILE A C 1
ATOM 5699 O O . ILE A 1 695 ? -11.069 -72.480 38.924 1.00 59.84 695 ILE A O 1
ATOM 5703 N N . LYS A 1 696 ? -11.144 -73.942 40.623 1.00 62.03 696 LYS A N 1
ATOM 5704 C CA . LYS A 1 696 ? -9.771 -74.461 40.439 1.00 62.03 696 LYS A CA 1
ATOM 5705 C C . LYS A 1 696 ? -9.557 -75.265 39.150 1.00 62.03 696 LYS A C 1
ATOM 5707 O O . LYS A 1 696 ? -8.413 -75.564 38.806 1.00 62.03 696 LYS A O 1
ATOM 5712 N N . ALA A 1 697 ? -10.618 -75.630 38.429 1.00 61.88 697 ALA A N 1
ATOM 5713 C CA . ALA A 1 697 ? -10.487 -76.344 37.160 1.00 61.88 697 ALA A CA 1
ATOM 5714 C C . ALA A 1 697 ? -10.087 -75.412 36.000 1.00 61.88 697 ALA A C 1
ATOM 5716 O O . ALA A 1 697 ? -9.357 -75.830 35.102 1.00 61.88 697 ALA A O 1
ATOM 5717 N N . MET A 1 698 ? -10.532 -74.149 36.023 1.00 58.75 698 MET A N 1
ATOM 5718 C CA . MET A 1 698 ? -10.395 -73.222 34.888 1.00 58.75 698 MET A CA 1
ATOM 5719 C C . MET A 1 698 ? -9.021 -72.539 34.792 1.00 58.75 698 MET A C 1
ATOM 5721 O O . MET A 1 698 ? -8.618 -72.126 33.708 1.00 58.75 698 MET A O 1
ATOM 5725 N N . GLU A 1 699 ? -8.271 -72.434 35.892 1.00 63.06 699 GLU A N 1
ATOM 5726 C CA . GLU A 1 699 ? -6.951 -71.779 35.892 1.00 63.06 699 GLU A CA 1
ATOM 5727 C C . GLU A 1 699 ? -5.898 -72.574 35.095 1.00 63.06 699 GLU A C 1
ATOM 5729 O O . GLU A 1 699 ? -5.076 -71.999 34.377 1.00 63.06 699 GLU A O 1
ATOM 5734 N N . ASN A 1 700 ? -5.941 -73.909 35.172 1.00 62.78 700 ASN A N 1
ATOM 5735 C CA . ASN A 1 700 ? -4.928 -74.779 34.565 1.00 62.78 700 ASN A CA 1
ATOM 5736 C C . ASN A 1 700 ? -4.978 -74.793 33.026 1.00 62.78 700 ASN A C 1
ATOM 5738 O O . ASN A 1 700 ? -3.932 -74.873 32.380 1.00 62.78 700 ASN A O 1
ATOM 5742 N N . THR A 1 701 ? -6.165 -74.679 32.420 1.00 62.50 701 THR A N 1
ATOM 5743 C CA . THR A 1 701 ? -6.321 -74.623 30.954 1.00 62.50 701 THR A CA 1
ATOM 5744 C C . THR A 1 701 ? -5.824 -73.304 30.360 1.00 62.50 701 THR A C 1
ATOM 5746 O O . THR A 1 701 ? -5.292 -73.290 29.249 1.00 62.50 701 THR A O 1
ATOM 5749 N N . LEU A 1 702 ? -5.926 -72.203 31.109 1.00 57.84 702 LEU A N 1
ATOM 5750 C CA . LEU A 1 702 ? -5.513 -70.864 30.674 1.00 57.84 702 LEU A CA 1
ATOM 5751 C C . LEU A 1 702 ? -3.979 -70.757 30.528 1.00 57.84 702 LEU A C 1
ATOM 5753 O O . LEU A 1 702 ? -3.469 -70.111 29.612 1.00 57.84 702 LEU A O 1
ATOM 5757 N N . CYS A 1 703 ? -3.230 -71.455 31.386 1.00 60.75 703 CYS A N 1
ATOM 5758 C CA . CYS A 1 703 ? -1.766 -71.407 31.410 1.00 60.75 703 CYS A CA 1
ATOM 5759 C C . CYS A 1 703 ? -1.109 -72.030 30.155 1.00 60.75 703 CYS A C 1
ATOM 5761 O O . CYS A 1 703 ? -0.101 -71.518 29.665 1.00 60.75 703 CYS A O 1
ATOM 5763 N N . LEU A 1 704 ? -1.704 -73.090 29.590 1.00 58.91 704 LEU A N 1
ATOM 5764 C CA . LEU A 1 704 ? -1.202 -73.766 28.382 1.00 58.91 704 LEU A CA 1
ATOM 5765 C C . LEU A 1 704 ? -1.338 -72.904 27.115 1.00 58.91 704 LEU A C 1
ATOM 5767 O O . LEU A 1 704 ? -0.396 -72.820 26.328 1.00 58.91 704 LEU A O 1
ATOM 5771 N N . ILE A 1 705 ? -2.480 -72.230 26.943 1.00 59.03 705 ILE A N 1
ATOM 5772 C CA . ILE A 1 705 ? -2.785 -71.407 25.757 1.00 59.03 705 ILE A CA 1
ATOM 5773 C C . ILE A 1 705 ? -1.850 -70.190 25.658 1.00 59.03 705 ILE A C 1
ATOM 5775 O O . ILE A 1 705 ? -1.408 -69.816 24.568 1.00 59.03 705 ILE A O 1
ATOM 5779 N N . ASN A 1 706 ? -1.506 -69.581 26.796 1.00 62.16 706 ASN A N 1
ATOM 5780 C CA . ASN A 1 706 ? -0.622 -68.414 26.822 1.00 62.16 706 ASN A CA 1
ATOM 5781 C C . ASN A 1 706 ? 0.794 -68.743 26.316 1.00 62.16 706 ASN A C 1
ATOM 5783 O O . ASN A 1 706 ? 1.375 -67.950 25.577 1.00 62.16 706 ASN A O 1
ATOM 5787 N N . TYR A 1 707 ? 1.328 -69.927 26.640 1.00 62.53 707 TYR A N 1
ATOM 5788 C CA . TYR A 1 707 ? 2.683 -70.315 26.235 1.00 62.53 707 TYR A CA 1
ATOM 5789 C C . TYR A 1 707 ? 2.812 -70.549 24.719 1.00 62.53 707 TYR A C 1
ATOM 5791 O O . TYR A 1 707 ? 3.802 -70.130 24.118 1.00 62.53 707 TYR A O 1
ATOM 5799 N N . SER A 1 708 ? 1.804 -71.150 24.072 1.00 57.88 708 SER A N 1
ATOM 5800 C CA . SER A 1 708 ? 1.791 -71.293 22.606 1.00 57.88 708 SER A CA 1
ATOM 5801 C C . SER A 1 708 ? 1.645 -69.948 21.889 1.00 57.88 708 SER A C 1
ATOM 5803 O O . SER A 1 708 ? 2.307 -69.718 20.876 1.00 57.88 708 SER A O 1
ATOM 5805 N N . ASN A 1 709 ? 0.831 -69.035 22.433 1.00 58.84 709 ASN A N 1
ATOM 5806 C CA . ASN A 1 709 ? 0.651 -67.699 21.865 1.00 58.84 709 ASN A CA 1
ATOM 5807 C C . ASN A 1 709 ? 1.941 -66.866 21.921 1.00 58.84 709 ASN A C 1
ATOM 5809 O O . ASN A 1 709 ? 2.297 -66.245 20.923 1.00 58.84 709 ASN A O 1
ATOM 5813 N N . ASP A 1 710 ? 2.683 -66.885 23.033 1.00 60.19 710 ASP A N 1
ATOM 5814 C CA . ASP A 1 710 ? 3.938 -66.126 23.163 1.00 60.19 710 ASP A CA 1
ATOM 5815 C C . ASP A 1 710 ? 5.073 -66.641 22.257 1.00 60.19 710 ASP A C 1
ATOM 5817 O O . ASP A 1 710 ? 5.962 -65.866 21.892 1.00 60.19 710 ASP A O 1
ATOM 5821 N N . ALA A 1 711 ? 5.043 -67.915 21.850 1.00 56.94 711 ALA A N 1
ATOM 5822 C CA . ALA A 1 711 ? 5.933 -68.436 20.812 1.00 56.94 711 ALA A CA 1
ATOM 5823 C C . ALA A 1 711 ? 5.540 -67.897 19.424 1.00 56.94 711 ALA A C 1
ATOM 5825 O O . ALA A 1 711 ? 6.376 -67.326 18.722 1.00 56.94 711 ALA A O 1
ATOM 5826 N N . TYR A 1 712 ? 4.252 -67.989 19.068 1.00 54.72 712 TYR A N 1
ATOM 5827 C CA . TYR A 1 712 ? 3.706 -67.472 17.804 1.00 54.72 712 TYR A CA 1
ATOM 5828 C C . TYR A 1 712 ? 3.889 -65.953 17.647 1.00 54.72 712 TYR A C 1
ATOM 5830 O O . TYR A 1 712 ? 4.038 -65.441 16.543 1.00 54.72 712 TYR A O 1
ATOM 5838 N N . ARG A 1 713 ? 3.909 -65.214 18.761 1.00 57.59 713 ARG A N 1
ATOM 5839 C CA . ARG A 1 713 ? 4.078 -63.755 18.780 1.00 57.59 713 ARG A CA 1
ATOM 5840 C C . ARG A 1 713 ? 5.500 -63.297 18.444 1.00 57.59 713 ARG A C 1
ATOM 5842 O O . ARG A 1 713 ? 5.682 -62.142 18.071 1.00 57.59 713 ARG A O 1
ATOM 5849 N N . LYS A 1 714 ? 6.503 -64.175 18.575 1.00 57.94 714 LYS A N 1
ATOM 5850 C CA . LYS A 1 714 ? 7.923 -63.850 18.347 1.00 57.94 714 LYS A CA 1
ATOM 5851 C C . LYS A 1 714 ? 8.406 -64.119 16.921 1.00 57.94 714 LYS A C 1
ATOM 5853 O O . LYS A 1 714 ? 9.405 -63.534 16.525 1.00 57.94 714 LYS A O 1
ATOM 5858 N N . SER A 1 715 ? 7.699 -64.932 16.136 1.00 54.94 715 SER A N 1
ATOM 5859 C CA . SER A 1 715 ? 8.028 -65.176 14.720 1.00 54.94 715 SER A CA 1
ATOM 5860 C C . SER A 1 715 ? 7.548 -64.073 13.763 1.00 54.94 715 SER A C 1
ATOM 5862 O O . SER A 1 715 ? 7.949 -64.067 12.604 1.00 54.94 715 SER A O 1
ATOM 5864 N N . PHE A 1 716 ? 6.725 -63.130 14.238 1.00 51.50 716 PHE A N 1
ATOM 5865 C CA . PHE A 1 716 ? 6.183 -62.008 13.455 1.00 51.50 716 PHE A CA 1
ATOM 5866 C C . PHE A 1 716 ? 6.744 -60.627 13.851 1.00 51.50 716 PHE A C 1
ATOM 5868 O O . PHE A 1 716 ? 6.251 -59.610 13.369 1.00 51.50 716 PHE A O 1
ATOM 5875 N N . GLY A 1 717 ? 7.738 -60.560 14.744 1.00 43.09 717 GLY A N 1
ATOM 5876 C CA . GLY A 1 717 ? 8.231 -59.297 15.301 1.00 43.09 717 GLY A CA 1
ATOM 5877 C C . GLY A 1 717 ? 9.654 -58.942 14.877 1.00 43.09 717 GLY A C 1
ATOM 5878 O O . GLY A 1 717 ? 10.602 -59.446 15.474 1.00 43.09 717 GLY A O 1
ATOM 5879 N N . GLN A 1 718 ? 9.808 -58.007 13.934 1.00 42.09 718 GLN A N 1
ATOM 5880 C CA . GLN A 1 718 ? 11.067 -57.279 13.754 1.00 42.09 718 GLN A CA 1
ATOM 5881 C C . GLN A 1 718 ? 10.818 -55.826 13.304 1.00 42.09 718 GLN A C 1
ATOM 5883 O O . GLN A 1 718 ? 10.265 -55.608 12.235 1.00 42.09 718 GLN A O 1
ATOM 5888 N N . ALA A 1 719 ? 11.259 -54.884 14.149 1.00 47.00 719 ALA A N 1
ATOM 5889 C CA . ALA A 1 719 ? 11.450 -53.442 13.931 1.00 47.00 719 ALA A CA 1
ATOM 5890 C C . ALA A 1 719 ? 10.290 -52.582 13.363 1.00 47.00 719 ALA A C 1
ATOM 5892 O O . ALA A 1 719 ? 10.044 -52.552 12.166 1.00 47.00 719 ALA A O 1
ATOM 5893 N N . ASP A 1 720 ? 9.715 -51.760 14.246 1.00 41.41 720 ASP A N 1
ATOM 5894 C CA . ASP A 1 720 ? 9.666 -50.292 14.100 1.00 41.41 720 ASP A CA 1
ATOM 5895 C C . ASP A 1 720 ? 9.631 -49.718 15.536 1.00 41.41 720 ASP A C 1
ATOM 5897 O O . ASP A 1 720 ? 8.712 -50.031 16.296 1.00 41.41 720 ASP A O 1
ATOM 5901 N N . GLU A 1 721 ? 10.668 -48.985 15.969 1.00 51.78 721 GLU A N 1
ATOM 5902 C CA . GLU A 1 721 ? 10.929 -48.733 17.409 1.00 51.78 721 GLU A CA 1
ATOM 5903 C C . GLU A 1 721 ? 10.581 -47.323 17.937 1.00 51.78 721 GLU A C 1
ATOM 5905 O O . GLU A 1 721 ? 10.578 -47.126 19.153 1.00 51.78 721 GLU A O 1
ATOM 5910 N N . ASP A 1 722 ? 10.198 -46.365 17.085 1.00 50.59 722 ASP A N 1
ATOM 5911 C CA . ASP A 1 722 ? 9.906 -44.979 17.496 1.00 50.59 722 ASP A CA 1
ATOM 5912 C C . ASP A 1 722 ? 8.398 -44.645 17.525 1.00 50.59 722 ASP A C 1
ATOM 5914 O O . ASP A 1 722 ? 7.826 -44.111 16.574 1.00 50.59 722 ASP A O 1
ATOM 5918 N N . ASN A 1 723 ? 7.744 -44.886 18.669 1.00 54.16 723 ASN A N 1
ATOM 5919 C CA . ASN A 1 723 ? 6.459 -44.257 19.008 1.00 54.16 723 ASN A CA 1
ATOM 5920 C C . ASN A 1 723 ? 6.512 -43.646 20.428 1.00 54.16 723 ASN A C 1
ATOM 5922 O O . ASN A 1 723 ? 6.570 -44.403 21.404 1.00 54.16 723 ASN A O 1
ATOM 5926 N N . PRO A 1 724 ? 6.414 -42.305 20.581 1.00 56.66 724 PRO A N 1
ATOM 5927 C CA . PRO A 1 724 ? 6.451 -41.623 21.881 1.00 56.66 724 PRO A CA 1
ATOM 5928 C C . PRO A 1 724 ? 5.450 -42.150 22.920 1.00 56.66 724 PRO A C 1
ATOM 5930 O O . PRO A 1 724 ? 5.752 -42.170 24.114 1.00 56.66 724 PRO A O 1
ATOM 5933 N N . GLN A 1 725 ? 4.292 -42.657 22.483 1.00 50.72 725 GLN A N 1
ATOM 5934 C CA . GLN A 1 725 ? 3.271 -43.215 23.377 1.00 50.72 725 GLN A CA 1
ATOM 5935 C C . GLN A 1 725 ? 3.767 -44.453 24.141 1.00 50.72 725 GLN A C 1
ATOM 5937 O O . GLN A 1 725 ? 3.262 -44.749 25.222 1.00 50.72 725 GLN A O 1
ATOM 5942 N N . LEU A 1 726 ? 4.771 -45.173 23.624 1.00 54.62 726 LEU A N 1
ATOM 5943 C CA . LEU A 1 726 ? 5.375 -46.308 24.325 1.00 54.62 726 LEU A CA 1
ATOM 5944 C C . LEU A 1 726 ? 6.269 -45.855 25.494 1.00 54.62 726 LEU A C 1
ATOM 5946 O O . LEU A 1 726 ? 6.403 -46.583 26.479 1.00 54.62 726 LEU A O 1
ATOM 5950 N N . ILE A 1 727 ? 6.839 -44.649 25.410 1.00 59.59 727 ILE A N 1
ATOM 5951 C CA . ILE A 1 727 ? 7.653 -44.039 26.468 1.00 59.59 727 ILE A CA 1
ATOM 5952 C C . ILE A 1 727 ? 6.728 -43.517 27.574 1.00 59.59 727 ILE A C 1
ATOM 5954 O O . ILE A 1 727 ? 6.848 -43.966 28.715 1.00 59.59 727 ILE A O 1
ATOM 5958 N N . GLU A 1 728 ? 5.728 -42.695 27.233 1.00 57.88 728 GLU A N 1
ATOM 5959 C CA . GLU A 1 728 ? 4.731 -42.199 28.200 1.00 57.88 728 GLU A CA 1
ATOM 5960 C C . GLU A 1 728 ? 3.994 -43.345 28.913 1.00 57.88 728 GLU A C 1
ATOM 5962 O O . GLU A 1 728 ? 3.831 -43.318 30.132 1.00 57.88 728 GLU A O 1
ATOM 5967 N N . LEU A 1 729 ? 3.604 -44.408 28.194 1.00 61.69 729 LEU A N 1
ATOM 5968 C CA . LEU A 1 729 ? 2.958 -45.577 28.799 1.00 61.69 729 LEU A CA 1
ATOM 5969 C C . LEU A 1 729 ? 3.877 -46.295 29.803 1.00 61.69 729 LEU A C 1
ATOM 5971 O O . LEU A 1 729 ? 3.392 -46.849 30.792 1.00 61.69 729 LEU A O 1
ATOM 5975 N N . ASN A 1 730 ? 5.191 -46.310 29.572 1.00 62.22 730 ASN A N 1
ATOM 5976 C CA . ASN A 1 730 ? 6.151 -46.932 30.482 1.00 62.22 730 ASN A CA 1
ATOM 5977 C C . ASN A 1 730 ? 6.463 -46.042 31.697 1.00 62.22 730 ASN A C 1
ATOM 5979 O O . ASN A 1 730 ? 6.587 -46.569 32.803 1.00 62.22 730 ASN A O 1
ATOM 5983 N N . GLU A 1 731 ? 6.487 -44.717 31.550 1.00 66.19 731 GLU A N 1
ATOM 5984 C CA . GLU A 1 731 ? 6.587 -43.785 32.684 1.00 66.19 731 GLU A CA 1
ATOM 5985 C C . GLU A 1 731 ? 5.306 -43.765 33.536 1.00 66.19 731 GLU A C 1
ATOM 5987 O O . GLU A 1 731 ? 5.371 -43.782 34.771 1.00 66.19 731 GLU A O 1
ATOM 5992 N N . LEU A 1 732 ? 4.131 -43.853 32.904 1.00 66.19 732 LEU A N 1
ATOM 5993 C CA . LEU A 1 732 ? 2.847 -43.977 33.597 1.00 66.19 732 LEU A CA 1
ATOM 5994 C C . LEU A 1 732 ? 2.722 -45.326 34.330 1.00 66.19 732 LEU A C 1
ATOM 5996 O O . LEU A 1 732 ? 2.249 -45.376 35.464 1.00 66.19 732 LEU A O 1
ATOM 6000 N N . LYS A 1 733 ? 3.225 -46.426 33.749 1.00 65.62 733 LYS A N 1
ATOM 6001 C CA . LYS A 1 733 ? 3.354 -47.716 34.457 1.00 65.62 733 LYS A CA 1
ATOM 6002 C C . LYS A 1 733 ? 4.331 -47.637 35.628 1.00 65.62 733 LYS A C 1
ATOM 6004 O O . LYS A 1 733 ? 4.052 -48.204 36.680 1.00 65.62 733 LYS A O 1
ATOM 6009 N N . LYS A 1 734 ? 5.462 -46.943 35.472 1.00 71.69 734 LYS A N 1
ATOM 6010 C CA . LYS A 1 734 ? 6.470 -46.786 36.530 1.00 71.69 734 LYS A CA 1
ATOM 6011 C C . LYS A 1 734 ? 5.901 -46.020 37.727 1.00 71.69 734 LYS A C 1
ATOM 6013 O O . LYS A 1 734 ? 5.941 -46.527 38.846 1.00 71.69 734 LYS A O 1
ATOM 6018 N N . THR A 1 735 ? 5.271 -44.872 37.483 1.00 69.94 735 THR A N 1
ATOM 6019 C CA . THR A 1 735 ? 4.588 -44.083 38.523 1.00 69.94 735 THR A CA 1
ATOM 6020 C C . THR A 1 735 ? 3.406 -44.834 39.149 1.00 69.94 735 THR A C 1
ATOM 6022 O O . THR A 1 735 ? 3.242 -44.798 40.368 1.00 69.94 735 THR A O 1
ATOM 6025 N N . TYR A 1 736 ? 2.635 -45.605 38.374 1.00 72.31 736 TYR A N 1
ATOM 6026 C CA . TYR A 1 736 ? 1.588 -46.488 38.907 1.00 72.31 736 TYR A CA 1
ATOM 6027 C C . TYR A 1 736 ? 2.151 -47.585 39.833 1.00 72.31 736 TYR A C 1
ATOM 6029 O O . TYR A 1 736 ? 1.620 -47.804 40.924 1.00 72.31 736 TYR A O 1
ATOM 6037 N N . CYS A 1 737 ? 3.268 -48.222 39.467 1.00 73.00 737 CYS A N 1
ATOM 6038 C CA . CYS A 1 737 ? 3.966 -49.189 40.321 1.00 73.00 737 CYS A CA 1
ATOM 6039 C C . CYS A 1 737 ? 4.537 -48.555 41.604 1.00 73.00 737 CYS A C 1
ATOM 6041 O O . CYS A 1 737 ? 4.488 -49.178 42.665 1.00 73.00 737 CYS A O 1
ATOM 6043 N N . GLU A 1 738 ? 5.028 -47.315 41.544 1.00 73.19 738 GLU A N 1
ATOM 6044 C CA . GLU A 1 738 ? 5.489 -46.556 42.719 1.00 73.19 738 GLU A CA 1
ATOM 6045 C C . GLU A 1 738 ? 4.334 -46.127 43.646 1.00 73.19 738 GLU A C 1
ATOM 6047 O O . GLU A 1 738 ? 4.509 -46.044 44.862 1.00 73.19 738 GLU A O 1
ATOM 6052 N N . MET A 1 739 ? 3.135 -45.891 43.106 1.00 69.38 739 MET A N 1
ATOM 6053 C CA . MET A 1 739 ? 1.929 -45.654 43.909 1.00 69.38 739 MET A CA 1
ATOM 6054 C C . MET A 1 739 ? 1.392 -46.956 44.523 1.00 69.38 739 MET A C 1
ATOM 6056 O O . MET A 1 739 ? 0.993 -46.962 45.688 1.00 69.38 739 MET A O 1
ATOM 6060 N N . LEU A 1 740 ? 1.453 -48.078 43.797 1.00 72.12 740 LEU A N 1
ATOM 6061 C CA . LEU A 1 740 ? 1.112 -49.404 44.325 1.00 72.12 740 LEU A CA 1
ATOM 6062 C C . LEU A 1 740 ? 2.073 -49.877 45.424 1.00 72.12 740 LEU A C 1
ATOM 6064 O O . LEU A 1 740 ? 1.622 -50.504 46.382 1.00 72.12 740 LEU A O 1
ATOM 6068 N N . SER A 1 741 ? 3.374 -49.575 45.336 1.00 69.31 741 SER A N 1
ATOM 6069 C CA . SER A 1 741 ? 4.318 -49.914 46.409 1.00 69.31 741 SER A CA 1
ATOM 6070 C C . SER A 1 741 ? 4.061 -49.084 47.671 1.00 69.31 741 SER A C 1
ATOM 6072 O O . SER A 1 741 ? 4.028 -49.650 48.762 1.00 69.31 741 SER A O 1
ATOM 6074 N N . LYS A 1 742 ? 3.755 -47.785 47.535 1.00 73.44 742 LYS A N 1
ATOM 6075 C CA . LYS A 1 742 ? 3.323 -46.921 48.652 1.00 73.44 742 LYS A CA 1
ATOM 6076 C C . LYS A 1 742 ? 2.016 -47.397 49.289 1.00 73.44 742 LYS A C 1
ATOM 6078 O O . LYS A 1 742 ? 1.938 -47.462 50.513 1.00 73.44 742 LYS A O 1
ATOM 6083 N N . LEU A 1 743 ? 1.021 -47.790 48.487 1.00 68.81 743 LEU A N 1
ATOM 6084 C CA . LEU A 1 743 ? -0.217 -48.401 48.987 1.00 68.81 743 LEU A CA 1
ATOM 6085 C C . LEU A 1 743 ? 0.047 -49.721 49.719 1.00 68.81 743 LEU A C 1
ATOM 6087 O O . LEU A 1 743 ? -0.523 -49.942 50.782 1.00 68.81 743 LEU A O 1
ATOM 6091 N N . ARG A 1 744 ? 0.939 -50.579 49.205 1.00 74.25 744 ARG A N 1
ATOM 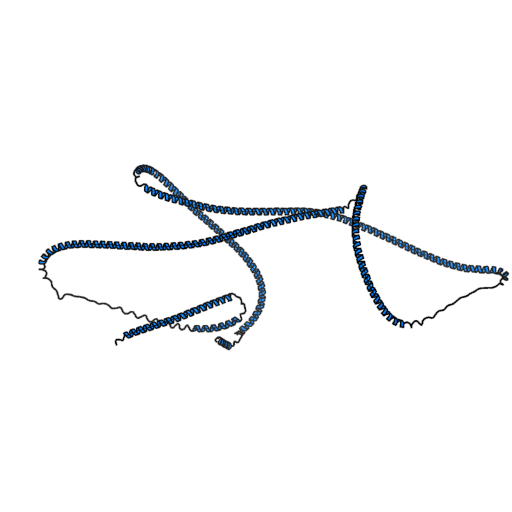6092 C CA . ARG A 1 744 ? 1.312 -51.834 49.876 1.00 74.25 744 ARG A CA 1
ATOM 6093 C C . ARG A 1 744 ? 2.066 -51.591 51.189 1.00 74.25 744 ARG A C 1
ATOM 6095 O O . ARG A 1 744 ? 1.813 -52.311 52.147 1.00 74.25 744 ARG A O 1
ATOM 6102 N N . CYS A 1 745 ? 2.925 -50.571 51.273 1.00 72.00 745 CYS A N 1
ATOM 6103 C CA . CYS A 1 745 ? 3.533 -50.167 52.545 1.00 72.00 745 CYS A CA 1
ATOM 6104 C C . CYS A 1 745 ? 2.479 -49.676 53.544 1.00 72.00 745 CYS A C 1
ATOM 6106 O O . CYS A 1 745 ? 2.408 -50.229 54.635 1.00 72.00 745 CYS A O 1
ATOM 6108 N N . MET A 1 746 ? 1.604 -48.737 53.163 1.00 70.19 746 MET A N 1
ATOM 6109 C CA . MET A 1 746 ? 0.545 -48.251 54.061 1.00 70.19 746 MET A CA 1
ATOM 6110 C C . MET A 1 746 ? -0.437 -49.358 54.477 1.00 70.19 746 MET A C 1
ATOM 6112 O O . MET A 1 746 ? -0.895 -49.371 55.613 1.00 70.19 746 MET A O 1
ATOM 6116 N N . HIS A 1 747 ? -0.733 -50.330 53.608 1.00 72.12 747 HIS A N 1
ATOM 6117 C CA . HIS A 1 747 ? -1.583 -51.467 53.971 1.00 72.12 747 HIS A CA 1
ATOM 6118 C C . HIS A 1 747 ? -0.878 -52.443 54.932 1.00 72.12 747 HIS A C 1
ATOM 6120 O O . HIS A 1 747 ? -1.510 -52.942 55.860 1.00 72.12 747 HIS A O 1
ATOM 6126 N N . ASN A 1 748 ? 0.437 -52.647 54.787 1.00 71.56 748 ASN A N 1
ATOM 6127 C CA . ASN A 1 748 ? 1.239 -53.394 55.761 1.00 71.56 748 ASN A CA 1
ATOM 6128 C C . ASN A 1 748 ? 1.367 -52.645 57.104 1.00 71.56 748 ASN A C 1
ATOM 6130 O O . ASN A 1 748 ? 1.366 -53.279 58.155 1.00 71.56 748 ASN A O 1
ATOM 6134 N N . GLU A 1 749 ? 1.450 -51.311 57.094 1.00 71.88 749 GLU A N 1
ATOM 6135 C CA . GLU A 1 749 ? 1.436 -50.479 58.307 1.00 71.88 749 GLU A CA 1
ATOM 6136 C C . GLU A 1 749 ? 0.076 -50.543 59.018 1.00 71.88 749 GLU A C 1
ATOM 6138 O O . GLU A 1 749 ? 0.040 -50.692 60.238 1.00 71.88 749 GLU A O 1
ATOM 6143 N N . ILE A 1 750 ? -1.032 -50.513 58.268 1.00 73.00 750 ILE A N 1
ATOM 6144 C CA . ILE A 1 750 ? -2.388 -50.727 58.796 1.00 73.00 750 ILE A CA 1
ATOM 6145 C C . ILE A 1 750 ? -2.508 -52.128 59.401 1.00 73.00 750 ILE A C 1
ATOM 6147 O O . ILE A 1 750 ? -2.857 -52.234 60.570 1.00 73.00 750 ILE A O 1
ATOM 6151 N N . SER A 1 751 ? -2.120 -53.183 58.678 1.00 72.00 751 SER A N 1
ATOM 6152 C CA . SER A 1 751 ? -2.185 -54.563 59.182 1.00 72.00 751 SER A CA 1
ATOM 6153 C C . SER A 1 751 ? -1.296 -54.786 60.418 1.00 72.00 751 SER A C 1
ATOM 6155 O O . SER A 1 751 ? -1.687 -55.481 61.354 1.00 72.00 751 SER A O 1
ATOM 6157 N N . SER A 1 752 ? -0.135 -54.123 60.486 1.00 70.31 752 SER A N 1
ATOM 6158 C CA . SER A 1 752 ? 0.710 -54.085 61.688 1.00 70.31 752 SER A CA 1
ATOM 6159 C C . SER A 1 752 ? 0.002 -53.400 62.868 1.00 70.31 752 SER A C 1
ATOM 6161 O O . SER A 1 752 ? 0.033 -53.899 63.993 1.00 70.31 752 SER A O 1
ATOM 6163 N N . LYS A 1 753 ? -0.704 -52.288 62.621 1.00 74.25 753 LYS A N 1
ATOM 6164 C CA . LYS A 1 753 ? -1.482 -51.580 63.650 1.00 74.25 753 LYS A CA 1
ATOM 6165 C C . LYS A 1 753 ? -2.747 -52.322 64.073 1.00 74.25 753 LYS A C 1
ATOM 6167 O O . LYS A 1 753 ? -3.103 -52.252 65.244 1.00 74.25 753 LYS A O 1
ATOM 6172 N N . GLU A 1 754 ? -3.380 -53.073 63.181 1.00 71.62 754 GLU A N 1
ATOM 6173 C CA . GLU A 1 754 ? -4.492 -53.975 63.498 1.00 71.62 754 GLU A CA 1
ATOM 6174 C C . GLU A 1 754 ? -4.011 -55.139 64.379 1.00 71.62 754 GLU A C 1
ATOM 6176 O O . GLU A 1 754 ? -4.631 -55.418 65.404 1.00 71.62 754 GLU A O 1
ATOM 6181 N N . ALA A 1 755 ? -2.845 -55.729 64.086 1.00 73.25 755 ALA A N 1
ATOM 6182 C CA . ALA A 1 755 ? -2.227 -56.752 64.934 1.00 73.25 755 ALA A CA 1
ATOM 6183 C C . ALA A 1 755 ? -1.780 -56.213 66.313 1.00 73.25 755 ALA A C 1
ATOM 6185 O O . ALA A 1 755 ? -1.899 -56.914 67.324 1.00 73.25 755 ALA A O 1
ATOM 6186 N N . GLU A 1 756 ? -1.303 -54.963 66.398 1.00 75.00 756 GLU A N 1
ATOM 6187 C CA . GLU A 1 756 ? -1.092 -54.271 67.681 1.00 75.00 756 GLU A CA 1
ATOM 6188 C C . GLU A 1 756 ? -2.416 -54.065 68.442 1.00 75.00 756 GLU A C 1
ATOM 6190 O O . GLU A 1 756 ? -2.451 -54.235 69.665 1.00 75.00 756 GLU A O 1
ATOM 6195 N N . LEU A 1 757 ? -3.506 -53.742 67.736 1.00 73.25 757 LEU A N 1
ATOM 6196 C CA . LEU A 1 757 ? -4.830 -53.519 68.321 1.00 73.25 757 LEU A CA 1
ATOM 6197 C C . LEU A 1 757 ? -5.448 -54.820 68.856 1.00 73.25 757 LEU A C 1
ATOM 6199 O O . LEU A 1 757 ? -5.937 -54.831 69.983 1.00 73.25 757 LEU A O 1
ATOM 6203 N N . GLU A 1 758 ? -5.366 -55.931 68.116 1.00 74.38 758 GLU A N 1
ATOM 6204 C CA . GLU A 1 758 ? -5.797 -57.252 68.601 1.00 74.38 758 GLU A CA 1
ATOM 6205 C C . GLU A 1 758 ? -4.998 -57.685 69.836 1.00 74.38 758 GLU A C 1
ATOM 6207 O O . GLU A 1 758 ? -5.582 -58.143 70.819 1.00 74.38 758 GLU A O 1
ATOM 6212 N N . ASN A 1 759 ? -3.678 -57.462 69.851 1.00 74.06 759 ASN A N 1
ATOM 6213 C CA . ASN A 1 759 ? -2.848 -57.715 71.032 1.00 74.06 759 ASN A CA 1
ATOM 6214 C C . ASN A 1 759 ? -3.247 -56.840 72.236 1.00 74.06 759 ASN A C 1
ATOM 6216 O O . ASN A 1 759 ? -3.150 -57.286 73.382 1.00 74.06 759 ASN A O 1
ATOM 6220 N N . ALA A 1 760 ? -3.698 -55.603 72.009 1.00 73.19 760 ALA A N 1
ATOM 6221 C CA . ALA A 1 760 ? -4.237 -54.745 73.062 1.00 73.19 760 ALA A CA 1
ATOM 6222 C C . ALA A 1 760 ? -5.615 -55.233 73.551 1.00 73.19 760 ALA A C 1
ATOM 6224 O O . ALA A 1 760 ? -5.855 -55.274 74.759 1.00 73.19 760 ALA A O 1
ATOM 6225 N N . CYS A 1 761 ? -6.491 -55.672 72.644 1.00 72.38 761 CYS A N 1
ATOM 6226 C CA . CYS A 1 761 ? -7.795 -56.247 72.974 1.00 72.38 761 CYS A CA 1
ATOM 6227 C C . CYS A 1 761 ? -7.674 -57.560 73.761 1.00 72.38 761 CYS A C 1
ATOM 6229 O O . CYS A 1 761 ? -8.331 -57.693 74.787 1.00 72.38 761 CYS A O 1
ATOM 6231 N N . GLN A 1 762 ? -6.788 -58.481 73.371 1.00 72.38 762 GLN A N 1
ATOM 6232 C CA . GLN A 1 762 ? -6.544 -59.728 74.112 1.00 72.38 762 GLN A CA 1
ATOM 6233 C C . GLN A 1 762 ? -5.970 -59.468 75.515 1.00 72.38 762 GLN A C 1
ATOM 6235 O O . GLN A 1 762 ? -6.357 -60.129 76.478 1.00 72.38 762 GLN A O 1
ATOM 6240 N N . LYS A 1 763 ? -5.099 -58.459 75.671 1.00 73.19 763 LYS A N 1
ATOM 6241 C CA . LYS A 1 763 ? -4.635 -58.009 76.998 1.00 73.19 763 LYS A CA 1
ATOM 6242 C C . LYS A 1 763 ? -5.769 -57.415 77.836 1.00 73.19 763 LYS A C 1
ATOM 6244 O O . LYS A 1 763 ? -5.796 -57.645 79.042 1.00 73.19 763 LYS A O 1
ATOM 6249 N N . ARG A 1 764 ? -6.717 -56.700 77.216 1.00 72.44 764 ARG A N 1
ATOM 6250 C CA . ARG A 1 764 ? -7.907 -56.182 77.906 1.00 72.44 764 ARG A CA 1
ATOM 6251 C C . ARG A 1 764 ? -8.843 -57.310 78.340 1.00 72.44 764 ARG A C 1
ATOM 6253 O O . ARG A 1 764 ? -9.203 -57.346 79.508 1.00 72.44 764 ARG A O 1
ATOM 6260 N N . GLU A 1 765 ? -9.155 -58.260 77.457 1.00 72.88 765 GLU A N 1
ATOM 6261 C CA . GLU A 1 765 ? -9.988 -59.418 77.806 1.00 72.88 765 GLU A CA 1
ATOM 6262 C C . GLU A 1 765 ? -9.382 -60.247 78.943 1.00 72.88 765 GLU A C 1
ATOM 6264 O O . GLU A 1 765 ? -10.109 -60.719 79.811 1.00 72.88 765 GLU A O 1
ATOM 6269 N N . ASN A 1 766 ? -8.059 -60.437 78.963 1.00 72.31 766 ASN A N 1
ATOM 6270 C CA . ASN A 1 766 ? -7.409 -61.185 80.038 1.00 72.31 766 ASN A CA 1
ATOM 6271 C C . ASN A 1 766 ? -7.465 -60.429 81.375 1.00 72.31 766 ASN A C 1
ATOM 6273 O O . ASN A 1 766 ? -7.749 -61.050 82.394 1.00 72.31 766 ASN A O 1
ATOM 6277 N N . ALA A 1 767 ? -7.322 -59.100 81.375 1.00 70.69 767 ALA A N 1
ATOM 6278 C CA . ALA A 1 767 ? -7.551 -58.286 82.572 1.00 70.69 767 ALA A CA 1
ATOM 6279 C C . ALA A 1 767 ? -9.032 -58.285 83.020 1.00 70.69 767 ALA A C 1
ATOM 6281 O O . ALA A 1 767 ? -9.316 -58.283 84.217 1.00 70.69 767 ALA A O 1
ATOM 6282 N N . GLU A 1 768 ? -9.984 -58.328 82.081 1.00 68.62 768 GLU A N 1
ATOM 6283 C CA . GLU A 1 768 ? -11.418 -58.477 82.374 1.00 68.62 768 GLU A CA 1
ATOM 6284 C C . GLU A 1 768 ? -11.723 -59.875 82.966 1.00 68.62 768 GLU A C 1
ATOM 6286 O O . GLU A 1 768 ? -12.472 -59.977 83.937 1.00 68.62 768 GLU A O 1
ATOM 6291 N N . ARG A 1 769 ? -11.062 -60.941 82.484 1.00 71.88 769 ARG A N 1
ATOM 6292 C CA . ARG A 1 769 ? -11.136 -62.305 83.053 1.00 71.88 769 ARG A CA 1
ATOM 6293 C C . ARG A 1 769 ? -10.538 -62.390 84.463 1.00 71.88 769 ARG A C 1
ATOM 6295 O O . ARG A 1 769 ? -11.179 -62.954 85.345 1.00 71.88 769 ARG A O 1
ATOM 6302 N N . GLU A 1 770 ? -9.366 -61.800 84.705 1.00 71.38 770 GLU A N 1
ATOM 6303 C CA . GLU A 1 770 ? -8.751 -61.738 86.044 1.00 71.38 770 GLU A CA 1
ATOM 6304 C C . GLU A 1 770 ? -9.641 -60.981 87.050 1.00 71.38 770 GLU A C 1
ATOM 6306 O O . GLU A 1 770 ? -9.767 -61.387 88.210 1.00 71.38 770 GLU A O 1
ATOM 6311 N N . LEU A 1 771 ? -10.323 -59.918 86.607 1.00 66.44 771 LEU A N 1
ATOM 6312 C CA . LEU A 1 771 ? -11.283 -59.173 87.426 1.00 66.44 771 LEU A CA 1
ATOM 6313 C C . LEU A 1 771 ? -12.520 -60.020 87.786 1.00 66.44 771 LEU A C 1
ATOM 6315 O O . LEU A 1 771 ? -12.979 -59.991 88.932 1.00 66.44 771 LEU A O 1
ATOM 6319 N N . ASP A 1 772 ? -13.041 -60.800 86.838 1.00 68.12 772 ASP A N 1
ATOM 6320 C CA . ASP A 1 772 ? -14.165 -61.716 87.064 1.00 68.12 772 ASP A CA 1
ATOM 6321 C C . ASP A 1 772 ? -13.789 -62.912 87.952 1.00 68.12 772 ASP A C 1
ATOM 6323 O O . ASP A 1 772 ? -14.592 -63.327 88.792 1.00 68.12 772 ASP A O 1
ATOM 6327 N N . GLU A 1 773 ? -12.567 -63.442 87.852 1.00 69.88 773 GLU A N 1
ATOM 6328 C CA . GLU A 1 773 ? -12.077 -64.475 88.773 1.00 69.88 773 GLU A CA 1
ATOM 6329 C C . GLU A 1 773 ? -11.881 -63.935 90.196 1.00 69.88 773 GLU A C 1
ATOM 6331 O O . GLU A 1 773 ? -12.282 -64.591 91.161 1.00 69.88 773 GLU A O 1
ATOM 6336 N N . LEU A 1 774 ? -11.373 -62.709 90.362 1.00 65.38 774 LEU A N 1
ATOM 6337 C CA . LEU A 1 774 ? -11.312 -62.045 91.670 1.00 65.38 774 LEU A CA 1
ATOM 6338 C C . LEU A 1 774 ? -12.712 -61.799 92.261 1.00 65.38 774 LEU A C 1
ATOM 6340 O O . LEU A 1 774 ? -12.927 -62.032 93.455 1.00 65.38 774 LEU A O 1
ATOM 6344 N N . ASN A 1 775 ? -13.691 -61.401 91.442 1.00 62.03 775 ASN A N 1
ATOM 6345 C CA . ASN A 1 775 ? -15.078 -61.243 91.887 1.00 62.03 775 ASN A CA 1
ATOM 6346 C C . ASN A 1 775 ? -15.744 -62.587 92.238 1.00 62.03 775 ASN A C 1
ATOM 6348 O O . ASN A 1 775 ? -16.451 -62.664 93.246 1.00 62.03 775 ASN A O 1
ATOM 6352 N N . ARG A 1 776 ? -15.476 -63.664 91.487 1.00 64.69 776 ARG A N 1
ATOM 6353 C CA . ARG A 1 776 ? -15.940 -65.024 91.823 1.00 64.69 776 ARG A CA 1
ATOM 6354 C C . ARG A 1 776 ? -15.320 -65.530 93.122 1.00 64.69 776 ARG A C 1
ATOM 6356 O O . ARG A 1 776 ? -16.057 -65.976 93.997 1.00 64.69 776 ARG A O 1
ATOM 6363 N N . ASN A 1 777 ? -14.010 -65.379 93.311 1.00 61.66 777 ASN A N 1
ATOM 6364 C CA . ASN A 1 777 ? -13.330 -65.754 94.557 1.00 61.66 777 ASN A CA 1
ATOM 6365 C C . ASN A 1 777 ? -13.884 -64.987 95.774 1.00 61.66 777 ASN A C 1
ATOM 6367 O O . ASN A 1 777 ? -14.043 -65.559 96.857 1.00 61.66 777 ASN A O 1
ATOM 6371 N N . ARG A 1 778 ? -14.272 -63.717 95.592 1.00 58.53 778 ARG A N 1
ATOM 6372 C CA . ARG A 1 778 ? -14.950 -62.902 96.614 1.00 58.53 778 ARG A CA 1
ATOM 6373 C C . ARG A 1 778 ? -16.394 -63.343 96.897 1.00 58.53 778 ARG A C 1
ATOM 6375 O O . ARG A 1 778 ? -16.838 -63.229 98.035 1.00 58.53 778 ARG A O 1
ATOM 6382 N N . GLN A 1 779 ? -17.131 -63.846 95.905 1.00 58.34 779 GLN A N 1
ATOM 6383 C CA . GLN A 1 779 ? -18.479 -64.397 96.114 1.00 58.34 779 GLN A CA 1
ATOM 6384 C C . GLN A 1 779 ? -18.450 -65.791 96.759 1.00 58.34 779 GLN A C 1
ATOM 6386 O O . GLN A 1 779 ? -19.246 -66.055 97.656 1.00 58.34 779 GLN A O 1
ATOM 6391 N N . VAL A 1 780 ? -17.511 -66.660 96.370 1.00 60.78 780 VAL A N 1
ATOM 6392 C CA . VAL A 1 780 ? -17.369 -68.018 96.928 1.00 60.78 780 VAL A CA 1
ATOM 6393 C C . VAL A 1 780 ? -16.959 -67.977 98.405 1.00 60.78 780 VAL A C 1
ATOM 6395 O O . VAL A 1 780 ? -17.569 -68.655 99.227 1.00 60.78 780 VAL A O 1
ATOM 6398 N N . THR A 1 781 ? -15.997 -67.127 98.780 1.00 54.72 781 THR A N 1
ATOM 6399 C CA . THR A 1 781 ? -15.558 -66.993 100.187 1.00 54.72 781 THR A CA 1
ATOM 6400 C C . THR A 1 781 ? -16.615 -66.390 101.121 1.00 54.72 781 THR A C 1
ATOM 6402 O O . THR A 1 781 ? -16.563 -66.633 102.324 1.00 54.72 781 THR A O 1
ATOM 6405 N N . LEU A 1 782 ? -17.607 -65.666 100.591 1.00 54.09 782 LEU A N 1
ATOM 6406 C CA . LEU A 1 782 ? -18.764 -65.176 101.355 1.00 54.09 782 LEU A CA 1
ATOM 6407 C C . LEU A 1 782 ? -19.919 -66.193 101.455 1.00 54.09 782 LEU A C 1
ATOM 6409 O O . LEU A 1 782 ? -20.852 -65.958 102.220 1.00 54.09 782 LEU A O 1
ATOM 6413 N N . ALA A 1 783 ? -19.879 -67.304 100.709 1.00 56.59 783 ALA A N 1
ATOM 6414 C CA . ALA A 1 783 ? -20.999 -68.243 100.594 1.00 56.59 783 ALA A CA 1
ATOM 6415 C C . ALA A 1 783 ? -20.921 -69.460 101.537 1.00 56.59 783 ALA A C 1
ATOM 6417 O O . ALA A 1 783 ? -21.958 -70.029 101.867 1.00 56.59 783 ALA A O 1
ATOM 6418 N N . THR A 1 784 ? -19.728 -69.864 101.989 1.00 49.19 784 THR A N 1
ATOM 6419 C CA . THR A 1 784 ? -19.529 -71.084 102.806 1.00 49.19 784 THR A CA 1
ATOM 6420 C C . THR A 1 784 ? -18.851 -70.808 104.150 1.00 49.19 784 THR A C 1
ATOM 6422 O O . THR A 1 784 ? -17.954 -71.533 104.568 1.00 49.19 784 THR A O 1
ATOM 6425 N N . PHE A 1 785 ? -19.305 -69.765 104.851 1.00 52.28 785 PHE A N 1
ATOM 6426 C CA . PHE A 1 785 ? -19.098 -69.611 106.303 1.00 52.28 785 PHE A CA 1
ATOM 6427 C C . PHE A 1 785 ? -20.308 -70.138 107.114 1.00 52.28 785 PHE A C 1
ATOM 6429 O O . PHE A 1 785 ? -20.433 -69.868 108.306 1.00 52.28 785 PHE A O 1
ATOM 6436 N N . ILE A 1 786 ? -21.227 -70.858 106.450 1.00 50.19 786 ILE A N 1
ATOM 6437 C CA . ILE A 1 786 ? -22.436 -71.473 107.019 1.00 50.19 786 ILE A CA 1
ATOM 6438 C C . ILE A 1 786 ? -22.624 -72.879 106.414 1.00 50.19 786 ILE A C 1
ATOM 6440 O O . ILE A 1 786 ? -23.473 -73.075 105.545 1.00 50.19 786 ILE A O 1
ATOM 6444 N N . ASN A 1 787 ? -21.765 -73.816 106.831 1.00 37.91 787 ASN A N 1
ATOM 6445 C CA . ASN A 1 787 ? -21.993 -75.269 106.985 1.00 37.91 787 ASN A CA 1
ATOM 6446 C C . ASN A 1 787 ? -20.675 -75.951 107.375 1.00 37.91 787 ASN A C 1
ATOM 6448 O O . ASN A 1 787 ? -19.727 -75.866 106.565 1.00 37.91 787 ASN A O 1
#

Foldseek 3Di:
DVVVVVVVVCVVVVDDDDPDDPPPDVVVVVVVVVVVVVVVVVVVVVVVVVVVVVVVVVVVVVVVVVVVVVVVVVVVVVVVVVVVVVVVVVVVVVVVVVVVVVVVVVVVVVVVVVVVVVVVVVVVVVVVVVVVVVVVVVVVVVVVVVVVVVVVPPPPDDPVVVVVVVVVVVVVVVVVVVVVVVVVVVVVVVVVVVVVVVVVVVVVVVVVVVVVVVVVVVVVVVVVVVVVVVVVVVVVVVVVVVVVVVVVVVVVVVVVVVVVVVVVVVVVVVVVVVVVVVVVVVVVVVVVVVVVVVVVVVVVVVVVVVVVVVVVVVVVVVVVVVVVVVVVVVVVVVVVVVVVVVVVVVVVVVPVVVPPPPDPPDDDDDDYDDDYDDDDDDDDDPPPPVPPVVVVVVVVVVVVVVVVVVVVVVVVVVVVVVVVVVVVVVVVVVVVVVVVVVVVVVVVVVVVVVVVVVVVVVVVVVVVVVCVVCVVVVHDDDDPVVVVVVVVVVVVVVVVVVVVVVVVVVVVVVVVVVVVVVVVVVVVVVVVVVVVVVVVVVVVVVVVVVVVVVVVVVVVVVVVVVVVVVVVVVVVVVVVVVVVVVVVVVVVVVVVVVVVVVVVVVVVVVVVVVVVVVVVVVVVVVVVVVVVVVVVVVVVVVVVVVVVVVPPPPDDDDDDPDDDDDDDDDDDDDDDDPDDDPPDPDDPPPPPPPPPPPVVVPVVVVVVVVVVVVVVVVVPDDDDPDDVVVVVVVVVVVVVVVVVVVVVVVVVVVVVVVVVVVVVVVVVVVVVVVVVVVVVVVVVVVPPPDD